Protein 9H1Z (pdb70)

Radius of gyration: 36.17 Å; Cα contacts (8 Å, |Δi|>4): 2111; chains: 2; bounding box: 99×98×70 Å

Secondary structure (DSSP, 8-state):
-GGGS-STTHHHHIIIIISPPHHHHHHHHHHHHHHHHHTT----TTEEEEEEEHHHHTT---SSEEEEEEEEEETT--SGGGGG-TTHHHHHHHHHHHHHTT-TGGGGGTEEEE--TTS-EEEEE-SS-EEEEEEEE---GGGGSSS--HHHHHHHHHHHHHS---TTGGGGGGHHHHHHHHSS--HHHHHHHHHHHHHHHHHHHH------HHHHHHHHHHHHHHH---SS--HHHHHHHHHHHHHTTTT-EE---SS--SSSHHHHHHHHHHHSSSSSEEB-SS-TT-B----HHHHHHHHHHHHHHHTSSSSS-SSSPP-----SS-GGGS-GGGHHHHIIIIISPPHHHHHHHHHHHHHHHHHHHHHS-SSSS---EEEEESTTTTT---SSSEEEEEEEE-TT--SSSS-HHHHHHHHHHHHHHHHHHHHHHTTT-SSEEPPP---TTSPEEEEEE-SSSS-EEEEEEEEE--S-----HHHHHHHHHHHTTS-----TTGGGGHHHHHHHHTTS-HHHHHHHHHHHHHHHHHHHHHGGG--PPPHHHHHHHHHHHHHHH---S---HHHHHHHHHHHHHTTTS-EE---SS--TTSHHHHHHHHHHTTS-SSEE--TT-TT---S-SSSS-HHHHHHHHHHHTTSGGGB-TTSPBPPPP---SB-/-GGGS-STTHHHHIIIIISPPHHHHHHHHHHHHHHHHHHT---TTEEEEEEEHHHHTT---SSEEEEEEEEEETT--SGGGGT-TTHHHHHHHHHHHHHH---GGGGGTEEEE--TTS-EEEEEETTEEEEEEEEE---GGGG----HHHHHHHHHHHHHSS--TTGGGGGGHHHHHHHHTTS-HHHHHHHHHHHHHHHHHHHH------HHHHHHHHHHHHHHS---SS--HHHHHHHHHHHHHTTTT-EE---SS--S-SHHHHHHHHHHHSSSSSEEB-SS-TT-B----HHHHHHHHHHHHHHHTSSSSS-SSS-------SS-GGGS-GGGHHHHIIIIISPPHHHHHHHHHHHHHHHHHHHHHS-SSSS---EEEEESTTTTT---SSSEEEEEEEE-TT--SSSS-HHHHHHHHHHHHHHHHHHHHHHTTT-SSEEPPPB--TTSPEEEEEE-SSSS-EEEEEEEEE--S-----HHHHHHHHHHHTTS-----TTGGGGHHHHHHHHTTS-HHHHHHHHHHHHHHHHHHHHHTTT--PPPHHHHHHHHHHHHHHH---S---HHHHHHHHHHHHHTTT---B--TTSS-SSSTTHHHHHHHHHSS-SS-B--TT-TT---S-STTS-HHHHHHHHHHHTTSGGGB-TTSPBPPPP---S--

Structure (mmCIF, N/CA/C/O backbone):
data_9H1Z
#
_entry.id   9H1Z
#
_cell.length_a   1.00
_cell.length_b   1.00
_cell.length_c   1.00
_cell.angle_alpha   90.00
_cell.angle_beta   90.00
_cell.angle_gamma   90.00
#
_symmetry.space_group_name_H-M   'P 1'
#
loop_
_entity.id
_entity.type
_entity.pdbx_description
1 polymer "2'-5'-oligoadenylate synthase 2"
2 non-polymer 'ZINC ION'
#
loop_
_atom_site.group_PDB
_atom_site.id
_atom_site.type_symbol
_atom_site.label_atom_id
_atom_site.label_alt_id
_atom_site.label_comp_id
_atom_site.label_asym_id
_atom_site.label_entity_id
_atom_site.label_seq_id
_atom_site.pdbx_PDB_ins_code
_atom_site.Cartn_x
_atom_site.Cartn_y
_atom_site.Cartn_z
_atom_site.occupancy
_atom_site.B_iso_or_equiv
_atom_site.auth_seq_id
_atom_site.auth_comp_id
_atom_site.auth_asym_id
_atom_site.auth_atom_id
_atom_site.pdbx_PDB_model_num
ATOM 1 N N . GLN A 1 27 ? 94.347 54.342 66.894 1.00 194.26 7 GLN A N 1
ATOM 2 C CA . GLN A 1 27 ? 94.896 55.620 66.457 1.00 199.59 7 GLN A CA 1
ATOM 3 C C . GLN A 1 27 ? 95.646 56.319 67.584 1.00 200.42 7 GLN A C 1
ATOM 4 O O . GLN A 1 27 ? 96.864 56.452 67.531 1.00 201.31 7 GLN A O 1
ATOM 10 N N . LEU A 1 28 ? 94.887 56.779 68.582 1.00 197.90 8 LEU A N 1
ATOM 11 C CA . LEU A 1 28 ? 95.373 57.744 69.567 1.00 191.91 8 LEU A CA 1
ATOM 12 C C . LEU A 1 28 ? 96.765 57.409 70.099 1.00 192.74 8 LEU A C 1
ATOM 13 O O . LEU A 1 28 ? 97.679 58.238 70.044 1.00 193.67 8 LEU A O 1
ATOM 18 N N . SER A 1 29 ? 96.938 56.193 70.621 1.00 192.48 9 SER A N 1
ATOM 19 C CA . SER A 1 29 ? 98.185 55.819 71.283 1.00 191.71 9 SER A CA 1
ATOM 20 C C . SER A 1 29 ? 99.390 55.788 70.348 1.00 193.92 9 SER A C 1
ATOM 21 O O . SER A 1 29 ? 100.527 55.776 70.830 1.00 193.99 9 SER A O 1
ATOM 24 N N . SER A 1 30 ? 99.181 55.775 69.030 1.00 194.50 10 SER A N 1
ATOM 25 C CA . SER A 1 30 ? 100.303 55.822 68.099 1.00 194.21 10 SER A CA 1
ATOM 26 C C . SER A 1 30 ? 100.835 57.231 67.869 1.00 194.31 10 SER A C 1
ATOM 27 O O . SER A 1 30 ? 101.943 57.378 67.341 1.00 194.16 10 SER A O 1
ATOM 30 N N . VAL A 1 31 ? 100.086 58.257 68.244 1.00 192.24 11 VAL A N 1
ATOM 31 C CA . VAL A 1 31 ? 100.531 59.637 68.036 1.00 192.91 11 VAL A CA 1
ATOM 32 C C . VAL A 1 31 ? 101.532 60.007 69.127 1.00 194.98 11 VAL A C 1
ATOM 33 O O . VAL A 1 31 ? 101.236 59.820 70.317 1.00 193.61 11 VAL A O 1
ATOM 37 N N . PRO A 1 32 ? 102.708 60.519 68.770 1.00 196.05 12 PRO A N 1
ATOM 38 C CA . PRO A 1 32 ? 103.679 60.942 69.785 1.00 194.12 12 PRO A CA 1
ATOM 39 C C . PRO A 1 32 ? 103.156 62.118 70.598 1.00 195.12 12 PRO A C 1
ATOM 40 O O . PRO A 1 32 ? 102.169 62.769 70.252 1.00 196.04 12 PRO A O 1
ATOM 44 N N . ALA A 1 33 ? 103.846 62.379 71.711 1.00 191.07 13 ALA A N 1
ATOM 45 C CA . ALA A 1 33 ? 103.449 63.476 72.590 1.00 188.74 13 ALA A CA 1
ATOM 46 C C . ALA A 1 33 ? 103.547 64.826 71.889 1.00 189.66 13 ALA A C 1
ATOM 47 O O . ALA A 1 33 ? 102.649 65.666 72.017 1.00 189.95 13 ALA A O 1
ATOM 49 N N . GLN A 1 34 ? 104.629 65.059 71.154 1.00 189.19 14 GLN A N 1
ATOM 50 C CA . GLN A 1 34 ? 104.651 66.155 70.196 1.00 188.56 14 GLN A CA 1
ATOM 51 C C . GLN A 1 34 ? 103.641 65.918 69.078 1.00 192.19 14 GLN A C 1
ATOM 52 O O . GLN A 1 34 ? 103.350 64.777 68.709 1.00 192.44 14 GLN A O 1
ATOM 58 N N . LYS A 1 35 ? 103.089 67.017 68.555 1.00 193.25 15 LYS A N 1
ATOM 59 C CA . LYS A 1 35 ? 102.041 67.049 67.532 1.00 195.06 15 LYS A CA 1
ATOM 60 C C . LYS A 1 35 ? 100.665 66.625 68.031 1.00 192.90 15 LYS A C 1
ATOM 61 O O . LYS A 1 35 ? 99.754 66.453 67.212 1.00 193.28 15 LYS A O 1
ATOM 67 N N . LEU A 1 36 ? 100.476 66.439 69.340 1.00 190.70 16 LEU A N 1
ATOM 68 C CA . LEU A 1 36 ? 99.122 66.253 69.857 1.00 183.66 16 LEU A CA 1
ATOM 69 C C . LEU A 1 36 ? 98.214 67.436 69.540 1.00 181.05 16 LEU A C 1
ATOM 70 O O . LEU A 1 36 ? 97.015 67.246 69.316 1.00 184.57 16 LEU A O 1
ATOM 75 N N . GLY A 1 37 ? 98.749 68.656 69.535 1.00 178.54 17 GLY A N 1
ATOM 76 C CA . GLY A 1 37 ? 97.953 69.800 69.110 1.00 180.39 17 GLY A CA 1
ATOM 77 C C . GLY A 1 37 ? 97.483 69.690 67.671 1.00 185.35 17 GLY A C 1
ATOM 78 O O . GLY A 1 37 ? 96.334 70.019 67.349 1.00 187.71 17 GLY A O 1
ATOM 79 N N . TRP A 1 38 ? 98.323 69.112 66.812 1.00 185.29 18 TRP A N 1
ATOM 80 C CA . TRP A 1 38 ? 97.899 68.808 65.452 1.00 187.03 18 TRP A CA 1
ATOM 81 C C . TRP A 1 38 ? 96.828 67.729 65.440 1.00 186.58 18 TRP A C 1
ATOM 82 O O . TRP A 1 38 ? 95.850 67.836 64.698 1.00 188.31 18 TRP A O 1
ATOM 93 N N . PHE A 1 39 ? 97.022 66.651 66.198 1.00 184.92 19 PHE A N 1
ATOM 94 C CA . PHE A 1 39 ? 96.025 65.584 66.211 1.00 182.24 19 PHE A CA 1
ATOM 95 C C . PHE A 1 39 ? 94.665 66.104 66.669 1.00 181.32 19 PHE A C 1
ATOM 96 O O . PHE A 1 39 ? 93.626 65.729 66.114 1.00 183.73 19 PHE A O 1
ATOM 104 N N . ILE A 1 40 ? 94.658 66.965 67.689 1.00 180.59 20 ILE A N 1
ATOM 105 C CA . ILE A 1 40 ? 93.428 67.602 68.162 1.00 177.86 20 ILE A CA 1
ATOM 106 C C . ILE A 1 40 ? 92.785 68.454 67.071 1.00 181.97 20 ILE A C 1
ATOM 107 O O . ILE A 1 40 ? 91.575 68.370 66.831 1.00 185.28 20 ILE A O 1
ATOM 112 N N . GLN A 1 41 ? 93.580 69.288 66.395 1.00 182.36 21 GLN A N 1
ATOM 113 C CA . GLN A 1 41 ? 93.030 70.117 65.320 1.00 185.01 21 GLN A CA 1
ATOM 114 C C . GLN A 1 41 ? 92.530 69.291 64.135 1.00 186.52 21 GLN A C 1
ATOM 115 O O . GLN A 1 41 ? 91.536 69.655 63.496 1.00 187.79 21 GLN A O 1
ATOM 121 N N . GLU A 1 42 ? 93.202 68.187 63.824 1.00 186.86 22 GLU A N 1
ATOM 122 C CA . GLU A 1 42 ? 92.896 67.383 62.644 1.00 186.80 22 GLU A CA 1
ATOM 123 C C . GLU A 1 42 ? 91.659 66.507 62.819 1.00 186.64 22 GLU A C 1
ATOM 124 O O . GLU A 1 42 ? 90.886 66.335 61.871 1.00 187.39 22 GLU A O 1
ATOM 130 N N . TYR A 1 43 ? 91.445 65.951 64.004 1.00 187.90 23 TYR A N 1
ATOM 131 C CA . TYR A 1 43 ? 90.394 64.957 64.196 1.00 188.49 23 TYR A CA 1
ATOM 132 C C . TYR A 1 43 ? 89.321 65.367 65.190 1.00 187.90 23 TYR A C 1
ATOM 133 O O . TYR A 1 43 ? 88.147 65.065 64.972 1.00 190.98 23 TYR A O 1
ATOM 142 N N . LEU A 1 44 ? 89.680 66.027 66.287 1.00 183.49 24 LEU A N 1
ATOM 143 C CA . LEU A 1 44 ? 88.738 66.196 67.387 1.00 179.92 24 LEU A CA 1
ATOM 144 C C . LEU A 1 44 ? 87.912 67.474 67.284 1.00 184.80 24 LEU A C 1
ATOM 145 O O . LEU A 1 44 ? 86.706 67.445 67.550 1.00 188.31 24 LEU A O 1
ATOM 150 N N . LYS A 1 45 ? 88.520 68.596 66.911 1.00 181.75 25 LYS A N 1
ATOM 151 C CA . LYS A 1 45 ? 87.818 69.868 67.001 1.00 182.82 25 LYS A CA 1
ATOM 152 C C . LYS A 1 45 ? 86.735 69.966 65.926 1.00 190.99 25 LYS A C 1
ATOM 153 O O . LYS A 1 45 ? 86.960 69.577 64.778 1.00 194.90 25 LYS A O 1
ATOM 159 N N . PRO A 1 46 ? 85.555 70.481 66.271 1.00 191.16 26 PRO A N 1
ATOM 160 C CA . PRO A 1 46 ? 84.487 70.662 65.278 1.00 192.92 26 PRO A CA 1
ATOM 161 C C . PRO A 1 46 ? 84.875 71.595 64.140 1.00 199.18 26 PRO A C 1
ATOM 162 O O . PRO A 1 46 ? 85.722 72.478 64.289 1.00 199.28 26 PRO A O 1
ATOM 166 N N . TYR A 1 47 ? 84.236 71.385 62.989 1.00 201.24 27 TYR A N 1
ATOM 167 C CA . TYR A 1 47 ? 84.333 72.348 61.900 1.00 204.77 27 TYR A CA 1
ATOM 168 C C . TYR A 1 47 ? 83.658 73.658 62.292 1.00 211.73 27 TYR A C 1
ATOM 169 O O . TYR A 1 47 ? 82.559 73.669 62.853 1.00 214.86 27 TYR A O 1
ATOM 178 N N . GLU A 1 48 ? 84.331 74.770 61.990 1.00 213.37 28 GLU A N 1
ATOM 179 C CA . GLU A 1 48 ? 83.756 76.092 62.222 1.00 214.84 28 GLU A CA 1
ATOM 180 C C . GLU A 1 48 ? 82.488 76.324 61.405 1.00 214.96 28 GLU A C 1
ATOM 181 O O . GLU A 1 48 ? 81.592 77.053 61.845 1.00 214.29 28 GLU A O 1
ATOM 187 N N . GLU A 1 49 ? 82.388 75.698 60.232 1.00 215.33 29 GLU A N 1
ATOM 188 C CA . GLU A 1 49 ? 81.177 75.773 59.414 1.00 214.87 29 GLU A CA 1
ATOM 189 C C . GLU A 1 49 ? 79.968 75.181 60.132 1.00 212.42 29 GLU A C 1
ATOM 190 O O . GLU A 1 49 ? 78.948 75.858 60.331 1.00 212.48 29 GLU A O 1
ATOM 196 N N . CYS A 1 50 ? 80.086 73.931 60.577 1.00 211.99 30 CYS A N 1
ATOM 197 C CA . CYS A 1 50 ? 78.990 73.302 61.304 1.00 211.99 30 CYS A CA 1
ATOM 198 C C . CYS A 1 50 ? 78.660 74.074 62.572 1.00 210.67 30 CYS A C 1
ATOM 199 O O . CYS A 1 50 ? 77.486 74.230 62.917 1.00 211.07 30 CYS A O 1
ATOM 202 N N . GLN A 1 51 ? 79.676 74.556 63.282 1.00 209.24 31 GLN A N 1
ATOM 203 C CA . GLN A 1 51 ? 79.416 75.380 64.456 1.00 210.86 31 GLN A CA 1
ATOM 204 C C . GLN A 1 51 ? 78.563 76.593 64.094 1.00 213.01 31 GLN A C 1
ATOM 205 O O . GLN A 1 51 ? 77.547 76.865 64.746 1.00 211.79 31 GLN A O 1
ATOM 211 N N . THR A 1 52 ? 78.959 77.341 63.059 1.00 214.82 32 THR A N 1
ATOM 212 C CA . THR A 1 52 ? 78.217 78.548 62.708 1.00 212.80 32 THR A CA 1
ATOM 213 C C . THR A 1 52 ? 76.841 78.270 62.112 1.00 210.30 32 THR A C 1
ATOM 214 O O . THR A 1 52 ? 76.048 79.210 61.994 1.00 207.09 32 THR A O 1
ATOM 218 N N . LEU A 1 53 ? 76.532 77.033 61.721 1.00 211.00 33 LEU A N 1
ATOM 219 C CA . LEU A 1 53 ? 75.119 76.724 61.470 1.00 208.94 33 LEU A CA 1
ATOM 220 C C . LEU A 1 53 ? 74.380 76.344 62.756 1.00 207.83 33 LEU A C 1
ATOM 221 O O . LEU A 1 53 ? 73.337 76.927 63.081 1.00 208.16 33 LEU A O 1
ATOM 226 N N . ILE A 1 54 ? 74.881 75.334 63.474 1.00 207.05 34 ILE A N 1
ATOM 227 C CA . ILE A 1 54 ? 74.153 74.795 64.623 1.00 205.68 34 ILE A CA 1
ATOM 228 C C . ILE A 1 54 ? 73.907 75.857 65.689 1.00 204.66 34 ILE A C 1
ATOM 229 O O . ILE A 1 54 ? 72.845 75.866 66.318 1.00 205.03 34 ILE A O 1
ATOM 234 N N . ASP A 1 55 ? 74.899 76.698 65.999 1.00 204.42 35 ASP A N 1
ATOM 235 C CA . ASP A 1 55 ? 74.643 77.656 67.074 1.00 206.56 35 ASP A CA 1
ATOM 236 C C . ASP A 1 55 ? 73.564 78.669 66.693 1.00 206.50 35 ASP A C 1
ATOM 237 O O . ASP A 1 55 ? 72.803 79.115 67.561 1.00 204.80 35 ASP A O 1
ATOM 242 N N . GLU A 1 56 ? 73.414 78.963 65.400 1.00 208.01 36 GLU A N 1
ATOM 243 C CA . GLU A 1 56 ? 72.287 79.767 64.937 1.00 207.80 36 GLU A CA 1
ATOM 244 C C . GLU A 1 56 ? 70.980 78.994 65.053 1.00 206.83 36 GLU A C 1
ATOM 245 O O . GLU A 1 56 ? 69.943 79.558 65.423 1.00 207.92 36 GLU A O 1
ATOM 251 N N . MET A 1 57 ? 71.033 77.688 64.791 1.00 206.01 37 MET A N 1
ATOM 252 C CA . MET A 1 57 ? 69.863 76.833 64.980 1.00 204.50 37 MET A CA 1
ATOM 253 C C . MET A 1 57 ? 69.395 76.860 66.431 1.00 203.46 37 MET A C 1
ATOM 254 O O . MET A 1 57 ? 68.204 77.040 66.717 1.00 204.22 37 MET A O 1
ATOM 259 N N . VAL A 1 58 ? 70.330 76.669 67.355 1.00 202.43 38 VAL A N 1
ATOM 260 C CA . VAL A 1 58 ? 70.022 76.628 68.779 1.00 198.73 38 VAL A CA 1
ATOM 261 C C . VAL A 1 58 ? 69.542 77.984 69.281 1.00 199.66 38 VAL A C 1
ATOM 262 O O . VAL A 1 58 ? 68.607 78.060 70.085 1.00 201.16 38 VAL A O 1
ATOM 266 N N . ASN A 1 59 ? 70.168 79.075 68.829 1.00 199.52 39 ASN A N 1
ATOM 267 C CA . ASN A 1 59 ? 69.661 80.402 69.168 1.00 200.43 39 ASN A CA 1
ATOM 268 C C . ASN A 1 59 ? 68.232 80.614 68.679 1.00 201.07 39 ASN A C 1
ATOM 269 O O . ASN A 1 59 ? 67.399 81.169 69.406 1.00 200.76 39 ASN A O 1
ATOM 274 N N . THR A 1 60 ? 67.926 80.195 67.450 1.00 202.32 40 THR A N 1
ATOM 275 C CA . THR A 1 60 ? 66.559 80.333 66.952 1.00 201.96 40 THR A CA 1
ATOM 276 C C . THR A 1 60 ? 65.570 79.508 67.771 1.00 199.44 40 THR A C 1
ATOM 277 O O . THR A 1 60 ? 64.465 79.974 68.075 1.00 202.10 40 THR A O 1
ATOM 281 N N . ILE A 1 61 ? 65.937 78.270 68.110 1.00 197.86 41 ILE A N 1
ATOM 282 C CA . ILE A 1 61 ? 65.109 77.444 68.992 1.00 196.50 41 ILE A CA 1
ATOM 283 C C . ILE A 1 61 ? 64.866 78.134 70.333 1.00 197.40 41 ILE A C 1
ATOM 284 O O . ILE A 1 61 ? 63.734 78.179 70.829 1.00 198.15 41 ILE A O 1
ATOM 289 N N . CYS A 1 62 ? 65.924 78.677 70.940 1.00 198.75 42 CYS A N 1
ATOM 290 C CA . CYS A 1 62 ? 65.780 79.352 72.229 1.00 199.23 42 CYS A CA 1
ATOM 291 C C . CYS A 1 62 ? 64.896 80.589 72.127 1.00 204.48 42 CYS A C 1
ATOM 292 O O . CYS A 1 62 ? 64.132 80.892 73.050 1.00 206.48 42 CYS A O 1
ATOM 295 N N . ASP A 1 63 ? 64.982 81.313 71.012 1.00 206.35 43 ASP A N 1
ATOM 296 C CA . ASP A 1 63 ? 64.092 82.450 70.793 1.00 204.93 43 ASP A CA 1
ATOM 297 C C . ASP A 1 63 ? 62.640 82.004 70.659 1.00 202.92 43 ASP A C 1
ATOM 298 O O . ASP A 1 63 ? 61.753 82.539 71.335 1.00 204.06 43 ASP A O 1
ATOM 303 N N . VAL A 1 64 ? 62.378 81.032 69.785 1.00 201.93 44 VAL A N 1
ATOM 304 C CA . VAL A 1 64 ? 61.010 80.567 69.558 1.00 203.15 44 VAL A CA 1
ATOM 305 C C . VAL A 1 64 ? 60.389 80.030 70.844 1.00 204.08 44 VAL A C 1
ATOM 306 O O . VAL A 1 64 ? 59.217 80.297 71.141 1.00 206.18 44 VAL A O 1
ATOM 310 N N . LEU A 1 65 ? 61.177 79.406 71.708 1.00 204.01 45 LEU A N 1
ATOM 311 C CA . LEU A 1 65 ? 60.513 78.858 72.917 1.00 205.11 45 LEU A CA 1
ATOM 312 C C . LEU A 1 65 ? 60.191 79.998 73.886 1.00 204.73 45 LEU A C 1
ATOM 313 O O . LEU A 1 65 ? 59.478 79.733 74.858 1.00 205.54 45 LEU A O 1
ATOM 318 N N . GLN A 1 66 ? 60.717 81.198 73.650 1.00 203.77 46 GLN A N 1
ATOM 319 C CA . GLN A 1 66 ? 60.540 82.341 74.592 1.00 205.37 46 GLN A CA 1
ATOM 320 C C . GLN A 1 66 ? 59.634 83.441 74.021 1.00 210.40 46 GLN A C 1
ATOM 321 O O . GLN A 1 66 ? 59.721 84.570 74.532 1.00 209.93 46 GLN A O 1
ATOM 327 N N . GLU A 1 67 ? 58.812 83.168 73.003 1.00 214.00 47 GLU A N 1
ATOM 328 C CA . GLU A 1 67 ? 58.071 84.256 72.297 1.00 214.85 47 GLU A CA 1
ATOM 329 C C . GLU A 1 67 ? 57.103 85.065 73.172 1.00 216.87 47 GLU A C 1
ATOM 330 O O . GLU A 1 67 ? 57.094 86.296 72.987 1.00 216.40 47 GLU A O 1
ATOM 336 N N . PRO A 1 68 ? 56.283 84.517 74.096 1.00 50.00 48 PRO A N 1
ATOM 337 C CA . PRO A 1 68 ? 55.425 85.344 74.940 1.00 50.00 48 PRO A CA 1
ATOM 338 C C . PRO A 1 68 ? 55.755 85.220 76.433 1.00 50.00 48 PRO A C 1
ATOM 339 O O . PRO A 1 68 ? 54.820 85.251 77.216 1.00 50.00 48 PRO A O 1
ATOM 343 N N . GLN A 1 70 ? 52.736 82.150 72.473 1.00 217.82 50 GLN A N 1
ATOM 344 C CA . GLN A 1 70 ? 53.177 80.858 71.963 1.00 217.95 50 GLN A CA 1
ATOM 345 C C . GLN A 1 70 ? 53.392 79.965 73.180 1.00 219.22 50 GLN A C 1
ATOM 346 O O . GLN A 1 70 ? 52.641 79.008 73.387 1.00 219.12 50 GLN A O 1
ATOM 352 N N . PHE A 1 71 ? 54.406 80.264 73.997 1.00 217.89 51 PHE A N 1
ATOM 353 C CA . PHE A 1 71 ? 54.751 79.479 75.181 1.00 214.81 51 PHE A CA 1
ATOM 354 C C . PHE A 1 71 ? 54.659 80.381 76.407 1.00 213.92 51 PHE A C 1
ATOM 355 O O . PHE A 1 71 ? 55.672 80.926 76.870 1.00 212.04 51 PHE A O 1
ATOM 363 N N . PRO A 1 72 ? 53.456 80.565 76.956 1.00 214.09 52 PRO A N 1
ATOM 364 C CA . PRO A 1 72 ? 53.283 81.545 78.039 1.00 212.90 52 PRO A CA 1
ATOM 365 C C . PRO A 1 72 ? 53.945 81.132 79.339 1.00 210.00 52 PRO A C 1
ATOM 366 O O . PRO A 1 72 ? 54.218 81.998 80.180 1.00 207.67 52 PRO A O 1
ATOM 370 N N . LEU A 1 73 ? 54.208 79.841 79.531 1.00 207.66 53 LEU A N 1
ATOM 371 C CA . LEU A 1 73 ? 54.652 79.334 80.821 1.00 204.28 53 LEU A CA 1
ATOM 372 C C . LEU A 1 73 ? 56.148 79.490 81.064 1.00 200.75 53 LEU A C 1
ATOM 373 O O . LEU A 1 73 ? 56.562 79.513 82.226 1.00 198.58 53 LEU A O 1
ATOM 378 N N . VAL A 1 74 ? 56.970 79.602 80.027 1.00 199.85 54 VAL A N 1
ATOM 379 C CA . VAL A 1 74 ? 58.412 79.678 80.242 1.00 195.10 54 VAL A CA 1
ATOM 380 C C . VAL A 1 74 ? 58.799 81.060 80.755 1.00 195.89 54 VAL A C 1
ATOM 381 O O . VAL A 1 74 ? 58.302 82.088 80.280 1.00 199.57 54 VAL A O 1
ATOM 385 N N . GLN A 1 75 ? 59.673 81.077 81.767 1.00 192.11 55 GLN A N 1
ATOM 386 C CA . GLN A 1 75 ? 60.434 82.269 82.126 1.00 191.62 55 GLN A CA 1
ATOM 387 C C . GLN A 1 75 ? 61.660 82.457 81.245 1.00 189.17 55 GLN A C 1
ATOM 388 O O . GLN A 1 75 ? 62.065 83.594 80.984 1.00 188.37 55 GLN A O 1
ATOM 394 N N . GLY A 1 76 ? 62.256 81.363 80.785 1.00 188.18 56 GLY A N 1
ATOM 395 C CA . GLY A 1 76 ? 63.453 81.436 79.976 1.00 187.63 56 GLY A CA 1
ATOM 396 C C . GLY A 1 76 ? 64.024 80.047 79.772 1.00 183.88 56 GLY A C 1
ATOM 397 O O . GLY A 1 76 ? 63.419 79.046 80.163 1.00 179.58 56 GLY A O 1
ATOM 398 N N . VAL A 1 77 ? 65.208 80.005 79.157 1.00 181.60 57 VAL A N 1
ATOM 399 C CA . VAL A 1 77 ? 65.914 78.750 78.932 1.00 176.19 57 VAL A CA 1
ATOM 400 C C . VAL A 1 77 ? 67.390 78.928 79.263 1.00 173.78 57 VAL A C 1
ATOM 401 O O . VAL A 1 77 ? 67.929 80.037 79.253 1.00 176.76 57 VAL A O 1
ATOM 405 N N . ALA A 1 78 ? 68.034 77.805 79.573 1.00 169.43 58 ALA A N 1
ATOM 406 C CA . ALA A 1 78 ? 69.473 77.731 79.766 1.00 170.96 58 ALA A CA 1
ATOM 407 C C . ALA A 1 78 ? 69.967 76.414 79.188 1.00 172.02 58 ALA A C 1
ATOM 408 O O . ALA A 1 78 ? 69.247 75.413 79.198 1.00 172.26 58 ALA A O 1
ATOM 410 N N . ILE A 1 79 ? 71.197 76.414 78.685 1.00 167.24 59 ILE A N 1
ATOM 411 C CA . ILE A 1 79 ? 71.738 75.283 77.940 1.00 164.71 59 ILE A CA 1
ATOM 412 C C . ILE A 1 79 ? 72.788 74.583 78.791 1.00 166.06 59 ILE A C 1
ATOM 413 O O . ILE A 1 79 ? 73.707 75.225 79.311 1.00 166.03 59 ILE A O 1
ATOM 418 N N . GLY A 1 80 ? 72.643 73.270 78.939 1.00 166.08 60 GLY A N 1
ATOM 419 C CA . GLY A 1 80 ? 73.552 72.474 79.738 1.00 163.54 60 GLY A CA 1
ATOM 420 C C . GLY A 1 80 ? 74.294 71.446 78.909 1.00 167.90 60 GLY A C 1
ATOM 421 O O . GLY A 1 80 ? 74.276 71.506 77.676 1.00 172.29 60 GLY A O 1
ATOM 422 N N . GLY A 1 81 ? 74.951 70.501 79.572 1.00 165.51 61 GLY A N 1
ATOM 423 C CA . GLY A 1 81 ? 75.743 69.490 78.901 1.00 162.67 61 GLY A CA 1
ATOM 424 C C . GLY A 1 81 ? 76.953 70.006 78.129 1.00 160.43 61 GLY A C 1
ATOM 425 O O . GLY A 1 81 ? 77.385 71.151 78.251 1.00 161.87 61 GLY A O 1
ATOM 426 N N . SER A 1 82 ? 77.508 69.088 77.332 1.00 159.01 62 SER A N 1
ATOM 427 C CA . SER A 1 82 ? 78.718 69.371 76.566 1.00 157.30 62 SER A CA 1
ATOM 428 C C . SER A 1 82 ? 78.555 70.562 75.631 1.00 157.98 62 SER A C 1
ATOM 429 O O . SER A 1 82 ? 79.518 71.301 75.399 1.00 159.34 62 SER A O 1
ATOM 432 N N . TYR A 1 83 ? 77.359 70.764 75.079 1.00 163.56 63 TYR A N 1
ATOM 433 C CA . TYR A 1 83 ? 77.108 71.970 74.295 1.00 165.69 63 TYR A CA 1
ATOM 434 C C . TYR A 1 83 ? 77.112 73.212 75.177 1.00 161.10 63 TYR A C 1
ATOM 435 O O . TYR A 1 83 ? 77.701 74.238 74.819 1.00 162.44 63 TYR A O 1
ATOM 444 N N . GLY A 1 84 ? 76.446 73.139 76.327 1.00 158.55 64 GLY A N 1
ATOM 445 C CA . GLY A 1 84 ? 76.396 74.278 77.225 1.00 157.94 64 GLY A CA 1
ATOM 446 C C . GLY A 1 84 ? 77.755 74.701 77.746 1.00 161.43 64 GLY A C 1
ATOM 447 O O . GLY A 1 84 ? 77.993 75.888 77.979 1.00 165.73 64 GLY A O 1
ATOM 448 N N . ARG A 1 85 ? 78.658 73.746 77.937 1.00 158.20 65 ARG A N 1
ATOM 449 C CA . ARG A 1 85 ? 80.021 74.038 78.362 1.00 151.52 65 ARG A CA 1
ATOM 450 C C . ARG A 1 85 ? 80.970 74.392 77.219 1.00 153.26 65 ARG A C 1
ATOM 451 O O . ARG A 1 85 ? 82.129 74.720 77.488 1.00 154.15 65 ARG A O 1
ATOM 459 N N . LYS A 1 86 ? 80.518 74.334 75.963 1.00 154.71 66 LYS A N 1
ATOM 460 C CA . LYS A 1 86 ? 81.382 74.542 74.794 1.00 154.40 66 LYS A CA 1
ATOM 461 C C . LYS A 1 86 ? 82.578 73.587 74.773 1.00 156.87 66 LYS A C 1
ATOM 462 O O . LYS A 1 86 ? 83.736 74.002 74.704 1.00 160.70 66 LYS A O 1
ATOM 468 N N . THR A 1 87 ? 82.282 72.289 74.837 1.00 155.69 67 THR A N 1
ATOM 469 C CA . THR A 1 87 ? 83.277 71.221 74.838 1.00 154.89 67 THR A CA 1
ATOM 470 C C . THR A 1 87 ? 82.858 70.101 73.896 1.00 163.12 67 THR A C 1
ATOM 471 O O . THR A 1 87 ? 83.155 68.929 74.147 1.00 166.98 67 THR A O 1
ATOM 475 N N . VAL A 1 88 ? 82.180 70.444 72.808 1.00 163.74 68 VAL A N 1
ATOM 476 C CA . VAL A 1 88 ? 81.702 69.460 71.843 1.00 168.58 68 VAL A CA 1
ATOM 477 C C . VAL A 1 88 ? 82.833 68.920 70.971 1.00 172.50 68 VAL A C 1
ATOM 478 O O . VAL A 1 88 ? 83.719 69.658 70.522 1.00 170.98 68 VAL A O 1
ATOM 482 N N . LEU A 1 89 ? 82.829 67.595 70.790 1.00 171.15 69 LEU A N 1
ATOM 483 C CA . LEU A 1 89 ? 83.670 66.836 69.870 1.00 170.72 69 LEU A CA 1
ATOM 484 C C . LEU A 1 89 ? 83.059 66.725 68.474 1.00 180.53 69 LEU A C 1
ATOM 485 O O . LEU A 1 89 ? 81.865 66.955 68.268 1.00 189.01 69 LEU A O 1
ATOM 490 N N . ARG A 1 90 ? 83.914 66.370 67.505 1.00 179.63 70 ARG A N 1
ATOM 491 C CA . ARG A 1 90 ? 83.506 66.336 66.102 1.00 184.55 70 ARG A CA 1
ATOM 492 C C . ARG A 1 90 ? 82.330 65.393 65.850 1.00 187.41 70 ARG A C 1
ATOM 493 O O . ARG A 1 90 ? 81.575 65.591 64.892 1.00 191.35 70 ARG A O 1
ATOM 501 N N . GLY A 1 91 ? 82.182 64.339 66.654 1.00 184.96 71 GLY A N 1
ATOM 502 C CA . GLY A 1 91 ? 81.130 63.363 66.441 1.00 185.42 71 GLY A CA 1
ATOM 503 C C . GLY A 1 91 ? 79.736 63.757 66.895 1.00 185.60 71 GLY A C 1
ATOM 504 O O . GLY A 1 91 ? 79.410 64.929 67.097 1.00 184.78 71 GLY A O 1
ATOM 505 N N . ASN A 1 92 ? 78.903 62.727 67.060 1.00 186.02 72 ASN A N 1
ATOM 506 C CA . ASN A 1 92 ? 77.657 62.821 67.814 1.00 185.15 72 ASN A CA 1
ATOM 507 C C . ASN A 1 92 ? 77.941 63.259 69.244 1.00 186.86 72 ASN A C 1
ATOM 508 O O . ASN A 1 92 ? 78.901 62.797 69.866 1.00 186.66 72 ASN A O 1
ATOM 513 N N . SER A 1 93 ? 77.114 64.156 69.779 1.00 189.91 73 SER A N 1
ATOM 514 C CA . SER A 1 93 ? 77.536 64.829 70.997 1.00 185.96 73 SER A CA 1
ATOM 515 C C . SER A 1 93 ? 76.374 65.165 71.922 1.00 185.64 73 SER A C 1
ATOM 516 O O . SER A 1 93 ? 75.239 65.385 71.491 1.00 186.74 73 SER A O 1
ATOM 519 N N . ASP A 1 94 ? 76.707 65.203 73.208 1.00 181.14 74 ASP A N 1
ATOM 520 C CA . ASP A 1 94 ? 75.766 65.400 74.303 1.00 180.25 74 ASP A CA 1
ATOM 521 C C . ASP A 1 94 ? 75.329 66.862 74.397 1.00 176.66 74 ASP A C 1
ATOM 522 O O . ASP A 1 94 ? 76.112 67.779 74.136 1.00 176.24 74 ASP A O 1
ATOM 527 N N . GLY A 1 95 ? 74.065 67.077 74.755 1.00 173.39 75 GLY A N 1
ATOM 528 C CA . GLY A 1 95 ? 73.629 68.393 75.183 1.00 170.26 75 GLY A CA 1
ATOM 529 C C . GLY A 1 95 ? 72.323 68.292 75.936 1.00 173.55 75 GLY A C 1
ATOM 530 O O . GLY A 1 95 ? 71.619 67.280 75.860 1.00 178.47 75 GLY A O 1
ATOM 531 N N . THR A 1 96 ? 72.002 69.360 76.671 1.00 168.55 76 THR A N 1
ATOM 532 C CA . THR A 1 96 ? 70.676 69.566 77.248 1.00 168.41 76 THR A CA 1
ATOM 533 C C . THR A 1 96 ? 70.280 71.031 77.146 1.00 167.38 76 THR A C 1
ATOM 534 O O . THR A 1 96 ? 71.126 71.913 76.984 1.00 167.92 76 THR A O 1
ATOM 538 N N . LEU A 1 97 ? 68.973 71.284 77.225 1.00 168.77 77 LEU A N 1
ATOM 539 C CA . LEU A 1 97 ? 68.464 72.618 77.522 1.00 167.23 77 LEU A CA 1
ATOM 540 C C . LEU A 1 97 ? 67.334 72.509 78.537 1.00 165.86 77 LEU A C 1
ATOM 541 O O . LEU A 1 97 ? 66.507 71.596 78.467 1.00 171.01 77 LEU A O 1
ATOM 546 N N . VAL A 1 98 ? 67.317 73.446 79.483 1.00 162.58 78 VAL A N 1
ATOM 547 C CA . VAL A 1 98 ? 66.406 73.447 80.624 1.00 168.25 78 VAL A CA 1
ATOM 548 C C . VAL A 1 98 ? 65.357 74.530 80.415 1.00 176.61 78 VAL A C 1
ATOM 549 O O . VAL A 1 98 ? 65.697 75.678 80.103 1.00 180.76 78 VAL A O 1
ATOM 553 N N . LEU A 1 99 ? 64.086 74.169 80.581 1.00 172.14 79 LEU A N 1
ATOM 554 C CA . LEU A 1 99 ? 62.986 75.123 80.516 1.00 167.59 79 LEU A CA 1
ATOM 555 C C . LEU A 1 99 ? 62.542 75.497 81.926 1.00 172.10 79 LEU A C 1
ATOM 556 O O . LEU A 1 99 ? 62.218 74.623 82.735 1.00 174.42 79 LEU A O 1
ATOM 561 N N . PHE A 1 100 ? 62.536 76.801 82.210 1.00 171.77 80 PHE A N 1
ATOM 562 C CA . PHE A 1 100 ? 62.133 77.343 83.509 1.00 178.91 80 PHE A CA 1
ATOM 563 C C . PHE A 1 100 ? 60.649 77.708 83.483 1.00 189.41 80 PHE A C 1
ATOM 564 O O . PHE A 1 100 ? 60.264 78.862 83.293 1.00 193.49 80 PHE A O 1
ATOM 572 N N . PHE A 1 101 ? 59.800 76.706 83.692 1.00 191.94 81 PHE A N 1
ATOM 573 C CA . PHE A 1 101 ? 58.363 76.956 83.720 1.00 195.35 81 PHE A CA 1
ATOM 574 C C . PHE A 1 101 ? 57.963 77.739 84.967 1.00 198.15 81 PHE A C 1
ATOM 575 O O . PHE A 1 101 ? 58.407 77.439 86.079 1.00 195.88 81 PHE A O 1
ATOM 583 N N . SER A 1 102 ? 57.123 78.758 84.760 1.00 199.87 82 SER A N 1
ATOM 584 C CA . SER A 1 102 ? 56.740 79.714 85.795 1.00 201.07 82 SER A CA 1
ATOM 585 C C . SER A 1 102 ? 55.895 79.108 86.907 1.00 200.92 82 SER A C 1
ATOM 586 O O . SER A 1 102 ? 55.783 79.718 87.976 1.00 199.48 82 SER A O 1
ATOM 589 N N . ASP A 1 103 ? 55.296 77.939 86.696 1.00 200.68 83 ASP A N 1
ATOM 590 C CA . ASP A 1 103 ? 54.655 77.243 87.804 1.00 201.78 83 ASP A CA 1
ATOM 591 C C . ASP A 1 103 ? 55.636 76.450 88.655 1.00 204.16 83 ASP A C 1
ATOM 592 O O . ASP A 1 103 ? 55.224 75.877 89.669 1.00 204.29 83 ASP A O 1
ATOM 597 N N . LEU A 1 104 ? 56.912 76.413 88.282 1.00 202.01 84 LEU A N 1
ATOM 598 C CA . LEU A 1 104 ? 57.967 75.882 89.139 1.00 196.41 84 LEU A CA 1
ATOM 599 C C . LEU A 1 104 ? 58.594 77.026 89.927 1.00 193.31 84 LEU A C 1
ATOM 600 O O . LEU A 1 104 ? 59.237 77.910 89.350 1.00 191.17 84 LEU A O 1
ATOM 605 N N . LYS A 1 105 ? 58.402 77.012 91.247 1.00 192.86 85 LYS A N 1
ATOM 606 C CA . LYS A 1 105 ? 58.734 78.146 92.099 1.00 192.09 85 LYS A CA 1
ATOM 607 C C . LYS A 1 105 ? 59.527 77.768 93.341 1.00 192.62 85 LYS A C 1
ATOM 608 O O . LYS A 1 105 ? 60.101 78.663 93.971 1.00 193.69 85 LYS A O 1
ATOM 614 N N . GLN A 1 106 ? 59.673 76.480 93.644 1.00 194.74 86 GLN A N 1
ATOM 615 C CA . GLN A 1 106 ? 60.372 75.992 94.825 1.00 194.88 86 GLN A CA 1
ATOM 616 C C . GLN A 1 106 ? 61.132 74.731 94.443 1.00 194.12 86 GLN A C 1
ATOM 617 O O . GLN A 1 106 ? 60.806 74.059 93.463 1.00 196.60 86 GLN A O 1
ATOM 623 N N . PHE A 1 107 ? 62.181 74.435 95.216 1.00 191.24 87 PHE A N 1
ATOM 624 C CA . PHE A 1 107 ? 62.997 73.258 94.937 1.00 192.11 87 PHE A CA 1
ATOM 625 C C . PHE A 1 107 ? 62.176 71.972 94.939 1.00 196.42 87 PHE A C 1
ATOM 626 O O . PHE A 1 107 ? 62.417 71.076 94.122 1.00 198.13 87 PHE A O 1
ATOM 634 N N . GLN A 1 108 ? 61.206 71.856 95.850 1.00 196.33 88 GLN A N 1
ATOM 635 C CA . GLN A 1 108 ? 60.330 70.686 95.864 1.00 196.23 88 GLN A CA 1
ATOM 636 C C . GLN A 1 108 ? 59.515 70.514 94.585 1.00 198.47 88 GLN A C 1
ATOM 637 O O . GLN A 1 108 ? 59.008 69.415 94.336 1.00 201.19 88 GLN A O 1
ATOM 643 N N . ASP A 1 109 ? 59.374 71.561 93.770 1.00 196.47 89 ASP A N 1
ATOM 644 C CA . ASP A 1 109 ? 58.751 71.409 92.457 1.00 198.41 89 ASP A CA 1
ATOM 645 C C . ASP A 1 109 ? 59.542 70.510 91.513 1.00 200.34 89 ASP A C 1
ATOM 646 O O . ASP A 1 109 ? 58.985 70.050 90.511 1.00 202.43 89 ASP A O 1
ATOM 651 N N . GLN A 1 110 ? 60.823 70.255 91.793 1.00 201.21 90 GLN A N 1
ATOM 652 C CA . GLN A 1 110 ? 61.544 69.228 91.045 1.00 201.00 90 GLN A CA 1
ATOM 653 C C . GLN A 1 110 ? 60.923 67.848 91.214 1.00 201.41 90 GLN A C 1
ATOM 654 O O . GLN A 1 110 ? 61.003 67.019 90.301 1.00 202.31 90 GLN A O 1
ATOM 660 N N . LYS A 1 111 ? 60.307 67.580 92.362 1.00 202.96 91 LYS A N 1
ATOM 661 C CA . LYS A 1 111 ? 59.679 66.288 92.602 1.00 207.25 91 LYS A CA 1
ATOM 662 C C . LYS A 1 111 ? 58.283 66.173 92.004 1.00 210.16 91 LYS A C 1
ATOM 663 O O . LYS A 1 111 ? 57.733 65.067 91.973 1.00 211.53 91 LYS A O 1
ATOM 669 N N . ARG A 1 112 ? 57.695 67.278 91.543 1.00 208.68 92 ARG A N 1
ATOM 670 C CA . ARG A 1 112 ? 56.402 67.263 90.855 1.00 210.71 92 ARG A CA 1
ATOM 671 C C . ARG A 1 112 ? 56.576 66.741 89.427 1.00 215.15 92 ARG A C 1
ATOM 672 O O . ARG A 1 112 ? 56.572 67.484 88.442 1.00 214.72 92 ARG A O 1
ATOM 680 N N . SER A 1 113 ? 56.748 65.420 89.332 1.00 218.99 93 SER A N 1
ATOM 681 C CA . SER A 1 113 ? 57.153 64.757 88.095 1.00 220.19 93 SER A CA 1
ATOM 682 C C . SER A 1 113 ? 56.107 64.863 86.990 1.00 220.53 93 SER A C 1
ATOM 683 O O . SER A 1 113 ? 56.452 64.718 85.812 1.00 218.73 93 SER A O 1
ATOM 686 N N . GLN A 1 114 ? 54.843 65.106 87.344 1.00 222.08 94 GLN A N 1
ATOM 687 C CA . GLN A 1 114 ? 53.751 65.244 86.382 1.00 224.05 94 GLN A CA 1
ATOM 688 C C . GLN A 1 114 ? 53.957 66.369 85.372 1.00 223.32 94 GLN A C 1
ATOM 689 O O . GLN A 1 114 ? 53.178 66.467 84.417 1.00 223.21 94 GLN A O 1
ATOM 695 N N . ARG A 1 115 ? 54.971 67.216 85.553 1.00 222.05 95 ARG A N 1
ATOM 696 C CA . ARG A 1 115 ? 55.374 68.174 84.527 1.00 220.10 95 ARG A CA 1
ATOM 697 C C . ARG A 1 115 ? 55.872 67.515 83.243 1.00 218.44 95 ARG A C 1
ATOM 698 O O . ARG A 1 115 ? 56.122 68.228 82.265 1.00 217.45 95 ARG A O 1
ATOM 706 N N . ASP A 1 116 ? 56.035 66.190 83.218 1.00 218.32 96 ASP A N 1
ATOM 707 C CA . ASP A 1 116 ? 56.188 65.492 81.943 1.00 217.53 96 ASP A CA 1
ATOM 708 C C . ASP A 1 116 ? 54.983 65.681 81.023 1.00 217.66 96 ASP A C 1
ATOM 709 O O . ASP A 1 116 ? 55.139 65.679 79.798 1.00 216.73 96 ASP A O 1
ATOM 714 N N . ILE A 1 117 ? 53.785 65.866 81.580 1.00 218.41 97 ILE A N 1
ATOM 715 C CA . ILE A 1 117 ? 52.632 66.250 80.766 1.00 217.28 97 ILE A CA 1
ATOM 716 C C . ILE A 1 117 ? 52.879 67.595 80.090 1.00 216.45 97 ILE A C 1
ATOM 717 O O . ILE A 1 117 ? 52.616 67.774 78.893 1.00 216.88 97 ILE A O 1
ATOM 722 N N . LEU A 1 118 ? 53.359 68.570 80.862 1.00 214.60 98 LEU A N 1
ATOM 723 C CA . LEU A 1 118 ? 53.705 69.877 80.312 1.00 213.50 98 LEU A CA 1
ATOM 724 C C . LEU A 1 118 ? 54.774 69.757 79.229 1.00 212.37 98 LEU A C 1
ATOM 725 O O . LEU A 1 118 ? 54.698 70.419 78.191 1.00 211.04 98 LEU A O 1
ATOM 730 N N . ASP A 1 119 ? 55.813 68.963 79.482 1.00 212.97 99 ASP A N 1
ATOM 731 C CA . ASP A 1 119 ? 56.821 68.704 78.456 1.00 213.11 99 ASP A CA 1
ATOM 732 C C . ASP A 1 119 ? 56.233 68.083 77.187 1.00 212.79 99 ASP A C 1
ATOM 733 O O . ASP A 1 119 ? 56.636 68.442 76.076 1.00 210.98 99 ASP A O 1
ATOM 738 N N . LYS A 1 120 ? 55.305 67.134 77.325 1.00 215.29 100 LYS A N 1
ATOM 739 C CA . LYS A 1 120 ? 54.631 66.572 76.153 1.00 215.78 100 LYS A CA 1
ATOM 740 C C . LYS A 1 120 ? 53.783 67.594 75.395 1.00 214.88 100 LYS A C 1
ATOM 741 O O . LYS A 1 120 ? 53.743 67.576 74.158 1.00 215.17 100 LYS A O 1
ATOM 747 N N . THR A 1 121 ? 53.144 68.528 76.101 1.00 214.49 101 THR A N 1
ATOM 748 C CA . THR A 1 121 ? 52.470 69.616 75.388 1.00 215.08 101 THR A CA 1
ATOM 749 C C . THR A 1 121 ? 53.466 70.554 74.712 1.00 215.24 101 THR A C 1
ATOM 750 O O . THR A 1 121 ? 53.213 71.039 73.602 1.00 214.68 101 THR A O 1
ATOM 754 N N . GLY A 1 122 ? 54.595 70.826 75.364 1.00 214.06 102 GLY A N 1
ATOM 755 C CA . GLY A 1 122 ? 55.633 71.631 74.737 1.00 211.06 102 GLY A CA 1
ATOM 756 C C . GLY A 1 122 ? 56.163 70.995 73.467 1.00 211.27 102 GLY A C 1
ATOM 757 O O . GLY A 1 122 ? 56.387 71.674 72.464 1.00 211.61 102 GLY A O 1
ATOM 758 N N . ASP A 1 123 ? 56.382 69.682 73.507 1.00 211.25 103 ASP A N 1
ATOM 759 C CA . ASP A 1 123 ? 56.696 68.899 72.316 1.00 210.27 103 ASP A CA 1
ATOM 760 C C . ASP A 1 123 ? 55.639 69.090 71.232 1.00 213.62 103 ASP A C 1
ATOM 761 O O . ASP A 1 123 ? 55.952 69.503 70.110 1.00 212.11 103 ASP A O 1
ATOM 766 N N . LYS A 1 124 ? 54.380 68.775 71.549 1.00 215.60 104 LYS A N 1
ATOM 767 C CA . LYS A 1 124 ? 53.311 68.854 70.554 1.00 215.74 104 LYS A CA 1
ATOM 768 C C . LYS A 1 124 ? 53.223 70.237 69.912 1.00 216.19 104 LYS A C 1
ATOM 769 O O . LYS A 1 124 ? 53.029 70.351 68.697 1.00 217.13 104 LYS A O 1
ATOM 775 N N . LEU A 1 125 ? 53.363 71.299 70.706 1.00 214.75 105 LEU A N 1
ATOM 776 C CA . LEU A 1 125 ? 53.434 72.646 70.142 1.00 214.93 105 LEU A CA 1
ATOM 777 C C . LEU A 1 125 ? 54.692 72.840 69.296 1.00 215.53 105 LEU A C 1
ATOM 778 O O . LEU A 1 125 ? 54.608 73.137 68.099 1.00 216.37 105 LEU A O 1
ATOM 783 N N . LYS A 1 126 ? 55.867 72.648 69.904 1.00 214.94 106 LYS A N 1
ATOM 784 C CA . LYS A 1 126 ? 57.147 72.971 69.268 1.00 215.47 106 LYS A CA 1
ATOM 785 C C . LYS A 1 126 ? 57.332 72.273 67.924 1.00 215.86 106 LYS A C 1
ATOM 786 O O . LYS A 1 126 ? 57.827 72.881 66.967 1.00 215.59 106 LYS A O 1
ATOM 792 N N . PHE A 1 127 ? 56.947 71.000 67.831 1.00 214.78 107 PHE A N 1
ATOM 793 C CA . PHE A 1 127 ? 57.125 70.250 66.590 1.00 213.20 107 PHE A CA 1
ATOM 794 C C . PHE A 1 127 ? 56.351 70.899 65.442 1.00 215.74 107 PHE A C 1
ATOM 795 O O . PHE A 1 127 ? 56.764 70.804 64.281 1.00 214.48 107 PHE A O 1
ATOM 803 N N . CYS A 1 128 ? 55.266 71.605 65.747 1.00 219.73 108 CYS A N 1
ATOM 804 C CA . CYS A 1 128 ? 54.476 72.278 64.723 1.00 222.44 108 CYS A CA 1
ATOM 805 C C . CYS A 1 128 ? 55.000 73.658 64.323 1.00 222.68 108 CYS A C 1
ATOM 806 O O . CYS A 1 128 ? 54.432 74.262 63.407 1.00 223.38 108 CYS A O 1
ATOM 809 N N . LEU A 1 129 ? 56.040 74.188 64.972 1.00 220.69 109 LEU A N 1
ATOM 810 C CA . LEU A 1 129 ? 56.581 75.475 64.532 1.00 222.24 109 LEU A CA 1
ATOM 811 C C . LEU A 1 129 ? 57.485 75.331 63.309 1.00 224.17 109 LEU A C 1
ATOM 812 O O . LEU A 1 129 ? 57.234 75.953 62.271 1.00 225.41 109 LEU A O 1
ATOM 817 N N . PHE A 1 130 ? 58.527 74.498 63.408 1.00 223.96 110 PHE A N 1
ATOM 818 C CA . PHE A 1 130 ? 59.459 74.216 62.313 1.00 226.02 110 PHE A CA 1
ATOM 819 C C . PHE A 1 130 ? 59.834 75.450 61.488 1.00 227.56 110 PHE A C 1
ATOM 820 O O . PHE A 1 130 ? 59.980 75.375 60.264 1.00 226.91 110 PHE A O 1
ATOM 828 N N . THR A 1 131 ? 60.097 76.561 62.170 1.00 228.68 111 THR A N 1
ATOM 829 C CA . THR A 1 131 ? 60.196 77.862 61.520 1.00 229.76 111 THR A CA 1
ATOM 830 C C . THR A 1 131 ? 61.382 77.948 60.562 1.00 230.62 111 THR A C 1
ATOM 831 O O . THR A 1 131 ? 62.440 77.354 60.782 1.00 231.29 111 THR A O 1
ATOM 835 N N . LYS A 1 132 ? 61.182 78.710 59.494 1.00 231.12 112 LYS A N 1
ATOM 836 C CA . LYS A 1 132 ? 62.163 79.020 58.450 1.00 232.41 112 LYS A CA 1
ATOM 837 C C . LYS A 1 132 ? 62.777 77.740 57.876 1.00 231.95 112 LYS A C 1
ATOM 838 O O . LYS A 1 132 ? 62.130 76.689 57.826 1.00 230.05 112 LYS A O 1
ATOM 844 N N . TRP A 1 133 ? 64.037 77.834 57.439 1.00 230.54 113 TRP A N 1
ATOM 845 C CA . TRP A 1 133 ? 64.726 76.731 56.777 1.00 228.63 113 TRP A CA 1
ATOM 846 C C . TRP A 1 133 ? 64.918 75.540 57.703 1.00 227.92 113 TRP A C 1
ATOM 847 O O . TRP A 1 133 ? 65.196 74.432 57.231 1.00 225.65 113 TRP A O 1
ATOM 858 N N . LEU A 1 134 ? 64.781 75.755 59.011 1.00 228.22 114 LEU A N 1
ATOM 859 C CA . LEU A 1 134 ? 65.199 74.804 60.030 1.00 225.11 114 LEU A CA 1
ATOM 860 C C . LEU A 1 134 ? 64.381 73.518 60.005 1.00 221.91 114 LEU A C 1
ATOM 861 O O . LEU A 1 134 ? 64.797 72.523 60.607 1.00 220.39 114 LEU A O 1
ATOM 866 N N . LYS A 1 135 ? 63.224 73.529 59.340 1.00 222.99 115 LYS A N 1
ATOM 867 C CA . LYS A 1 135 ? 62.410 72.328 59.164 1.00 221.55 115 LYS A CA 1
ATOM 868 C C . LYS A 1 135 ? 63.189 71.169 58.550 1.00 218.68 115 LYS A C 1
ATOM 869 O O . LYS A 1 135 ? 62.832 70.004 58.756 1.00 213.00 115 LYS A O 1
ATOM 875 N N . ASN A 1 136 ? 64.251 71.461 57.803 1.00 219.61 116 ASN A N 1
ATOM 876 C CA . ASN A 1 136 ? 65.080 70.420 57.208 1.00 218.36 116 ASN A CA 1
ATOM 877 C C . ASN A 1 136 ? 66.042 69.770 58.195 1.00 217.31 116 ASN A C 1
ATOM 878 O O . ASN A 1 136 ? 66.622 68.730 57.866 1.00 216.50 116 ASN A O 1
ATOM 883 N N . ASN A 1 137 ? 66.233 70.343 59.383 1.00 216.65 117 ASN A N 1
ATOM 884 C CA . ASN A 1 137 ? 67.313 69.928 60.268 1.00 209.33 117 ASN A CA 1
ATOM 885 C C . ASN A 1 137 ? 66.885 69.638 61.701 1.00 204.86 117 ASN A C 1
ATOM 886 O O . ASN A 1 137 ? 67.644 68.975 62.417 1.00 201.74 117 ASN A O 1
ATOM 891 N N . PHE A 1 138 ? 65.716 70.091 62.147 1.00 208.08 118 PHE A N 1
ATOM 892 C CA . PHE A 1 138 ? 65.133 69.533 63.362 1.00 202.88 118 PHE A CA 1
ATOM 893 C C . PHE A 1 138 ? 64.728 68.079 63.157 1.00 199.86 118 PHE A C 1
ATOM 894 O O . PHE A 1 138 ? 64.449 67.636 62.039 1.00 205.35 118 PHE A O 1
ATOM 902 N N . GLU A 1 139 ? 64.699 67.330 64.262 1.00 194.51 119 GLU A N 1
ATOM 903 C CA . GLU A 1 139 ? 63.973 66.059 64.313 1.00 194.33 119 GLU A CA 1
ATOM 904 C C . GLU A 1 139 ? 63.555 65.894 65.776 1.00 191.56 119 GLU A C 1
ATOM 905 O O . GLU A 1 139 ? 64.365 65.531 66.628 1.00 190.24 119 GLU A O 1
ATOM 911 N N . ILE A 1 140 ? 62.338 66.342 66.084 1.00 194.05 120 ILE A N 1
ATOM 912 C CA . ILE A 1 140 ? 61.800 66.176 67.427 1.00 191.21 120 ILE A CA 1
ATOM 913 C C . ILE A 1 140 ? 61.390 64.721 67.615 1.00 191.21 120 ILE A C 1
ATOM 914 O O . ILE A 1 140 ? 60.820 64.098 66.710 1.00 194.16 120 ILE A O 1
ATOM 919 N N . GLN A 1 141 ? 61.675 64.166 68.792 1.00 190.06 121 GLN A N 1
ATOM 920 C CA . GLN A 1 141 ? 61.496 62.741 69.025 1.00 192.82 121 GLN A CA 1
ATOM 921 C C . GLN A 1 141 ? 60.840 62.524 70.380 1.00 195.40 121 GLN A C 1
ATOM 922 O O . GLN A 1 141 ? 61.210 63.163 71.368 1.00 195.94 121 GLN A O 1
ATOM 928 N N . LYS A 1 142 ? 59.862 61.621 70.416 1.00 198.23 122 LYS A N 1
ATOM 929 C CA . LYS A 1 142 ? 59.204 61.256 71.662 1.00 200.84 122 LYS A CA 1
ATOM 930 C C . LYS A 1 142 ? 60.155 60.519 72.598 1.00 200.92 122 LYS A C 1
ATOM 931 O O . LYS A 1 142 ? 61.019 59.751 72.169 1.00 200.59 122 LYS A O 1
ATOM 937 N N . SER A 1 143 ? 59.974 60.755 73.895 1.00 200.66 123 SER A N 1
ATOM 938 C CA . SER A 1 143 ? 60.774 60.114 74.930 1.00 202.14 123 SER A CA 1
ATOM 939 C C . SER A 1 143 ? 59.998 60.142 76.241 1.00 205.58 123 SER A C 1
ATOM 940 O O . SER A 1 143 ? 59.095 60.959 76.439 1.00 206.89 123 SER A O 1
ATOM 943 N N . LEU A 1 144 ? 60.374 59.230 77.132 1.00 209.32 124 LEU A N 1
ATOM 944 C CA . LEU A 1 144 ? 59.904 59.212 78.512 1.00 212.15 124 LEU A CA 1
ATOM 945 C C . LEU A 1 144 ? 60.448 60.374 79.341 1.00 210.58 124 LEU A C 1
ATOM 946 O O . LEU A 1 144 ? 61.550 60.878 79.109 1.00 209.67 124 LEU A O 1
ATOM 951 N N . ASP A 1 145 ? 59.640 60.789 80.323 1.00 211.69 125 ASP A N 1
ATOM 952 C CA . ASP A 1 145 ? 59.921 61.932 81.199 1.00 212.21 125 ASP A CA 1
ATOM 953 C C . ASP A 1 145 ? 60.187 63.220 80.422 1.00 210.11 125 ASP A C 1
ATOM 954 O O . ASP A 1 145 ? 61.027 64.039 80.798 1.00 208.33 125 ASP A O 1
ATOM 959 N N . GLY A 1 146 ? 59.460 63.396 79.327 1.00 207.83 126 GLY A N 1
ATOM 960 C CA . GLY A 1 146 ? 59.588 64.552 78.468 1.00 204.98 126 GLY A CA 1
ATOM 961 C C . GLY A 1 146 ? 60.345 64.245 77.190 1.00 202.08 126 GLY A C 1
ATOM 962 O O . GLY A 1 146 ? 61.075 63.260 77.082 1.00 205.00 126 GLY A O 1
ATOM 963 N N . PHE A 1 147 ? 60.169 65.126 76.209 1.00 197.41 127 PHE A N 1
ATOM 964 C CA . PHE A 1 147 ? 60.677 64.897 74.867 1.00 193.96 127 PHE A CA 1
ATOM 965 C C . PHE A 1 147 ? 62.171 65.206 74.784 1.00 190.60 127 PHE A C 1
ATOM 966 O O . PHE A 1 147 ? 62.808 65.628 75.753 1.00 190.65 127 PHE A O 1
ATOM 974 N N . THR A 1 148 ? 62.732 64.982 73.597 1.00 188.35 128 THR A N 1
ATOM 975 C CA . THR A 1 148 ? 64.088 65.382 73.254 1.00 184.53 128 THR A CA 1
ATOM 976 C C . THR A 1 148 ? 64.064 65.960 71.848 1.00 183.51 128 THR A C 1
ATOM 977 O O . THR A 1 148 ? 63.305 65.502 70.992 1.00 188.17 128 THR A O 1
ATOM 981 N N . ILE A 1 149 ? 64.900 66.965 71.609 1.00 178.91 129 ILE A N 1
ATOM 982 C CA . ILE A 1 149 ? 65.076 67.528 70.275 1.00 178.85 129 ILE A CA 1
ATOM 983 C C . ILE A 1 149 ? 66.507 67.277 69.825 1.00 179.11 129 ILE A C 1
ATOM 984 O O . ILE A 1 149 ? 67.461 67.665 70.510 1.00 183.00 129 ILE A O 1
ATOM 989 N N . GLN A 1 150 ? 66.655 66.604 68.690 1.00 181.70 130 GLN A N 1
ATOM 990 C CA . GLN A 1 150 ? 67.930 66.510 67.999 1.00 182.67 130 GLN A CA 1
ATOM 991 C C . GLN A 1 150 ? 68.082 67.643 66.991 1.00 183.39 130 GLN A C 1
ATOM 992 O O . GLN A 1 150 ? 67.102 68.138 66.429 1.00 190.72 130 GLN A O 1
ATOM 998 N N . VAL A 1 151 ? 69.328 68.052 66.774 1.00 182.24 131 VAL A N 1
ATOM 999 C CA . VAL A 1 151 ? 69.684 69.032 65.753 1.00 185.65 131 VAL A CA 1
ATOM 1000 C C . VAL A 1 151 ? 70.931 68.512 65.056 1.00 192.11 131 VAL A C 1
ATOM 1001 O O . VAL A 1 151 ? 71.884 68.095 65.720 1.00 194.74 131 VAL A O 1
ATOM 1005 N N . PHE A 1 152 ? 70.934 68.537 63.726 1.00 196.70 132 PHE A N 1
ATOM 1006 C CA . PHE A 1 152 ? 71.964 67.833 62.978 1.00 198.03 132 PHE A CA 1
ATOM 1007 C C . PHE A 1 152 ? 72.360 68.612 61.733 1.00 198.97 132 PHE A C 1
ATOM 1008 O O . PHE A 1 152 ? 71.667 69.532 61.293 1.00 200.25 132 PHE A O 1
ATOM 1016 N N . THR A 1 153 ? 73.499 68.212 61.174 1.00 198.91 133 THR A N 1
ATOM 1017 C CA . THR A 1 153 ? 74.083 68.821 59.989 1.00 200.16 133 THR A CA 1
ATOM 1018 C C . THR A 1 153 ? 74.978 67.745 59.379 1.00 202.39 133 THR A C 1
ATOM 1019 O O . THR A 1 153 ? 75.154 66.673 59.963 1.00 204.47 133 THR A O 1
ATOM 1023 N N . LYS A 1 154 ? 75.506 68.018 58.180 1.00 204.10 134 LYS A N 1
ATOM 1024 C CA . LYS A 1 154 ? 76.335 67.064 57.443 1.00 207.99 134 LYS A CA 1
ATOM 1025 C C . LYS A 1 154 ? 77.283 66.258 58.330 1.00 206.69 134 LYS A C 1
ATOM 1026 O O . LYS A 1 154 ? 77.400 65.037 58.186 1.00 203.42 134 LYS A O 1
ATOM 1032 N N . ASN A 1 155 ? 77.969 66.928 59.257 1.00 205.96 135 ASN A N 1
ATOM 1033 C CA . ASN A 1 155 ? 78.902 66.272 60.169 1.00 202.03 135 ASN A CA 1
ATOM 1034 C C . ASN A 1 155 ? 78.409 66.334 61.610 1.00 200.51 135 ASN A C 1
ATOM 1035 O O . ASN A 1 155 ? 78.111 65.297 62.207 1.00 199.41 135 ASN A O 1
ATOM 1040 N N . GLN A 1 156 ? 78.315 67.529 62.187 1.00 199.14 136 GLN A N 1
ATOM 1041 C CA . GLN A 1 156 ? 77.985 67.686 63.597 1.00 196.36 136 GLN A CA 1
ATOM 1042 C C . GLN A 1 156 ? 76.532 67.320 63.875 1.00 197.18 136 GLN A C 1
ATOM 1043 O O . GLN A 1 156 ? 75.630 67.663 63.107 1.00 200.83 136 GLN A O 1
ATOM 1049 N N . ARG A 1 157 ? 76.311 66.618 64.986 1.00 193.88 137 ARG A N 1
ATOM 1050 C CA . ARG A 1 157 ? 74.969 66.309 65.457 1.00 193.45 137 ARG A CA 1
ATOM 1051 C C . ARG A 1 157 ? 74.899 66.498 66.967 1.00 190.03 137 ARG A C 1
ATOM 1052 O O . ARG A 1 157 ? 75.813 66.094 67.690 1.00 192.21 137 ARG A O 1
ATOM 1060 N N . ILE A 1 158 ? 73.812 67.109 67.436 1.00 185.45 138 ILE A N 1
ATOM 1061 C CA . ILE A 1 158 ? 73.592 67.384 68.852 1.00 180.40 138 ILE A CA 1
ATOM 1062 C C . ILE A 1 158 ? 72.283 66.726 69.268 1.00 180.91 138 ILE A C 1
ATOM 1063 O O . ILE A 1 158 ? 71.295 66.775 68.528 1.00 187.86 138 ILE A O 1
ATOM 1068 N N . SER A 1 159 ? 72.275 66.109 70.449 1.00 178.36 139 SER A N 1
ATOM 1069 C CA . SER A 1 159 ? 71.105 65.400 70.974 1.00 177.29 139 SER A CA 1
ATOM 1070 C C . SER A 1 159 ? 70.653 66.049 72.282 1.00 172.28 139 SER A C 1
ATOM 1071 O O . SER A 1 159 ? 71.010 65.589 73.368 1.00 175.16 139 SER A O 1
ATOM 1074 N N . PHE A 1 160 ? 69.862 67.117 72.179 1.00 168.42 140 PHE A N 1
ATOM 1075 C CA . PHE A 1 160 ? 69.435 67.854 73.367 1.00 169.35 140 PHE A CA 1
ATOM 1076 C C . PHE A 1 160 ? 68.407 67.053 74.157 1.00 171.79 140 PHE A C 1
ATOM 1077 O O . PHE A 1 160 ? 67.271 66.869 73.710 1.00 176.05 140 PHE A O 1
ATOM 1085 N N . GLU A 1 161 ? 68.804 66.582 75.336 1.00 171.35 141 GLU A N 1
ATOM 1086 C CA . GLU A 1 161 ? 67.857 66.231 76.388 1.00 173.48 141 GLU A CA 1
ATOM 1087 C C . GLU A 1 161 ? 67.112 67.480 76.845 1.00 175.66 141 GLU A C 1
ATOM 1088 O O . GLU A 1 161 ? 67.732 68.495 77.169 1.00 175.74 141 GLU A O 1
ATOM 1094 N N . VAL A 1 162 ? 65.782 67.417 76.878 1.00 176.49 142 VAL A N 1
ATOM 1095 C CA . VAL A 1 162 ? 64.973 68.541 77.342 1.00 172.66 142 VAL A CA 1
ATOM 1096 C C . VAL A 1 162 ? 64.451 68.270 78.747 1.00 172.80 142 VAL A C 1
ATOM 1097 O O . VAL A 1 162 ? 63.836 67.227 79.004 1.00 175.98 142 VAL A O 1
ATOM 1101 N N . LEU A 1 163 ? 64.696 69.219 79.651 1.00 170.75 143 LEU A N 1
ATOM 1102 C CA . LEU A 1 163 ? 64.378 69.111 81.069 1.00 169.20 143 LEU A CA 1
ATOM 1103 C C . LEU A 1 163 ? 63.608 70.351 81.502 1.00 174.91 143 LEU A C 1
ATOM 1104 O O . LEU A 1 163 ? 63.638 71.385 80.833 1.00 176.44 143 LEU A O 1
ATOM 1109 N N . ALA A 1 164 ? 62.905 70.239 82.626 1.00 178.15 144 ALA A N 1
ATOM 1110 C CA . ALA A 1 164 ? 62.198 71.372 83.210 1.00 181.46 144 ALA A CA 1
ATOM 1111 C C . ALA A 1 164 ? 62.580 71.511 84.675 1.00 182.48 144 ALA A C 1
ATOM 1112 O O . ALA A 1 164 ? 62.596 70.517 85.407 1.00 184.50 144 ALA A O 1
ATOM 1114 N N . ALA A 1 165 ? 62.884 72.736 85.107 1.00 178.12 145 ALA A N 1
ATOM 1115 C CA . ALA A 1 165 ? 63.381 72.923 86.463 1.00 177.35 145 ALA A CA 1
ATOM 1116 C C . ALA A 1 165 ? 63.004 74.300 86.992 1.00 181.30 145 ALA A C 1
ATOM 1117 O O . ALA A 1 165 ? 62.793 75.250 86.234 1.00 181.27 145 ALA A O 1
ATOM 1119 N N . PHE A 1 166 ? 62.936 74.386 88.319 1.00 181.57 146 PHE A N 1
ATOM 1120 C CA . PHE A 1 166 ? 62.891 75.656 89.031 1.00 179.29 146 PHE A CA 1
ATOM 1121 C C . PHE A 1 166 ? 64.187 76.427 88.818 1.00 178.55 146 PHE A C 1
ATOM 1122 O O . PHE A 1 166 ? 65.277 75.902 89.056 1.00 185.12 146 PHE A O 1
ATOM 1130 N N . ASN A 1 167 ? 64.073 77.674 88.366 1.00 175.78 147 ASN A N 1
ATOM 1131 C CA . ASN A 1 167 ? 65.241 78.549 88.262 1.00 179.86 147 ASN A CA 1
ATOM 1132 C C . ASN A 1 167 ? 65.609 79.053 89.652 1.00 182.14 147 ASN A C 1
ATOM 1133 O O . ASN A 1 167 ? 65.191 80.126 90.084 1.00 185.88 147 ASN A O 1
ATOM 1138 N N . ALA A 1 168 ? 66.401 78.249 90.364 1.00 178.68 148 ALA A N 1
ATOM 1139 C CA . ALA A 1 168 ? 66.820 78.594 91.719 1.00 178.59 148 ALA A CA 1
ATOM 1140 C C . ALA A 1 168 ? 67.606 79.897 91.774 1.00 180.59 148 ALA A C 1
ATOM 1141 O O . ALA A 1 168 ? 67.544 80.618 92.776 1.00 183.87 148 ALA A O 1
ATOM 1143 N N . LEU A 1 169 ? 68.359 80.207 90.717 1.00 178.69 149 LEU A N 1
ATOM 1144 C CA . LEU A 1 169 ? 69.131 81.445 90.676 1.00 180.16 149 LEU A CA 1
ATOM 1145 C C . LEU A 1 169 ? 68.261 82.695 90.769 1.00 187.10 149 LEU A C 1
ATOM 1146 O O . LEU A 1 169 ? 68.710 83.714 91.302 1.00 191.51 149 LEU A O 1
ATOM 1151 N N . SER A 1 170 ? 67.021 82.642 90.276 1.00 188.76 150 SER A N 1
ATOM 1152 C CA . SER A 1 170 ? 66.127 83.797 90.351 1.00 188.28 150 SER A CA 1
ATOM 1153 C C . SER A 1 170 ? 65.755 84.214 91.771 1.00 188.99 150 SER A C 1
ATOM 1154 O O . SER A 1 170 ? 65.133 85.269 91.933 1.00 190.02 150 SER A O 1
ATOM 1157 N N . LEU A 1 171 ? 66.104 83.435 92.798 1.00 189.97 151 LEU A N 1
ATOM 1158 C CA . LEU A 1 171 ? 65.975 83.936 94.164 1.00 188.67 151 LEU A CA 1
ATOM 1159 C C . LEU A 1 171 ? 66.895 85.117 94.450 1.00 190.24 151 LEU A C 1
ATOM 1160 O O . LEU A 1 171 ? 66.671 85.837 95.429 1.00 189.40 151 LEU A O 1
ATOM 1165 N N . ASN A 1 172 ? 67.921 85.330 93.629 1.00 192.99 152 ASN A N 1
ATOM 1166 C CA . ASN A 1 172 ? 68.736 86.536 93.696 1.00 194.49 152 ASN A CA 1
ATOM 1167 C C . ASN A 1 172 ? 69.303 86.802 92.308 1.00 197.07 152 ASN A C 1
ATOM 1168 O O . ASN A 1 172 ? 68.716 86.382 91.308 1.00 195.78 152 ASN A O 1
ATOM 1173 N N . ASP A 1 173 ? 70.427 87.508 92.227 1.00 200.33 153 ASP A N 1
ATOM 1174 C CA . ASP A 1 173 ? 71.172 87.632 90.984 1.00 202.78 153 ASP A CA 1
ATOM 1175 C C . ASP A 1 173 ? 72.581 87.073 91.109 1.00 201.84 153 ASP A C 1
ATOM 1176 O O . ASP A 1 173 ? 73.340 87.110 90.134 1.00 203.07 153 ASP A O 1
ATOM 1181 N N . ASN A 1 174 ? 72.942 86.557 92.275 1.00 199.06 154 ASN A N 1
ATOM 1182 C CA . ASN A 1 174 ? 74.242 85.974 92.558 1.00 197.69 154 ASN A CA 1
ATOM 1183 C C . ASN A 1 174 ? 74.028 84.787 93.482 1.00 197.37 154 ASN A C 1
ATOM 1184 O O . ASN A 1 174 ? 72.988 84.691 94.142 1.00 198.32 154 ASN A O 1
ATOM 1189 N N . PRO A 1 175 ? 74.981 83.845 93.529 1.00 195.80 155 PRO A N 1
ATOM 1190 C CA . PRO A 1 175 ? 74.834 82.689 94.425 1.00 190.07 155 PRO A CA 1
ATOM 1191 C C . PRO A 1 175 ? 75.071 83.028 95.891 1.00 189.07 155 PRO A C 1
ATOM 1192 O O . PRO A 1 175 ? 75.934 82.431 96.542 1.00 184.95 155 PRO A O 1
ATOM 1196 N N . SER A 1 176 ? 74.316 83.991 96.412 1.00 193.05 156 SER A N 1
ATOM 1197 C CA . SER A 1 176 ? 74.432 84.384 97.806 1.00 191.36 156 SER A CA 1
ATOM 1198 C C . SER A 1 176 ? 74.050 83.231 98.738 1.00 184.21 156 SER A C 1
ATOM 1199 O O . SER A 1 176 ? 73.269 82.351 98.365 1.00 182.53 156 SER A O 1
ATOM 1202 N N . PRO A 1 177 ? 74.602 83.212 99.957 1.00 179.76 157 PRO A N 1
ATOM 1203 C CA . PRO A 1 177 ? 74.478 82.022 100.820 1.00 179.56 157 PRO A CA 1
ATOM 1204 C C . PRO A 1 177 ? 73.051 81.625 101.165 1.00 181.01 157 PRO A C 1
ATOM 1205 O O . PRO A 1 177 ? 72.813 80.452 101.489 1.00 183.99 157 PRO A O 1
ATOM 1209 N N . TRP A 1 178 ? 72.093 82.554 101.110 1.00 179.10 158 TRP A N 1
ATOM 1210 C CA . TRP A 1 178 ? 70.705 82.191 101.381 1.00 178.59 158 TRP A CA 1
ATOM 1211 C C . TRP A 1 178 ? 70.160 81.200 100.363 1.00 178.73 158 TRP A C 1
ATOM 1212 O O . TRP A 1 178 ? 69.288 80.393 100.699 1.00 183.21 158 TRP A O 1
ATOM 1223 N N . ILE A 1 179 ? 70.670 8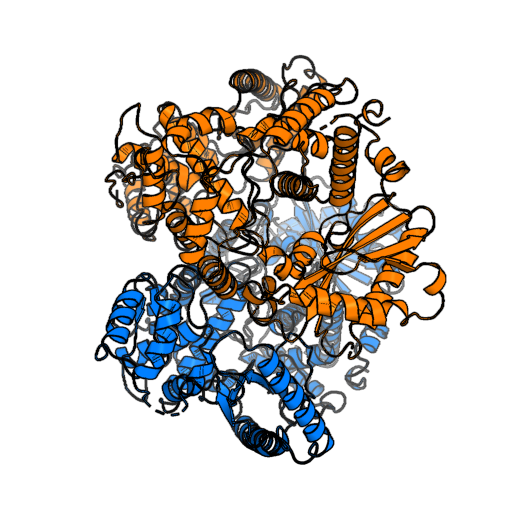1.216 99.132 1.00 175.47 159 ILE A N 1
ATOM 1224 C CA . ILE A 1 179 ? 70.194 80.266 98.132 1.00 173.65 159 ILE A CA 1
ATOM 1225 C C . ILE A 1 179 ? 70.564 78.842 98.529 1.00 172.08 159 ILE A C 1
ATOM 1226 O O . ILE A 1 179 ? 69.730 77.931 98.492 1.00 174.26 159 ILE A O 1
ATOM 1231 N N . TYR A 1 180 ? 71.821 78.628 98.919 1.00 168.25 160 TYR A N 1
ATOM 1232 C CA . TYR A 1 180 ? 72.252 77.304 99.359 1.00 165.52 160 TYR A CA 1
ATOM 1233 C C . TYR A 1 180 ? 71.667 76.918 100.715 1.00 170.36 160 TYR A C 1
ATOM 1234 O O . TYR A 1 180 ? 71.454 75.728 100.976 1.00 173.74 160 TYR A O 1
ATOM 1243 N N . ARG A 1 181 ? 71.367 77.894 101.574 1.00 171.60 161 ARG A N 1
ATOM 1244 C CA . ARG A 1 181 ? 70.618 77.600 102.796 1.00 175.14 161 ARG A CA 1
ATOM 1245 C C . ARG A 1 181 ? 69.214 77.089 102.484 1.00 181.21 161 ARG A C 1
ATOM 1246 O O . ARG A 1 181 ? 68.752 76.101 103.072 1.00 184.73 161 ARG A O 1
ATOM 1254 N N . GLU A 1 182 ? 68.523 77.745 101.550 1.00 182.03 162 GLU A N 1
ATOM 1255 C CA . GLU A 1 182 ? 67.213 77.273 101.112 1.00 182.95 162 GLU A CA 1
ATOM 1256 C C . GLU A 1 182 ? 67.307 75.910 100.443 1.00 183.72 162 GLU A C 1
ATOM 1257 O O . GLU A 1 182 ? 66.440 75.054 100.643 1.00 187.50 162 GLU A O 1
ATOM 1263 N N . LEU A 1 183 ? 68.370 75.679 99.676 1.00 181.26 163 LEU A N 1
ATOM 1264 C CA . LEU A 1 183 ? 68.607 74.357 99.105 1.00 179.36 163 LEU A CA 1
ATOM 1265 C C . LEU A 1 183 ? 68.733 73.282 100.180 1.00 180.04 163 LEU A C 1
ATOM 1266 O O . LEU A 1 183 ? 68.096 72.229 100.088 1.00 181.81 163 LEU A O 1
ATOM 1271 N N . LYS A 1 184 ? 69.604 73.495 101.169 1.00 180.14 164 LYS A N 1
ATOM 1272 C CA . LYS A 1 184 ? 69.772 72.498 102.226 1.00 184.63 164 LYS A CA 1
ATOM 1273 C C . LYS A 1 184 ? 68.482 72.257 103.011 1.00 189.20 164 LYS A C 1
ATOM 1274 O O . LYS A 1 184 ? 68.119 71.103 103.284 1.00 191.82 164 LYS A O 1
ATOM 1280 N N . ARG A 1 185 ? 67.785 73.332 103.399 1.00 189.67 165 ARG A N 1
ATOM 1281 C CA . ARG A 1 185 ? 66.470 73.191 104.027 1.00 191.29 165 ARG A CA 1
ATOM 1282 C C . ARG A 1 185 ? 65.499 72.373 103.178 1.00 191.76 165 ARG A C 1
ATOM 1283 O O . ARG A 1 185 ? 64.781 71.515 103.700 1.00 192.10 165 ARG A O 1
ATOM 1291 N N . SER A 1 186 ? 65.445 72.635 101.871 1.00 191.20 166 SER A N 1
ATOM 1292 C CA . SER A 1 186 ? 64.541 71.888 100.999 1.00 191.04 166 SER A CA 1
ATOM 1293 C C . SER A 1 186 ? 64.949 70.422 100.899 1.00 193.72 166 SER A C 1
ATOM 1294 O O . SER A 1 186 ? 64.091 69.532 100.925 1.00 196.89 166 SER A O 1
ATOM 1297 N N . LEU A 1 187 ? 66.249 70.155 100.770 1.00 194.51 167 LEU A N 1
ATOM 1298 C CA . LEU A 1 187 ? 66.745 68.782 100.770 1.00 194.29 167 LEU A CA 1
ATOM 1299 C C . LEU A 1 187 ? 66.319 68.035 102.027 1.00 197.61 167 LEU A C 1
ATOM 1300 O O . LEU A 1 187 ? 65.909 66.871 101.956 1.00 197.69 167 LEU A O 1
ATOM 1305 N N . ASP A 1 188 ? 66.409 68.683 103.188 1.00 199.34 168 ASP A N 1
ATOM 1306 C CA . ASP A 1 188 ? 65.995 68.015 104.419 1.00 200.93 168 ASP A CA 1
ATOM 1307 C C . ASP A 1 188 ? 64.479 67.919 104.559 1.00 202.74 168 ASP A C 1
ATOM 1308 O O . ASP A 1 188 ? 63.980 66.974 105.181 1.00 203.34 168 ASP A O 1
ATOM 1313 N N . LYS A 1 189 ? 63.733 68.870 103.996 1.00 203.06 169 LYS A N 1
ATOM 1314 C CA . LYS A 1 189 ? 62.277 68.838 104.095 1.00 202.45 169 LYS A CA 1
ATOM 1315 C C . LYS A 1 189 ? 61.678 67.723 103.245 1.00 202.79 169 LYS A C 1
ATOM 1316 O O . LYS A 1 189 ? 60.843 66.946 103.723 1.00 203.24 169 LYS A O 1
ATOM 1322 N N . THR A 1 190 ? 62.090 67.625 101.985 1.00 202.71 170 THR A N 1
ATOM 1323 C CA . THR A 1 190 ? 61.678 66.520 101.129 1.00 204.08 170 THR A CA 1
ATOM 1324 C C . THR A 1 190 ? 62.467 65.260 101.493 1.00 204.90 170 THR A C 1
ATOM 1325 O O . THR A 1 190 ? 63.201 65.219 102.484 1.00 203.01 170 THR A O 1
ATOM 1329 N N . ASN A 1 191 ? 62.319 64.208 100.690 1.00 205.23 171 ASN A N 1
ATOM 1330 C CA . ASN A 1 191 ? 63.228 63.071 100.761 1.00 204.35 171 ASN A CA 1
ATOM 1331 C C . ASN A 1 191 ? 64.577 63.451 100.167 1.00 204.75 171 ASN A C 1
ATOM 1332 O O . ASN A 1 191 ? 64.678 63.745 98.971 1.00 203.58 171 ASN A O 1
ATOM 1337 N N . ALA A 1 192 ? 65.608 63.454 101.009 1.00 206.67 172 ALA A N 1
ATOM 1338 C CA . ALA A 1 192 ? 66.918 63.948 100.607 1.00 205.18 172 ALA A CA 1
ATOM 1339 C C . ALA A 1 192 ? 67.490 63.135 99.451 1.00 205.29 172 ALA A C 1
ATOM 1340 O O . ALA A 1 192 ? 67.467 61.901 99.466 1.00 206.20 172 ALA A O 1
ATOM 1342 N N . SER A 1 193 ? 68.001 63.839 98.446 1.00 203.17 173 SER A N 1
ATOM 1343 C CA . SER A 1 193 ? 68.567 63.210 97.252 1.00 199.11 173 SER A CA 1
ATOM 1344 C C . SER A 1 193 ? 69.682 64.106 96.737 1.00 196.81 173 SER A C 1
ATOM 1345 O O . SER A 1 193 ? 69.487 64.912 95.819 1.00 196.40 173 SER A O 1
ATOM 1348 N N . PRO A 1 194 ? 70.871 64.005 97.327 1.00 192.53 174 PRO A N 1
ATOM 1349 C CA . PRO A 1 194 ? 71.947 64.961 97.034 1.00 183.24 174 PRO A CA 1
ATOM 1350 C C . PRO A 1 194 ? 72.280 65.087 95.552 1.00 178.81 174 PRO A C 1
ATOM 1351 O O . PRO A 1 194 ? 72.435 64.092 94.842 1.00 178.68 174 PRO A O 1
ATOM 1355 N N . GLY A 1 195 ? 72.391 66.334 95.091 1.00 173.96 175 GLY A N 1
ATOM 1356 C CA . GLY A 1 195 ? 72.673 66.649 93.704 1.00 174.09 175 GLY A CA 1
ATOM 1357 C C . GLY A 1 195 ? 71.518 66.563 92.731 1.00 178.47 175 GLY A C 1
ATOM 1358 O O . GLY A 1 195 ? 71.691 66.941 91.566 1.00 177.79 175 GLY A O 1
ATOM 1359 N N . GLU A 1 196 ? 70.352 66.077 93.151 1.00 182.60 176 GLU A N 1
ATOM 1360 C CA . GLU A 1 196 ? 69.235 65.937 92.223 1.00 182.98 176 GLU A CA 1
ATOM 1361 C C . GLU A 1 196 ? 68.746 67.303 91.743 1.00 182.90 176 GLU A C 1
ATOM 1362 O O . GLU A 1 196 ? 68.341 67.447 90.586 1.00 182.86 176 GLU A O 1
ATOM 1368 N N . PHE A 1 197 ? 68.853 68.332 92.581 1.00 180.22 177 PHE A N 1
ATOM 1369 C CA . PHE A 1 197 ? 68.464 69.685 92.196 1.00 174.93 177 PHE A CA 1
ATOM 1370 C C . PHE A 1 197 ? 69.562 70.477 91.498 1.00 166.64 177 PHE A C 1
ATOM 1371 O O . PHE A 1 197 ? 69.354 71.660 91.211 1.00 166.81 177 PHE A O 1
ATOM 1379 N N . ALA A 1 198 ? 70.718 69.868 91.225 1.00 164.20 178 ALA A N 1
ATOM 1380 C CA . ALA A 1 198 ? 71.826 70.599 90.613 1.00 160.10 178 ALA A CA 1
ATOM 1381 C C . ALA A 1 198 ? 71.450 71.191 89.259 1.00 157.58 178 ALA A C 1
ATOM 1382 O O . ALA A 1 198 ? 72.052 72.180 88.827 1.00 157.10 178 ALA A O 1
ATOM 1384 N N . VAL A 1 199 ? 70.471 70.595 88.574 1.00 157.13 179 VAL A N 1
ATOM 1385 C CA . VAL A 1 199 ? 69.982 71.118 87.297 1.00 157.98 179 VAL A CA 1
ATOM 1386 C C . VAL A 1 199 ? 69.475 72.553 87.418 1.00 160.98 179 VAL A C 1
ATOM 1387 O O . VAL A 1 199 ? 69.548 73.326 86.456 1.00 162.60 179 VAL A O 1
ATOM 1391 N N . CYS A 1 200 ? 68.951 72.934 88.585 1.00 159.63 180 CYS A N 1
ATOM 1392 C CA . CYS A 1 200 ? 68.488 74.305 88.789 1.00 155.45 180 CYS A CA 1
ATOM 1393 C C . CYS A 1 200 ? 69.590 75.338 88.565 1.00 155.17 180 CYS A C 1
ATOM 1394 O O . CYS A 1 200 ? 69.300 76.476 88.179 1.00 162.63 180 CYS A O 1
ATOM 1397 N N . PHE A 1 201 ? 70.847 74.969 88.794 1.00 146.97 181 PHE A N 1
ATOM 1398 C CA . PHE A 1 201 ? 71.977 75.890 88.735 1.00 139.15 181 PHE A CA 1
ATOM 1399 C C . PHE A 1 201 ? 72.651 75.963 87.366 1.00 142.24 181 PHE A C 1
ATOM 1400 O O . PHE A 1 201 ? 73.768 76.481 87.277 1.00 149.27 181 PHE A O 1
ATOM 1408 N N . THR A 1 202 ? 72.017 75.443 86.312 1.00 142.30 182 THR A N 1
ATOM 1409 C CA . THR A 1 202 ? 72.667 75.322 85.005 1.00 147.04 182 THR A CA 1
ATOM 1410 C C . THR A 1 202 ? 73.219 76.650 84.483 1.00 152.16 182 THR A C 1
ATOM 1411 O O . THR A 1 202 ? 74.219 76.658 83.757 1.00 156.10 182 THR A O 1
ATOM 1415 N N . GLU A 1 203 ? 72.619 77.781 84.864 1.00 153.21 183 GLU A N 1
ATOM 1416 C CA . GLU A 1 203 ? 73.162 79.078 84.457 1.00 157.00 183 GLU A CA 1
ATOM 1417 C C . GLU A 1 203 ? 74.564 79.317 85.009 1.00 155.12 183 GLU A C 1
ATOM 1418 O O . GLU A 1 203 ? 75.419 79.886 84.321 1.00 154.87 183 GLU A O 1
ATOM 1424 N N . LEU A 1 204 ? 74.819 78.892 86.245 1.00 153.32 184 LEU A N 1
ATOM 1425 C CA . LEU A 1 204 ? 76.159 79.009 86.815 1.00 150.03 184 LEU A CA 1
ATOM 1426 C C . LEU A 1 204 ? 77.152 78.086 86.119 1.00 149.60 184 LEU A C 1
ATOM 1427 O O . LEU A 1 204 ? 78.328 78.432 85.968 1.00 151.86 184 LEU A O 1
ATOM 1432 N N . GLN A 1 205 ? 76.697 76.910 85.688 1.00 147.15 185 GLN A N 1
ATOM 1433 C CA . GLN A 1 205 ? 77.567 75.978 84.978 1.00 143.83 185 GLN A CA 1
ATOM 1434 C C . GLN A 1 205 ? 78.073 76.539 83.652 1.00 149.57 185 GLN A C 1
ATOM 1435 O O . GLN A 1 205 ? 79.203 76.240 83.251 1.00 156.42 185 GLN A O 1
ATOM 1441 N N . GLN A 1 206 ? 77.270 77.344 82.954 1.00 148.78 186 GLN A N 1
ATOM 1442 C CA . GLN A 1 206 ? 77.800 78.086 81.811 1.00 148.84 186 GLN A CA 1
ATOM 1443 C C . GLN A 1 206 ? 78.836 79.121 82.237 1.00 151.63 186 GLN A C 1
ATOM 1444 O O . GLN A 1 206 ? 79.906 79.229 81.628 1.00 154.92 186 GLN A O 1
ATOM 1450 N N . LYS A 1 207 ? 78.526 79.901 83.274 1.00 151.93 187 LYS A N 1
ATOM 1451 C CA . LYS A 1 207 ? 79.412 80.978 83.711 1.00 155.41 187 LYS A CA 1
ATOM 1452 C C . LYS A 1 207 ? 80.787 80.479 84.143 1.00 156.22 187 LYS A C 1
ATOM 1453 O O . LYS A 1 207 ? 81.782 81.194 83.983 1.00 159.00 187 LYS A O 1
ATOM 1459 N N . PHE A 1 208 ? 80.867 79.265 84.683 1.00 151.31 188 PHE A N 1
ATOM 1460 C CA . PHE A 1 208 ? 82.151 78.695 85.080 1.00 146.04 188 PHE A CA 1
ATOM 1461 C C . PHE A 1 208 ? 83.003 78.208 83.910 1.00 145.46 188 PHE A C 1
ATOM 1462 O O . PHE A 1 208 ? 84.230 78.154 84.037 1.00 144.05 188 PHE A O 1
ATOM 1470 N N . PHE A 1 209 ? 82.401 77.859 82.775 1.00 146.75 189 PHE A N 1
ATOM 1471 C CA . PHE A 1 209 ? 83.151 77.278 81.667 1.00 148.40 189 PHE A CA 1
ATOM 1472 C C . PHE A 1 209 ? 83.420 78.227 80.503 1.00 157.68 189 PHE A C 1
ATOM 1473 O O . PHE A 1 209 ? 84.207 77.875 79.619 1.00 161.14 189 PHE A O 1
ATOM 1481 N N . ASP A 1 210 ? 82.801 79.399 80.466 1.00 159.51 190 ASP A N 1
ATOM 1482 C CA . ASP A 1 210 ? 83.192 80.409 79.494 1.00 163.45 190 ASP A CA 1
ATOM 1483 C C . ASP A 1 210 ? 84.324 81.291 80.022 1.00 165.58 190 ASP A C 1
ATOM 1484 O O . ASP A 1 210 ? 84.694 81.225 81.190 1.00 164.81 190 ASP A O 1
ATOM 1489 N N . ASN A 1 211 ? 84.925 82.047 79.095 1.00 166.97 191 ASN A N 1
ATOM 1490 C CA . ASN A 1 211 ? 86.113 82.904 79.268 1.00 169.84 191 ASN A CA 1
ATOM 1491 C C . ASN A 1 211 ? 87.312 82.132 79.843 1.00 169.74 191 ASN A C 1
ATOM 1492 O O . ASN A 1 211 ? 87.938 82.518 80.831 1.00 169.79 191 ASN A O 1
ATOM 1497 N N . ARG A 1 212 ? 87.673 81.061 79.147 1.00 168.01 192 ARG A N 1
ATOM 1498 C CA . ARG A 1 212 ? 88.857 80.283 79.477 1.00 163.21 192 ARG A CA 1
ATOM 1499 C C . ARG A 1 212 ? 89.630 79.979 78.203 1.00 164.15 192 ARG A C 1
ATOM 1500 O O . ARG A 1 212 ? 89.057 79.973 77.108 1.00 168.07 192 ARG A O 1
ATOM 1508 N N . PRO A 1 213 ? 90.939 79.731 78.314 1.00 159.26 193 PRO A N 1
ATOM 1509 C CA . PRO A 1 213 ? 91.785 79.648 77.117 1.00 160.20 193 PRO A CA 1
ATOM 1510 C C . PRO A 1 213 ? 91.414 78.521 76.162 1.00 165.56 193 PRO A C 1
ATOM 1511 O O . PRO A 1 213 ? 90.947 77.453 76.563 1.00 169.42 193 PRO A O 1
ATOM 1515 N N . GLY A 1 214 ? 91.638 78.793 74.874 1.00 164.96 194 GLY A N 1
ATOM 1516 C CA . GLY A 1 214 ? 91.340 77.826 73.826 1.00 168.11 194 GLY A CA 1
ATOM 1517 C C . GLY A 1 214 ? 92.092 76.514 73.959 1.00 168.64 194 GLY A C 1
ATOM 1518 O O . GLY A 1 214 ? 91.539 75.439 73.702 1.00 167.70 194 GLY A O 1
ATOM 1519 N N . LYS A 1 215 ? 93.364 76.578 74.365 1.00 166.51 195 LYS A N 1
ATOM 1520 C CA . LYS A 1 215 ? 94.117 75.349 74.596 1.00 167.17 195 LYS A CA 1
ATOM 1521 C C . LYS A 1 215 ? 93.543 74.525 75.739 1.00 165.66 195 LYS A C 1
ATOM 1522 O O . LYS A 1 215 ? 93.646 73.295 75.715 1.00 166.75 195 LYS A O 1
ATOM 1528 N N . LEU A 1 216 ? 92.953 75.163 76.748 1.00 157.96 196 LEU A N 1
ATOM 1529 C CA . LEU A 1 216 ? 92.325 74.388 77.811 1.00 151.95 196 LEU A CA 1
ATOM 1530 C C . LEU A 1 216 ? 91.140 73.595 77.273 1.00 156.60 196 LEU A C 1
ATOM 1531 O O . LEU A 1 216 ? 90.939 72.427 77.634 1.00 159.76 196 LEU A O 1
ATOM 1536 N N . LYS A 1 217 ? 90.377 74.201 76.363 1.00 157.22 197 LYS A N 1
ATOM 1537 C CA . LYS A 1 217 ? 89.335 73.476 75.644 1.00 158.00 197 LYS A CA 1
ATOM 1538 C C . LYS A 1 217 ? 89.904 72.320 74.830 1.00 160.18 197 LYS A C 1
ATOM 1539 O O . LYS A 1 217 ? 89.350 71.217 74.840 1.00 159.63 197 LYS A O 1
ATOM 1545 N N . ASP A 1 218 ? 90.979 72.565 74.076 1.00 160.07 198 ASP A N 1
ATOM 1546 C CA . ASP A 1 218 ? 91.581 71.492 73.282 1.00 161.11 198 ASP A CA 1
ATOM 1547 C C . ASP A 1 218 ? 92.058 70.329 74.151 1.00 156.53 198 ASP A C 1
ATOM 1548 O O . ASP A 1 218 ? 91.873 69.154 73.799 1.00 160.09 198 ASP A O 1
ATOM 1553 N N . LEU A 1 219 ? 92.632 70.637 75.314 1.00 151.25 199 LEU A N 1
ATOM 1554 C CA . LEU A 1 219 ? 93.010 69.596 76.264 1.00 148.58 199 LEU A CA 1
ATOM 1555 C C . LEU A 1 219 ? 91.796 68.830 76.775 1.00 149.80 199 LEU A C 1
ATOM 1556 O O . LEU A 1 219 ? 91.844 67.600 76.912 1.00 151.98 199 LEU A O 1
ATOM 1561 N N . ILE A 1 220 ? 90.708 69.536 77.089 1.00 146.52 200 ILE A N 1
ATOM 1562 C CA . ILE A 1 220 ? 89.507 68.847 77.557 1.00 139.10 200 ILE A CA 1
ATOM 1563 C C . ILE A 1 220 ? 88.959 67.927 76.471 1.00 145.38 200 ILE A C 1
ATOM 1564 O O . ILE A 1 220 ? 88.522 66.804 76.752 1.00 148.05 200 ILE A O 1
ATOM 1569 N N . LEU A 1 221 ? 88.974 68.386 75.216 1.00 147.48 201 LEU A N 1
ATOM 1570 C CA . LEU A 1 221 ? 88.553 67.534 74.105 1.00 149.21 201 LEU A CA 1
ATOM 1571 C C . LEU A 1 221 ? 89.411 66.281 74.000 1.00 150.50 201 LEU A C 1
ATOM 1572 O O . LEU A 1 221 ? 88.893 65.184 73.769 1.00 154.83 201 LEU A O 1
ATOM 1577 N N . LEU A 1 222 ? 90.726 66.423 74.165 1.00 148.87 202 LEU A N 1
ATOM 1578 C CA . LEU A 1 222 ? 91.608 65.260 74.089 1.00 147.73 202 LEU A CA 1
ATOM 1579 C C . LEU A 1 222 ? 91.336 64.267 75.215 1.00 149.67 202 LEU A C 1
ATOM 1580 O O . LEU A 1 222 ? 91.266 63.051 74.987 1.00 156.57 202 LEU A O 1
ATOM 1585 N N . ILE A 1 223 ? 91.189 64.769 76.441 1.00 146.29 203 ILE A N 1
ATOM 1586 C CA . ILE A 1 223 ? 90.891 63.902 77.581 1.00 145.90 203 ILE A CA 1
ATOM 1587 C C . ILE A 1 223 ? 89.549 63.194 77.417 1.00 151.37 203 ILE A C 1
ATOM 1588 O O . ILE A 1 223 ? 89.426 61.996 77.705 1.00 154.86 203 ILE A O 1
ATOM 1593 N N . LYS A 1 224 ? 88.534 63.898 76.911 1.00 148.96 204 LYS A N 1
ATOM 1594 C CA . LYS A 1 224 ? 87.260 63.235 76.640 1.00 149.76 204 LYS A CA 1
ATOM 1595 C C . LYS A 1 224 ? 87.367 62.206 75.519 1.00 155.45 204 LYS A C 1
ATOM 1596 O O . LYS A 1 224 ? 86.719 61.159 75.584 1.00 160.97 204 LYS A O 1
ATOM 1602 N N . HIS A 1 225 ? 88.123 62.498 74.461 1.00 155.08 205 HIS A N 1
ATOM 1603 C CA . HIS A 1 225 ? 88.296 61.511 73.398 1.00 157.99 205 HIS A CA 1
ATOM 1604 C C . HIS A 1 225 ? 88.955 60.239 73.921 1.00 159.39 205 HIS A C 1
ATOM 1605 O O . HIS A 1 225 ? 88.528 59.124 73.592 1.00 165.74 205 HIS A O 1
ATOM 1612 N N . TRP A 1 226 ? 89.994 60.387 74.744 1.00 155.41 206 TRP A N 1
ATOM 1613 C CA . TRP A 1 226 ? 90.605 59.228 75.393 1.00 158.02 206 TRP A CA 1
ATOM 1614 C C . TRP A 1 226 ? 89.612 58.471 76.270 1.00 161.60 206 TRP A C 1
ATOM 1615 O O . TRP A 1 226 ? 89.568 57.232 76.249 1.00 165.41 206 TRP A O 1
ATOM 1626 N N . HIS A 1 227 ? 88.814 59.193 77.058 1.00 159.67 207 HIS A N 1
ATOM 1627 C CA . HIS A 1 227 ? 87.784 58.541 77.862 1.00 160.61 207 HIS A CA 1
ATOM 1628 C C . HIS A 1 227 ? 86.779 57.777 77.005 1.00 168.33 207 HIS A C 1
ATOM 1629 O O . HIS A 1 227 ? 86.345 56.682 77.379 1.00 173.01 207 HIS A O 1
ATOM 1636 N N . GLN A 1 228 ? 86.373 58.349 75.871 1.00 170.25 208 GLN A N 1
ATOM 1637 C CA . GLN A 1 228 ? 85.490 57.635 74.952 1.00 170.56 208 GLN A CA 1
ATOM 1638 C C . GLN A 1 228 ? 86.137 56.381 74.377 1.00 173.84 208 GLN A C 1
ATOM 1639 O O . GLN A 1 228 ? 85.466 55.360 74.210 1.00 178.02 208 GLN A O 1
ATOM 1645 N N . GLN A 1 229 ? 87.436 56.426 74.071 1.00 170.58 209 GLN A N 1
ATOM 1646 C CA . GLN A 1 229 ? 88.115 55.206 73.629 1.00 170.58 209 GLN A CA 1
ATOM 1647 C C . GLN A 1 229 ? 88.126 54.135 74.716 1.00 176.54 209 GLN A C 1
ATOM 1648 O O . GLN A 1 229 ? 87.912 52.945 74.435 1.00 182.72 209 GLN A O 1
ATOM 1654 N N . CYS A 1 230 ? 88.336 54.543 75.968 1.00 176.28 210 CYS A N 1
ATOM 1655 C CA . CYS A 1 230 ? 88.301 53.583 77.071 1.00 179.61 210 CYS A CA 1
ATOM 1656 C C . CYS A 1 230 ? 86.908 52.990 77.254 1.00 184.14 210 CYS A C 1
ATOM 1657 O O . CYS A 1 230 ? 86.759 51.776 77.436 1.00 187.91 210 CYS A O 1
ATOM 1660 N N . GLN A 1 231 ? 85.876 53.832 77.218 1.00 183.35 211 GLN A N 1
ATOM 1661 C CA . GLN A 1 231 ? 84.502 53.338 77.262 1.00 183.91 211 GLN A CA 1
ATOM 1662 C C . GLN A 1 231 ? 84.189 52.421 76.085 1.00 187.03 211 GLN A C 1
ATOM 1663 O O . GLN A 1 231 ? 83.421 51.463 76.230 1.00 191.00 211 GLN A O 1
ATOM 1669 N N . LYS A 1 232 ? 84.772 52.699 74.919 1.00 184.41 212 LYS A N 1
ATOM 1670 C CA . LYS A 1 232 ? 84.534 51.883 73.734 1.00 186.64 212 LYS A CA 1
ATOM 1671 C C . LYS A 1 232 ? 85.119 50.485 73.881 1.00 190.55 212 LYS A C 1
ATOM 1672 O O . LYS A 1 232 ? 84.437 49.489 73.614 1.00 192.82 212 LYS A O 1
ATOM 1678 N N . LYS A 1 233 ? 86.380 50.380 74.305 1.00 192.08 213 LYS A N 1
ATOM 1679 C CA . LYS A 1 233 ? 86.989 49.052 74.310 1.00 195.98 213 LYS A CA 1
ATOM 1680 C C . LYS A 1 233 ? 86.603 48.241 75.546 1.00 200.57 213 LYS A C 1
ATOM 1681 O O . LYS A 1 233 ? 86.383 47.029 75.442 1.00 204.89 213 LYS A O 1
ATOM 1687 N N . ILE A 1 234 ? 86.517 48.872 76.717 1.00 200.80 214 ILE A N 1
ATOM 1688 C CA . ILE A 1 234 ? 86.129 48.147 77.922 1.00 204.62 214 ILE A CA 1
ATOM 1689 C C . ILE A 1 234 ? 84.643 47.819 77.872 1.00 207.32 214 ILE A C 1
ATOM 1690 O O . ILE A 1 234 ? 83.818 48.643 77.454 1.00 203.19 214 ILE A O 1
ATOM 1695 N N . LYS A 1 235 ? 84.293 46.609 78.298 1.00 212.98 215 LYS A N 1
ATOM 1696 C CA . LYS A 1 235 ? 82.922 46.122 78.191 1.00 214.34 215 LYS A CA 1
ATOM 1697 C C . LYS A 1 235 ? 82.628 45.085 79.270 1.00 215.97 215 LYS A C 1
ATOM 1698 O O . LYS A 1 235 ? 83.533 44.411 79.761 1.00 219.30 215 LYS A O 1
ATOM 1704 N N . PRO A 1 238 ? 80.289 49.477 84.786 1.00 206.37 218 PRO A N 1
ATOM 1705 C CA . PRO A 1 238 ? 80.054 50.839 85.270 1.00 204.55 218 PRO A CA 1
ATOM 1706 C C . PRO A 1 238 ? 80.305 51.895 84.198 1.00 202.09 218 PRO A C 1
ATOM 1707 O O . PRO A 1 238 ? 80.848 51.580 83.139 1.00 199.45 218 PRO A O 1
ATOM 1711 N N . SER A 1 239 ? 79.910 53.136 84.476 1.00 199.81 219 SER A N 1
ATOM 1712 C CA . SER A 1 239 ? 80.150 54.242 83.562 1.00 193.27 219 SER A CA 1
ATOM 1713 C C . SER A 1 239 ? 80.329 55.523 84.363 1.00 188.61 219 SER A C 1
ATOM 1714 O O . SER A 1 239 ? 79.813 55.653 85.476 1.00 189.92 219 SER A O 1
ATOM 1717 N N . LEU A 1 240 ? 81.065 56.469 83.782 1.00 182.98 220 LEU A N 1
ATOM 1718 C CA . LEU A 1 240 ? 81.414 57.716 84.449 1.00 177.01 220 LEU A CA 1
ATOM 1719 C C . LEU A 1 240 ? 81.120 58.878 83.514 1.00 174.66 220 LEU A C 1
ATOM 1720 O O . LEU A 1 240 ? 81.490 58.839 82.336 1.00 176.85 220 LEU A O 1
ATOM 1725 N N . SER A 1 241 ? 80.458 59.905 84.037 1.00 171.37 221 SER A N 1
ATOM 1726 C CA . SER A 1 241 ? 80.078 61.041 83.212 1.00 165.54 221 SER A CA 1
ATOM 1727 C C . SER A 1 241 ? 81.290 61.922 82.911 1.00 157.92 221 SER A C 1
ATOM 1728 O O . SER A 1 241 ? 82.130 62.145 83.787 1.00 156.43 221 SER A O 1
ATOM 1731 N N . PRO A 1 242 ? 81.404 62.436 81.685 1.00 155.50 222 PRO A N 1
ATOM 1732 C CA . PRO A 1 242 ? 82.604 63.202 81.309 1.00 154.81 222 PRO A CA 1
ATOM 1733 C C . PRO A 1 242 ? 82.790 64.480 82.108 1.00 151.93 222 PRO A C 1
ATOM 1734 O O . PRO A 1 242 ? 83.906 65.015 82.144 1.00 151.55 222 PRO A O 1
ATOM 1738 N N . TYR A 1 243 ? 81.724 64.996 82.721 1.00 147.03 223 TYR A N 1
ATOM 1739 C CA . TYR A 1 243 ? 81.810 66.208 83.530 1.00 141.77 223 TYR A CA 1
ATOM 1740 C C . TYR A 1 243 ? 82.830 66.080 84.658 1.00 138.50 223 TYR A C 1
ATOM 1741 O O . TYR A 1 243 ? 83.496 67.063 85.004 1.00 141.11 223 TYR A O 1
ATOM 1750 N N . ALA A 1 244 ? 83.004 64.875 85.204 1.00 132.78 224 ALA A N 1
ATOM 1751 C CA . ALA A 1 244 ? 84.039 64.653 86.210 1.00 129.95 224 ALA A CA 1
ATOM 1752 C C . ALA A 1 244 ? 85.439 64.909 85.660 1.00 130.75 224 ALA A C 1
ATOM 1753 O O . ALA A 1 244 ? 86.250 65.584 86.305 1.00 130.43 224 ALA A O 1
ATOM 1755 N N . LEU A 1 245 ? 85.728 64.428 84.452 1.00 132.57 225 LEU A N 1
ATOM 1756 C CA . LEU A 1 245 ? 87.061 64.621 83.889 1.00 128.70 225 LEU A CA 1
ATOM 1757 C C . LEU A 1 245 ? 87.253 66.017 83.317 1.00 129.17 225 LEU A C 1
ATOM 1758 O O . LEU A 1 245 ? 88.377 66.529 83.307 1.00 131.76 225 LEU A O 1
ATOM 1763 N N . GLU A 1 246 ? 86.168 66.678 82.926 1.00 128.09 226 GLU A N 1
ATOM 1764 C CA . GLU A 1 246 ? 86.236 68.092 82.573 1.00 129.54 226 GLU A CA 1
ATOM 1765 C C . GLU A 1 246 ? 86.588 68.953 83.782 1.00 127.81 226 GLU A C 1
ATOM 1766 O O . GLU A 1 246 ? 87.471 69.819 83.707 1.00 132.04 226 GLU A O 1
ATOM 1772 N N . LEU A 1 247 ? 85.924 68.715 84.913 1.00 121.62 227 LEU A N 1
ATOM 1773 C CA . LEU A 1 247 ? 86.296 69.404 86.144 1.00 118.74 227 LEU A CA 1
ATOM 1774 C C . LEU A 1 247 ? 87.731 69.086 86.548 1.00 122.72 227 LEU A C 1
ATOM 1775 O O . LEU A 1 247 ? 88.474 69.976 86.973 1.00 128.63 227 LEU A O 1
ATOM 1780 N N . LEU A 1 248 ? 88.122 67.812 86.485 1.00 121.97 228 LEU A N 1
ATOM 1781 C CA . LEU A 1 248 ? 89.489 67.444 86.842 1.00 117.69 228 LEU A CA 1
ATOM 1782 C C . LEU A 1 248 ? 90.524 68.157 85.973 1.00 117.02 228 LEU A C 1
ATOM 1783 O O . LEU A 1 248 ? 91.553 68.617 86.479 1.00 118.50 228 LEU A O 1
ATOM 1788 N N . THR A 1 249 ? 90.264 68.278 84.668 1.00 119.77 229 THR A N 1
ATOM 1789 C CA . THR A 1 249 ? 91.186 68.996 83.789 1.00 118.40 229 THR A CA 1
ATOM 1790 C C . THR A 1 249 ? 91.229 70.492 84.088 1.00 120.33 229 THR A C 1
ATOM 1791 O O . THR A 1 249 ? 92.309 71.104 84.078 1.00 126.04 229 THR A O 1
ATOM 1795 N N . VAL A 1 250 ? 90.077 71.095 84.389 1.00 122.11 230 VAL A N 1
ATOM 1796 C CA . VAL A 1 250 ? 90.077 72.504 84.775 1.00 121.22 230 VAL A CA 1
ATOM 1797 C C . VAL A 1 250 ? 90.856 72.715 86.067 1.00 122.40 230 VAL A C 1
ATOM 1798 O O . VAL A 1 250 ? 91.598 73.693 86.204 1.00 125.81 230 VAL A O 1
ATOM 1802 N N . TYR A 1 251 ? 90.700 71.812 87.036 1.00 120.27 231 TYR A N 1
ATOM 1803 C CA . TYR A 1 251 ? 91.466 71.921 88.275 1.00 116.32 231 TYR A CA 1
ATOM 1804 C C . TYR A 1 251 ? 92.959 71.748 88.032 1.00 120.79 231 TYR A C 1
ATOM 1805 O O . TYR A 1 251 ? 93.778 72.467 88.614 1.00 127.06 231 TYR A O 1
ATOM 1814 N N . ALA A 1 252 ? 93.330 70.795 87.175 1.00 121.61 232 ALA A N 1
ATOM 1815 C CA . ALA A 1 252 ? 94.733 70.592 86.826 1.00 120.02 232 ALA A CA 1
ATOM 1816 C C . ALA A 1 252 ? 95.360 71.842 86.224 1.00 123.42 232 ALA A C 1
ATOM 1817 O O . ALA A 1 252 ? 96.469 72.233 86.603 1.00 129.99 232 ALA A O 1
ATOM 1819 N N . TRP A 1 253 ? 94.646 72.510 85.318 1.00 125.16 233 TRP A N 1
ATOM 1820 C CA . TRP A 1 253 ? 95.159 73.757 84.754 1.00 127.21 233 TRP A CA 1
ATOM 1821 C C . TRP A 1 253 ? 95.192 74.885 85.782 1.00 127.62 233 TRP A C 1
ATOM 1822 O O . TRP A 1 253 ? 96.206 75.579 85.915 1.00 132.55 233 TRP A O 1
ATOM 1833 N N . GLU A 1 254 ? 94.093 75.098 86.507 1.00 127.92 234 GLU A N 1
ATOM 1834 C CA . GLU A 1 254 ? 94.031 76.197 87.468 1.00 126.17 234 GLU A CA 1
ATOM 1835 C C . GLU A 1 254 ? 95.080 76.072 88.568 1.00 128.92 234 GLU A C 1
ATOM 1836 O O . GLU A 1 254 ? 95.615 77.084 89.034 1.00 140.43 234 GLU A O 1
ATOM 1842 N N . GLN A 1 255 ? 95.391 74.851 89.003 1.00 124.95 235 GLN A N 1
ATOM 1843 C CA . GLN A 1 255 ? 96.432 74.698 90.015 1.00 124.81 235 GLN A CA 1
ATOM 1844 C C . GLN A 1 255 ? 97.836 74.678 89.422 1.00 134.38 235 GLN A C 1
ATOM 1845 O O . GLN A 1 255 ? 98.767 75.213 90.032 1.00 139.89 235 GLN A O 1
ATOM 1851 N N . GLY A 1 256 ? 98.025 74.077 88.250 1.00 139.98 236 GLY A N 1
ATOM 1852 C CA . GLY A 1 256 ? 99.383 73.797 87.831 1.00 139.03 236 GLY A CA 1
ATOM 1853 C C . GLY A 1 256 ? 100.004 74.878 86.976 1.00 143.41 236 GLY A C 1
ATOM 1854 O O . GLY A 1 256 ? 101.197 75.164 87.106 1.00 149.02 236 GLY A O 1
ATOM 1855 N N . CYS A 1 257 ? 99.212 75.492 86.099 1.00 146.23 237 CYS A N 1
ATOM 1856 C CA . CYS A 1 257 ? 99.788 76.334 85.050 1.00 147.44 237 CYS A CA 1
ATOM 1857 C C . CYS A 1 257 ? 98.705 77.297 84.554 1.00 152.32 237 CYS A C 1
ATOM 1858 O O . CYS A 1 257 ? 97.963 76.979 83.626 1.00 154.81 237 CYS A O 1
ATOM 1861 N N . ARG A 1 258 ? 98.640 78.472 85.179 1.00 154.68 238 ARG A N 1
ATOM 1862 C CA . ARG A 1 258 ? 97.632 79.463 84.818 1.00 154.58 238 ARG A CA 1
ATOM 1863 C C . ARG 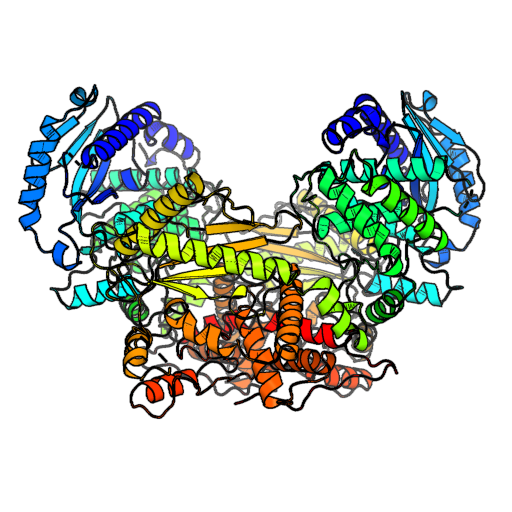A 1 258 ? 97.908 80.109 83.468 1.00 158.17 238 ARG A C 1
ATOM 1864 O O . ARG A 1 258 ? 97.105 80.931 83.014 1.00 153.36 238 ARG A O 1
ATOM 1872 N N . LYS A 1 259 ? 99.026 79.761 82.836 1.00 163.42 239 LYS A N 1
ATOM 1873 C CA . LYS A 1 259 ? 99.386 80.318 81.541 1.00 168.55 239 LYS A CA 1
ATOM 1874 C C . LYS A 1 259 ? 98.363 79.910 80.490 1.00 170.45 239 LYS A C 1
ATOM 1875 O O . LYS A 1 259 ? 97.833 78.796 80.511 1.00 169.31 239 LYS A O 1
ATOM 1881 N N . ASP A 1 260 ? 98.088 80.822 79.565 1.00 171.93 240 ASP A N 1
ATOM 1882 C CA . ASP A 1 260 ? 97.189 80.577 78.446 1.00 170.79 240 ASP A CA 1
ATOM 1883 C C . ASP A 1 260 ? 97.906 80.065 77.202 1.00 173.37 240 ASP A C 1
ATOM 1884 O O . ASP A 1 260 ? 97.323 80.083 76.114 1.00 175.40 240 ASP A O 1
ATOM 1889 N N . ASN A 1 261 ? 99.155 79.617 77.337 1.00 173.07 241 ASN A N 1
ATOM 1890 C CA . ASN A 1 261 ? 99.931 79.145 76.196 1.00 174.34 241 ASN A CA 1
ATOM 1891 C C . ASN A 1 261 ? 100.811 77.973 76.624 1.00 171.50 241 ASN A C 1
ATOM 1892 O O . ASN A 1 261 ? 101.990 77.891 76.264 1.00 171.96 241 ASN A O 1
ATOM 1897 N N . PHE A 1 262 ? 100.240 77.059 77.405 1.00 170.06 242 PHE A N 1
ATOM 1898 C CA . PHE A 1 262 ? 100.943 75.893 77.919 1.00 168.71 242 PHE A CA 1
ATOM 1899 C C . PHE A 1 262 ? 101.202 74.864 76.817 1.00 167.03 242 PHE A C 1
ATOM 1900 O O . PHE A 1 262 ? 100.756 75.000 75.674 1.00 169.46 242 PHE A O 1
ATOM 1908 N N . ASP A 1 263 ? 101.945 73.820 77.184 1.00 165.99 243 ASP A N 1
ATOM 1909 C CA . ASP A 1 263 ? 102.187 72.662 76.330 1.00 166.61 243 ASP A CA 1
ATOM 1910 C C . ASP A 1 263 ? 101.198 71.554 76.684 1.00 167.60 243 ASP A C 1
ATOM 1911 O O . ASP A 1 263 ? 101.162 71.091 77.828 1.00 168.84 243 ASP A O 1
ATOM 1916 N N . ILE A 1 264 ? 100.396 71.143 75.698 1.00 167.12 244 ILE A N 1
ATOM 1917 C CA . ILE A 1 264 ? 99.358 70.129 75.890 1.00 164.47 244 ILE A CA 1
ATOM 1918 C C . ILE A 1 264 ? 99.925 68.808 76.407 1.00 161.92 244 ILE A C 1
ATOM 1919 O O . ILE A 1 264 ? 99.258 68.090 77.167 1.00 162.98 244 ILE A O 1
ATOM 1924 N N . ALA A 1 265 ? 101.168 68.481 76.046 1.00 160.51 245 ALA A N 1
ATOM 1925 C CA . ALA A 1 265 ? 101.785 67.252 76.538 1.00 160.53 245 ALA A CA 1
ATOM 1926 C C . ALA A 1 265 ? 102.185 67.317 78.006 1.00 161.28 245 ALA A C 1
ATOM 1927 O O . ALA A 1 265 ? 102.383 66.265 78.621 1.00 160.67 245 ALA A O 1
ATOM 1929 N N . GLU A 1 266 ? 102.312 68.510 78.585 1.00 160.69 246 GLU A N 1
ATOM 1930 C CA . GLU A 1 266 ? 102.382 68.599 80.039 1.00 156.43 246 GLU A CA 1
ATOM 1931 C C . GLU A 1 266 ? 101.006 68.412 80.665 1.00 154.68 246 GLU A C 1
ATOM 1932 O O . GLU A 1 266 ? 100.872 67.752 81.701 1.00 154.25 246 GLU A O 1
ATOM 1938 N N . GLY A 1 267 ? 99.981 68.975 80.027 1.00 155.11 247 GLY A N 1
ATOM 1939 C CA . GLY A 1 267 ? 98.620 68.843 80.525 1.00 150.88 247 GLY A CA 1
ATOM 1940 C C . GLY A 1 267 ? 98.161 67.403 80.641 1.00 149.32 247 GLY A C 1
ATOM 1941 O O . GLY A 1 267 ? 97.622 66.990 81.672 1.00 150.34 247 GLY A O 1
ATOM 1942 N N . VAL A 1 268 ? 98.311 66.639 79.559 1.00 148.66 248 VAL A N 1
ATOM 1943 C CA . VAL A 1 268 ? 97.914 65.231 79.570 1.00 145.06 248 VAL A CA 1
ATOM 1944 C C . VAL A 1 268 ? 98.635 64.457 80.669 1.00 146.97 248 VAL A C 1
ATOM 1945 O O . VAL A 1 268 ? 98.013 63.684 81.408 1.00 150.90 248 VAL A O 1
ATOM 1949 N N . ARG A 1 269 ? 99.958 64.602 80.761 1.00 145.43 249 ARG A N 1
ATOM 1950 C CA . ARG A 1 269 ? 100.701 63.913 81.816 1.00 148.61 249 ARG A CA 1
ATOM 1951 C C . ARG A 1 269 ? 100.241 64.322 83.213 1.00 146.99 249 ARG A C 1
ATOM 1952 O O . ARG A 1 269 ? 100.140 63.475 84.108 1.00 147.72 249 ARG A O 1
ATOM 1960 N N . THR A 1 270 ? 99.870 65.590 83.398 1.00 144.67 250 THR A N 1
ATOM 1961 C CA . THR A 1 270 ? 99.369 66.032 84.699 1.00 140.60 250 THR A CA 1
ATOM 1962 C C . THR A 1 270 ? 98.020 65.406 85.026 1.00 139.31 250 THR A C 1
ATOM 1963 O O . THR A 1 270 ? 97.797 64.939 86.152 1.00 142.28 250 THR A O 1
ATOM 1967 N N . VAL A 1 271 ? 97.120 65.354 84.047 1.00 137.47 251 VAL A N 1
ATOM 1968 C CA . VAL A 1 271 ? 95.808 64.768 84.292 1.00 133.59 251 VAL A CA 1
ATOM 1969 C C . VAL A 1 271 ? 95.927 63.271 84.554 1.00 139.41 251 VAL A C 1
ATOM 1970 O O . VAL A 1 271 ? 95.255 62.734 85.441 1.00 142.49 251 VAL A O 1
ATOM 1974 N N . LEU A 1 272 ? 96.734 62.564 83.763 1.00 141.41 252 LEU A N 1
ATOM 1975 C CA . LEU A 1 272 ? 96.917 61.135 84.002 1.00 141.14 252 LEU A CA 1
ATOM 1976 C C . LEU A 1 272 ? 97.579 60.848 85.349 1.00 144.18 252 LEU A C 1
ATOM 1977 O O . LEU A 1 272 ? 97.235 59.858 86.007 1.00 149.08 252 LEU A O 1
ATOM 1982 N N . GLU A 1 273 ? 98.505 61.706 85.792 1.00 143.36 253 GLU A N 1
ATOM 1983 C CA . GLU A 1 273 ? 99.049 61.574 87.143 1.00 145.73 253 GLU A CA 1
ATOM 1984 C C . GLU A 1 273 ? 97.991 61.802 88.215 1.00 144.71 253 GLU A C 1
ATOM 1985 O O . GLU A 1 273 ? 98.015 61.151 89.266 1.00 145.20 253 GLU A O 1
ATOM 1991 N N . LEU A 1 274 ? 97.060 62.726 87.978 1.00 141.60 254 LEU A N 1
ATOM 1992 C CA . LEU A 1 274 ? 95.962 62.909 88.926 1.00 135.62 254 LEU A CA 1
ATOM 1993 C C . LEU A 1 274 ? 95.025 61.705 88.956 1.00 140.03 254 LEU A C 1
ATOM 1994 O O . LEU A 1 274 ? 94.599 61.272 90.033 1.00 141.91 254 LEU A O 1
ATOM 1999 N N . ILE A 1 275 ? 94.690 61.159 87.788 1.00 143.21 255 ILE A N 1
ATOM 2000 C CA . ILE A 1 275 ? 93.828 59.978 87.715 1.00 141.54 255 ILE A CA 1
ATOM 2001 C C . ILE A 1 275 ? 94.466 58.777 88.406 1.00 147.68 255 ILE A C 1
ATOM 2002 O O . ILE A 1 275 ? 93.791 58.027 89.122 1.00 147.76 255 ILE A O 1
ATOM 2007 N N . LYS A 1 276 ? 95.771 58.575 88.211 1.00 150.56 256 LYS A N 1
ATOM 2008 C CA . LYS A 1 276 ? 96.482 57.515 88.926 1.00 151.10 256 LYS A CA 1
ATOM 2009 C C . LYS A 1 276 ? 96.373 57.646 90.444 1.00 152.22 256 LYS A C 1
ATOM 2010 O O . LYS A 1 276 ? 96.404 56.634 91.154 1.00 155.28 256 LYS A O 1
ATOM 2016 N N . CYS A 1 277 ? 96.245 58.866 90.962 1.00 150.20 257 CYS A N 1
ATOM 2017 C CA . CYS A 1 277 ? 96.077 59.122 92.388 1.00 149.00 257 CYS A CA 1
ATOM 2018 C C . CYS A 1 277 ? 94.625 59.031 92.858 1.00 148.80 257 CYS A C 1
ATOM 2019 O O . CYS A 1 277 ? 94.284 59.636 93.878 1.00 148.45 257 CYS A O 1
ATOM 2022 N N . GLN A 1 278 ? 93.763 58.329 92.114 1.00 146.10 258 GLN A N 1
ATOM 2023 C CA . GLN A 1 278 ? 92.319 58.354 92.357 1.00 144.40 258 GLN A CA 1
ATOM 2024 C C . GLN A 1 278 ? 91.933 58.106 93.817 1.00 144.22 258 GLN A C 1
ATOM 2025 O O . GLN A 1 278 ? 90.976 58.709 94.314 1.00 146.01 258 GLN A O 1
ATOM 2031 N N . GLU A 1 279 ? 92.647 57.226 94.525 1.00 145.73 259 GLU A N 1
ATOM 2032 C CA . GLU A 1 279 ? 92.296 56.982 95.925 1.00 146.12 259 GLU A CA 1
ATOM 2033 C C . GLU A 1 279 ? 92.631 58.143 96.853 1.00 143.97 259 GLU A C 1
ATOM 2034 O O . GLU A 1 279 ? 92.173 58.143 98.000 1.00 145.25 259 GLU A O 1
ATOM 2040 N N . LYS A 1 280 ? 93.412 59.116 96.397 1.00 140.92 260 LYS A N 1
ATOM 2041 C CA . LYS A 1 280 ? 93.689 60.334 97.149 1.00 140.42 260 LYS A CA 1
ATOM 2042 C C . LYS A 1 280 ? 92.893 61.536 96.663 1.00 138.44 260 LYS A C 1
ATOM 2043 O O . LYS A 1 280 ? 92.640 62.456 97.447 1.00 136.92 260 LYS A O 1
ATOM 2049 N N . LEU A 1 281 ? 92.505 61.538 95.389 1.00 134.40 261 LEU A N 1
ATOM 2050 C CA . LEU A 1 281 ? 91.970 62.720 94.720 1.00 120.97 261 LEU A CA 1
ATOM 2051 C C . LEU A 1 281 ? 90.795 63.328 95.476 1.00 118.37 261 LEU A C 1
ATOM 2052 O O . LEU A 1 281 ? 89.843 62.634 95.836 1.00 123.83 261 LEU A O 1
ATOM 2057 N N . CYS A 1 282 ? 90.879 64.638 95.721 1.00 117.75 262 CYS A N 1
ATOM 2058 C CA . CYS A 1 282 ? 89.815 65.388 96.390 1.00 123.35 262 CYS A CA 1
ATOM 2059 C C . CYS A 1 282 ? 89.937 66.841 95.939 1.00 114.59 262 CYS A C 1
ATOM 2060 O O . CYS A 1 282 ? 90.775 67.583 96.455 1.00 127.10 262 CYS A O 1
ATOM 2063 N N . ILE A 1 283 ? 89.094 67.239 94.990 1.00 105.40 263 ILE A N 1
ATOM 2064 C CA . ILE A 1 283 ? 89.157 68.558 94.375 1.00 109.42 263 ILE A CA 1
ATOM 2065 C C . ILE A 1 283 ? 87.842 69.292 94.605 1.00 118.92 263 ILE A C 1
ATOM 2066 O O . ILE A 1 283 ? 86.766 68.690 94.556 1.00 128.24 263 ILE A O 1
ATOM 2071 N N . TYR A 1 284 ? 87.937 70.592 94.882 1.00 119.61 264 TYR A N 1
ATOM 2072 C CA . TYR A 1 284 ? 86.765 71.421 95.137 1.00 119.93 264 TYR A CA 1
ATOM 2073 C C . TYR A 1 284 ? 87.115 72.872 94.844 1.00 124.13 264 TYR A C 1
ATOM 2074 O O . TYR A 1 284 ? 88.287 73.255 94.837 1.00 130.40 264 TYR A O 1
ATOM 2083 N N . TRP A 1 285 ? 86.078 73.682 94.613 1.00 122.54 265 TRP A N 1
ATOM 2084 C CA . TRP A 1 285 ? 86.251 75.088 94.279 1.00 127.41 265 TRP A CA 1
ATOM 2085 C C . TRP A 1 285 ? 85.462 75.969 95.237 1.00 132.07 265 TRP A C 1
ATOM 2086 O O . TRP A 1 285 ? 84.373 75.606 95.687 1.00 137.22 265 TRP A O 1
ATOM 2097 N N . MET A 1 286 ? 86.029 77.137 95.546 1.00 132.18 266 MET A N 1
ATOM 2098 C CA . MET A 1 286 ? 85.396 78.159 96.374 1.00 134.50 266 MET A CA 1
ATOM 2099 C C . MET A 1 286 ? 84.854 79.338 95.576 1.00 136.68 266 MET A C 1
ATOM 2100 O O . MET A 1 286 ? 84.670 80.424 96.136 1.00 139.43 266 MET A O 1
ATOM 2105 N N . VAL A 1 287 ? 84.593 79.153 94.284 1.00 137.06 267 VAL A N 1
ATOM 2106 C CA . VAL A 1 287 ? 84.247 80.287 93.434 1.00 142.53 267 VAL A CA 1
ATOM 2107 C C . VAL A 1 287 ? 82.829 80.774 93.724 1.00 145.18 267 VAL A C 1
ATOM 2108 O O . VAL A 1 287 ? 82.556 81.979 93.669 1.00 148.42 267 VAL A O 1
ATOM 2112 N N . ASN A 1 288 ? 81.905 79.865 94.044 1.00 143.63 268 ASN A N 1
ATOM 2113 C CA . ASN A 1 288 ? 80.530 80.252 94.330 1.00 144.96 268 ASN A CA 1
ATOM 2114 C C . ASN A 1 288 ? 80.098 80.063 95.779 1.00 144.90 268 ASN A C 1
ATOM 2115 O O . ASN A 1 288 ? 79.007 80.519 96.137 1.00 149.59 268 ASN A O 1
ATOM 2120 N N . TYR A 1 289 ? 80.900 79.418 96.624 1.00 142.61 269 TYR A N 1
ATOM 2121 C CA . TYR A 1 289 ? 80.507 79.228 98.014 1.00 144.37 269 TYR A CA 1
ATOM 2122 C C . TYR A 1 289 ? 81.742 79.157 98.903 1.00 151.09 269 TYR A C 1
ATOM 2123 O O . TYR A 1 289 ? 82.830 78.791 98.453 1.00 152.47 269 TYR A O 1
ATOM 2132 N N . ASN A 1 290 ? 81.556 79.515 100.174 1.00 151.97 270 ASN A N 1
ATOM 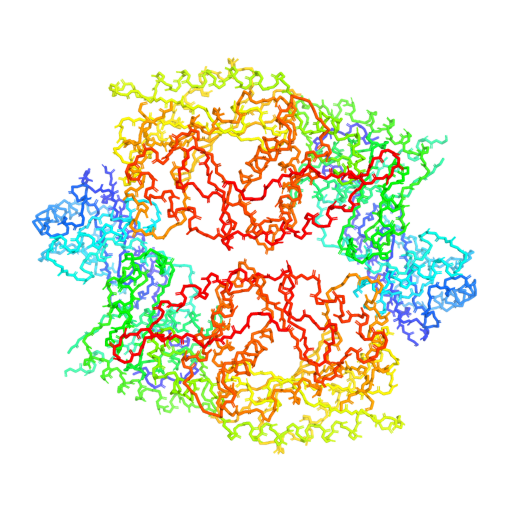2133 C CA . ASN A 1 290 ? 82.643 79.688 101.128 1.00 153.74 270 ASN A CA 1
ATOM 2134 C C . ASN A 1 290 ? 82.339 78.953 102.427 1.00 165.32 270 ASN A C 1
ATOM 2135 O O . ASN A 1 290 ? 81.197 78.582 102.705 1.00 172.46 270 ASN A O 1
ATOM 2140 N N . PHE A 1 291 ? 83.392 78.745 103.222 1.00 165.26 271 PHE A N 1
ATOM 2141 C CA . PHE A 1 291 ? 83.276 78.237 104.588 1.00 167.08 271 PHE A CA 1
ATOM 2142 C C . PHE A 1 291 ? 82.749 79.270 105.571 1.00 172.96 271 PHE A C 1
ATOM 2143 O O . PHE A 1 291 ? 82.709 78.976 106.769 1.00 175.32 271 PHE A O 1
ATOM 2151 N N . GLU A 1 292 ? 82.370 80.464 105.117 1.00 175.70 272 GLU A N 1
ATOM 2152 C CA . GLU A 1 292 ? 81.882 81.488 106.035 1.00 180.10 272 GLU A CA 1
ATOM 2153 C C . GLU A 1 292 ? 80.567 81.075 106.690 1.00 183.62 272 GLU A C 1
ATOM 2154 O O . GLU A 1 292 ? 80.474 80.997 107.920 1.00 187.88 272 GLU A O 1
ATOM 2160 N N . ASP A 1 293 ? 79.535 80.813 105.893 1.00 179.04 273 ASP A N 1
ATOM 2161 C CA . ASP A 1 293 ? 78.233 80.472 106.455 1.00 179.60 273 ASP A CA 1
ATOM 2162 C C . ASP A 1 293 ? 78.271 79.064 107.048 1.00 177.72 273 ASP A C 1
ATOM 2163 O O . ASP A 1 293 ? 78.578 78.096 106.348 1.00 175.88 273 ASP A O 1
ATOM 2168 N N . GLU A 1 294 ? 77.963 78.961 108.347 1.00 177.86 274 GLU A N 1
ATOM 2169 C CA . GLU A 1 294 ? 77.997 77.686 109.066 1.00 180.95 274 GLU A CA 1
ATOM 2170 C C . GLU A 1 294 ? 77.138 76.596 108.428 1.00 180.11 274 GLU A C 1
ATOM 2171 O O . GLU A 1 294 ? 77.511 75.413 108.460 1.00 181.37 274 GLU A O 1
ATOM 2177 N N . THR A 1 295 ? 76.053 76.979 107.749 1.00 178.04 275 THR A N 1
ATOM 2178 C CA . THR A 1 295 ? 75.202 75.992 107.090 1.00 178.18 275 THR A CA 1
ATOM 2179 C C . THR A 1 295 ? 75.893 75.386 105.882 1.00 174.53 275 THR A C 1
ATOM 2180 O O . THR A 1 295 ? 75.664 74.215 105.560 1.00 173.15 275 THR A O 1
ATOM 2184 N N . ILE A 1 296 ? 76.733 76.157 105.207 1.00 173.32 276 ILE A N 1
ATOM 2185 C CA . ILE A 1 296 ? 77.493 75.641 104.080 1.00 168.36 276 ILE A CA 1
ATOM 2186 C C . ILE A 1 296 ? 78.761 74.958 104.573 1.00 168.09 276 ILE A C 1
ATOM 2187 O O . ILE A 1 296 ? 79.196 73.956 104.000 1.00 168.75 276 ILE A O 1
ATOM 2192 N N . ARG A 1 297 ? 79.409 75.554 105.578 1.00 169.35 277 ARG A N 1
ATOM 2193 C CA . ARG A 1 297 ? 80.605 74.966 106.168 1.00 166.35 277 ARG A CA 1
ATOM 2194 C C . ARG A 1 297 ? 80.375 73.531 106.634 1.00 164.99 277 ARG A C 1
ATOM 2195 O O . ARG A 1 297 ? 81.222 72.660 106.410 1.00 163.02 277 ARG A O 1
ATOM 2203 N N . ASN A 1 298 ? 79.236 73.260 107.287 1.00 165.97 278 ASN A N 1
ATOM 2204 C CA . ASN A 1 298 ? 78.960 71.882 107.702 1.00 165.23 278 ASN A CA 1
ATOM 2205 C C . ASN A 1 298 ? 78.688 70.943 106.530 1.00 162.28 278 ASN A C 1
ATOM 2206 O O . ASN A 1 298 ? 79.057 69.761 106.590 1.00 162.93 278 ASN A O 1
ATOM 2211 N N . ILE A 1 299 ? 78.152 71.460 105.425 1.00 158.60 279 ILE A N 1
ATOM 2212 C CA . ILE A 1 299 ? 77.990 70.638 104.229 1.00 157.31 279 ILE A CA 1
ATOM 2213 C C . ILE A 1 299 ? 79.347 70.290 103.641 1.00 157.94 279 ILE A C 1
ATOM 2214 O O . ILE A 1 299 ? 79.623 69.130 103.314 1.00 163.41 279 ILE A O 1
ATOM 2219 N N . LEU A 1 300 ? 80.209 71.290 103.486 1.00 154.06 280 LEU A N 1
ATOM 2220 C CA . LEU A 1 300 ? 81.518 71.055 102.888 1.00 150.58 280 LEU A CA 1
ATOM 2221 C C . LEU A 1 300 ? 82.358 70.127 103.759 1.00 157.81 280 LEU A C 1
ATOM 2222 O O . LEU A 1 300 ? 82.973 69.181 103.257 1.00 160.99 280 LEU A O 1
ATOM 2227 N N . LEU A 1 301 ? 82.398 70.381 105.070 1.00 159.58 281 LEU A N 1
ATOM 2228 C CA . LEU A 1 301 ? 83.129 69.495 105.970 1.00 160.25 281 LEU A CA 1
ATOM 2229 C C . LEU A 1 301 ? 82.560 68.082 105.985 1.00 160.93 281 LEU A C 1
ATOM 2230 O O . LEU A 1 301 ? 83.308 67.122 106.204 1.00 162.12 281 LEU A O 1
ATOM 2235 N N . HIS A 1 302 ? 81.255 67.921 105.758 1.00 157.93 282 HIS A N 1
ATOM 2236 C CA . HIS A 1 302 ? 80.719 66.572 105.595 1.00 158.33 282 HIS A CA 1
ATOM 2237 C C . HIS A 1 302 ? 81.184 65.930 104.289 1.00 155.62 282 HIS A C 1
ATOM 2238 O O . HIS A 1 302 ? 81.611 64.770 104.275 1.00 156.02 282 HIS A O 1
ATOM 2245 N N . GLN A 1 303 ? 81.111 66.698 103.195 1.00 153.34 283 GLN A N 1
ATOM 2246 C CA . GLN A 1 303 ? 81.486 66.172 101.855 1.00 152.18 283 GLN A CA 1
ATOM 2247 C C . GLN A 1 303 ? 83.007 65.979 101.753 1.00 157.81 283 GLN A C 1
ATOM 2248 O O . GLN A 1 303 ? 83.433 64.875 101.353 1.00 160.83 283 GLN A O 1
ATOM 2254 N N . LEU A 1 304 ? 83.792 67.007 102.087 1.00 156.32 284 LEU A N 1
ATOM 2255 C CA . LEU A 1 304 ? 85.268 66.914 101.926 1.00 151.50 284 LEU A CA 1
ATOM 2256 C C . LEU A 1 304 ? 85.784 65.685 102.692 1.00 152.54 284 LEU A C 1
ATOM 2257 O O . LEU A 1 304 ? 86.702 65.011 102.176 1.00 149.26 284 LEU A O 1
ATOM 2262 N N . GLN A 1 305 ? 85.213 65.406 103.867 1.00 160.39 285 GLN A N 1
ATOM 2263 C CA . GLN A 1 305 ? 85.614 64.206 104.647 1.00 164.53 285 GLN A CA 1
ATOM 2264 C C . GLN A 1 305 ? 84.832 62.987 104.130 1.00 160.92 285 GLN A C 1
ATOM 2265 O O . GLN A 1 305 ? 83.933 62.510 104.857 1.00 157.82 285 GLN A O 1
ATOM 2271 N N . SER A 1 306 ? 85.146 62.507 102.923 1.00 159.42 286 SER A N 1
ATOM 2272 C CA . SER A 1 306 ? 84.393 61.362 102.342 1.00 159.23 286 SER A CA 1
ATOM 2273 C C . SER A 1 306 ? 85.349 60.376 101.656 1.00 162.39 286 SER A C 1
ATOM 2274 O O . SER A 1 306 ? 86.563 60.425 101.951 1.00 161.57 286 SER A O 1
ATOM 2277 N N . ALA A 1 307 ? 84.814 59.514 100.784 1.00 162.41 287 ALA A N 1
ATOM 2278 C CA . ALA A 1 307 ? 85.648 58.506 100.086 1.00 160.89 287 ALA A CA 1
ATOM 2279 C C . ALA A 1 307 ? 86.301 59.141 98.858 1.00 156.22 287 ALA A C 1
ATOM 2280 O O . ALA A 1 307 ? 85.578 59.480 97.895 1.00 154.03 287 ALA A O 1
ATOM 2282 N N . ARG A 1 308 ? 87.628 59.289 98.887 1.00 152.24 288 ARG A N 1
ATOM 2283 C CA . ARG A 1 308 ? 88.356 59.920 97.756 1.00 146.42 288 ARG A CA 1
ATOM 2284 C C . ARG A 1 308 ? 88.565 58.874 96.648 1.00 144.17 288 ARG A C 1
ATOM 2285 O O . ARG A 1 308 ? 89.231 57.852 96.921 1.00 148.23 288 ARG A O 1
ATOM 2293 N N . PRO A 1 309 ? 88.025 59.069 95.424 1.00 141.09 289 PRO A N 1
ATOM 2294 C CA . PRO A 1 309 ? 88.063 60.373 94.698 1.00 133.52 289 PRO A CA 1
ATOM 2295 C C . PRO A 1 309 ? 86.836 61.223 95.016 1.00 135.37 289 PRO A C 1
ATOM 2296 O O . PRO A 1 309 ? 85.708 60.831 94.642 1.00 140.03 289 PRO A O 1
ATOM 2300 N N . VAL A 1 310 ? 87.041 62.362 95.685 1.00 129.19 290 VAL A N 1
ATOM 2301 C CA . VAL A 1 310 ? 85.908 63.294 95.974 1.00 122.56 290 VAL A CA 1
ATOM 2302 C C . VAL A 1 310 ? 85.975 64.451 94.963 1.00 120.29 290 VAL A C 1
ATOM 2303 O O . VAL A 1 310 ? 87.003 65.161 94.940 1.00 129.21 290 VAL A O 1
ATOM 2307 N N . ILE A 1 311 ? 84.925 64.618 94.154 1.00 118.25 291 ILE A N 1
ATOM 2308 C CA . ILE A 1 311 ? 84.915 65.695 93.118 1.00 116.32 291 ILE A CA 1
ATOM 2309 C C . ILE A 1 311 ? 83.678 66.579 93.337 1.00 126.44 291 ILE A C 1
ATOM 2310 O O . ILE A 1 311 ? 82.594 66.214 92.830 1.00 136.92 291 ILE A O 1
ATOM 2315 N N . LEU A 1 312 ? 83.830 67.686 94.070 1.00 124.69 292 LEU A N 1
ATOM 2316 C CA . LEU A 1 312 ? 82.708 68.598 94.243 1.00 129.81 292 LEU A CA 1
ATOM 2317 C C . LEU A 1 312 ? 82.608 69.561 93.068 1.00 130.69 292 LEU A C 1
ATOM 2318 O O . LEU A 1 312 ? 83.592 70.208 92.699 1.00 136.53 292 LEU A O 1
ATOM 2323 N N . ASP A 1 313 ? 81.420 69.659 92.480 1.00 126.99 293 ASP A N 1
ATOM 2324 C CA . ASP A 1 313 ? 81.230 70.538 91.340 1.00 129.91 293 ASP A CA 1
ATOM 2325 C C . ASP A 1 313 ? 81.246 71.996 91.805 1.00 131.47 293 ASP A C 1
ATOM 2326 O O . ASP A 1 313 ? 81.064 72.281 92.990 1.00 135.66 293 ASP A O 1
ATOM 2331 N N . PRO A 1 314 ? 81.469 72.940 90.886 1.00 129.53 294 PRO A N 1
ATOM 2332 C CA . PRO A 1 314 ? 81.614 74.348 91.288 1.00 129.18 294 PRO A CA 1
ATOM 2333 C C . PRO A 1 314 ? 80.334 75.015 91.768 1.00 135.11 294 PRO A C 1
ATOM 2334 O O . PRO A 1 314 ? 80.419 76.122 92.313 1.00 137.83 294 PRO A O 1
ATOM 2338 N N . VAL A 1 315 ? 79.161 74.405 91.596 1.00 138.24 295 VAL A N 1
ATOM 2339 C CA . VAL A 1 315 ? 77.910 75.154 91.695 1.00 135.31 295 VAL A CA 1
ATOM 2340 C C . VAL A 1 315 ? 76.944 74.611 92.744 1.00 140.44 295 VAL A C 1
ATOM 2341 O O . VAL A 1 315 ? 76.116 75.366 93.265 1.00 149.86 295 VAL A O 1
ATOM 2345 N N . ASP A 1 316 ? 77.021 73.327 93.075 1.00 138.65 296 ASP A N 1
ATOM 2346 C CA . ASP A 1 316 ? 76.132 72.749 94.084 1.00 143.68 296 ASP A CA 1
ATOM 2347 C C . ASP A 1 316 ? 76.978 72.011 95.115 1.00 148.90 296 ASP A C 1
ATOM 2348 O O . ASP A 1 316 ? 77.547 70.947 94.799 1.00 152.01 296 ASP A O 1
ATOM 2353 N N . PRO A 1 317 ? 77.060 72.508 96.351 1.00 148.43 297 PRO A N 1
ATOM 2354 C CA . PRO A 1 317 ? 77.864 71.828 97.382 1.00 147.33 297 PRO A CA 1
ATOM 2355 C C . PRO A 1 317 ? 77.511 70.368 97.637 1.00 152.76 297 PRO A C 1
ATOM 2356 O O . PRO A 1 317 ? 78.338 69.651 98.212 1.00 151.89 297 PRO A O 1
ATOM 2360 N N . THR A 1 318 ? 76.330 69.899 97.241 1.00 155.55 298 THR A N 1
ATOM 2361 C CA . THR A 1 318 ? 75.965 68.503 97.458 1.00 156.05 298 THR A CA 1
ATOM 2362 C C . THR A 1 318 ? 76.333 67.583 96.301 1.00 153.53 298 THR A C 1
ATOM 2363 O O . THR A 1 318 ? 76.368 66.362 96.489 1.00 155.95 298 THR A O 1
ATOM 2367 N N . ASN A 1 319 ? 76.609 68.131 95.118 1.00 146.31 299 ASN A N 1
ATOM 2368 C CA . ASN A 1 319 ? 76.738 67.339 93.892 1.00 144.12 299 ASN A CA 1
ATOM 2369 C C . ASN A 1 319 ? 78.173 66.835 93.761 1.00 148.08 299 ASN A C 1
ATOM 2370 O O . ASN A 1 319 ? 79.014 67.416 93.074 1.00 150.01 299 ASN A O 1
ATOM 2375 N N . ASN A 1 320 ? 78.452 65.721 94.437 1.00 148.43 300 ASN A N 1
ATOM 2376 C CA . ASN A 1 320 ? 79.695 64.986 94.216 1.00 137.98 300 ASN A CA 1
ATOM 2377 C C . ASN A 1 320 ? 79.624 64.260 92.876 1.00 137.91 300 ASN A C 1
ATOM 2378 O O . ASN A 1 320 ? 78.863 63.302 92.713 1.00 144.53 300 ASN A O 1
ATOM 2383 N N . VAL A 1 321 ? 80.430 64.723 91.918 1.00 131.42 301 VAL A N 1
ATOM 2384 C CA . VAL A 1 321 ? 80.300 64.327 90.519 1.00 132.98 301 VAL A CA 1
ATOM 2385 C C . VAL A 1 321 ? 80.931 62.974 90.202 1.00 143.82 301 VAL A C 1
ATOM 2386 O O . VAL A 1 321 ? 80.567 62.353 89.195 1.00 155.16 301 VAL A O 1
ATOM 2390 N N . SER A 1 322 ? 81.836 62.474 91.038 1.00 139.41 302 SER A N 1
ATOM 2391 C CA . SER A 1 322 ? 82.510 61.222 90.718 1.00 143.74 302 SER A CA 1
ATOM 2392 C C . SER A 1 322 ? 81.545 60.043 90.734 1.00 158.45 302 SER A C 1
ATOM 2393 O O . SER A 1 322 ? 80.718 59.899 91.638 1.00 159.93 302 SER A O 1
ATOM 2396 N N . GLY A 1 323 ? 81.668 59.191 89.716 1.00 165.17 303 GLY A N 1
ATOM 2397 C CA . GLY A 1 323 ? 80.805 58.039 89.545 1.00 172.55 303 GLY A CA 1
ATOM 2398 C C . GLY A 1 323 ? 81.132 56.891 90.475 1.00 177.94 303 GLY A C 1
ATOM 2399 O O . GLY A 1 323 ? 81.669 57.076 91.573 1.00 176.69 303 GLY A O 1
ATOM 2400 N N . ASP A 1 324 ? 80.787 55.683 90.031 1.00 182.36 304 ASP A N 1
ATOM 2401 C CA . ASP A 1 324 ? 81.107 54.480 90.787 1.00 185.16 304 ASP A CA 1
ATOM 2402 C C . ASP A 1 324 ? 82.612 54.331 90.970 1.00 183.95 304 ASP A C 1
ATOM 2403 O O . ASP A 1 324 ? 83.388 54.500 90.024 1.00 180.89 304 ASP A O 1
ATOM 2408 N N . LYS A 1 325 ? 83.014 54.026 92.206 1.00 185.58 305 LYS A N 1
ATOM 2409 C CA . LYS A 1 325 ? 84.422 53.824 92.545 1.00 184.67 305 LYS A CA 1
ATOM 2410 C C . LYS A 1 325 ? 85.116 52.833 91.615 1.00 181.34 305 LYS A C 1
ATOM 2411 O O . LYS A 1 325 ? 86.303 52.984 91.308 1.00 178.85 305 LYS A O 1
ATOM 2417 N N . ILE A 1 326 ? 84.391 51.805 91.163 1.00 180.75 306 ILE A N 1
ATOM 2418 C CA . ILE A 1 326 ? 84.958 50.796 90.269 1.00 182.20 306 ILE A CA 1
ATOM 2419 C C . ILE A 1 326 ? 85.446 51.389 88.950 1.00 184.53 306 ILE A C 1
ATOM 2420 O O . ILE A 1 326 ? 86.437 50.913 88.382 1.00 188.22 306 ILE A O 1
ATOM 2425 N N . CYS A 1 327 ? 84.783 52.429 88.443 1.00 179.71 307 CYS A N 1
ATOM 2426 C CA . CYS A 1 327 ? 85.205 53.006 87.169 1.00 178.31 307 CYS A CA 1
ATOM 2427 C C . CYS A 1 327 ? 86.567 53.687 87.256 1.00 174.96 307 CYS A C 1
ATOM 2428 O O . CYS A 1 327 ? 87.334 53.670 86.281 1.00 172.50 307 CYS A O 1
ATOM 2431 N N . TRP A 1 328 ? 86.903 54.271 88.406 1.00 171.85 308 TRP A N 1
ATOM 2432 C CA . TRP A 1 328 ? 88.230 54.852 88.552 1.00 165.00 308 TRP A CA 1
ATOM 2433 C C . TRP A 1 328 ? 89.341 53.810 88.595 1.00 169.16 308 TRP A C 1
ATOM 2434 O O . TRP A 1 328 ? 90.481 54.143 88.273 1.00 170.98 308 TRP A O 1
ATOM 2445 N N . GLN A 1 329 ? 89.050 52.564 88.971 1.00 169.06 309 GLN A N 1
ATOM 2446 C CA . GLN A 1 329 ? 90.059 51.509 88.881 1.00 167.85 309 GLN A CA 1
ATOM 2447 C C . GLN A 1 329 ? 90.461 51.247 87.431 1.00 170.92 309 GLN A C 1
ATOM 2448 O O . GLN A 1 329 ? 91.653 51.173 87.091 1.00 175.82 309 GLN A O 1
ATOM 2454 N N . TRP A 1 330 ? 89.464 51.164 86.550 1.00 169.57 310 TRP A N 1
ATOM 2455 C CA . TRP A 1 330 ? 89.717 51.036 85.121 1.00 171.35 310 TRP A CA 1
ATOM 2456 C C . TRP A 1 330 ? 90.422 52.266 84.568 1.00 172.76 310 TRP A C 1
ATOM 2457 O O . TRP A 1 330 ? 91.328 52.147 83.731 1.00 171.26 310 TRP A O 1
ATOM 2468 N N . LEU A 1 331 ? 90.006 53.458 85.000 1.00 171.44 311 LEU A N 1
ATOM 2469 C CA . LEU A 1 331 ? 90.689 54.666 84.545 1.00 164.99 311 LEU A CA 1
ATOM 2470 C C . LEU A 1 331 ? 92.140 54.714 85.017 1.00 166.98 311 LEU A C 1
ATOM 2471 O O . LEU A 1 331 ? 93.014 55.180 84.284 1.00 171.72 311 LEU A O 1
ATOM 2476 N N . LYS A 1 332 ? 92.421 54.233 86.231 1.00 164.51 312 LYS A N 1
ATOM 2477 C CA . LYS A 1 332 ? 93.805 54.076 86.674 1.00 161.74 312 LYS A CA 1
ATOM 2478 C C . LYS A 1 332 ? 94.596 53.170 85.742 1.00 167.54 312 LYS A C 1
ATOM 2479 O O . LYS A 1 332 ? 95.722 53.495 85.348 1.00 171.66 312 LYS A O 1
ATOM 2485 N N . LYS A 1 333 ? 94.044 51.997 85.431 1.00 167.97 313 LYS A N 1
ATOM 2486 C CA . LYS A 1 333 ? 94.768 51.043 84.591 1.00 167.31 313 LYS A CA 1
ATOM 2487 C C . LYS A 1 333 ? 95.025 51.595 83.189 1.00 166.21 313 LYS A C 1
ATOM 2488 O O . LYS A 1 333 ? 96.136 51.467 82.654 1.00 168.78 313 LYS A O 1
ATOM 2494 N N . GLU A 1 334 ? 94.047 52.300 82.622 1.00 164.31 314 GLU A N 1
ATOM 2495 C CA . GLU A 1 334 ? 94.254 52.941 81.324 1.00 165.96 314 GLU A CA 1
ATOM 2496 C C . GLU A 1 334 ? 95.222 54.117 81.405 1.00 165.43 314 GLU A C 1
ATOM 2497 O O . GLU A 1 334 ? 95.993 54.353 80.465 1.00 167.45 314 GLU A O 1
ATOM 2503 N N . ALA A 1 335 ? 95.202 54.868 82.505 1.00 165.45 315 ALA A N 1
ATOM 2504 C CA . ALA A 1 335 ? 96.159 55.954 82.671 1.00 163.08 315 ALA A CA 1
ATOM 2505 C C . ALA A 1 335 ? 97.583 55.424 82.741 1.00 168.79 315 ALA A C 1
ATOM 2506 O O . ALA A 1 335 ? 98.483 55.959 82.090 1.00 167.37 315 ALA A O 1
ATOM 2508 N N . GLN A 1 336 ? 97.814 54.397 83.560 1.00 171.94 316 GLN A N 1
ATOM 2509 C CA . GLN A 1 336 ? 99.110 53.720 83.576 1.00 169.72 316 GLN A CA 1
ATOM 2510 C C . GLN A 1 336 ? 99.529 53.262 82.182 1.00 169.74 316 GLN A C 1
ATOM 2511 O O . GLN A 1 336 ? 100.664 53.502 81.747 1.00 171.80 316 GLN A O 1
ATOM 2517 N N . THR A 1 337 ? 98.600 52.644 81.446 1.00 171.19 317 THR A N 1
ATOM 2518 C CA . THR A 1 337 ? 98.924 52.102 80.128 1.00 170.02 317 THR A CA 1
ATOM 2519 C C . THR A 1 337 ? 99.333 53.192 79.141 1.00 170.93 317 THR A C 1
ATOM 2520 O O . THR A 1 337 ? 100.331 53.050 78.426 1.00 171.12 317 THR A O 1
ATOM 2524 N N . TRP A 1 338 ? 98.577 54.290 79.083 1.00 172.09 318 TRP A N 1
ATOM 2525 C CA . TRP A 1 338 ? 98.939 55.369 78.164 1.00 171.69 318 TRP A CA 1
ATOM 2526 C C . TRP A 1 338 ? 100.175 56.130 78.640 1.00 174.23 318 TRP A C 1
ATOM 2527 O O . TRP A 1 338 ? 101.059 56.446 77.836 1.00 178.95 318 TRP A O 1
ATOM 2538 N N . LEU A 1 339 ? 100.249 56.446 79.934 1.00 172.78 319 LEU A N 1
ATOM 2539 C CA . LEU A 1 339 ? 101.360 57.221 80.477 1.00 175.08 319 LEU A CA 1
ATOM 2540 C C . LEU A 1 339 ? 102.696 56.504 80.324 1.00 180.71 319 LEU A C 1
ATOM 2541 O O . LEU A 1 339 ? 103.730 57.156 80.141 1.00 183.36 319 LEU A O 1
ATOM 2546 N N . THR A 1 340 ? 102.700 55.176 80.385 1.00 181.77 320 THR A N 1
ATOM 2547 C CA . THR A 1 340 ? 103.931 54.408 80.246 1.00 182.41 320 THR A CA 1
ATOM 2548 C C . THR A 1 340 ? 104.227 54.031 78.792 1.00 185.42 320 THR A C 1
ATOM 2549 O O . THR A 1 340 ? 105.266 53.422 78.514 1.00 189.99 320 THR A O 1
ATOM 2553 N N . SER A 1 341 ? 103.377 54.436 77.847 1.00 186.79 321 SER A N 1
ATOM 2554 C CA . SER A 1 341 ? 103.617 54.136 76.442 1.00 190.60 321 SER A CA 1
ATOM 2555 C C . SER A 1 341 ? 104.914 54.788 75.953 1.00 191.65 321 SER A C 1
ATOM 2556 O O . SER A 1 341 ? 105.372 55.787 76.513 1.00 188.93 321 SER A O 1
ATOM 2559 N N . PRO A 1 342 ? 105.524 54.230 74.900 1.00 193.00 322 PRO A N 1
ATOM 2560 C CA . PRO A 1 342 ? 106.719 54.853 74.307 1.00 190.73 322 PRO A CA 1
ATOM 2561 C C . PRO A 1 342 ? 106.454 56.131 73.526 1.00 190.95 322 PRO A C 1
ATOM 2562 O O . PRO A 1 342 ? 107.421 56.785 73.115 1.00 192.61 322 PRO A O 1
ATOM 2566 N N . ASN A 1 343 ? 105.199 56.512 73.305 1.00 190.66 323 ASN A N 1
ATOM 2567 C CA . ASN A 1 343 ? 104.902 57.772 72.636 1.00 192.44 323 ASN A CA 1
ATOM 2568 C C . ASN A 1 343 ? 104.798 58.947 73.597 1.00 193.96 323 ASN A C 1
ATOM 2569 O O . ASN A 1 343 ? 105.149 60.072 73.224 1.00 193.10 323 ASN A O 1
ATOM 2574 N N . LEU A 1 344 ? 104.321 58.722 74.816 1.00 194.04 324 LEU A N 1
ATOM 2575 C CA . LEU A 1 344 ? 104.713 59.559 75.941 1.00 193.14 324 LEU A CA 1
ATOM 2576 C C . LEU A 1 344 ? 106.057 59.072 76.483 1.00 196.80 324 LEU A C 1
ATOM 2577 O O . LEU A 1 344 ? 106.739 58.250 75.866 1.00 200.31 324 LEU A O 1
ATOM 2582 N N . ASP A 1 345 ? 106.440 59.567 77.662 1.00 198.42 325 ASP A N 1
ATOM 2583 C CA . ASP A 1 345 ? 107.633 59.115 78.384 1.00 206.15 325 ASP A CA 1
ATOM 2584 C C . ASP A 1 345 ? 108.900 59.167 77.525 1.00 206.28 325 ASP A C 1
ATOM 2585 O O . ASP A 1 345 ? 109.859 58.431 77.775 1.00 206.36 325 ASP A O 1
ATOM 2590 N N . ASN A 1 346 ? 108.927 60.024 76.503 1.00 202.74 326 ASN A N 1
ATOM 2591 C CA . ASN A 1 346 ? 110.060 60.071 75.589 1.00 199.77 326 ASN A CA 1
ATOM 2592 C C . ASN A 1 346 ? 111.145 61.048 76.024 1.00 203.25 326 ASN A C 1
ATOM 2593 O O . ASN A 1 346 ? 112.305 60.874 75.633 1.00 206.16 326 ASN A O 1
ATOM 2598 N N . GLU A 1 347 ? 110.805 62.060 76.816 1.00 200.93 327 GLU A N 1
ATOM 2599 C CA . GLU A 1 347 ? 111.811 62.938 77.391 1.00 199.80 327 GLU A CA 1
ATOM 2600 C C . GLU A 1 347 ? 112.525 62.249 78.551 1.00 199.12 327 GLU A C 1
ATOM 2601 O O . GLU A 1 347 ? 112.007 61.314 79.167 1.00 198.55 327 GLU A O 1
ATOM 2607 N N . LEU A 1 348 ? 113.745 62.726 78.844 1.00 197.19 328 LEU A N 1
ATOM 2608 C CA . LEU A 1 348 ? 114.519 62.115 79.925 1.00 194.52 328 LEU A CA 1
ATOM 2609 C C . LEU A 1 348 ? 113.876 62.369 81.286 1.00 192.61 328 LEU A C 1
ATOM 2610 O O . LEU A 1 348 ? 113.488 61.395 81.955 1.00 193.34 328 LEU A O 1
ATOM 2615 N N . PRO A 1 349 ? 113.728 63.613 81.763 1.00 189.29 329 PRO A N 1
ATOM 2616 C CA . PRO A 1 349 ? 112.641 63.887 82.711 1.00 187.63 329 PRO A CA 1
ATOM 2617 C C . PRO A 1 349 ? 111.338 64.160 81.971 1.00 189.71 329 PRO A C 1
ATOM 2618 O O . PRO A 1 349 ? 111.308 64.920 81.000 1.00 189.51 329 PRO A O 1
ATOM 2622 N N . ALA A 1 350 ? 110.261 63.536 82.427 1.00 185.65 330 ALA A N 1
ATOM 2623 C CA . ALA A 1 350 ? 108.957 63.789 81.830 1.00 178.10 330 ALA A CA 1
ATOM 2624 C C . ALA A 1 350 ? 108.365 65.069 82.406 1.00 176.17 330 ALA A C 1
ATOM 2625 O O . ALA A 1 350 ? 108.114 65.134 83.615 1.00 174.62 330 ALA A O 1
ATOM 2627 N N . PRO A 1 351 ? 108.127 66.097 81.594 1.00 174.20 331 PRO A N 1
ATOM 2628 C CA . PRO A 1 351 ? 107.632 67.366 82.133 1.00 169.53 331 PRO A CA 1
ATOM 2629 C C . PRO A 1 351 ? 106.155 67.292 82.489 1.00 171.37 331 PRO A C 1
ATOM 2630 O O . PRO A 1 351 ? 105.336 66.768 81.730 1.00 172.62 331 PRO A O 1
ATOM 2634 N N . SER A 1 352 ? 105.819 67.822 83.662 1.00 169.97 332 SER A N 1
ATOM 2635 C CA . SER A 1 352 ? 104.428 67.917 84.082 1.00 160.54 332 SER A CA 1
ATOM 2636 C C . SER A 1 352 ? 104.316 68.978 85.164 1.00 157.51 332 SER A C 1
ATOM 2637 O O . SER A 1 352 ? 105.307 69.356 85.793 1.00 163.88 332 SER A O 1
ATOM 2640 N N . TRP A 1 353 ? 103.092 69.453 85.375 1.00 154.03 333 TRP A N 1
ATOM 2641 C CA . TRP A 1 353 ? 102.856 70.468 86.387 1.00 153.09 333 TRP A CA 1
ATOM 2642 C C . TRP A 1 353 ? 102.814 69.836 87.775 1.00 152.38 333 TRP A C 1
ATOM 2643 O O . TRP A 1 353 ? 102.526 68.648 87.941 1.00 151.14 333 TRP A O 1
ATOM 2654 N N . ASN A 1 354 ? 103.121 70.651 88.780 1.00 150.46 334 ASN A N 1
ATOM 2655 C CA . ASN A 1 354 ? 103.060 70.233 90.177 1.00 147.39 334 ASN A CA 1
ATOM 2656 C C . ASN A 1 354 ? 101.686 70.565 90.748 1.00 143.19 334 ASN A C 1
ATOM 2657 O O . ASN A 1 354 ? 101.389 71.731 91.025 1.00 144.66 334 ASN A O 1
ATOM 2662 N N . VAL A 1 355 ? 100.849 69.545 90.931 1.00 136.68 335 VAL A N 1
ATOM 2663 C CA . VAL A 1 355 ? 99.523 69.709 91.513 1.00 126.99 335 VAL A CA 1
ATOM 2664 C C . VAL A 1 355 ? 99.315 68.628 92.563 1.00 125.35 335 VAL A C 1
ATOM 2665 O O . VAL A 1 355 ? 99.690 67.468 92.362 1.00 128.53 335 VAL A O 1
ATOM 2669 N N . LEU A 1 356 ? 98.744 69.018 93.695 1.00 121.03 336 LEU A N 1
ATOM 2670 C CA . LEU A 1 356 ? 98.522 68.031 94.742 1.00 121.55 336 LEU A CA 1
ATOM 2671 C C . LEU A 1 356 ? 97.170 67.351 94.551 1.00 127.61 336 LEU A C 1
ATOM 2672 O O . LEU A 1 356 ? 96.176 68.021 94.254 1.00 130.16 336 LEU A O 1
ATOM 2677 N N . PRO A 1 357 ? 97.104 66.028 94.706 1.00 123.23 337 PRO A N 1
ATOM 2678 C CA . PRO A 1 357 ? 95.806 65.347 94.606 1.00 119.92 337 PRO A CA 1
ATOM 2679 C C . PRO A 1 357 ? 94.824 65.754 95.687 1.00 123.92 337 PRO A C 1
ATOM 2680 O O . PRO A 1 357 ? 93.613 65.626 95.478 1.00 124.74 337 PRO A O 1
ATOM 2684 N N . ALA A 1 358 ? 95.298 66.250 96.824 1.00 125.91 338 ALA A N 1
ATOM 2685 C CA . ALA A 1 358 ? 94.412 66.574 97.934 1.00 122.02 338 ALA A CA 1
ATOM 2686 C C . ALA A 1 358 ? 94.970 67.754 98.717 1.00 126.36 338 ALA A C 1
ATOM 2687 O O . ALA A 1 358 ? 96.036 67.640 99.334 1.00 132.67 338 ALA A O 1
ATOM 2689 N N . PRO A 1 359 ? 94.286 68.896 98.711 1.00 124.61 339 PRO A N 1
ATOM 2690 C CA . PRO A 1 359 ? 94.783 70.062 99.446 1.00 128.44 339 PRO A CA 1
ATOM 2691 C C . PRO A 1 359 ? 94.961 69.777 100.929 1.00 131.97 339 PRO A C 1
ATOM 2692 O O . PRO A 1 359 ? 94.255 68.957 101.517 1.00 138.97 339 PRO A O 1
ATOM 2696 N N . LEU A 1 360 ? 95.950 70.455 101.516 1.00 125.80 340 LEU A N 1
ATOM 2697 C CA . LEU A 1 360 ? 96.347 70.222 102.903 1.00 125.69 340 LEU A CA 1
ATOM 2698 C C . LEU A 1 360 ? 95.148 70.242 103.844 1.00 128.68 340 LEU A C 1
ATOM 2699 O O . LEU A 1 360 ? 95.065 69.444 104.784 1.00 128.03 340 LEU A O 1
ATOM 2704 N N . PHE A 1 361 ? 94.220 71.171 103.607 1.00 127.06 341 PHE A N 1
ATOM 2705 C CA . PHE A 1 361 ? 93.005 71.319 104.404 1.00 122.54 341 PHE A CA 1
ATOM 2706 C C . PHE A 1 361 ? 92.242 70.005 104.580 1.00 126.84 341 PHE A C 1
ATOM 2707 O O . PHE A 1 361 ? 91.638 69.777 105.633 1.00 131.02 341 PHE A O 1
ATOM 2715 N N . THR A 1 362 ? 92.285 69.113 103.592 1.00 128.06 342 THR A N 1
ATOM 2716 C CA . THR A 1 362 ? 91.517 67.873 103.666 1.00 127.80 342 THR A CA 1
ATOM 2717 C C . THR A 1 362 ? 92.211 66.745 104.427 1.00 134.36 342 THR A C 1
ATOM 2718 O O . THR A 1 362 ? 91.556 65.742 104.726 1.00 139.15 342 THR A O 1
ATOM 2722 N N . THR A 1 363 ? 93.511 66.868 104.750 1.00 134.20 343 THR A N 1
ATOM 2723 C CA . THR A 1 363 ? 94.228 65.740 105.351 1.00 130.34 343 THR A CA 1
ATOM 2724 C C . THR A 1 363 ? 94.042 65.703 106.864 1.00 135.61 343 THR A C 1
ATOM 2725 O O . THR A 1 363 ? 94.213 66.731 107.528 1.00 141.30 343 THR A O 1
ATOM 2729 N N . PRO A 1 364 ? 93.688 64.547 107.428 1.00 133.79 344 PRO A N 1
ATOM 2730 C CA . PRO A 1 364 ? 93.525 64.443 108.883 1.00 136.23 344 PRO A CA 1
ATOM 2731 C C . PRO A 1 364 ? 94.817 64.737 109.631 1.00 137.70 344 PRO A C 1
ATOM 2732 O O . PRO A 1 364 ? 95.920 64.570 109.107 1.00 141.38 344 PRO A O 1
ATOM 2736 N N . GLY A 1 365 ? 94.658 65.201 110.873 1.00 132.67 345 GLY A N 1
ATOM 2737 C CA . GLY A 1 365 ? 95.798 65.667 111.651 1.00 135.76 345 GLY A CA 1
ATOM 2738 C C . GLY A 1 365 ? 96.902 64.642 111.838 1.00 138.31 345 GLY A C 1
ATOM 2739 O O . GLY A 1 365 ? 98.086 64.978 111.773 1.00 142.29 345 GLY A O 1
ATOM 2740 N N . HIS A 1 366 ? 96.538 63.380 112.075 1.00 140.50 346 HIS A N 1
ATOM 2741 C CA . HIS A 1 366 ? 97.552 62.343 112.242 1.00 146.48 346 HIS A CA 1
ATOM 2742 C C . HIS A 1 366 ? 98.235 61.940 110.938 1.00 145.47 346 HIS A C 1
ATOM 2743 O O . HIS A 1 366 ? 99.183 61.150 110.980 1.00 148.42 346 HIS A O 1
ATOM 2750 N N . LEU A 1 367 ? 97.787 62.453 109.795 1.00 142.01 347 LEU A N 1
ATOM 2751 C CA . LEU A 1 367 ? 98.437 62.210 108.512 1.00 140.14 347 LEU A CA 1
ATOM 2752 C C . LEU A 1 367 ? 99.350 63.348 108.073 1.00 139.29 347 LEU A C 1
ATOM 2753 O O . LEU A 1 367 ? 99.941 63.259 106.994 1.00 143.43 347 LEU A O 1
ATOM 2758 N N . LEU A 1 368 ? 99.462 64.420 108.862 1.00 132.12 348 LEU A N 1
ATOM 2759 C CA . LEU A 1 368 ? 100.323 65.538 108.483 1.00 130.22 348 LEU A CA 1
ATOM 2760 C C . LEU A 1 368 ? 101.774 65.104 108.299 1.00 138.27 348 LEU A C 1
ATOM 2761 O O . LEU A 1 368 ? 102.441 65.541 107.354 1.00 142.15 348 LEU A O 1
ATOM 2766 N N . ASP A 1 369 ? 102.287 64.264 109.200 1.00 139.96 349 ASP A N 1
ATOM 2767 C CA . ASP A 1 369 ? 103.675 63.824 109.088 1.00 134.51 349 ASP A CA 1
ATOM 2768 C C . ASP A 1 369 ? 103.913 63.025 107.814 1.00 134.55 349 ASP A C 1
ATOM 2769 O O . ASP A 1 369 ? 105.007 63.075 107.242 1.00 132.39 349 ASP A O 1
ATOM 2774 N N . LYS A 1 370 ? 102.903 62.284 107.359 1.00 136.58 350 LYS A N 1
ATOM 2775 C CA . LYS A 1 370 ? 102.984 61.600 106.073 1.00 137.05 350 LYS A CA 1
ATOM 2776 C C . LYS A 1 370 ? 102.879 62.577 104.908 1.00 134.51 350 LYS A C 1
ATOM 2777 O O . LYS A 1 370 ? 103.602 62.445 103.915 1.00 138.10 350 LYS A O 1
ATOM 2783 N N . PHE A 1 371 ? 101.959 63.540 104.998 1.00 130.10 351 PHE A N 1
ATOM 2784 C CA . PHE A 1 371 ? 101.790 64.538 103.945 1.00 123.91 351 PHE A CA 1
ATOM 2785 C C . PHE A 1 371 ? 103.073 65.321 103.687 1.00 130.13 351 PHE A C 1
ATOM 2786 O O . PHE A 1 371 ? 103.475 65.508 102.533 1.00 134.40 351 PHE A O 1
ATOM 2794 N N . ILE A 1 372 ? 103.723 65.801 104.749 1.00 131.74 352 ILE A N 1
ATOM 2795 C CA . ILE A 1 372 ? 104.966 66.558 104.594 1.00 125.91 352 ILE A CA 1
ATOM 2796 C C . ILE A 1 372 ? 106.025 65.719 103.889 1.00 131.46 352 ILE A C 1
ATOM 2797 O O . ILE A 1 372 ? 106.668 66.168 102.933 1.00 132.99 352 ILE A O 1
ATOM 2802 N N . LYS A 1 373 ? 106.217 64.485 104.355 1.00 135.31 353 LYS A N 1
ATOM 2803 C CA . LYS A 1 373 ? 107.224 63.589 103.792 1.00 139.44 353 LYS A CA 1
ATOM 2804 C C . LYS A 1 373 ? 106.931 63.212 102.343 1.00 139.81 353 LYS A C 1
ATOM 2805 O O . LYS A 1 373 ? 107.861 63.031 101.551 1.00 141.62 353 LYS A O 1
ATOM 2811 N N . GLU A 1 374 ? 105.659 63.095 101.976 1.00 138.22 354 GLU A N 1
ATOM 2812 C CA . GLU A 1 374 ? 105.271 62.670 100.636 1.00 135.57 354 GLU A CA 1
ATOM 2813 C C . GLU A 1 374 ? 105.232 63.798 99.610 1.00 133.80 354 GLU A C 1
ATOM 2814 O O . GLU A 1 374 ? 105.626 63.587 98.458 1.00 137.76 354 GLU A O 1
ATOM 2820 N N . PHE A 1 375 ? 104.776 64.991 99.982 1.00 128.20 355 PHE A N 1
ATOM 2821 C CA . PHE A 1 375 ? 104.549 66.049 99.006 1.00 126.53 355 PHE A CA 1
ATOM 2822 C C . PHE A 1 375 ? 105.437 67.274 99.161 1.00 132.62 355 PHE A C 1
ATOM 2823 O O . PHE A 1 375 ? 105.650 67.978 98.173 1.00 140.08 355 PHE A O 1
ATOM 2831 N N . LEU A 1 376 ? 105.950 67.563 100.354 1.00 129.06 356 LEU A N 1
ATOM 2832 C CA . LEU A 1 376 ? 106.701 68.797 100.563 1.00 126.99 356 LEU A CA 1
ATOM 2833 C C . LEU A 1 376 ? 108.218 68.636 100.552 1.00 132.60 356 LEU A C 1
ATOM 2834 O O . LEU A 1 376 ? 108.912 69.538 100.078 1.00 135.30 356 LEU A O 1
ATOM 2839 N N . GLN A 1 377 ? 108.768 67.536 101.053 1.00 136.48 357 GLN A N 1
ATOM 2840 C CA . GLN A 1 377 ? 110.226 67.401 101.070 1.00 140.78 357 GLN A CA 1
ATOM 2841 C C . GLN A 1 377 ? 110.801 67.189 99.672 1.00 145.96 357 GLN A C 1
ATOM 2842 O O . GLN A 1 377 ? 110.283 66.366 98.909 1.00 148.13 357 GLN A O 1
ATOM 2848 N N . PRO A 1 378 ? 111.864 67.904 99.309 1.00 146.90 358 PRO A N 1
ATOM 2849 C CA . PRO A 1 378 ? 112.611 67.587 98.088 1.00 147.34 358 PRO A CA 1
ATOM 2850 C C . PRO A 1 378 ? 113.430 66.312 98.233 1.00 153.66 358 PRO A C 1
ATOM 2851 O O . PRO A 1 378 ? 113.745 65.863 99.337 1.00 157.09 358 PRO A O 1
ATOM 2855 N N . ASN A 1 379 ? 113.775 65.725 97.088 1.00 156.25 359 ASN A N 1
ATOM 2856 C CA . ASN A 1 379 ? 114.479 64.449 97.086 1.00 161.03 359 ASN A CA 1
ATOM 2857 C C . ASN A 1 379 ? 115.916 64.648 97.561 1.00 169.18 359 ASN A C 1
ATOM 2858 O O . ASN A 1 379 ? 116.626 65.535 97.079 1.00 171.42 359 ASN A O 1
ATOM 2863 N N . LYS A 1 380 ? 116.337 63.812 98.514 1.00 170.64 360 LYS A N 1
ATOM 2864 C CA . LYS A 1 380 ? 117.645 63.961 99.152 1.00 170.38 360 LYS A CA 1
ATOM 2865 C C . LYS A 1 380 ? 118.809 63.837 98.170 1.00 168.15 360 LYS A C 1
ATOM 2866 O O . LYS A 1 380 ? 119.762 64.625 98.227 1.00 170.31 360 LYS A O 1
ATOM 2872 N N . CYS A 1 381 ? 118.759 62.851 97.272 1.00 165.06 361 CYS A N 1
ATOM 2873 C CA . CYS A 1 381 ? 119.819 62.689 96.279 1.00 167.08 361 CYS A CA 1
ATOM 2874 C C . CYS A 1 381 ? 119.957 63.898 95.363 1.00 167.49 361 CYS A C 1
ATOM 2875 O O . CYS A 1 381 ? 121.078 64.271 94.994 1.00 172.31 361 CYS A O 1
ATOM 2878 N N . PHE A 1 382 ? 118.851 64.562 95.037 1.00 162.09 362 PHE A N 1
ATOM 2879 C CA . PHE A 1 382 ? 118.946 65.779 94.240 1.00 159.06 362 PHE A CA 1
ATOM 2880 C C . PHE A 1 382 ? 119.619 66.908 95.011 1.00 161.69 362 PHE A C 1
ATOM 2881 O O . PHE A 1 382 ? 120.400 67.677 94.436 1.00 167.02 362 PHE A O 1
ATOM 2889 N N . LEU A 1 383 ? 119.310 67.048 96.300 1.00 159.80 363 LEU A N 1
ATOM 2890 C CA . LEU A 1 383 ? 120.004 68.044 97.110 1.00 159.29 363 LEU A CA 1
ATOM 2891 C C . LEU A 1 383 ? 121.497 67.749 97.232 1.00 161.76 363 LEU A C 1
ATOM 2892 O O . LEU A 1 383 ? 122.320 68.670 97.176 1.00 163.55 363 LEU A O 1
ATOM 2897 N N . GLU A 1 384 ? 121.872 66.475 97.386 1.00 161.90 364 GLU A N 1
ATOM 2898 C CA . GLU A 1 384 ? 123.290 66.113 97.368 1.00 162.99 364 GLU A CA 1
ATOM 2899 C C . GLU A 1 384 ? 123.955 66.450 96.036 1.00 161.02 364 GLU A C 1
ATOM 2900 O O . GLU A 1 384 ? 125.095 66.937 96.002 1.00 165.07 364 GLU A O 1
ATOM 2906 N N . GLN A 1 385 ? 123.222 66.286 94.936 1.00 156.61 365 GLN A N 1
ATOM 2907 C CA . GLN A 1 385 ? 123.766 66.608 93.620 1.00 157.06 365 GLN A CA 1
ATOM 2908 C C . GLN A 1 385 ? 123.963 68.108 93.439 1.00 158.38 365 GLN A C 1
ATOM 2909 O O . GLN A 1 385 ? 125.007 68.549 92.946 1.00 163.78 365 GLN A O 1
ATOM 2915 N N . ILE A 1 386 ? 122.972 68.912 93.823 1.00 156.98 366 ILE A N 1
ATOM 2916 C CA . ILE A 1 386 ? 123.143 70.358 93.698 1.00 156.34 366 ILE A CA 1
ATOM 2917 C C . ILE A 1 386 ? 124.167 70.909 94.688 1.00 159.05 366 ILE A C 1
ATOM 2918 O O . ILE A 1 386 ? 124.833 71.902 94.390 1.00 164.49 366 ILE A O 1
ATOM 2923 N N . ASP A 1 387 ? 124.328 70.298 95.862 1.00 158.02 367 ASP A N 1
ATOM 2924 C CA . ASP A 1 387 ? 125.419 70.690 96.756 1.00 161.95 367 ASP A CA 1
ATOM 2925 C C . ASP A 1 387 ? 126.791 70.418 96.135 1.00 159.55 367 ASP A C 1
ATOM 2926 O O . ASP A 1 387 ? 127.675 71.293 96.127 1.00 160.12 367 ASP A O 1
ATOM 2931 N N . SER A 1 388 ? 126.966 69.225 95.557 1.00 157.80 368 SER A N 1
ATOM 2932 C CA . SER A 1 388 ? 128.200 68.921 94.837 1.00 157.37 368 SER A CA 1
ATOM 2933 C C . SER A 1 388 ? 128.425 69.865 93.662 1.00 156.61 368 SER A C 1
ATOM 2934 O O . SER A 1 388 ? 129.563 70.269 93.395 1.00 159.96 368 SER A O 1
ATOM 2937 N N . ALA A 1 389 ? 127.364 70.226 92.945 1.00 154.12 369 ALA A N 1
ATOM 2938 C CA . ALA A 1 389 ? 127.525 71.130 91.811 1.00 153.56 369 ALA A CA 1
ATOM 2939 C C . ALA A 1 389 ? 127.858 72.549 92.261 1.00 156.36 369 ALA A C 1
ATOM 2940 O O . ALA A 1 389 ? 128.688 73.225 91.641 1.00 158.63 369 ALA A O 1
ATOM 2942 N N . VAL A 1 390 ? 127.190 73.040 93.306 1.00 156.62 370 VAL A N 1
ATOM 2943 C CA . VAL A 1 390 ? 127.417 74.412 93.738 1.00 154.82 370 VAL A CA 1
ATOM 2944 C C . VAL A 1 390 ? 128.809 74.590 94.334 1.00 158.98 370 VAL A C 1
ATOM 2945 O O . VAL A 1 390 ? 129.392 75.674 94.224 1.00 162.03 370 VAL A O 1
ATOM 2949 N N . ASN A 1 391 ? 129.374 73.561 94.980 1.00 158.77 371 ASN A N 1
ATOM 2950 C CA . ASN A 1 391 ? 130.771 73.706 95.398 1.00 155.73 371 ASN A CA 1
ATOM 2951 C C . ASN A 1 391 ? 131.739 73.777 94.217 1.00 152.50 371 ASN A C 1
ATOM 2952 O O . ASN A 1 391 ? 132.741 74.502 94.282 1.00 153.69 371 ASN A O 1
ATOM 2957 N N . ILE A 1 392 ? 131.394 73.149 93.093 1.00 151.21 372 ILE A N 1
ATOM 2958 C CA . ILE A 1 392 ? 132.153 73.322 91.856 1.00 150.14 372 ILE A CA 1
ATOM 2959 C C . ILE A 1 392 ? 132.008 74.740 91.320 1.00 154.29 372 ILE A C 1
ATOM 2960 O O . ILE A 1 392 ? 132.989 75.367 90.900 1.00 158.28 372 ILE A O 1
ATOM 2965 N N . ILE A 1 393 ? 130.783 75.263 91.323 1.00 156.01 373 ILE A N 1
ATOM 2966 C CA . ILE A 1 393 ? 130.560 76.638 90.878 1.00 154.63 373 ILE A CA 1
ATOM 2967 C C . ILE A 1 393 ? 131.373 77.613 91.723 1.00 151.71 373 ILE A C 1
ATOM 2968 O O . ILE A 1 393 ? 132.047 78.504 91.194 1.00 154.64 373 ILE A O 1
ATOM 2973 N N . ARG A 1 394 ? 131.307 77.469 93.046 1.00 150.02 374 ARG A N 1
ATOM 2974 C CA . ARG A 1 394 ? 132.068 78.345 93.933 1.00 149.50 374 ARG A CA 1
ATOM 2975 C C . ARG A 1 394 ? 133.567 78.260 93.667 1.00 155.23 374 ARG A C 1
ATOM 2976 O O . ARG A 1 394 ? 134.251 79.286 93.581 1.00 157.47 374 ARG A O 1
ATOM 2984 N N . THR A 1 395 ? 134.100 77.041 93.538 1.00 157.93 375 THR A N 1
ATOM 2985 C CA . THR A 1 395 ? 135.531 76.876 93.288 1.00 156.70 375 THR A CA 1
ATOM 2986 C C . THR A 1 395 ? 135.968 77.503 91.965 1.00 155.58 375 THR A C 1
ATOM 2987 O O . THR A 1 395 ? 136.990 78.195 91.904 1.00 160.38 375 THR A O 1
ATOM 2991 N N . PHE A 1 396 ? 135.208 77.273 90.893 1.00 152.37 376 PHE A N 1
ATOM 2992 C CA . PHE A 1 396 ? 135.556 77.856 89.597 1.00 154.27 376 PHE A CA 1
ATOM 2993 C C . PHE A 1 396 ? 135.491 79.382 89.595 1.00 159.53 376 PHE A C 1
ATOM 2994 O O . PHE A 1 396 ? 136.378 80.042 89.045 1.00 167.55 376 PHE A O 1
ATOM 3002 N N . LEU A 1 397 ? 134.456 79.963 90.200 1.00 159.64 377 LEU A N 1
ATOM 3003 C CA . LEU A 1 397 ? 134.336 81.421 90.224 1.00 159.20 377 LEU A CA 1
ATOM 3004 C C . LEU A 1 397 ? 135.400 82.079 91.096 1.00 161.13 377 LEU A C 1
ATOM 3005 O O . LEU A 1 397 ? 136.025 83.064 90.689 1.00 168.34 377 LEU A O 1
ATOM 3010 N N . LYS A 1 398 ? 135.628 81.543 92.294 1.00 159.90 378 LYS A N 1
ATOM 3011 C CA . LYS A 1 398 ? 136.557 82.168 93.232 1.00 162.20 378 LYS A CA 1
ATOM 3012 C C . LYS A 1 398 ? 137.959 82.333 92.650 1.00 167.23 378 LYS A C 1
ATOM 3013 O O . LYS A 1 398 ? 138.619 83.350 92.895 1.00 169.75 378 LYS A O 1
ATOM 3019 N N . GLU A 1 399 ? 138.434 81.357 91.878 1.00 167.54 379 GLU A N 1
ATOM 3020 C CA . GLU A 1 399 ? 139.765 81.475 91.286 1.00 168.39 379 GLU A CA 1
ATOM 3021 C C . GLU A 1 399 ? 139.823 82.356 90.036 1.00 172.21 379 GLU A C 1
ATOM 3022 O O . GLU A 1 399 ? 140.835 83.033 89.825 1.00 180.17 379 GLU A O 1
ATOM 3028 N N . ASN A 1 400 ? 138.782 82.381 89.201 1.00 169.29 380 ASN A N 1
ATOM 3029 C CA . ASN A 1 400 ? 138.909 83.003 87.885 1.00 174.32 380 ASN A CA 1
ATOM 3030 C C . ASN A 1 400 ? 138.424 84.446 87.782 1.00 181.12 380 ASN A C 1
ATOM 3031 O O . ASN A 1 400 ? 138.867 85.151 86.869 1.00 187.49 380 ASN A O 1
ATOM 3036 N N . CYS A 1 401 ? 137.529 84.910 88.659 1.00 178.91 381 CYS A N 1
ATOM 3037 C CA . CYS A 1 401 ? 136.836 86.170 88.383 1.00 182.45 381 CYS A CA 1
ATOM 3038 C C . CYS A 1 401 ? 137.786 87.366 88.382 1.00 185.69 381 CYS A C 1
ATOM 3039 O O . CYS A 1 401 ? 137.743 88.196 87.465 1.00 186.46 381 CYS A O 1
ATOM 3042 N N . PHE A 1 402 ? 138.652 87.481 89.385 1.00 188.17 382 PHE A N 1
ATOM 3043 C CA . PHE A 1 402 ? 139.762 88.426 89.322 1.00 195.10 382 PHE A CA 1
ATOM 3044 C C . PHE A 1 402 ? 141.079 87.678 89.173 1.00 199.51 382 PHE A C 1
ATOM 3045 O O . PHE A 1 402 ? 141.433 86.856 90.026 1.00 197.96 382 PHE A O 1
ATOM 3053 N N . ARG A 1 403 ? 141.801 87.968 88.092 1.00 201.61 383 ARG A N 1
ATOM 3054 C CA . ARG A 1 403 ? 143.171 87.509 87.920 1.00 203.43 383 ARG A CA 1
ATOM 3055 C C . ARG A 1 403 ? 144.189 88.636 87.967 1.00 208.40 383 ARG A C 1
ATOM 3056 O O . ARG A 1 403 ? 145.300 88.431 88.459 1.00 209.94 383 ARG A O 1
ATOM 3064 N N . GLN A 1 404 ? 143.829 89.819 87.465 1.00 207.71 384 GLN A N 1
ATOM 3065 C CA . GLN A 1 404 ? 144.717 90.974 87.550 1.00 209.27 384 GLN A CA 1
ATOM 3066 C C . GLN A 1 404 ? 144.755 91.541 88.963 1.00 209.90 384 GLN A C 1
ATOM 3067 O O . GLN A 1 404 ? 145.835 91.752 89.529 1.00 209.68 384 GLN A O 1
ATOM 3073 N N . SER A 1 405 ? 143.589 91.793 89.552 1.00 208.54 385 SER A N 1
ATOM 3074 C CA . SER A 1 405 ? 143.544 92.299 90.915 1.00 206.28 385 SER A CA 1
ATOM 3075 C C . SER A 1 405 ? 143.950 91.218 91.911 1.00 201.69 385 SER A C 1
ATOM 3076 O O . SER A 1 405 ? 143.675 90.030 91.727 1.00 200.14 385 SER A O 1
ATOM 3079 N N . THR A 1 406 ? 144.622 91.653 92.978 1.00 198.43 386 THR A N 1
ATOM 3080 C CA . THR A 1 406 ? 145.031 90.734 94.035 1.00 198.61 386 THR A CA 1
ATOM 3081 C C . THR A 1 406 ? 143.863 90.291 94.911 1.00 199.86 386 THR A C 1
ATOM 3082 O O . THR A 1 406 ? 143.887 89.177 95.446 1.00 199.24 386 THR A O 1
ATOM 3086 N N . ALA A 1 407 ? 142.842 91.131 95.077 1.00 200.68 387 ALA A N 1
ATOM 3087 C CA . ALA A 1 407 ? 141.711 90.796 95.938 1.00 192.14 387 ALA A CA 1
ATOM 3088 C C . ALA A 1 407 ? 140.719 89.902 95.202 1.00 186.10 387 ALA A C 1
ATOM 3089 O O . ALA A 1 407 ? 140.084 90.326 94.232 1.00 184.39 387 ALA A O 1
ATOM 3091 N N . LYS A 1 408 ? 140.593 88.661 95.666 1.00 180.97 388 LYS A N 1
ATOM 3092 C CA . LYS A 1 408 ? 139.644 87.709 95.109 1.00 177.32 388 LYS A CA 1
ATOM 3093 C C . LYS A 1 408 ? 138.270 87.892 95.747 1.00 174.05 388 LYS A C 1
ATOM 3094 O O . LYS A 1 408 ? 138.150 88.329 96.895 1.00 174.12 388 LYS A O 1
ATOM 3100 N N . ILE A 1 409 ? 137.226 87.554 94.989 1.00 168.30 389 ILE A N 1
ATOM 3101 C CA . ILE A 1 409 ? 135.888 87.486 95.564 1.00 157.29 389 ILE A CA 1
ATOM 3102 C C . ILE A 1 409 ? 135.780 86.296 96.511 1.00 155.00 389 ILE A C 1
ATOM 3103 O O . ILE A 1 409 ? 136.454 85.271 96.349 1.00 161.49 389 ILE A O 1
ATOM 3108 N N . GLN A 1 410 ? 134.922 86.441 97.518 1.00 149.91 390 GLN A N 1
ATOM 3109 C CA . GLN A 1 410 ? 134.555 85.369 98.436 1.00 151.05 390 GLN A CA 1
ATOM 3110 C C . GLN A 1 410 ? 133.060 85.121 98.299 1.00 149.90 390 GLN A C 1
ATOM 3111 O O . GLN A 1 410 ? 132.259 86.035 98.515 1.00 154.40 390 GLN A O 1
ATOM 3117 N N . ILE A 1 411 ? 132.683 83.893 97.951 1.00 143.62 391 ILE A N 1
ATOM 3118 C CA . ILE A 1 411 ? 131.289 83.544 97.695 1.00 138.98 391 ILE A CA 1
ATOM 3119 C C . ILE A 1 411 ? 130.762 82.703 98.849 1.00 138.82 391 ILE A C 1
ATOM 3120 O O . ILE A 1 411 ? 131.296 81.627 99.144 1.00 147.54 391 ILE A O 1
ATOM 3125 N N . VAL A 1 412 ? 129.710 83.200 99.494 1.00 133.96 392 VAL A N 1
ATOM 3126 C CA . VAL A 1 412 ? 129.058 82.545 100.621 1.00 135.02 392 VAL A CA 1
ATOM 3127 C C . VAL A 1 412 ? 127.662 82.136 100.177 1.00 140.76 392 VAL A C 1
ATOM 3128 O O . VAL A 1 412 ? 126.953 82.921 99.538 1.00 144.64 392 VAL A O 1
ATOM 3132 N N . ARG A 1 413 ? 127.264 80.912 100.511 1.00 143.28 393 ARG A N 1
ATOM 3133 C CA . ARG A 1 413 ? 125.971 80.381 100.097 1.00 138.14 393 ARG A CA 1
ATOM 3134 C C . ARG A 1 413 ? 124.975 80.472 101.247 1.00 139.90 393 ARG A C 1
ATOM 3135 O O . ARG A 1 413 ? 125.297 80.129 102.389 1.00 139.46 393 ARG A O 1
ATOM 3143 N N . GLY A 1 414 ? 123.778 80.962 100.939 1.00 144.18 394 GLY A N 1
ATOM 3144 C CA . GLY A 1 414 ? 122.729 81.170 101.918 1.00 139.55 394 GLY A CA 1
ATOM 3145 C C . GLY A 1 414 ? 121.352 80.892 101.354 1.00 143.15 394 GLY A C 1
ATOM 3146 O O . GLY A 1 414 ? 121.227 80.355 100.251 1.00 145.87 394 GLY A O 1
ATOM 3147 N N . GLY A 1 415 ? 120.310 81.256 102.095 1.00 146.54 395 GLY A N 1
ATOM 3148 C CA . GLY A 1 415 ? 118.957 80.981 101.662 1.00 145.00 395 GLY A CA 1
ATOM 3149 C C . GLY A 1 415 ? 118.460 79.596 102.031 1.00 144.87 395 GLY A C 1
ATOM 3150 O O . GLY A 1 415 ? 119.088 78.836 102.773 1.00 147.51 395 GLY A O 1
ATOM 3151 N N . SER A 1 416 ? 117.286 79.274 101.487 1.00 139.27 396 SER A N 1
ATOM 3152 C CA . SER A 1 416 ? 116.456 78.188 101.992 1.00 134.47 396 SER A CA 1
ATOM 3153 C C . SER A 1 416 ? 116.991 76.803 101.657 1.00 139.23 396 SER A C 1
ATOM 3154 O O . SER A 1 416 ? 116.471 75.821 102.195 1.00 142.78 396 SER A O 1
ATOM 3157 N N . THR A 1 417 ? 117.976 76.685 100.769 1.00 142.13 397 THR A N 1
ATOM 3158 C CA . THR A 1 417 ? 118.603 75.391 100.530 1.00 138.68 397 THR A CA 1
ATOM 3159 C C . THR A 1 417 ? 119.861 75.176 101.358 1.00 141.08 397 THR A C 1
ATOM 3160 O O . THR A 1 417 ? 120.298 74.029 101.504 1.00 147.76 397 THR A O 1
ATOM 3164 N N . ALA A 1 418 ? 120.450 76.242 101.901 1.00 136.78 398 ALA A N 1
ATOM 3165 C CA . ALA A 1 418 ? 121.661 76.097 102.702 1.00 136.52 398 ALA A CA 1
ATOM 3166 C C . ALA A 1 418 ? 121.328 75.660 104.123 1.00 134.01 398 ALA A C 1
ATOM 3167 O O . ALA A 1 418 ? 121.949 74.738 104.660 1.00 140.66 398 ALA A O 1
ATOM 3169 N N . LYS A 1 419 ? 120.353 76.317 104.743 1.00 128.91 399 LYS A N 1
ATOM 3170 C CA . LYS A 1 419 ? 119.552 75.685 105.779 1.00 126.91 399 LYS A CA 1
ATOM 3171 C C . LYS A 1 419 ? 118.569 74.704 105.152 1.00 135.56 399 LYS A C 1
ATOM 3172 O O . LYS A 1 419 ? 118.177 74.839 103.993 1.00 142.32 399 LYS A O 1
ATOM 3178 N N . GLY A 1 420 ? 118.192 73.691 105.925 1.00 132.79 400 GLY A N 1
ATOM 3179 C CA . GLY A 1 420 ? 117.495 72.541 105.381 1.00 127.03 400 GLY A CA 1
ATOM 3180 C C . GLY A 1 420 ? 115.987 72.634 105.259 1.00 135.45 400 GLY A C 1
ATOM 3181 O O . GLY A 1 420 ? 115.286 71.684 105.615 1.00 144.27 400 GLY A O 1
ATOM 3182 N N . THR A 1 421 ? 115.465 73.764 104.773 1.00 135.45 401 THR A N 1
ATOM 3183 C CA . THR A 1 421 ? 114.035 74.050 104.847 1.00 131.39 401 THR A CA 1
ATOM 3184 C C . THR A 1 421 ? 113.433 74.351 103.477 1.00 137.47 401 THR A C 1
ATOM 3185 O O . THR A 1 421 ? 112.394 75.012 103.396 1.00 141.25 401 THR A O 1
ATOM 3189 N N . ALA A 1 422 ? 114.065 73.891 102.401 1.00 137.14 402 ALA A N 1
ATOM 3190 C CA . ALA A 1 422 ? 113.499 74.055 101.069 1.00 134.15 402 ALA A CA 1
ATOM 3191 C C . ALA A 1 422 ? 112.267 73.175 100.878 1.00 138.73 402 ALA A C 1
ATOM 3192 O O . ALA A 1 422 ? 112.149 72.095 101.461 1.00 138.07 402 ALA A O 1
ATOM 3194 N N . LEU A 1 423 ? 111.346 73.652 100.045 1.00 139.81 403 LEU A N 1
ATOM 3195 C CA . LEU A 1 423 ? 110.226 72.855 99.568 1.00 134.96 403 LEU A CA 1
ATOM 3196 C C . LEU A 1 423 ? 110.553 72.205 98.227 1.00 143.20 403 LEU A C 1
ATOM 3197 O O . LEU A 1 423 ? 111.474 72.610 97.517 1.00 150.40 403 LEU A O 1
ATOM 3202 N N . LYS A 1 424 ? 109.774 71.174 97.892 1.00 143.33 404 LYS A N 1
ATOM 3203 C CA . LYS A 1 424 ? 109.912 70.493 96.609 1.00 147.16 404 LYS A CA 1
ATOM 3204 C C . LYS A 1 424 ? 109.690 71.424 95.423 1.00 151.85 404 LYS A C 1
ATOM 3205 O O . LYS A 1 424 ? 110.198 71.151 94.330 1.00 158.23 404 LYS A O 1
ATOM 3211 N N . THR A 1 425 ? 108.969 72.524 95.613 1.00 150.77 405 THR A N 1
ATOM 3212 C CA . THR A 1 425 ? 108.695 73.474 94.545 1.00 155.79 405 THR A CA 1
ATOM 3213 C C . THR A 1 425 ? 109.102 74.882 94.955 1.00 161.45 405 THR A C 1
ATOM 3214 O O . THR A 1 425 ? 108.939 75.279 96.113 1.00 161.84 405 THR A O 1
ATOM 3218 N N . GLY A 1 426 ? 109.653 75.623 93.997 1.00 164.09 406 GLY A N 1
ATOM 3219 C CA . GLY A 1 426 ? 110.073 76.993 94.227 1.00 168.13 406 GLY A CA 1
ATOM 3220 C C . GLY A 1 426 ? 111.217 77.183 95.198 1.00 168.79 406 GLY A C 1
ATOM 3221 O O . GLY A 1 426 ? 111.264 78.202 95.893 1.00 170.90 406 GLY A O 1
ATOM 3222 N N . SER A 1 427 ? 112.135 76.222 95.276 1.00 161.64 407 SER A N 1
ATOM 3223 C CA . SER A 1 427 ? 113.316 76.382 96.113 1.00 161.24 407 SER A CA 1
ATOM 3224 C C . SER A 1 427 ? 114.136 77.578 95.640 1.00 161.46 407 SER A C 1
ATOM 3225 O O . SER A 1 427 ? 114.096 77.959 94.468 1.00 159.09 407 SER A O 1
ATOM 3228 N N . ASP A 1 428 ? 114.884 78.178 96.563 1.00 160.69 408 ASP A N 1
ATOM 3229 C CA . ASP A 1 428 ? 115.721 79.321 96.229 1.00 160.38 408 ASP A CA 1
ATOM 3230 C C . ASP A 1 428 ? 117.058 79.219 96.952 1.00 156.47 408 ASP A C 1
ATOM 3231 O O . ASP A 1 428 ? 117.231 78.430 97.885 1.00 155.42 408 ASP A O 1
ATOM 3236 N N . ALA A 1 429 ? 118.017 80.021 96.492 1.00 153.00 409 ALA A N 1
ATOM 3237 C CA . ALA A 1 429 ? 119.309 80.150 97.146 1.00 150.27 409 ALA A CA 1
ATOM 3238 C C . ALA A 1 429 ? 119.907 81.509 96.812 1.00 154.23 409 ALA A C 1
ATOM 3239 O O . ALA A 1 429 ? 119.671 82.056 95.732 1.00 154.96 409 ALA A O 1
ATOM 3241 N N . ASP A 1 430 ? 120.683 82.048 97.748 1.00 154.69 410 ASP A N 1
ATOM 3242 C CA . ASP A 1 430 ? 121.516 83.219 97.508 1.00 153.56 410 ASP A CA 1
ATOM 3243 C C . ASP A 1 430 ? 122.976 82.795 97.431 1.00 152.66 410 ASP A C 1
ATOM 3244 O O . ASP A 1 430 ? 123.452 82.043 98.286 1.00 153.80 410 ASP A O 1
ATOM 3249 N N . LEU A 1 431 ? 123.678 83.270 96.403 1.00 152.19 411 LEU A N 1
ATOM 3250 C CA . LEU A 1 431 ? 125.140 83.346 96.410 1.00 146.28 411 LEU A CA 1
ATOM 3251 C C . LEU A 1 431 ? 125.552 84.785 96.707 1.00 143.09 411 LEU A C 1
ATOM 3252 O O . LEU A 1 431 ? 125.634 85.626 95.813 1.00 145.32 411 LEU A O 1
ATOM 3257 N N . VAL A 1 432 ? 125.815 85.062 97.979 1.00 140.22 412 VAL A N 1
ATOM 3258 C CA . VAL A 1 432 ? 126.318 86.363 98.404 1.00 139.22 412 VAL A CA 1
ATOM 3259 C C . VAL A 1 432 ? 127.799 86.467 98.064 1.00 139.95 412 VAL A C 1
ATOM 3260 O O . VAL A 1 432 ? 128.588 85.581 98.407 1.00 144.90 412 VAL A O 1
ATOM 3264 N N . VAL A 1 433 ? 128.182 87.547 97.387 1.00 136.91 413 VAL A N 1
ATOM 3265 C CA . VAL A 1 433 ? 129.551 87.749 96.923 1.00 134.16 413 VAL A CA 1
ATOM 3266 C C . VAL A 1 433 ? 130.146 88.926 97.683 1.00 139.19 413 VAL A C 1
ATOM 3267 O O . VAL A 1 433 ? 129.661 90.058 97.569 1.00 149.31 413 VAL A O 1
ATOM 3271 N N . PHE A 1 434 ? 131.202 88.661 98.446 1.00 138.27 414 PHE A N 1
ATOM 3272 C CA . PHE A 1 434 ? 131.909 89.677 99.212 1.00 145.75 414 PHE A CA 1
ATOM 3273 C C . PHE A 1 434 ? 133.201 90.061 98.505 1.00 155.49 414 PHE A C 1
ATOM 3274 O O . PHE A 1 434 ? 133.920 89.195 97.999 1.00 161.77 414 PHE A O 1
ATOM 3282 N N . HIS A 1 435 ? 133.496 91.359 98.470 1.00 156.67 415 HIS A N 1
ATOM 3283 C CA . HIS A 1 435 ? 134.715 91.818 97.820 1.00 164.42 415 HIS A CA 1
ATOM 3284 C C . HIS A 1 435 ? 135.203 93.096 98.488 1.00 168.09 415 HIS A C 1
ATOM 3285 O O . HIS A 1 435 ? 134.454 93.783 99.187 1.00 168.77 415 HIS A O 1
ATOM 3292 N N . ASN A 1 436 ? 136.485 93.399 98.267 1.00 170.64 416 ASN A N 1
ATOM 3293 C CA . ASN A 1 436 ? 137.147 94.567 98.838 1.00 171.69 416 ASN A CA 1
ATOM 3294 C C . ASN A 1 436 ? 136.851 95.865 98.095 1.00 169.30 416 ASN A C 1
ATOM 3295 O O . ASN A 1 436 ? 137.192 96.937 98.604 1.00 168.38 416 ASN A O 1
ATOM 3300 N N . SER A 1 437 ? 136.239 95.800 96.911 1.00 169.75 417 SER A N 1
ATOM 3301 C CA . SER A 1 437 ? 135.836 97.019 96.214 1.00 171.57 417 SER A CA 1
ATOM 3302 C C . SER A 1 437 ? 134.801 97.814 96.997 1.00 173.19 417 SER A C 1
ATOM 3303 O O . SER A 1 437 ? 134.707 99.036 96.832 1.00 175.90 417 SER A O 1
ATOM 3306 N N . LEU A 1 438 ? 134.020 97.155 97.846 1.00 171.60 418 LEU A N 1
ATOM 3307 C CA . LEU A 1 438 ? 132.851 97.764 98.469 1.00 168.95 418 LEU A CA 1
ATOM 3308 C C . LEU A 1 438 ? 133.239 98.299 99.843 1.00 170.22 418 LEU A C 1
ATOM 3309 O O . LEU A 1 438 ? 133.530 97.526 100.761 1.00 168.10 418 LEU A O 1
ATOM 3314 N N . LYS A 1 439 ? 133.239 99.626 99.976 1.00 170.25 419 LYS A N 1
ATOM 3315 C CA . LYS A 1 439 ? 133.722 100.316 101.164 1.00 170.33 419 LYS A CA 1
ATOM 3316 C C . LYS A 1 439 ? 132.609 100.699 102.129 1.00 169.29 419 LYS A C 1
ATOM 3317 O O . LYS A 1 439 ? 132.904 101.069 103.271 1.00 173.60 419 LYS A O 1
ATOM 3323 N N . SER A 1 440 ? 131.350 100.622 101.708 1.00 166.11 420 SER A N 1
ATOM 3324 C CA . SER A 1 440 ? 130.232 100.965 102.576 1.00 166.36 420 SER A CA 1
ATOM 3325 C C . SER A 1 440 ? 128.984 100.271 102.052 1.00 171.11 420 SER A C 1
ATOM 3326 O O . SER A 1 440 ? 128.949 99.779 100.922 1.00 175.96 420 SER A O 1
ATOM 3329 N N . TYR A 1 441 ? 127.954 100.236 102.901 1.00 168.68 421 TYR A N 1
ATOM 3330 C CA . TYR A 1 441 ? 126.687 99.614 102.535 1.00 167.55 421 TYR A CA 1
ATOM 3331 C C . TYR A 1 441 ? 126.047 100.245 101.305 1.00 172.66 421 TYR A C 1
ATOM 3332 O O . TYR A 1 441 ? 125.257 99.580 100.626 1.00 174.35 421 TYR A O 1
ATOM 3341 N N . THR A 1 442 ? 126.358 101.503 101.003 1.00 174.41 422 THR A N 1
ATOM 3342 C CA . THR A 1 442 ? 125.675 102.260 99.963 1.00 175.12 422 THR A CA 1
ATOM 3343 C C . THR A 1 442 ? 126.678 103.010 99.093 1.00 183.03 422 THR A C 1
ATOM 3344 O O . THR A 1 442 ? 127.868 103.088 99.406 1.00 183.91 422 THR A O 1
ATOM 3348 N N . SER A 1 443 ? 126.172 103.502 97.954 1.00 188.59 423 SER A N 1
ATOM 3349 C CA . SER A 1 443 ? 126.879 104.417 97.042 1.00 195.27 423 SER A CA 1
ATOM 3350 C C . SER A 1 443 ? 128.005 103.735 96.260 1.00 193.07 423 SER A C 1
ATOM 3351 O O . SER A 1 443 ? 129.033 104.350 95.978 1.00 193.33 423 SER A O 1
ATOM 3354 N N . GLN A 1 444 ? 127.807 102.471 95.881 1.00 185.45 424 GLN A N 1
ATOM 3355 C CA . GLN A 1 444 ? 128.869 101.667 95.283 1.00 187.46 424 GLN A CA 1
ATOM 3356 C C . GLN A 1 444 ? 128.387 100.937 94.032 1.00 188.41 424 GLN A C 1
ATOM 3357 O O . GLN A 1 444 ? 128.870 99.845 93.723 1.00 191.38 424 GLN A O 1
ATOM 3363 N N . LYS A 1 445 ? 127.433 101.527 93.305 1.00 184.46 425 LYS A N 1
ATOM 3364 C CA . LYS A 1 445 ? 126.731 100.799 92.249 1.00 186.86 425 LYS A CA 1
ATOM 3365 C C . LYS A 1 445 ? 127.661 100.349 91.125 1.00 189.83 425 LYS A C 1
ATOM 3366 O O . LYS A 1 445 ? 127.483 99.261 90.568 1.00 191.12 425 LYS A O 1
ATOM 3372 N N . ASN A 1 446 ? 128.643 101.176 90.760 1.00 186.95 426 ASN A N 1
ATOM 3373 C CA . ASN A 1 446 ? 129.591 100.795 89.713 1.00 187.07 426 ASN A CA 1
ATOM 3374 C C . ASN A 1 446 ? 130.403 99.552 90.072 1.00 184.60 426 ASN A C 1
ATOM 3375 O O . ASN A 1 446 ? 130.586 98.659 89.235 1.00 183.12 426 ASN A O 1
ATOM 3380 N N . GLU A 1 447 ? 130.886 99.468 91.311 1.00 182.85 427 GLU A N 1
ATOM 3381 C CA . GLU A 1 447 ? 131.643 98.295 91.741 1.00 181.50 427 GLU A CA 1
ATOM 3382 C C . GLU A 1 447 ? 130.785 97.034 91.732 1.00 179.94 427 GLU A C 1
ATOM 3383 O O . GLU A 1 447 ? 131.219 95.973 91.262 1.00 179.67 427 GLU A O 1
ATOM 3389 N N . ARG A 1 448 ? 129.565 97.129 92.259 1.00 175.26 428 ARG A N 1
ATOM 3390 C CA . ARG A 1 448 ? 128.652 95.992 92.243 1.00 169.03 428 ARG A CA 1
ATOM 3391 C C . ARG A 1 448 ? 128.299 95.570 90.821 1.00 171.31 428 ARG A C 1
ATOM 3392 O O . ARG A 1 448 ? 128.221 94.371 90.522 1.00 177.77 428 ARG A O 1
ATOM 3400 N N . HIS A 1 449 ? 128.106 96.537 89.924 1.00 169.87 429 HIS A N 1
ATOM 3401 C CA . HIS A 1 449 ? 127.861 96.206 88.524 1.00 176.13 429 HIS A CA 1
ATOM 3402 C C . HIS A 1 449 ? 129.050 95.488 87.899 1.00 177.70 429 HIS A C 1
ATOM 3403 O O . HIS A 1 449 ? 128.871 94.532 87.140 1.00 178.61 429 HIS A O 1
ATOM 3410 N N . LYS A 1 450 ? 130.269 95.951 88.182 1.00 177.28 430 LYS A N 1
ATOM 3411 C CA . LYS A 1 450 ? 131.460 95.267 87.682 1.00 175.89 430 LYS A CA 1
ATOM 3412 C C . LYS A 1 450 ? 131.534 93.826 88.182 1.00 173.04 430 LYS A C 1
ATOM 3413 O O . LYS A 1 450 ? 131.819 92.898 87.411 1.00 175.06 430 LYS A O 1
ATOM 3419 N N . ILE A 1 451 ? 131.310 93.629 89.483 1.00 168.00 431 ILE A N 1
ATOM 3420 C CA . ILE A 1 451 ? 131.332 92.287 90.067 1.00 162.87 431 ILE A CA 1
ATOM 3421 C C . ILE A 1 451 ? 130.296 91.377 89.414 1.00 164.97 431 ILE A C 1
ATOM 3422 O O . ILE A 1 451 ? 130.600 90.233 89.042 1.00 170.55 431 ILE A O 1
ATOM 3427 N N . VAL A 1 452 ? 129.085 91.890 89.186 1.00 162.72 432 VAL A N 1
ATOM 3428 C CA . VAL A 1 452 ? 128.064 91.091 88.511 1.00 164.16 432 VAL A CA 1
ATOM 3429 C C . VAL A 1 452 ? 128.468 90.791 87.073 1.00 173.37 432 VAL A C 1
ATOM 3430 O O . VAL A 1 452 ? 128.288 89.666 86.592 1.00 180.37 432 VAL A O 1
ATOM 3434 N N . LYS A 1 453 ? 128.993 91.783 86.357 1.00 172.35 433 LYS A N 1
ATOM 3435 C CA . LYS A 1 453 ? 129.340 91.582 84.954 1.00 175.91 433 LYS A CA 1
ATOM 3436 C C . LYS A 1 453 ? 130.402 90.499 84.809 1.00 176.48 433 LYS A C 1
ATOM 3437 O O . LYS A 1 453 ? 130.287 89.598 83.965 1.00 181.12 433 LYS A O 1
ATOM 3443 N N . GLU A 1 454 ? 131.455 90.572 85.625 1.00 174.53 434 GLU A N 1
ATOM 3444 C CA . GLU A 1 454 ? 132.515 89.577 85.516 1.00 176.97 434 GLU A CA 1
ATOM 3445 C C . GLU A 1 454 ? 132.075 88.202 86.009 1.00 176.22 434 GLU A C 1
ATOM 3446 O O . GLU A 1 454 ? 132.533 87.188 85.469 1.00 177.46 434 GLU A O 1
ATOM 3452 N N . ILE A 1 455 ? 131.188 88.127 87.008 1.00 174.01 435 ILE A N 1
ATOM 3453 C CA . ILE A 1 455 ? 130.623 86.826 87.363 1.00 167.55 435 ILE A CA 1
ATOM 3454 C C . ILE A 1 455 ? 129.810 86.249 86.210 1.00 170.59 435 ILE A C 1
ATOM 3455 O O . ILE A 1 455 ? 129.851 85.043 85.951 1.00 177.72 435 ILE A O 1
ATOM 3460 N N . HIS A 1 456 ? 129.056 87.093 85.505 1.00 171.74 436 HIS A N 1
ATOM 3461 C CA . HIS A 1 456 ? 128.322 86.639 84.325 1.00 175.08 436 HIS A CA 1
ATOM 3462 C C . HIS A 1 456 ? 129.248 86.098 83.239 1.00 179.16 436 HIS A C 1
ATOM 3463 O O . HIS A 1 456 ? 128.998 85.026 82.666 1.00 182.65 436 HIS A O 1
ATOM 3470 N N . GLU A 1 457 ? 130.352 86.801 82.984 1.00 178.84 437 GLU A N 1
ATOM 3471 C CA . GLU A 1 457 ? 131.342 86.326 82.018 1.00 182.31 437 GLU A CA 1
ATOM 3472 C C . GLU A 1 457 ? 131.988 85.008 82.438 1.00 181.79 437 GLU A C 1
ATOM 3473 O O . GLU A 1 457 ? 132.152 84.097 81.614 1.00 183.84 437 GLU A O 1
ATOM 3479 N N . GLN A 1 458 ? 132.354 84.878 83.712 1.00 179.40 438 GLN A N 1
ATOM 3480 C CA . GLN A 1 458 ? 132.956 83.627 84.161 1.00 179.48 438 GLN A CA 1
ATOM 3481 C C . GLN A 1 458 ? 131.964 82.469 84.187 1.00 179.04 438 GLN A C 1
ATOM 3482 O O . GLN A 1 458 ? 132.353 81.331 83.918 1.00 181.69 438 GLN A O 1
ATOM 3488 N N . LEU A 1 459 ? 130.694 82.718 84.513 1.00 177.25 439 LEU A N 1
ATOM 3489 C CA . LEU A 1 459 ? 129.679 81.675 84.380 1.00 174.12 439 LEU A CA 1
ATOM 3490 C C . LEU A 1 459 ? 129.478 81.243 82.930 1.00 181.34 439 LEU A C 1
ATOM 3491 O O . LEU A 1 459 ? 129.282 80.052 82.652 1.00 188.40 439 LEU A O 1
ATOM 3496 N N . LYS A 1 460 ? 129.562 82.183 81.985 1.00 180.51 440 LYS A N 1
ATOM 3497 C CA . LYS A 1 460 ? 129.527 81.797 80.574 1.00 183.42 440 LYS A CA 1
ATOM 3498 C C . LYS A 1 460 ? 130.726 80.936 80.184 1.00 189.65 440 LYS A C 1
ATOM 3499 O O . LYS A 1 460 ? 130.573 79.917 79.494 1.00 193.47 440 LYS A O 1
ATOM 3505 N N . ALA A 1 461 ? 131.924 81.319 80.626 1.00 188.64 441 ALA A N 1
ATOM 3506 C CA . ALA A 1 461 ? 133.105 80.497 80.368 1.00 190.11 441 ALA A CA 1
ATOM 3507 C C . ALA A 1 461 ? 132.987 79.111 80.997 1.00 191.62 441 ALA A C 1
ATOM 3508 O O . ALA A 1 461 ? 133.357 78.106 80.378 1.00 194.72 441 ALA A O 1
ATOM 3510 N N . PHE A 1 462 ? 132.481 79.041 82.229 1.00 188.48 442 PHE A N 1
ATOM 3511 C CA . PHE A 1 462 ? 132.211 77.763 82.882 1.00 187.09 442 PHE A CA 1
ATOM 3512 C C . PHE A 1 462 ? 131.270 76.889 82.063 1.00 190.26 442 PHE A C 1
ATOM 3513 O O . PHE A 1 462 ? 131.523 75.694 81.877 1.00 192.99 442 PHE A O 1
ATOM 3521 N N . TRP A 1 463 ? 130.169 77.464 81.576 1.00 190.60 443 TRP A N 1
ATOM 3522 C CA . TRP A 1 463 ? 129.228 76.683 80.776 1.00 192.23 443 TRP A CA 1
ATOM 3523 C C . TRP A 1 463 ? 129.880 76.197 79.485 1.00 195.67 443 TRP A C 1
ATOM 3524 O O . TRP A 1 463 ? 129.600 75.088 79.015 1.00 198.37 443 TRP A O 1
ATOM 3535 N N . ARG A 1 464 ? 130.758 77.018 78.900 1.00 197.44 444 ARG A N 1
ATOM 3536 C CA . ARG A 1 464 ? 131.549 76.589 77.745 1.00 202.24 444 ARG A CA 1
ATOM 3537 C C . ARG A 1 464 ? 132.476 75.417 78.064 1.00 203.59 444 ARG A C 1
ATOM 3538 O O . ARG A 1 464 ? 132.610 74.491 77.256 1.00 204.54 444 ARG A O 1
ATOM 3546 N N . GLU A 1 465 ? 133.131 75.439 79.223 1.00 202.82 445 GLU A N 1
ATOM 3547 C CA . GLU A 1 465 ? 134.231 74.519 79.507 1.00 201.44 445 GLU A CA 1
ATOM 3548 C C . GLU A 1 465 ? 133.821 73.250 80.248 1.00 200.74 445 GLU A C 1
ATOM 3549 O O . GLU A 1 465 ? 134.432 72.197 80.030 1.00 201.37 445 GLU A O 1
ATOM 3555 N N . LYS A 1 466 ? 132.802 73.311 81.102 1.00 201.26 446 LYS A N 1
ATOM 3556 C CA . LYS A 1 466 ? 132.547 72.294 82.120 1.00 201.05 446 LYS A CA 1
ATOM 3557 C C . LYS A 1 466 ? 131.185 71.625 81.965 1.00 201.73 446 LYS A C 1
ATOM 3558 O O . LYS A 1 466 ? 130.758 70.898 82.869 1.00 200.38 446 LYS A O 1
ATOM 3564 N N . GLU A 1 467 ? 130.488 71.875 80.852 1.00 203.94 447 GLU A N 1
ATOM 3565 C CA . GLU A 1 467 ? 129.097 71.461 80.680 1.00 208.52 447 GLU A CA 1
ATOM 3566 C C . GLU A 1 467 ? 128.843 69.984 80.971 1.00 208.99 447 GLU A C 1
ATOM 3567 O O . GLU A 1 467 ? 127.757 69.633 81.447 1.00 206.35 447 GLU A O 1
ATOM 3573 N N . GLU A 1 468 ? 129.807 69.105 80.700 1.00 206.92 448 GLU A N 1
ATOM 3574 C CA . GLU A 1 468 ? 129.606 67.673 80.903 1.00 205.32 448 GLU A CA 1
ATOM 3575 C C . GLU A 1 468 ? 130.188 67.151 82.213 1.00 202.18 448 GLU A C 1
ATOM 3576 O O . GLU A 1 468 ? 130.063 65.955 82.495 1.00 200.18 448 GLU A O 1
ATOM 3582 N N . GLU A 1 469 ? 130.820 68.003 83.015 1.00 200.62 449 GLU A N 1
ATOM 3583 C CA . GLU A 1 469 ? 131.391 67.584 84.289 1.00 198.39 449 GLU A CA 1
ATOM 3584 C C . GLU A 1 469 ? 130.372 67.647 85.422 1.00 196.22 449 GLU A C 1
ATOM 3585 O O . GLU A 1 469 ? 130.438 66.832 86.345 1.00 195.36 449 GLU A O 1
ATOM 3591 N N . LEU A 1 470 ? 129.342 68.480 85.307 1.00 194.42 450 LEU A N 1
ATOM 3592 C CA . LEU A 1 470 ? 128.275 68.478 86.298 1.00 183.91 450 LEU A CA 1
ATOM 3593 C C . LEU A 1 470 ? 127.341 67.286 86.126 1.00 178.76 450 LEU A C 1
ATOM 3594 O O . LEU A 1 470 ? 127.039 66.866 85.005 1.00 180.28 450 LEU A O 1
ATOM 3599 N N . GLU A 1 471 ? 126.886 66.747 87.255 1.00 171.63 451 GLU A N 1
ATOM 3600 C CA . GLU A 1 471 ? 125.862 65.712 87.295 1.00 172.24 451 GLU A CA 1
ATOM 3601 C C . GLU A 1 471 ? 124.448 66.284 87.341 1.00 174.45 451 GLU A C 1
ATOM 3602 O O . GLU A 1 471 ? 123.500 65.544 87.623 1.00 171.41 451 GLU A O 1
ATOM 3608 N N . VAL A 1 472 ? 124.290 67.580 87.076 1.00 175.71 452 VAL A N 1
ATOM 3609 C CA . VAL A 1 472 ? 122.991 68.237 86.996 1.00 165.03 452 VAL A CA 1
ATOM 3610 C C . VAL A 1 472 ? 123.007 69.144 85.775 1.00 163.61 452 VAL A C 1
ATOM 3611 O O . VAL A 1 472 ? 124.061 69.629 85.352 1.00 171.67 452 VAL A O 1
ATOM 3615 N N . SER A 1 473 ? 121.831 69.368 85.200 1.00 160.07 453 SER A N 1
ATOM 3616 C CA . SER A 1 473 ? 121.729 70.298 84.085 1.00 164.90 453 SER A CA 1
ATOM 3617 C C . SER A 1 473 ? 121.828 71.739 84.567 1.00 168.42 453 SER A C 1
ATOM 3618 O O . SER A 1 473 ? 121.358 72.086 85.654 1.00 169.58 453 SER A O 1
ATOM 3621 N N . PHE A 1 474 ? 122.454 72.577 83.745 1.00 171.46 454 PHE A N 1
ATOM 3622 C CA . PHE A 1 474 ? 122.721 73.973 84.065 1.00 171.81 454 PHE A CA 1
ATOM 3623 C C . PHE A 1 474 ? 122.030 74.830 83.014 1.00 176.96 454 PHE A C 1
ATOM 3624 O O . PHE A 1 474 ? 122.309 74.691 81.818 1.00 181.35 454 PHE A O 1
ATOM 3632 N N . GLU A 1 475 ? 121.136 75.709 83.454 1.00 178.39 455 GLU A N 1
ATOM 3633 C CA . GLU A 1 475 ? 120.650 76.778 82.587 1.00 182.43 455 GLU A CA 1
ATOM 3634 C C . GLU A 1 475 ? 121.711 77.860 82.427 1.00 186.97 455 GLU A C 1
ATOM 3635 O O . GLU A 1 475 ? 122.242 78.351 83.429 1.00 184.88 455 GLU A O 1
ATOM 3641 N N . PRO A 1 476 ? 122.020 78.279 81.202 1.00 192.29 456 PRO A N 1
ATOM 3642 C CA . PRO A 1 476 ? 122.863 79.465 81.003 1.00 191.64 456 PRO A CA 1
ATOM 3643 C C . PRO A 1 476 ? 122.279 80.684 81.693 1.00 190.35 456 PRO A C 1
ATOM 3644 O O . PRO A 1 476 ? 121.053 80.870 81.718 1.00 186.92 456 PRO A O 1
ATOM 3648 N N . PRO A 1 477 ? 123.125 81.530 82.277 1.00 188.77 457 PRO A N 1
ATOM 3649 C CA . PRO A 1 477 ? 122.628 82.736 82.950 1.00 185.33 457 PRO A CA 1
ATOM 3650 C C . PRO A 1 477 ? 121.926 83.681 81.984 1.00 188.26 457 PRO A C 1
ATOM 3651 O O . PRO A 1 477 ? 122.420 83.964 80.891 1.00 190.80 457 PRO A O 1
ATOM 3655 N N . LYS A 1 478 ? 120.762 84.166 82.402 1.00 190.22 458 LYS A N 1
ATOM 3656 C CA . LYS A 1 478 ? 119.963 85.124 81.648 1.00 195.42 458 LYS A CA 1
ATOM 3657 C C . LYS A 1 478 ? 119.968 86.431 82.426 1.00 197.94 458 LYS A C 1
ATOM 3658 O O . LYS A 1 478 ? 119.532 86.466 83.582 1.00 195.63 458 LYS A O 1
ATOM 3664 N N . TRP A 1 479 ? 120.461 87.499 81.803 1.00 199.59 459 TRP A N 1
ATOM 3665 C CA . TRP A 1 479 ? 120.768 88.706 82.553 1.00 198.81 459 TRP A CA 1
ATOM 3666 C C . TRP A 1 479 ? 120.616 89.945 81.686 1.00 201.54 459 TRP A C 1
ATOM 3667 O O . TRP A 1 479 ? 120.722 89.899 80.458 1.00 202.84 459 TRP A O 1
ATOM 3678 N N . LYS A 1 480 ? 120.369 91.061 82.368 1.00 204.11 460 LYS A N 1
ATOM 3679 C CA . LYS A 1 480 ? 120.229 92.378 81.773 1.00 205.47 460 LYS A CA 1
ATOM 3680 C C . LYS A 1 480 ? 120.720 93.393 82.795 1.00 204.27 460 LYS A C 1
ATOM 3681 O O . LYS A 1 480 ? 120.587 93.183 84.004 1.00 204.61 460 LYS A O 1
ATOM 3687 N N . ALA A 1 481 ? 121.303 94.482 82.297 1.00 203.56 461 ALA A N 1
ATOM 3688 C CA . ALA A 1 481 ? 122.172 95.325 83.116 1.00 202.48 461 ALA A CA 1
ATOM 3689 C C . ALA A 1 481 ? 121.592 95.738 84.469 1.00 204.72 461 ALA A C 1
ATOM 3690 O O . ALA A 1 481 ? 122.343 95.704 85.458 1.00 203.92 461 ALA A O 1
ATOM 3692 N N . PRO A 1 482 ? 120.317 96.131 84.601 1.00 206.41 462 PRO A N 1
ATOM 3693 C CA . PRO A 1 482 ? 119.831 96.552 85.924 1.00 205.77 462 PRO A CA 1
ATOM 3694 C C . PRO A 1 482 ? 119.419 95.415 86.847 1.00 204.68 462 PRO A C 1
ATOM 3695 O O . PRO A 1 482 ? 119.297 95.649 88.057 1.00 203.20 462 PRO A O 1
ATOM 3699 N N . ARG A 1 483 ? 119.204 94.207 86.336 1.00 203.13 463 ARG A N 1
ATOM 3700 C CA . ARG A 1 483 ? 118.605 93.147 87.133 1.00 200.14 463 ARG A CA 1
ATOM 3701 C C . ARG A 1 483 ? 119.676 92.299 87.819 1.00 197.38 463 ARG A C 1
ATOM 3702 O O . ARG A 1 483 ? 120.859 92.346 87.480 1.00 196.76 463 ARG A O 1
ATOM 3710 N N . VAL A 1 484 ? 119.235 91.523 88.812 1.00 194.18 464 VAL A N 1
ATOM 3711 C CA . VAL A 1 484 ? 120.096 90.534 89.450 1.00 186.11 464 VAL A CA 1
ATOM 3712 C C . VAL A 1 484 ? 120.428 89.398 88.488 1.00 183.81 464 VAL A C 1
ATOM 3713 O O . VAL A 1 484 ? 119.636 89.034 87.610 1.00 185.63 464 VAL A O 1
ATOM 3717 N N . LEU A 1 485 ? 121.625 88.839 88.654 1.00 178.51 465 LEU A N 1
ATOM 3718 C CA . LEU A 1 485 ? 121.980 87.581 88.010 1.00 173.74 465 LEU A CA 1
ATOM 3719 C C . LEU A 1 485 ? 121.152 86.434 88.573 1.00 170.98 465 LEU A C 1
ATOM 3720 O O . LEU A 1 485 ? 120.848 86.398 89.768 1.00 171.39 465 LEU A O 1
ATOM 3725 N N . SER A 1 486 ? 120.786 85.490 87.707 1.00 168.48 466 SER A N 1
ATOM 3726 C CA . SER A 1 486 ? 120.169 84.257 88.170 1.00 163.87 466 SER A CA 1
ATOM 3727 C C . SER A 1 486 ? 120.510 83.118 87.220 1.00 164.14 466 SER A C 1
ATOM 3728 O O . SER A 1 486 ? 120.735 83.329 86.026 1.00 175.41 466 SER A O 1
ATOM 3731 N N . PHE A 1 487 ? 120.541 81.908 87.772 1.00 158.42 467 PHE A N 1
ATOM 3732 C CA . PHE A 1 487 ? 120.699 80.684 87.000 1.00 157.33 467 PHE A CA 1
ATOM 3733 C C . PHE A 1 487 ? 120.011 79.562 87.764 1.00 157.47 467 PHE A C 1
ATOM 3734 O O . PHE A 1 487 ? 119.736 79.687 88.960 1.00 161.31 467 PHE A O 1
ATOM 3742 N N . SER A 1 488 ? 119.728 78.463 87.071 1.00 155.52 468 SER A N 1
ATOM 3743 C CA . SER A 1 488 ? 118.986 77.367 87.678 1.00 152.81 468 SER A CA 1
ATOM 3744 C C . SER A 1 488 ? 119.661 76.034 87.402 1.00 154.70 468 SER A C 1
ATOM 3745 O O . SER A 1 488 ? 120.150 75.789 86.296 1.00 165.32 468 SER A O 1
ATOM 3748 N N . LEU A 1 489 ? 119.681 75.178 88.419 1.00 152.26 469 LEU A N 1
ATOM 3749 C CA . LEU A 1 489 ? 120.159 73.808 88.307 1.00 157.10 469 LEU A CA 1
ATOM 3750 C C . LEU A 1 489 ? 118.961 72.871 88.318 1.00 154.93 469 LEU A C 1
ATOM 3751 O O . LEU A 1 489 ? 118.103 72.968 89.201 1.00 156.18 469 LEU A O 1
ATOM 3756 N N . LYS A 1 490 ? 118.902 71.965 87.347 1.00 152.98 470 LYS A N 1
ATOM 3757 C CA . LYS A 1 490 ? 117.772 71.063 87.193 1.00 154.52 470 LYS A CA 1
ATOM 3758 C C . LYS A 1 490 ? 118.250 69.622 87.273 1.00 156.63 470 LYS A C 1
ATOM 3759 O O . LYS A 1 490 ? 119.335 69.292 86.788 1.00 164.29 470 LYS A O 1
ATOM 3765 N N . SER A 1 491 ? 117.436 68.768 87.888 1.00 153.24 471 SER A N 1
ATOM 3766 C CA . SER A 1 491 ? 117.723 67.342 87.883 1.00 154.52 471 SER A CA 1
ATOM 3767 C C . SER A 1 491 ? 117.691 66.800 86.460 1.00 158.34 471 SER A C 1
ATOM 3768 O O . SER A 1 491 ? 116.950 67.284 85.602 1.00 159.06 471 SER A O 1
ATOM 3771 N N . LYS A 1 492 ? 118.516 65.784 86.213 1.00 157.98 472 LYS A N 1
ATOM 3772 C CA . LYS A 1 492 ? 118.459 65.037 84.965 1.00 160.07 472 LYS A CA 1
ATOM 3773 C C . LYS A 1 492 ? 117.406 63.936 84.966 1.00 165.00 472 LYS A C 1
ATOM 3774 O O . LYS A 1 492 ? 117.147 63.355 83.907 1.00 170.69 472 LYS A O 1
ATOM 3780 N N . VAL A 1 493 ? 116.799 63.629 86.111 1.00 164.92 473 VAL A N 1
ATOM 3781 C CA . VAL A 1 493 ? 115.933 62.459 86.208 1.00 165.74 473 VAL A CA 1
ATOM 3782 C C . VAL A 1 493 ? 114.627 62.825 86.910 1.00 167.04 473 VAL A C 1
ATOM 3783 O O . VAL A 1 493 ? 113.693 62.018 86.964 1.00 168.07 473 VAL A O 1
ATOM 3787 N N . LEU A 1 494 ? 114.533 64.051 87.422 1.00 165.01 474 LEU A N 1
ATOM 3788 C CA . LEU A 1 494 ? 113.311 64.515 88.066 1.00 160.04 474 LEU A CA 1
ATOM 3789 C C . LEU A 1 494 ? 112.997 65.928 87.592 1.00 161.14 474 LEU A C 1
ATOM 3790 O O . LEU A 1 494 ? 113.816 66.587 86.947 1.00 163.96 474 LEU A O 1
ATOM 3795 N N . ASN A 1 495 ? 111.787 66.393 87.915 1.00 161.99 475 ASN A N 1
ATOM 3796 C CA . ASN A 1 495 ? 111.390 67.767 87.627 1.00 166.31 475 ASN A CA 1
ATOM 3797 C C . ASN A 1 495 ? 111.958 68.799 88.595 1.00 164.86 475 ASN A C 1
ATOM 3798 O O . ASN A 1 495 ? 111.890 69.996 88.296 1.00 163.57 475 ASN A O 1
ATOM 3803 N N . GLU A 1 496 ? 112.501 68.380 89.735 1.00 158.50 476 GLU A N 1
ATOM 3804 C CA . GLU A 1 496 ? 112.937 69.328 90.754 1.00 155.18 476 GLU A CA 1
ATOM 3805 C C . GLU A 1 496 ? 114.044 70.238 90.235 1.00 156.16 476 GLU A C 1
ATOM 3806 O O . GLU A 1 496 ? 114.852 69.854 89.386 1.00 160.08 476 GLU A O 1
ATOM 3812 N N . SER A 1 497 ? 114.070 71.464 90.756 1.00 153.06 477 SER A N 1
ATOM 3813 C CA . SER A 1 497 ? 115.047 72.459 90.343 1.00 150.05 477 SER A CA 1
ATOM 3814 C C . SER A 1 497 ? 115.271 73.445 91.480 1.00 148.74 477 SER A C 1
ATOM 3815 O O . SER A 1 497 ? 114.419 73.623 92.353 1.00 154.42 477 SER A O 1
ATOM 3818 N N . VAL A 1 498 ? 116.439 74.085 91.454 1.00 147.21 478 VAL A N 1
ATOM 3819 C CA . VAL A 1 498 ? 116.801 75.151 92.380 1.00 147.32 478 VAL A CA 1
ATOM 3820 C C . VAL A 1 498 ? 117.257 76.353 91.567 1.00 149.14 478 VAL A C 1
ATOM 3821 O O . VAL A 1 498 ? 118.011 76.206 90.600 1.00 154.92 478 VAL A O 1
ATOM 3825 N N . SER A 1 499 ? 116.799 77.540 91.956 1.00 146.71 479 SER A N 1
ATOM 3826 C CA . SER A 1 499 ? 117.221 78.786 91.332 1.00 148.68 479 SER A CA 1
ATOM 3827 C C . SER A 1 499 ? 118.128 79.581 92.263 1.00 152.22 479 SER A C 1
ATOM 3828 O O . SER A 1 499 ? 117.758 79.871 93.405 1.00 158.54 479 SER A O 1
ATOM 3831 N N . PHE A 1 500 ? 119.309 79.931 91.760 1.00 150.55 480 PHE A N 1
ATOM 3832 C CA . PHE A 1 500 ? 120.308 80.711 92.476 1.00 148.10 480 PHE A CA 1
ATOM 3833 C C . PHE A 1 500 ? 120.303 82.133 91.932 1.00 152.90 480 PHE A C 1
ATOM 3834 O O . PHE A 1 500 ? 120.185 82.337 90.721 1.00 160.54 480 PHE A O 1
ATOM 3842 N N . ASP A 1 501 ? 120.428 83.116 92.820 1.00 150.57 481 ASP A N 1
ATOM 3843 C CA . ASP A 1 501 ? 120.726 84.477 92.396 1.00 156.71 481 ASP A CA 1
ATOM 3844 C C . ASP A 1 501 ? 121.946 85.022 93.124 1.00 158.00 481 ASP A C 1
ATOM 3845 O O . ASP A 1 501 ? 122.228 84.656 94.268 1.00 158.23 481 ASP A O 1
ATOM 3850 N N . VAL A 1 502 ? 122.676 85.894 92.432 1.00 157.44 482 VAL A N 1
ATOM 3851 C CA . VAL A 1 502 ? 124.003 86.344 92.842 1.00 150.23 482 VAL A CA 1
ATOM 3852 C C . VAL A 1 502 ? 123.887 87.766 93.376 1.00 149.83 482 VAL A C 1
ATOM 3853 O O . VAL A 1 502 ? 123.384 88.656 92.680 1.00 154.64 482 VAL A O 1
ATOM 3857 N N . LEU A 1 503 ? 124.350 87.984 94.605 1.00 145.18 483 LEU A N 1
ATOM 3858 C CA . LEU A 1 503 ? 124.059 89.213 95.342 1.00 143.49 483 LEU A CA 1
ATOM 3859 C C . LEU A 1 503 ? 125.338 89.791 95.934 1.00 145.57 483 LEU A C 1
ATOM 3860 O O . LEU A 1 503 ? 125.799 89.327 96.992 1.00 147.47 483 LEU A O 1
ATOM 3865 N N . PRO A 1 504 ? 125.941 90.792 95.293 1.00 142.25 484 PRO A N 1
ATOM 3866 C CA . PRO A 1 504 ? 127.068 91.496 95.917 1.00 134.51 484 PRO A CA 1
ATOM 3867 C C . PRO A 1 504 ? 126.652 92.140 97.231 1.00 136.42 484 PRO A C 1
ATOM 3868 O O . PRO A 1 504 ? 125.542 92.658 97.364 1.00 147.16 484 PRO A O 1
ATOM 3872 N N . ALA A 1 505 ? 127.554 92.104 98.210 1.00 131.95 485 ALA A N 1
ATOM 3873 C CA . ALA A 1 505 ? 127.252 92.670 99.516 1.00 136.13 485 ALA A CA 1
ATOM 3874 C C . ALA A 1 505 ? 128.519 93.214 100.158 1.00 144.59 485 ALA A C 1
ATOM 3875 O O . ALA A 1 505 ? 129.622 92.723 99.910 1.00 147.21 485 ALA A O 1
ATOM 3877 N N . PHE A 1 506 ? 128.340 94.240 100.987 1.00 148.65 486 PHE A N 1
ATOM 3878 C CA . PHE A 1 506 ? 129.410 94.731 101.844 1.00 147.98 486 PHE A CA 1
ATOM 3879 C C . PHE A 1 506 ? 129.740 93.699 102.916 1.00 148.74 486 PHE A C 1
ATOM 3880 O O . PHE A 1 506 ? 128.848 93.209 103.613 1.00 152.41 486 PHE A O 1
ATOM 3888 N N . ASN A 1 507 ? 131.024 93.356 103.036 1.00 146.85 487 ASN A N 1
ATOM 3889 C CA . ASN A 1 507 ? 131.481 92.363 104.011 1.00 147.72 487 ASN A CA 1
ATOM 3890 C C . ASN A 1 507 ? 131.521 92.990 105.407 1.00 153.33 487 ASN A C 1
ATOM 3891 O O . ASN A 1 507 ? 132.576 93.282 105.972 1.00 156.59 487 ASN A O 1
ATOM 3896 N N . ALA A 1 508 ? 130.324 93.202 105.960 1.00 153.21 488 ALA A N 1
ATOM 3897 C CA . ALA A 1 508 ? 130.204 93.835 107.270 1.00 155.04 488 ALA A CA 1
ATOM 3898 C C . ALA A 1 508 ? 130.873 93.004 108.358 1.00 159.78 488 ALA A C 1
ATOM 3899 O O . ALA A 1 508 ? 131.563 93.547 109.228 1.00 164.76 488 ALA A O 1
ATOM 3901 N N . LEU A 1 509 ? 130.682 91.684 108.324 1.00 156.44 489 LEU A N 1
ATOM 3902 C CA . LEU A 1 509 ? 131.202 90.832 109.389 1.00 155.54 489 LEU A CA 1
ATOM 3903 C C . LEU A 1 509 ? 132.722 90.744 109.347 1.00 156.07 489 LEU A C 1
ATOM 3904 O O . LEU A 1 509 ? 133.374 90.696 110.396 1.00 157.06 489 LEU A O 1
ATOM 3909 N N . GLY A 1 510 ? 133.301 90.725 108.152 1.00 158.54 490 GLY A N 1
ATOM 3910 C CA . GLY A 1 510 ? 134.744 90.679 107.998 1.00 162.44 490 GLY A CA 1
ATOM 3911 C C . GLY A 1 510 ? 135.378 89.420 108.557 1.00 164.83 490 GLY A C 1
ATOM 3912 O O . GLY A 1 510 ? 134.722 88.386 108.680 1.00 162.52 490 GLY A O 1
ATOM 3913 N N . THR A 1 517 ? 129.955 85.026 117.591 1.00 159.39 497 THR A N 1
ATOM 3914 C CA . THR A 1 517 ? 129.016 86.098 117.285 1.00 161.49 497 THR A CA 1
ATOM 3915 C C . THR A 1 517 ? 129.743 87.436 117.182 1.00 165.41 497 THR A C 1
ATOM 3916 O O . THR A 1 517 ? 130.709 87.673 117.905 1.00 171.16 497 THR A O 1
ATOM 3920 N N . PRO A 1 518 ? 129.283 88.309 116.287 1.00 164.34 498 PRO A N 1
ATOM 3921 C CA . PRO A 1 518 ? 130.017 89.551 116.031 1.00 168.28 498 PRO A CA 1
ATOM 3922 C C . PRO A 1 518 ? 129.933 90.516 117.203 1.00 168.85 498 PRO A C 1
ATOM 3923 O O . PRO A 1 518 ? 128.973 90.512 117.977 1.00 163.87 498 PRO A O 1
ATOM 3927 N N . SER A 1 519 ? 130.964 91.350 117.327 1.00 169.04 499 SER A N 1
ATOM 3928 C CA . SER A 1 519 ? 131.009 92.351 118.379 1.00 169.60 499 SER A CA 1
ATOM 3929 C C . SER A 1 519 ? 130.224 93.602 117.987 1.00 168.59 499 SER A C 1
ATOM 3930 O O . SER A 1 519 ? 130.043 93.888 116.802 1.00 165.49 499 SER A O 1
ATOM 3933 N N . PRO A 1 520 ? 129.744 94.363 118.975 1.00 169.07 500 PRO A N 1
ATOM 3934 C CA . PRO A 1 520 ? 128.810 95.464 118.681 1.00 168.27 500 PRO A CA 1
ATOM 3935 C C . PRO A 1 520 ? 129.356 96.548 117.762 1.00 165.13 500 PRO A C 1
ATOM 3936 O O . PRO A 1 520 ? 128.562 97.337 117.232 1.00 165.43 500 PRO A O 1
ATOM 3940 N N . GLU A 1 521 ? 130.674 96.639 117.581 1.00 164.22 501 GLU A N 1
ATOM 3941 C CA . GLU A 1 521 ? 131.236 97.630 116.667 1.00 166.44 501 GLU A CA 1
ATOM 3942 C C . GLU A 1 521 ? 130.777 97.449 115.227 1.00 166.87 501 GLU A C 1
ATOM 3943 O O . GLU A 1 521 ? 130.843 98.405 114.447 1.00 167.88 501 GLU A O 1
ATOM 3949 N N . VAL A 1 522 ? 130.319 96.256 114.850 1.00 163.09 502 VAL A N 1
ATOM 3950 C CA . VAL A 1 522 ? 129.722 96.077 113.529 1.00 156.01 502 VAL A CA 1
ATOM 3951 C C . VAL A 1 522 ? 128.283 96.589 113.489 1.00 153.31 502 VAL A C 1
ATOM 3952 O O . VAL A 1 522 ? 127.873 97.232 112.518 1.00 153.08 502 VAL A O 1
ATOM 3956 N N . TYR A 1 523 ? 127.490 96.315 114.529 1.00 150.83 503 TYR A N 1
ATOM 3957 C CA . TYR A 1 523 ? 126.106 96.777 114.550 1.00 152.16 503 TYR A CA 1
ATOM 3958 C C . TYR A 1 523 ? 125.989 98.288 114.714 1.00 157.40 503 TYR A C 1
ATOM 3959 O O . TYR A 1 523 ? 125.003 98.876 114.256 1.00 160.26 503 TYR A O 1
ATOM 3968 N N . ALA A 1 524 ? 126.945 98.924 115.395 1.00 155.59 504 ALA A N 1
ATOM 3969 C CA . ALA A 1 524 ? 126.985 100.385 115.436 1.00 149.19 504 ALA A CA 1
ATOM 3970 C C . ALA A 1 524 ? 127.061 101.007 114.046 1.00 152.78 504 ALA A C 1
ATOM 3971 O O . ALA A 1 524 ? 126.515 102.096 113.825 1.00 156.16 504 ALA A O 1
ATOM 3973 N N . GLY A 1 525 ? 127.619 100.284 113.075 1.00 154.10 505 GLY A N 1
ATOM 3974 C CA . GLY A 1 525 ? 127.630 100.779 111.707 1.00 154.23 505 GLY A CA 1
ATOM 3975 C C . GLY A 1 525 ? 126.246 100.849 111.090 1.00 157.82 505 GLY A C 1
ATOM 3976 O O . GLY A 1 525 ? 125.883 101.855 110.474 1.00 157.75 505 GLY A O 1
ATOM 3977 N N . LEU A 1 526 ? 125.456 99.787 111.240 1.00 159.70 506 LEU A N 1
ATOM 3978 C CA . LEU A 1 526 ? 124.073 99.839 110.777 1.00 155.80 506 LEU A CA 1
ATOM 3979 C C . LEU A 1 526 ? 123.284 100.884 111.552 1.00 154.58 506 LEU A C 1
ATOM 3980 O O . LEU A 1 526 ? 122.557 101.693 110.966 1.00 155.32 506 LEU A O 1
ATOM 3985 N N . ILE A 1 527 ? 123.393 100.852 112.880 1.00 153.37 507 ILE A N 1
ATOM 3986 C CA . ILE A 1 527 ? 122.604 101.730 113.738 1.00 151.78 507 ILE A CA 1
ATOM 3987 C C . ILE A 1 527 ? 122.828 103.198 113.384 1.00 158.67 507 ILE A C 1
ATOM 3988 O O . ILE A 1 527 ? 121.895 104.006 113.420 1.00 162.85 507 ILE A O 1
ATOM 3993 N N . ASP A 1 528 ? 124.064 103.577 113.052 1.00 161.96 508 ASP A N 1
ATOM 3994 C CA . ASP A 1 528 ? 124.301 104.963 112.653 1.00 167.09 508 ASP A CA 1
ATOM 3995 C C . ASP A 1 528 ? 123.639 105.365 111.336 1.00 168.23 508 ASP A C 1
ATOM 3996 O O . ASP A 1 528 ? 123.609 106.562 111.033 1.00 170.64 508 ASP A O 1
ATOM 4001 N N . LEU A 1 529 ? 123.113 104.426 110.547 1.00 165.79 509 LEU A N 1
ATOM 4002 C CA . LEU A 1 529 ? 122.258 104.802 109.421 1.00 166.75 509 LEU A CA 1
ATOM 4003 C C . LEU A 1 529 ? 120.799 105.023 109.814 1.00 169.99 509 LEU A C 1
ATOM 4004 O O . LEU A 1 529 ? 120.175 105.987 109.357 1.00 176.56 509 LEU A O 1
ATOM 4009 N N . TYR A 1 530 ? 120.237 104.153 110.650 1.00 169.25 510 TYR A N 1
ATOM 4010 C CA . TYR A 1 530 ? 118.811 104.202 110.961 1.00 170.23 510 TYR A CA 1
ATOM 4011 C C . TYR A 1 530 ? 118.459 105.130 112.114 1.00 174.51 510 TYR A C 1
ATOM 4012 O O . TYR A 1 530 ? 117.339 105.647 112.155 1.00 180.75 510 TYR A O 1
ATOM 4021 N N . LYS A 1 531 ? 119.376 105.338 113.060 1.00 174.86 511 LYS A N 1
ATOM 4022 C CA . LYS A 1 531 ? 119.109 106.167 114.231 1.00 181.06 511 LYS A CA 1
ATOM 4023 C C . LYS A 1 531 ? 118.558 107.544 113.874 1.00 190.31 511 LYS A C 1
ATOM 4024 O O . LYS A 1 531 ? 117.763 108.110 114.633 1.00 195.17 511 LYS A O 1
ATOM 4030 N N . SER A 1 532 ? 118.952 108.094 112.726 1.00 190.21 512 SER A N 1
ATOM 4031 C CA . SER A 1 532 ? 118.515 109.430 112.339 1.00 196.55 512 SER A CA 1
ATOM 4032 C C . SER A 1 532 ? 117.068 109.516 111.858 1.00 197.12 512 SER A C 1
ATOM 4033 O O . SER A 1 532 ? 116.547 110.633 111.768 1.00 197.24 512 SER A O 1
ATOM 4036 N N . SER A 1 533 ? 116.395 108.406 111.557 1.00 193.23 513 SER A N 1
ATOM 4037 C CA . SER A 1 533 ? 115.052 108.530 111.001 1.00 194.53 513 SER A CA 1
ATOM 4038 C C . SER A 1 533 ? 114.285 107.221 111.141 1.00 192.55 513 SER A C 1
ATOM 4039 O O . SER A 1 533 ? 114.864 106.150 111.331 1.00 191.29 513 SER A O 1
ATOM 4042 N N . ASP A 1 534 ? 112.963 107.337 111.034 1.00 192.76 514 ASP A N 1
ATOM 4043 C CA . ASP A 1 534 ? 112.080 106.199 110.797 1.00 193.59 514 ASP A CA 1
ATOM 4044 C C . ASP A 1 534 ? 112.178 105.712 109.353 1.00 194.12 514 ASP A C 1
ATOM 4045 O O . ASP A 1 534 ? 111.985 106.490 108.413 1.00 192.86 514 ASP A O 1
ATOM 4050 N N . LEU A 1 535 ? 112.477 104.428 109.183 1.00 193.85 515 LEU A N 1
ATOM 4051 C CA . LEU A 1 535 ? 112.562 103.791 107.877 1.00 190.51 515 LEU A CA 1
ATOM 4052 C C . LEU A 1 535 ? 112.090 102.355 108.028 1.00 190.43 515 LEU A C 1
ATOM 4053 O O . LEU A 1 535 ? 112.107 101.808 109.137 1.00 190.64 515 LEU A O 1
ATOM 4058 N N . PRO A 1 536 ? 111.655 101.717 106.942 1.00 187.58 516 PRO A N 1
ATOM 4059 C CA . PRO A 1 536 ? 111.639 100.252 106.928 1.00 180.26 516 PRO A CA 1
ATOM 4060 C C . PRO A 1 536 ? 113.037 99.691 107.136 1.00 179.62 516 PRO A C 1
ATOM 4061 O O . PRO A 1 536 ? 114.039 100.296 106.751 1.00 180.24 516 PRO A O 1
ATOM 4065 N N . GLY A 1 537 ? 113.094 98.513 107.752 1.00 171.78 517 GLY A N 1
ATOM 4066 C CA . GLY A 1 537 ? 114.357 97.855 108.004 1.00 164.41 517 GLY A CA 1
ATOM 4067 C C . GLY A 1 537 ? 114.745 96.835 106.947 1.00 162.18 517 GLY A C 1
ATOM 4068 O O . GLY A 1 537 ? 113.966 96.479 106.066 1.00 167.86 517 GLY A O 1
ATOM 4069 N N . GLY A 1 538 ? 115.986 96.365 107.054 1.00 156.37 518 GLY A N 1
ATOM 4070 C CA . GLY A 1 538 ? 116.370 95.081 106.511 1.00 157.87 518 GLY A CA 1
ATOM 4071 C C . GLY A 1 538 ? 116.862 95.054 105.080 1.00 160.86 518 GLY A C 1
ATOM 4072 O O . GLY A 1 538 ? 117.114 93.961 104.559 1.00 165.23 518 GLY A O 1
ATOM 4073 N N . GLU A 1 539 ? 116.987 96.200 104.411 1.00 157.73 519 GLU A N 1
ATOM 4074 C CA . GLU A 1 539 ? 117.537 96.178 103.059 1.00 160.02 519 GLU A CA 1
ATOM 4075 C C . GLU A 1 539 ? 118.989 95.707 103.023 1.00 157.67 519 GLU A C 1
ATOM 4076 O O . GLU A 1 539 ? 119.464 95.288 101.962 1.00 156.59 519 GLU A O 1
ATOM 4082 N N . PHE A 1 540 ? 119.701 95.768 104.148 1.00 154.20 520 PHE A N 1
ATOM 4083 C CA . PHE A 1 540 ? 121.064 95.263 104.271 1.00 149.22 520 PHE A CA 1
ATOM 4084 C C . PHE A 1 540 ? 121.122 93.847 104.844 1.00 144.35 520 PHE A C 1
ATOM 4085 O O . PHE A 1 540 ? 122.185 93.409 105.293 1.00 146.02 520 PHE A O 1
ATOM 4093 N N . SER A 1 541 ? 119.989 93.141 104.856 1.00 141.87 521 SER A N 1
ATOM 4094 C CA . SER A 1 541 ? 119.912 91.786 105.400 1.00 139.55 521 SER A CA 1
ATOM 4095 C C . SER A 1 541 ? 120.956 90.838 104.814 1.00 138.63 521 SER A C 1
ATOM 4096 O O . SER A 1 541 ? 121.527 90.016 105.537 1.00 139.46 521 SER A O 1
ATOM 4099 N N . THR A 1 542 ? 121.210 90.927 103.506 1.00 137.94 522 THR A N 1
ATOM 4100 C CA . THR A 1 542 ? 122.124 89.995 102.847 1.00 136.79 522 THR A CA 1
ATOM 4101 C C . THR A 1 542 ? 123.540 90.037 103.416 1.00 136.97 522 THR A C 1
ATOM 4102 O O . THR A 1 542 ? 124.243 89.021 103.386 1.00 133.95 522 THR A O 1
ATOM 4106 N N . CYS A 1 543 ? 123.983 91.188 103.924 1.00 140.68 523 CYS A N 1
ATOM 4107 C CA . CYS A 1 543 ? 125.305 91.266 104.545 1.00 135.27 523 CYS A CA 1
ATOM 4108 C C . CYS A 1 543 ? 125.461 90.305 105.722 1.00 138.95 523 CYS A C 1
ATOM 4109 O O . CYS A 1 543 ? 126.582 89.884 106.028 1.00 143.52 523 CYS A O 1
ATOM 4112 N N . PHE A 1 544 ? 124.365 89.946 106.390 1.00 136.46 524 PHE A N 1
ATOM 4113 C CA . PHE A 1 544 ? 124.399 89.103 107.582 1.00 132.59 524 PHE A CA 1
ATOM 4114 C C . PHE A 1 544 ? 123.900 87.683 107.324 1.00 134.35 524 PHE A C 1
ATOM 4115 O O . PHE A 1 544 ? 123.531 86.979 108.269 1.00 137.52 524 PHE A O 1
ATOM 4123 N N . THR A 1 545 ? 123.866 87.264 106.058 1.00 135.34 525 THR A N 1
ATOM 4124 C CA . THR A 1 545 ? 123.263 85.991 105.662 1.00 133.54 525 THR A CA 1
ATOM 4125 C C . THR A 1 545 ? 123.791 84.800 106.465 1.00 126.44 525 THR A C 1
ATOM 4126 O O . THR A 1 545 ? 123.044 83.855 106.744 1.00 129.63 525 THR A O 1
ATOM 4130 N N . VAL A 1 546 ? 125.076 84.815 106.825 1.00 121.74 526 VAL A N 1
ATOM 4131 C CA . VAL A 1 546 ? 125.662 83.714 107.590 1.00 127.63 526 VAL A CA 1
ATOM 4132 C C . VAL A 1 546 ? 124.986 83.546 108.947 1.00 126.99 526 VAL A C 1
ATOM 4133 O O . VAL A 1 546 ? 124.747 82.419 109.396 1.00 131.98 526 VAL A O 1
ATOM 4137 N N . LEU A 1 547 ? 124.626 84.648 109.605 1.00 122.70 527 LEU A N 1
ATOM 4138 C CA . LEU A 1 547 ? 123.962 84.534 110.903 1.00 124.35 527 LEU A CA 1
ATOM 4139 C C . LEU A 1 547 ? 122.534 84.018 110.766 1.00 127.70 527 LEU A C 1
ATOM 4140 O O . LEU A 1 547 ? 122.079 83.217 111.597 1.00 127.41 527 LEU A O 1
ATOM 4145 N N . GLN A 1 548 ? 121.872 84.335 109.655 1.00 127.40 528 GLN A N 1
ATOM 4146 C CA . GLN A 1 548 ? 120.542 83.792 109.410 1.00 125.33 528 GLN A CA 1
ATOM 4147 C C . GLN A 1 548 ? 120.622 82.297 109.149 1.00 123.70 528 GLN A C 1
ATOM 4148 O O . GLN A 1 548 ? 119.874 81.514 109.744 1.00 129.04 528 GLN A O 1
ATOM 4154 N N . ARG A 1 549 ? 121.513 81.887 108.247 1.00 119.74 529 ARG A N 1
ATOM 4155 C CA . ARG A 1 549 ? 121.671 80.467 107.959 1.00 115.23 529 ARG A CA 1
ATOM 4156 C C . ARG A 1 549 ? 122.019 79.690 109.223 1.00 117.96 529 ARG A C 1
ATOM 4157 O O . ARG A 1 549 ? 121.407 78.658 109.516 1.00 123.93 529 ARG A O 1
ATOM 4165 N N . ASN A 1 550 ? 122.999 80.170 109.992 1.00 121.06 530 ASN A N 1
ATOM 4166 C CA . ASN A 1 550 ? 123.395 79.488 111.219 1.00 123.74 530 ASN A CA 1
ATOM 4167 C C . ASN A 1 550 ? 122.327 79.524 112.305 1.00 124.69 530 ASN A C 1
ATOM 4168 O O . ASN A 1 550 ? 122.437 78.765 113.274 1.00 127.04 530 ASN A O 1
ATOM 4173 N N . PHE A 1 551 ? 121.306 80.376 112.183 1.00 121.18 531 PHE A N 1
ATOM 4174 C CA . PHE A 1 551 ? 120.246 80.366 113.188 1.00 121.57 531 PHE A CA 1
ATOM 4175 C C . PHE A 1 551 ? 119.220 79.253 112.969 1.00 124.59 531 PHE A C 1
ATOM 4176 O O . PHE A 1 551 ? 118.752 78.648 113.940 1.00 125.76 531 PHE A O 1
ATOM 4184 N N . ILE A 1 552 ? 118.858 78.964 111.722 1.00 123.74 532 ILE A N 1
ATOM 4185 C CA . ILE A 1 552 ? 117.864 77.925 111.441 1.00 119.04 532 ILE A CA 1
ATOM 4186 C C . ILE A 1 552 ? 118.497 76.554 111.225 1.00 128.88 532 ILE A C 1
ATOM 4187 O O . ILE A 1 552 ? 117.927 75.535 111.624 1.00 135.59 532 ILE A O 1
ATOM 4192 N N . ARG A 1 553 ? 119.681 76.496 110.625 1.00 133.43 533 ARG A N 1
ATOM 4193 C CA . ARG A 1 553 ? 120.436 75.253 110.540 1.00 132.27 533 ARG A CA 1
ATOM 4194 C C . ARG A 1 553 ? 120.786 74.717 111.928 1.00 134.16 533 ARG A C 1
ATOM 4195 O O . ARG A 1 553 ? 120.812 75.450 112.918 1.00 136.42 533 ARG A O 1
ATOM 4203 N N . SER A 1 554 ? 121.029 73.405 111.982 1.00 131.15 534 SER A N 1
ATOM 4204 C CA . SER A 1 554 ? 121.317 72.591 113.165 1.00 137.90 534 SER A CA 1
ATOM 4205 C C . SER A 1 554 ? 120.124 72.392 114.094 1.00 136.95 534 SER A C 1
ATOM 4206 O O . SER A 1 554 ? 120.274 71.728 115.125 1.00 139.30 534 SER A O 1
ATOM 4209 N N . ARG A 1 555 ? 118.957 72.939 113.780 1.00 133.93 535 ARG A N 1
ATOM 4210 C CA . ARG A 1 555 ? 117.765 72.632 114.553 1.00 133.14 535 ARG A CA 1
ATOM 4211 C C . ARG A 1 555 ? 117.145 71.305 114.110 1.00 131.72 535 ARG A C 1
ATOM 4212 O O . ARG A 1 555 ? 117.395 70.833 112.999 1.00 133.46 535 ARG A O 1
ATOM 4220 N N . PRO A 1 556 ? 116.343 70.675 114.977 1.00 129.71 536 PRO A N 1
ATOM 4221 C CA . PRO A 1 556 ? 115.850 69.323 114.686 1.00 132.04 536 PRO A CA 1
ATOM 4222 C C . PRO A 1 556 ? 115.074 69.231 113.380 1.00 133.95 536 PRO A C 1
ATOM 4223 O O . PRO A 1 556 ? 114.403 70.174 112.957 1.00 139.13 536 PRO A O 1
ATOM 4227 N N . THR A 1 557 ? 115.189 68.066 112.738 1.00 132.72 537 THR A N 1
ATOM 4228 C CA . THR A 1 557 ? 114.521 67.823 111.461 1.00 135.48 537 THR A CA 1
ATOM 4229 C C . THR A 1 557 ? 113.001 67.885 111.574 1.00 134.13 537 THR A C 1
ATOM 4230 O O . THR A 1 557 ? 112.328 68.296 110.625 1.00 138.62 537 THR A O 1
ATOM 4234 N N . LYS A 1 558 ? 112.442 67.463 112.710 1.00 129.27 538 LYS A N 1
ATOM 4235 C CA . LYS A 1 558 ? 111.022 67.683 112.979 1.00 133.42 538 LYS A CA 1
ATOM 4236 C C . LYS A 1 558 ? 110.638 69.157 112.898 1.00 131.15 538 LYS A C 1
ATOM 4237 O O . LYS A 1 558 ? 109.589 69.506 112.340 1.00 134.17 538 LYS A O 1
ATOM 4243 N N . LEU A 1 559 ? 111.489 70.043 113.414 1.00 123.97 539 LEU A N 1
ATOM 4244 C CA . LEU A 1 559 ? 111.196 71.470 113.337 1.00 118.12 539 LEU A CA 1
ATOM 4245 C C . LEU A 1 559 ? 111.373 72.018 111.927 1.00 118.75 539 LEU A C 1
ATOM 4246 O O . LEU A 1 559 ? 110.612 72.892 111.501 1.00 124.68 539 LEU A O 1
ATOM 4251 N N . LYS A 1 560 ? 112.359 71.522 111.183 1.00 116.23 540 LYS A N 1
ATOM 4252 C CA . LYS A 1 560 ? 112.460 71.873 109.768 1.00 117.35 540 LYS A CA 1
ATOM 4253 C C . LYS A 1 560 ? 111.258 71.392 108.959 1.00 120.36 540 LYS A C 1
ATOM 4254 O O . LYS A 1 560 ? 110.822 72.078 108.027 1.00 128.37 540 LYS A O 1
ATOM 4260 N N . ASP A 1 561 ? 110.669 70.255 109.327 1.00 118.72 541 ASP A N 1
ATOM 4261 C CA . ASP A 1 561 ? 109.462 69.800 108.640 1.00 117.82 541 ASP A CA 1
ATOM 4262 C C . ASP A 1 561 ? 108.234 70.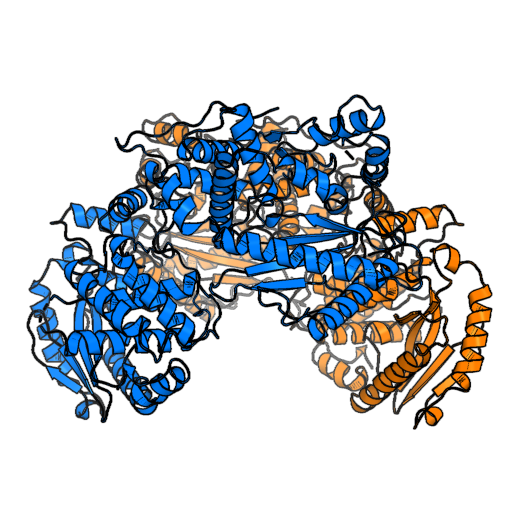620 109.020 1.00 115.58 541 ASP A C 1
ATOM 4263 O O . ASP A 1 561 ? 107.388 70.910 108.165 1.00 123.61 541 ASP A O 1
ATOM 4268 N N . LEU A 1 562 ? 108.124 71.029 110.282 1.00 112.79 542 LEU A N 1
ATOM 4269 C CA . LEU A 1 562 ? 107.086 71.995 110.636 1.00 107.35 542 LEU A CA 1
ATOM 4270 C C . LEU A 1 562 ? 107.265 73.330 109.913 1.00 103.45 542 LEU A C 1
ATOM 4271 O O . LEU A 1 562 ? 106.279 73.963 109.516 1.00 104.47 542 LEU A O 1
ATOM 4276 N N . ILE A 1 563 ? 108.509 73.788 109.752 1.00 102.90 543 ILE A N 1
ATOM 4277 C CA . ILE A 1 563 ? 108.771 74.996 108.968 1.00 101.53 543 ILE A CA 1
ATOM 4278 C C . ILE A 1 563 ? 108.371 74.819 107.506 1.00 105.00 543 ILE A C 1
ATOM 4279 O O . ILE A 1 563 ? 107.816 75.736 106.888 1.00 113.04 543 ILE A O 1
ATOM 4284 N N . ARG A 1 564 ? 108.574 73.622 106.951 1.00 102.81 544 ARG A N 1
ATOM 4285 C CA . ARG A 1 564 ? 108.058 73.342 105.611 1.00 100.00 544 ARG A CA 1
ATOM 4286 C C . ARG A 1 564 ? 106.539 73.412 105.568 1.00 105.64 544 ARG A C 1
ATOM 4287 O O . ARG A 1 564 ? 105.958 73.966 104.625 1.00 114.20 544 ARG A O 1
ATOM 4295 N N 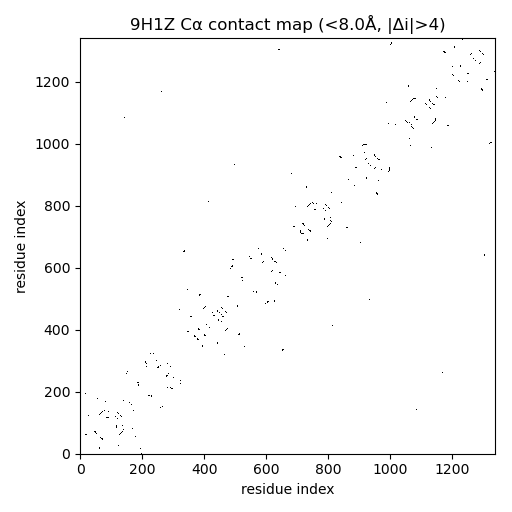. LEU A 1 565 ? 105.879 72.877 106.590 1.00 105.39 545 LEU A N 1
ATOM 4296 C CA . LEU A 1 565 ? 104.421 72.882 106.609 1.00 100.12 545 LEU A CA 1
ATOM 4297 C C . LEU A 1 565 ? 103.873 74.304 106.689 1.00 107.21 545 LEU A C 1
ATOM 4298 O O . LEU A 1 565 ? 102.924 74.656 105.980 1.00 113.03 545 LEU A O 1
ATOM 4303 N N . VAL A 1 566 ? 104.440 75.125 107.573 1.00 103.56 546 VAL A N 1
ATOM 4304 C CA . VAL A 1 566 ? 103.992 76.509 107.710 1.00 94.39 546 VAL A CA 1
ATOM 4305 C C . VAL A 1 566 ? 104.295 77.330 106.456 1.00 99.52 546 VAL A C 1
ATOM 4306 O O . VAL A 1 566 ? 103.487 78.173 106.049 1.00 106.18 546 VAL A O 1
ATOM 4310 N N . LYS A 1 567 ? 105.445 77.099 105.813 1.00 98.10 547 LYS A N 1
ATOM 4311 C CA . LYS A 1 567 ? 105.707 77.761 104.535 1.00 98.01 547 LYS A CA 1
ATOM 4312 C C . LYS A 1 567 ? 104.751 77.318 103.434 1.00 107.04 547 LYS A C 1
ATOM 4313 O O . LYS A 1 567 ? 104.370 78.133 102.585 1.00 116.77 547 LYS A O 1
ATOM 4319 N N . HIS A 1 568 ? 104.257 76.083 103.493 1.00 108.21 548 HIS A N 1
ATOM 4320 C CA . HIS A 1 568 ? 103.231 75.675 102.536 1.00 108.38 548 HIS A CA 1
ATOM 4321 C C . HIS A 1 568 ? 101.887 76.320 102.838 1.00 113.44 548 HIS A C 1
ATOM 4322 O O . HIS A 1 568 ? 101.193 76.772 101.920 1.00 122.59 548 HIS A O 1
ATOM 4329 N N . TRP A 1 569 ? 101.486 76.347 104.107 1.00 113.35 549 TRP A N 1
ATOM 4330 C CA . TRP A 1 569 ? 100.259 77.050 104.470 1.00 111.30 549 TRP A CA 1
ATOM 4331 C C . TRP A 1 569 ? 100.296 78.511 104.035 1.00 112.01 549 TRP A C 1
ATOM 4332 O O . TRP A 1 569 ? 99.314 79.024 103.489 1.00 117.13 549 TRP A O 1
ATOM 4343 N N . TYR A 1 570 ? 101.416 79.200 104.270 1.00 104.60 550 TYR A N 1
ATOM 4344 C CA . TYR A 1 570 ? 101.555 80.573 103.787 1.00 102.49 550 TYR A CA 1
ATOM 4345 C C . TYR A 1 570 ? 101.473 80.665 102.267 1.00 110.39 550 TYR A C 1
ATOM 4346 O O . TYR A 1 570 ? 100.843 81.582 101.731 1.00 122.59 550 TYR A O 1
ATOM 4355 N N . LYS A 1 571 ? 102.112 79.738 101.554 1.00 111.95 551 LYS A N 1
ATOM 4356 C CA . LYS A 1 571 ? 102.014 79.732 100.096 1.00 116.34 551 LYS A CA 1
ATOM 4357 C C . LYS A 1 571 ? 100.578 79.554 99.609 1.00 117.98 551 LYS A C 1
ATOM 4358 O O . LYS A 1 571 ? 100.182 80.150 98.602 1.00 125.44 551 LYS A O 1
ATOM 4364 N N . GLU A 1 572 ? 99.784 78.735 100.303 1.00 116.15 552 GLU A N 1
ATOM 4365 C CA . GLU A 1 572 ? 98.360 78.618 99.982 1.00 117.77 552 GLU A CA 1
ATOM 4366 C C . GLU A 1 572 ? 97.537 79.855 100.339 1.00 124.99 552 GLU A C 1
ATOM 4367 O O . GLU A 1 572 ? 96.560 80.156 99.647 1.00 132.99 552 GLU A O 1
ATOM 4373 N N . CYS A 1 573 ? 97.894 80.580 101.400 1.00 125.59 553 CYS A N 1
ATOM 4374 C CA . CYS A 1 573 ? 97.248 81.865 101.670 1.00 119.52 553 CYS A CA 1
ATOM 4375 C C . CYS A 1 573 ? 97.546 82.894 100.585 1.00 124.19 553 CYS A C 1
ATOM 4376 O O . CYS A 1 573 ? 96.631 83.534 100.057 1.00 133.43 553 CYS A O 1
ATOM 4379 N N . GLU A 1 574 ? 98.824 83.070 100.249 1.00 127.18 554 GLU A N 1
ATOM 4380 C CA . GLU A 1 574 ? 99.225 83.996 99.192 1.00 126.98 554 GLU A CA 1
ATOM 4381 C C . GLU A 1 574 ? 98.548 83.703 97.857 1.00 129.99 554 GLU A C 1
ATOM 4382 O O . GLU A 1 574 ? 98.298 84.628 97.078 1.00 133.26 554 GLU A O 1
ATOM 4388 N N . ARG A 1 575 ? 98.254 82.434 97.570 1.00 131.97 555 ARG A N 1
ATOM 4389 C CA . ARG A 1 575 ? 97.605 82.077 96.310 1.00 135.18 555 ARG A CA 1
ATOM 4390 C C . ARG A 1 575 ? 96.288 82.813 96.081 1.00 137.30 555 ARG A C 1
ATOM 4391 O O . ARG A 1 575 ? 95.933 83.089 94.930 1.00 147.13 555 ARG A O 1
ATOM 4399 N N . LYS A 1 576 ? 95.549 83.144 97.143 1.00 137.03 556 LYS A N 1
ATOM 4400 C CA . LYS A 1 576 ? 94.260 83.810 96.994 1.00 140.76 556 LYS A CA 1
ATOM 4401 C C . LYS A 1 576 ? 94.156 85.188 97.639 1.00 139.33 556 LYS A C 1
ATOM 4402 O O . LYS A 1 576 ? 93.282 85.964 97.241 1.00 139.05 556 LYS A O 1
ATOM 4408 N N . LEU A 1 577 ? 95.008 85.519 98.608 1.00 140.75 557 LEU A N 1
ATOM 4409 C CA . LEU A 1 577 ? 94.970 86.828 99.251 1.00 138.99 557 LEU A CA 1
ATOM 4410 C C . LEU A 1 577 ? 95.856 87.865 98.573 1.00 150.94 557 LEU A C 1
ATOM 4411 O O . LEU A 1 577 ? 95.665 89.062 98.809 1.00 156.10 557 LEU A O 1
ATOM 4416 N N . LYS A 1 578 ? 96.837 87.443 97.777 1.00 155.58 558 LYS A N 1
ATOM 4417 C CA . LYS A 1 578 ? 97.687 88.405 97.083 1.00 159.93 558 LYS A CA 1
ATOM 4418 C C . LYS A 1 578 ? 96.914 89.390 96.204 1.00 163.42 558 LYS A C 1
ATOM 4419 O O . LYS A 1 578 ? 97.347 90.552 96.120 1.00 164.05 558 LYS A O 1
ATOM 4425 N N . PRO A 1 579 ? 95.800 89.030 95.555 1.00 164.41 559 PRO A N 1
ATOM 4426 C CA . PRO A 1 579 ? 94.998 90.054 94.865 1.00 168.09 559 PRO A CA 1
ATOM 4427 C C . PRO A 1 579 ? 94.424 91.112 95.795 1.00 166.94 559 PRO A C 1
ATOM 4428 O O . PRO A 1 579 ? 93.959 92.149 95.306 1.00 169.19 559 PRO A O 1
ATOM 4432 N N . LYS A 1 580 ? 94.439 90.887 97.107 1.00 164.91 560 LYS A N 1
ATOM 4433 C CA . LYS A 1 580 ? 93.703 91.700 98.064 1.00 162.69 560 LYS A CA 1
ATOM 4434 C C . LYS A 1 580 ? 94.607 92.403 99.068 1.00 161.26 560 LYS A C 1
ATOM 4435 O O . LYS A 1 580 ? 94.106 93.184 99.883 1.00 167.50 560 LYS A O 1
ATOM 4441 N N . GLY A 1 581 ? 95.911 92.152 99.038 1.00 157.94 561 GLY A N 1
ATOM 4442 C CA . GLY A 1 581 ? 96.836 92.905 99.866 1.00 152.14 561 GLY A CA 1
ATOM 4443 C C . GLY A 1 581 ? 98.228 92.320 99.803 1.00 155.38 561 GLY A C 1
ATOM 4444 O O . GLY A 1 581 ? 98.461 91.251 99.232 1.00 162.66 561 GLY A O 1
ATOM 4445 N N . SER A 1 582 ? 99.163 93.058 100.403 1.00 141.63 562 SER A N 1
ATOM 4446 C CA . SER A 1 582 ? 100.559 92.635 100.541 1.00 135.77 562 SER A CA 1
ATOM 4447 C C . SER A 1 582 ? 100.757 91.906 101.865 1.00 129.65 562 SER A C 1
ATOM 4448 O O . SER A 1 582 ? 100.795 92.529 102.928 1.00 126.11 562 SER A O 1
ATOM 4451 N N . LEU A 1 583 ? 100.883 90.582 101.804 1.00 121.37 563 LEU A N 1
ATOM 4452 C CA . LEU A 1 583 ? 101.034 89.789 103.013 1.00 111.50 563 LEU A CA 1
ATOM 4453 C C . LEU A 1 583 ? 102.404 90.023 103.657 1.00 110.68 563 LEU A C 1
ATOM 4454 O O . LEU A 1 583 ? 103.374 90.347 102.968 1.00 113.46 563 LEU A O 1
ATOM 4459 N N . PRO A 1 584 ? 102.502 89.873 104.978 1.00 103.93 564 PRO A N 1
ATOM 4460 C CA . PRO A 1 584 ? 103.799 90.004 105.633 1.00 97.93 564 PRO A CA 1
ATOM 4461 C C . PRO A 1 584 ? 104.776 88.964 105.133 1.00 102.75 564 PRO A C 1
ATOM 4462 O O . PRO A 1 584 ? 104.377 87.883 104.659 1.00 113.43 564 PRO A O 1
ATOM 4466 N N . PRO A 1 585 ? 106.078 89.243 105.215 1.00 101.88 565 PRO A N 1
ATOM 4467 C CA . PRO A 1 585 ? 107.071 88.370 104.585 1.00 104.48 565 PRO A CA 1
ATOM 4468 C C . PRO A 1 585 ? 107.200 87.015 105.270 1.00 111.53 565 PRO A C 1
ATOM 4469 O O . PRO A 1 585 ? 107.055 86.884 106.486 1.00 117.61 565 PRO A O 1
ATOM 4473 N N . LYS A 1 586 ? 107.463 85.997 104.444 1.00 110.66 566 LYS A N 1
ATOM 4474 C CA . LYS A 1 586 ? 107.444 84.600 104.878 1.00 112.65 566 LYS A CA 1
ATOM 4475 C C . LYS A 1 586 ? 108.386 84.341 106.052 1.00 117.76 566 LYS A C 1
ATOM 4476 O O . LYS A 1 586 ? 108.103 83.500 106.923 1.00 125.85 566 LYS A O 1
ATOM 4482 N N . TYR A 1 587 ? 109.527 85.031 106.077 1.00 110.22 567 TYR A N 1
ATOM 4483 C CA . TYR A 1 587 ? 110.493 84.832 107.147 1.00 110.95 567 TYR A CA 1
ATOM 4484 C C . TYR A 1 587 ? 109.902 85.167 108.512 1.00 114.06 567 TYR A C 1
ATOM 4485 O O . TYR A 1 587 ? 110.333 84.597 109.522 1.00 118.53 567 TYR A O 1
ATOM 4494 N N . ALA A 1 588 ? 108.878 86.023 108.562 1.00 108.82 568 ALA A N 1
ATOM 4495 C CA . ALA A 1 588 ? 108.212 86.294 109.831 1.00 104.89 568 ALA A CA 1
ATOM 4496 C C . ALA A 1 588 ? 107.524 85.046 110.365 1.00 107.44 568 ALA A C 1
ATOM 4497 O O . ALA A 1 588 ? 107.537 84.789 111.572 1.00 115.28 568 ALA A O 1
ATOM 4499 N N . LEU A 1 589 ? 106.937 84.242 109.480 1.00 107.24 569 LEU A N 1
ATOM 4500 C CA . LEU A 1 589 ? 106.285 83.016 109.923 1.00 108.72 569 LEU A CA 1
ATOM 4501 C C . LEU A 1 589 ? 107.277 81.891 110.178 1.00 110.39 569 LEU A C 1
ATOM 4502 O O . LEU A 1 589 ? 107.030 81.043 111.037 1.00 113.27 569 LEU A O 1
ATOM 4507 N N . GLU A 1 590 ? 108.410 81.882 109.478 1.00 107.03 570 GLU A N 1
ATOM 4508 C CA . GLU A 1 590 ? 109.504 80.990 109.869 1.00 106.54 570 GLU A CA 1
ATOM 4509 C C . GLU A 1 590 ? 110.011 81.287 111.283 1.00 111.87 570 GLU A C 1
ATOM 4510 O O . GLU A 1 590 ? 110.220 80.369 112.096 1.00 115.84 570 GLU A O 1
ATOM 4516 N N . LEU A 1 591 ? 110.092 82.569 111.634 1.00 110.82 571 LEU A N 1
ATOM 4517 C CA . LEU A 1 591 ? 110.454 82.941 112.998 1.00 105.30 571 LEU A CA 1
ATOM 4518 C C . LEU A 1 591 ? 109.344 82.642 113.998 1.00 111.63 571 LEU A C 1
ATOM 4519 O O . LEU A 1 591 ? 109.631 82.251 115.133 1.00 114.64 571 LEU A O 1
ATOM 4524 N N . LEU A 1 592 ? 108.080 82.860 113.636 1.00 112.75 572 LEU A N 1
ATOM 4525 C CA . LEU A 1 592 ? 107.010 82.417 114.526 1.00 108.42 572 LEU A CA 1
ATOM 4526 C C . LEU A 1 592 ? 107.049 80.910 114.755 1.00 114.18 572 LEU A C 1
ATOM 4527 O O . LEU A 1 592 ? 106.758 80.444 115.857 1.00 123.97 572 LEU A O 1
ATOM 4532 N N . THR A 1 593 ? 107.402 80.128 113.732 1.00 110.00 573 THR A N 1
ATOM 4533 C CA . THR A 1 593 ? 107.490 78.678 113.905 1.00 105.79 573 THR A CA 1
ATOM 4534 C C . THR A 1 593 ? 108.595 78.294 114.881 1.00 112.40 573 THR A C 1
ATOM 4535 O O . THR A 1 593 ? 108.404 77.435 115.757 1.00 116.88 573 THR A O 1
ATOM 4539 N N . ILE A 1 594 ? 109.714 79.018 114.830 1.00 116.84 574 ILE A N 1
ATOM 4540 C CA . ILE A 1 594 ? 110.804 78.729 115.761 1.00 114.64 574 ILE A CA 1
ATOM 4541 C C . ILE A 1 594 ? 110.464 79.201 117.171 1.00 121.99 574 ILE A C 1
ATOM 4542 O O . ILE A 1 594 ? 110.759 78.510 118.152 1.00 124.06 574 ILE A O 1
ATOM 4547 N N . TYR A 1 595 ? 109.877 80.389 117.303 1.00 124.26 575 TYR A N 1
ATOM 4548 C CA . TYR A 1 595 ? 109.427 80.860 118.611 1.00 124.89 575 TYR A CA 1
ATOM 4549 C C . TYR A 1 595 ? 108.382 79.932 119.223 1.00 125.40 575 TYR A C 1
ATOM 4550 O O . TYR A 1 595 ? 108.424 79.642 120.425 1.00 128.75 575 TYR A O 1
ATOM 4559 N N . ALA A 1 596 ? 107.442 79.452 118.408 1.00 123.53 576 ALA A N 1
ATOM 4560 C CA . ALA A 1 596 ? 106.444 78.488 118.859 1.00 122.31 576 ALA A CA 1
ATOM 4561 C C . ALA A 1 596 ? 107.079 77.210 119.383 1.00 126.55 576 ALA A C 1
ATOM 4562 O O . ALA A 1 596 ? 106.650 76.678 120.413 1.00 133.55 576 ALA A O 1
ATOM 4564 N N . TRP A 1 597 ? 108.091 76.688 118.689 1.00 126.02 577 TRP A N 1
ATOM 4565 C CA . TRP A 1 597 ? 108.757 75.495 119.207 1.00 129.86 577 TRP A CA 1
ATOM 4566 C C . TRP A 1 597 ? 109.546 75.789 120.481 1.00 135.91 577 TRP A C 1
ATOM 4567 O O . TRP A 1 597 ? 109.412 75.071 121.478 1.00 141.82 577 TRP A O 1
ATOM 4578 N N . GLU A 1 598 ? 110.384 76.827 120.467 1.00 133.48 578 GLU A N 1
ATOM 4579 C CA . GLU A 1 598 ? 111.218 77.137 121.628 1.00 135.41 578 GLU A CA 1
ATOM 4580 C C . GLU A 1 598 ? 110.398 77.418 122.884 1.00 138.18 578 GLU A C 1
ATOM 4581 O O . GLU A 1 598 ? 110.806 77.048 123.991 1.00 139.61 578 GLU A O 1
ATOM 4587 N N . GLN A 1 599 ? 109.245 78.069 122.743 1.00 137.81 579 GLN A N 1
ATOM 4588 C CA . GLN A 1 599 ? 108.394 78.333 123.900 1.00 137.86 579 GLN A CA 1
ATOM 4589 C C . GLN A 1 599 ? 107.462 77.177 124.242 1.00 140.54 579 GLN A C 1
ATOM 4590 O O . GLN A 1 599 ? 107.198 76.927 125.422 1.00 144.87 579 GLN A O 1
ATOM 4596 N N . GLY A 1 600 ? 106.953 76.469 123.242 1.00 142.96 580 GLY A N 1
ATOM 4597 C CA . GLY A 1 600 ? 105.951 75.452 123.481 1.00 146.40 580 GLY A CA 1
ATOM 4598 C C . GLY A 1 600 ? 106.519 74.169 124.048 1.00 147.71 580 GLY A C 1
ATOM 4599 O O . GLY A 1 600 ? 106.069 73.700 125.097 1.00 150.06 580 GLY A O 1
ATOM 4600 N N . SER A 1 601 ? 107.517 73.599 123.374 1.00 148.10 581 SER A N 1
ATOM 4601 C CA . SER A 1 601 ? 108.190 72.407 123.873 1.00 149.78 581 SER A CA 1
ATOM 4602 C C . SER A 1 601 ? 109.504 72.179 123.141 1.00 147.62 581 SER A C 1
ATOM 4603 O O . SER A 1 601 ? 109.514 71.805 121.964 1.00 146.95 581 SER A O 1
ATOM 4606 N N . GLY A 1 602 ? 110.615 72.421 123.830 1.00 147.88 582 GLY A N 1
ATOM 4607 C CA . GLY A 1 602 ? 111.940 72.281 123.259 1.00 147.63 582 GLY A CA 1
ATOM 4608 C C . GLY A 1 602 ? 112.414 70.846 123.160 1.00 154.42 582 GLY A C 1
ATOM 4609 O O . GLY A 1 602 ? 113.500 70.514 123.642 1.00 161.27 582 GLY A O 1
ATOM 4610 N N . VAL A 1 603 ? 111.613 69.985 122.541 1.00 155.60 583 VAL A N 1
ATOM 4611 C CA . VAL A 1 603 ? 111.913 68.557 122.485 1.00 158.41 583 VAL A CA 1
ATOM 4612 C C . VAL A 1 603 ? 112.070 68.124 121.032 1.00 161.21 583 VAL A C 1
ATOM 4613 O O . VAL A 1 603 ? 111.381 68.646 120.143 1.00 162.83 583 VAL A O 1
ATOM 4617 N N . PRO A 1 604 ? 112.983 67.193 120.745 1.00 161.80 584 PRO A N 1
ATOM 4618 C CA . PRO A 1 604 ? 113.250 66.818 119.349 1.00 163.76 584 PRO A CA 1
ATOM 4619 C C . PRO A 1 604 ? 112.084 66.159 118.633 1.00 165.28 584 PRO A C 1
ATOM 4620 O O . PRO A 1 604 ? 112.091 66.127 117.396 1.00 165.64 584 PRO A O 1
ATOM 4624 N N . ASP A 1 605 ? 111.089 65.637 119.346 1.00 166.08 585 ASP A N 1
ATOM 4625 C CA . ASP A 1 605 ? 109.930 65.043 118.693 1.00 162.72 585 ASP A CA 1
ATOM 4626 C C . ASP A 1 605 ? 108.626 65.445 119.370 1.00 159.06 585 ASP A C 1
ATOM 4627 O O . ASP A 1 605 ? 108.537 65.523 120.597 1.00 163.99 585 ASP A O 1
ATOM 4632 N N . PHE A 1 606 ? 107.631 65.747 118.539 1.00 153.06 586 PHE A N 1
ATOM 4633 C CA . PHE A 1 606 ? 106.376 66.349 118.965 1.00 152.51 586 PHE A CA 1
ATOM 4634 C C . PHE A 1 606 ? 105.338 66.074 117.886 1.00 149.87 586 PHE A C 1
ATOM 4635 O O . PHE A 1 606 ? 105.670 65.656 116.775 1.00 151.23 586 PHE A O 1
ATOM 4643 N N . ASP A 1 607 ? 104.072 66.308 118.224 1.00 144.83 587 ASP A N 1
ATOM 4644 C CA . ASP A 1 607 ? 102.999 66.184 117.246 1.00 140.64 587 ASP A CA 1
ATOM 4645 C C . ASP A 1 607 ? 103.005 67.411 116.340 1.00 136.80 587 ASP A C 1
ATOM 4646 O O . ASP A 1 607 ? 102.834 68.539 116.812 1.00 138.83 587 ASP A O 1
ATOM 4651 N N . THR A 1 608 ? 103.212 67.185 115.039 1.00 130.55 588 THR A N 1
ATOM 4652 C CA . THR A 1 608 ? 103.218 68.274 114.065 1.00 124.31 588 THR A CA 1
ATOM 4653 C C . THR A 1 608 ? 101.909 69.060 114.063 1.00 132.72 588 THR A C 1
ATOM 4654 O O . THR A 1 608 ? 101.916 70.280 113.852 1.00 136.12 588 THR A O 1
ATOM 4658 N N . ALA A 1 609 ? 100.785 68.393 114.327 1.00 132.70 589 ALA A N 1
ATOM 4659 C CA . ALA A 1 609 ? 99.499 69.083 114.358 1.00 123.84 589 ALA A CA 1
ATOM 4660 C C . ALA A 1 609 ? 99.386 70.060 115.521 1.00 126.85 589 ALA A C 1
ATOM 4661 O O . ALA A 1 609 ? 98.784 71.126 115.366 1.00 133.00 589 ALA A O 1
ATOM 4663 N N . GLU A 1 610 ? 100.045 69.781 116.644 1.00 127.03 590 GLU A N 1
ATOM 4664 C CA . GLU A 1 610 ? 100.050 70.745 117.740 1.00 129.59 590 GLU A CA 1
ATOM 4665 C C . GLU A 1 610 ? 100.958 71.929 117.437 1.00 127.56 590 GLU A C 1
ATOM 4666 O O . GLU A 1 610 ? 100.615 73.073 117.753 1.00 133.03 590 GLU A O 1
ATOM 4672 N N . GLY A 1 611 ? 102.085 71.683 116.774 1.00 124.49 591 GLY A N 1
ATOM 4673 C CA . GLY A 1 611 ? 102.937 72.780 116.347 1.00 121.71 591 GLY A CA 1
ATOM 4674 C C . GLY A 1 611 ? 102.229 73.714 115.384 1.00 121.15 591 GLY A C 1
ATOM 4675 O O . GLY A 1 611 ? 102.257 74.937 115.544 1.00 124.62 591 GLY A O 1
ATOM 4676 N N . PHE A 1 612 ? 101.612 73.146 114.349 1.00 114.88 592 PHE A N 1
ATOM 4677 C CA . PHE A 1 612 ? 100.880 73.953 113.379 1.00 110.17 592 PHE A CA 1
ATOM 4678 C C . PHE A 1 612 ? 99.701 74.687 114.023 1.00 116.13 592 PHE A C 1
ATOM 4679 O O . PHE A 1 612 ? 99.466 75.868 113.730 1.00 121.54 592 PHE A O 1
ATOM 4687 N N . ARG A 1 613 ? 98.930 74.005 114.879 1.00 115.50 593 ARG A N 1
ATOM 4688 C CA . ARG A 1 613 ? 97.866 74.673 115.626 1.00 113.31 593 ARG A CA 1
ATOM 4689 C C . ARG A 1 613 ? 98.385 75.833 116.472 1.00 115.30 593 ARG A C 1
ATOM 4690 O O . ARG A 1 613 ? 97.736 76.882 116.555 1.00 122.03 593 ARG A O 1
ATOM 4698 N N . THR A 1 614 ? 99.593 75.710 117.023 1.00 114.71 594 THR A N 1
ATOM 4699 C CA . THR A 1 614 ? 100.152 76.796 117.824 1.00 114.82 594 THR A CA 1
ATOM 4700 C C . THR A 1 614 ? 100.632 77.950 116.956 1.00 114.41 594 THR A C 1
ATOM 4701 O O . THR A 1 614 ? 100.523 79.117 117.349 1.00 117.92 594 THR A O 1
ATOM 4705 N N . VAL A 1 615 ? 101.165 77.648 115.775 1.00 111.35 595 VAL A N 1
ATOM 4706 C CA . VAL A 1 615 ? 101.542 78.717 114.856 1.00 107.51 595 VAL A CA 1
ATOM 4707 C C . VAL A 1 615 ? 100.315 79.498 114.399 1.00 112.35 595 VAL A C 1
ATOM 4708 O O . VAL A 1 615 ? 100.338 80.735 114.344 1.00 119.06 595 VAL A O 1
ATOM 4712 N N . LEU A 1 616 ? 99.225 78.802 114.059 1.00 109.28 596 LEU A N 1
ATOM 4713 C CA . LEU A 1 616 ? 97.997 79.524 113.724 1.00 105.55 596 LEU A CA 1
ATOM 4714 C C . LEU A 1 616 ? 97.399 80.262 114.920 1.00 110.95 596 LEU A C 1
ATOM 4715 O O . LEU A 1 616 ? 96.787 81.321 114.743 1.00 115.94 596 LEU A O 1
ATOM 4720 N N . GLU A 1 617 ? 97.667 79.802 116.143 1.00 114.08 597 GLU A N 1
ATOM 4721 C CA . GLU A 1 617 ? 97.300 80.588 117.319 1.00 111.50 597 GLU A CA 1
ATOM 4722 C C . GLU A 1 617 ? 98.082 81.893 117.383 1.00 115.59 597 GLU A C 1
ATOM 4723 O O . GLU A 1 617 ? 97.502 82.968 117.577 1.00 122.60 597 GLU A O 1
ATOM 4729 N N . LEU A 1 618 ? 99.405 81.814 117.258 1.00 113.70 598 LEU A N 1
ATOM 4730 C CA . LEU A 1 618 ? 100.227 83.020 117.293 1.00 113.10 598 LEU A CA 1
ATOM 4731 C C . LEU A 1 618 ? 99.838 84.000 116.189 1.00 112.10 598 LEU A C 1
ATOM 4732 O O . LEU A 1 618 ? 99.767 85.210 116.426 1.00 114.54 598 LEU A O 1
ATOM 4737 N N . VAL A 1 619 ? 99.584 83.501 114.977 1.00 105.68 599 VAL A N 1
ATOM 4738 C CA . VAL A 1 619 ? 99.110 84.376 113.903 1.00 100.94 599 VAL A CA 1
ATOM 4739 C C . VAL A 1 619 ? 97.748 84.985 114.222 1.00 111.31 599 VAL A C 1
ATOM 4740 O O . VAL A 1 619 ? 97.468 86.127 113.836 1.00 112.43 599 VAL A O 1
ATOM 4744 N N . THR A 1 620 ? 96.888 84.262 114.944 1.00 117.20 600 THR A N 1
ATOM 4745 C CA . THR A 1 620 ? 95.628 84.852 115.393 1.00 114.64 600 THR A CA 1
ATOM 4746 C C . THR A 1 620 ? 95.849 85.955 116.426 1.00 115.66 600 THR A C 1
ATOM 4747 O O . THR A 1 620 ? 95.136 86.965 116.425 1.00 116.85 600 THR A O 1
ATOM 4751 N N . GLN A 1 621 ? 96.841 85.794 117.298 1.00 115.91 601 GLN A N 1
ATOM 4752 C CA . GLN A 1 621 ? 97.189 86.784 118.315 1.00 116.69 601 GLN A CA 1
ATOM 4753 C C . GLN A 1 621 ? 98.075 87.920 117.799 1.00 119.44 601 GLN A C 1
ATOM 4754 O O . GLN A 1 621 ? 98.694 88.602 118.622 1.00 125.82 601 GLN A O 1
ATOM 4760 N N . TYR A 1 622 ? 98.136 88.096 116.475 1.00 118.87 602 TYR A N 1
ATOM 4761 C CA . TYR A 1 622 ? 99.035 89.115 115.863 1.00 116.41 602 TYR A CA 1
ATOM 4762 C C . TYR A 1 622 ? 98.905 90.459 116.582 1.00 113.96 602 TYR A C 1
ATOM 4763 O O . TYR A 1 622 ? 99.849 91.275 116.492 1.00 119.08 602 TYR A O 1
ATOM 4772 N N . GLN A 1 623 ? 97.785 90.695 117.272 1.00 115.00 603 GLN A N 1
ATOM 4773 C CA . GLN A 1 623 ? 97.570 92.024 117.908 1.00 115.16 603 GLN A CA 1
ATOM 4774 C C . GLN A 1 623 ? 98.683 92.275 118.944 1.00 122.01 603 GLN A C 1
ATOM 4775 O O . GLN A 1 623 ? 99.012 93.459 119.176 1.00 132.44 603 GLN A O 1
ATOM 4781 N N . GLN A 1 624 ? 99.242 91.211 119.531 1.00 122.00 604 GLN A N 1
ATOM 4782 C CA . GLN A 1 624 ? 100.368 91.368 120.491 1.00 130.89 604 GLN A CA 1
ATOM 4783 C C . GLN A 1 624 ? 101.548 90.490 120.036 1.00 133.96 604 GLN A C 1
ATOM 4784 O O . GLN A 1 624 ? 101.600 89.304 120.429 1.00 143.40 604 GLN A O 1
ATOM 4790 N N . LEU A 1 625 ? 102.456 91.056 119.235 1.00 129.05 605 LEU A N 1
ATOM 4791 C CA . LEU A 1 625 ? 103.632 90.289 118.745 1.00 123.89 605 LEU A CA 1
ATOM 4792 C C . LEU A 1 625 ? 104.926 90.992 119.182 1.00 124.93 605 LEU A C 1
ATOM 4793 O O . LEU A 1 625 ? 105.385 91.883 118.443 1.00 130.12 605 LEU A O 1
ATOM 4798 N N . CYS A 1 626 ? 105.487 90.605 120.331 1.00 124.40 606 CYS A N 1
ATOM 4799 C CA . CYS A 1 626 ? 106.785 91.176 120.779 1.00 127.84 606 CYS A CA 1
ATOM 4800 C C . CYS A 1 626 ? 107.820 90.045 120.815 1.00 136.91 606 CYS A C 1
ATOM 4801 O O . CYS A 1 626 ? 107.834 89.299 121.819 1.00 148.21 606 CYS A O 1
ATOM 4804 N N . ILE A 1 627 ? 108.644 89.916 119.770 1.00 129.95 607 ILE A N 1
ATOM 4805 C CA . ILE A 1 627 ? 109.566 88.788 119.721 1.00 126.60 607 ILE A CA 1
ATOM 4806 C C . ILE A 1 627 ? 110.945 89.296 119.324 1.00 129.40 607 ILE A C 1
ATOM 4807 O O . ILE A 1 627 ? 111.074 90.060 118.362 1.00 134.79 607 ILE A O 1
ATOM 4812 N N . PHE A 1 628 ? 111.972 88.866 120.056 1.00 130.97 608 PHE A N 1
ATOM 4813 C CA . PHE A 1 628 ? 113.354 89.042 119.628 1.00 132.28 608 PHE A CA 1
ATOM 4814 C C . PHE A 1 628 ? 114.218 88.002 120.327 1.00 138.90 608 PHE A C 1
ATOM 4815 O O . PHE A 1 628 ? 113.817 87.416 121.336 1.00 143.78 608 PHE A O 1
ATOM 4823 N N . TRP A 1 629 ? 115.411 87.777 119.777 1.00 135.51 609 TRP A N 1
ATOM 4824 C CA . TRP A 1 629 ? 116.374 86.854 120.365 1.00 132.07 609 TRP A CA 1
ATOM 4825 C C . TRP A 1 629 ? 117.701 87.558 120.604 1.00 139.70 609 TRP A C 1
ATOM 4826 O O . TRP A 1 629 ? 118.266 88.154 119.682 1.00 141.23 609 TRP A O 1
ATOM 4837 N N . LYS A 1 630 ? 118.196 87.479 121.837 1.00 141.97 610 LYS A N 1
ATOM 4838 C CA . LYS A 1 630 ? 119.478 88.068 122.227 1.00 142.47 610 LYS A CA 1
ATOM 4839 C C . LYS A 1 630 ? 120.666 87.174 121.887 1.00 145.69 610 LYS A C 1
ATOM 4840 O O . LYS A 1 630 ? 121.594 87.034 122.687 1.00 150.05 610 LYS A O 1
ATOM 4846 N N . VAL A 1 631 ? 120.655 86.556 120.710 1.00 145.20 611 VAL A N 1
ATOM 4847 C CA . VAL A 1 631 ? 121.714 85.624 120.329 1.00 141.92 611 VAL A CA 1
ATOM 4848 C C . VAL A 1 631 ? 122.960 86.371 119.867 1.00 142.31 611 VAL A C 1
ATOM 4849 O O . VAL A 1 631 ? 124.062 86.154 120.384 1.00 146.24 611 VAL A O 1
ATOM 4853 N N . ASN A 1 632 ? 122.804 87.260 118.890 1.00 140.99 612 ASN A N 1
ATOM 4854 C CA . ASN A 1 632 ? 123.926 87.989 118.316 1.00 141.80 612 ASN A CA 1
ATOM 4855 C C . ASN A 1 632 ? 124.098 89.397 118.866 1.00 144.67 612 ASN A C 1
ATOM 4856 O O . ASN A 1 632 ? 125.184 89.966 118.724 1.00 150.43 612 ASN A O 1
ATOM 4861 N N . TYR A 1 633 ? 123.023 89.968 119.415 1.00 142.30 613 TYR A N 1
ATOM 4862 C CA . TYR A 1 633 ? 123.079 91.366 119.925 1.00 137.66 613 TYR A CA 1
ATOM 4863 C C . TYR A 1 633 ? 122.383 91.424 121.284 1.00 146.44 613 TYR A C 1
ATOM 4864 O O . TYR A 1 633 ? 121.371 90.716 121.483 1.00 148.93 613 TYR A O 1
ATOM 4873 N N . ASN A 1 634 ? 122.912 92.243 122.196 1.00 150.93 614 ASN A N 1
ATOM 4874 C CA . ASN A 1 634 ? 122.336 92.337 123.567 1.00 154.12 614 ASN A CA 1
ATOM 4875 C C . ASN A 1 634 ? 122.349 93.803 124.011 1.00 160.21 614 ASN A C 1
ATOM 4876 O O . ASN A 1 634 ? 122.840 94.654 123.237 1.00 161.37 614 ASN A O 1
ATOM 4881 N N . PHE A 1 635 ? 121.840 94.085 125.213 1.00 158.20 615 PHE A N 1
ATOM 4882 C CA . PHE A 1 635 ? 121.778 95.480 125.728 1.00 161.05 615 PHE A CA 1
ATOM 4883 C C . PHE A 1 635 ? 123.116 95.842 126.373 1.00 166.42 615 PHE A C 1
ATOM 4884 O O . PHE A 1 635 ? 123.205 96.888 127.051 1.00 169.81 615 PHE A O 1
ATOM 4892 N N . GLU A 1 636 ? 124.134 94.999 126.176 1.00 167.66 616 GLU A N 1
ATOM 4893 C CA . GLU A 1 636 ? 125.460 95.236 126.803 1.00 170.37 616 GLU A CA 1
ATOM 4894 C C . GLU A 1 636 ? 126.086 96.528 126.252 1.00 169.50 616 GLU A C 1
ATOM 4895 O O . GLU A 1 636 ? 126.647 97.298 127.061 1.00 171.18 616 GLU A O 1
ATOM 4901 N N . ASP A 1 637 ? 125.994 96.756 124.938 1.00 166.35 617 ASP A N 1
ATOM 4902 C CA . ASP A 1 637 ? 126.661 97.942 124.325 1.00 168.14 617 ASP A CA 1
ATOM 4903 C C . ASP A 1 637 ? 125.845 99.209 124.600 1.00 168.43 617 ASP A C 1
ATOM 4904 O O . ASP A 1 637 ? 124.619 99.093 124.807 1.00 168.87 617 ASP A O 1
ATOM 4909 N N . GLU A 1 638 ? 126.503 100.373 124.589 1.00 170.40 618 GLU A N 1
ATOM 4910 C CA . GLU A 1 638 ? 125.821 101.643 124.838 1.00 172.77 618 GLU A CA 1
ATOM 4911 C C . GLU A 1 638 ? 124.965 102.131 123.669 1.00 167.61 618 GLU A C 1
ATOM 4912 O O . GLU A 1 638 ? 123.952 102.801 123.897 1.00 167.26 618 GLU A O 1
ATOM 4918 N N . THR A 1 639 ? 125.330 101.818 122.425 1.00 162.79 619 THR A N 1
ATOM 4919 C CA . THR A 1 639 ? 124.475 102.203 121.303 1.00 162.93 619 THR A CA 1
ATOM 4920 C C . THR A 1 639 ? 123.500 101.107 120.884 1.00 159.95 619 THR A C 1
ATOM 4921 O O . THR A 1 639 ? 122.366 101.409 120.492 1.00 158.08 619 THR A O 1
ATOM 4925 N N . VAL A 1 640 ? 123.914 99.839 120.945 1.00 159.43 620 VAL A N 1
ATOM 4926 C CA . VAL A 1 640 ? 122.990 98.751 120.641 1.00 156.28 620 VAL A CA 1
ATOM 4927 C C . VAL A 1 640 ? 121.815 98.751 121.609 1.00 154.19 620 VAL A C 1
ATOM 4928 O O . VAL A 1 640 ? 120.668 98.567 121.199 1.00 157.54 620 VAL A O 1
ATOM 4932 N N . ARG A 1 641 ? 122.077 98.916 122.907 1.00 154.86 621 ARG A N 1
ATOM 4933 C CA . ARG A 1 641 ? 120.982 98.992 123.874 1.00 152.41 621 ARG A CA 1
ATOM 4934 C C . ARG A 1 641 ? 120.058 100.168 123.583 1.00 150.42 621 ARG A C 1
ATOM 4935 O O . ARG A 1 641 ? 118.828 100.034 123.623 1.00 154.36 621 ARG A O 1
ATOM 4943 N N . LYS A 1 642 ? 120.643 101.318 123.241 1.00 152.74 622 LYS A N 1
ATOM 4944 C CA . LYS A 1 642 ? 119.876 102.526 122.951 1.00 156.33 622 LYS A CA 1
ATOM 4945 C C . LYS A 1 642 ? 118.972 102.347 121.738 1.00 153.98 622 LYS A C 1
ATOM 4946 O O . LYS A 1 642 ? 117.840 102.843 121.721 1.00 155.31 622 LYS A O 1
ATOM 4952 N N . PHE A 1 643 ? 119.454 101.646 120.716 1.00 148.86 623 PHE A N 1
ATOM 4953 C CA . PHE A 1 643 ? 118.635 101.386 119.536 1.00 143.99 623 PHE A CA 1
ATOM 4954 C C . PHE A 1 643 ? 117.614 100.280 119.780 1.00 146.81 623 PHE A C 1
ATOM 4955 O O . PHE A 1 643 ? 116.455 100.401 119.370 1.00 149.40 623 PHE A O 1
ATOM 4963 N N . LEU A 1 644 ? 118.027 99.196 120.431 1.00 145.67 624 LEU A N 1
ATOM 4964 C CA . LEU A 1 644 ? 117.163 98.043 120.641 1.00 139.06 624 LEU A CA 1
ATOM 4965 C C . LEU A 1 644 ? 115.984 98.372 121.551 1.00 142.35 624 LEU A C 1
ATOM 4966 O O . LEU A 1 644 ? 114.874 97.875 121.333 1.00 146.30 624 LEU A O 1
ATOM 4971 N N . LEU A 1 645 ? 116.193 99.201 122.577 1.00 143.02 625 LEU A N 1
ATOM 4972 C CA . LEU A 1 645 ? 115.063 99.668 123.375 1.00 142.97 625 LEU A CA 1
ATOM 4973 C C . LEU A 1 645 ? 114.136 100.608 122.612 1.00 147.67 625 LEU A C 1
ATOM 4974 O O . LEU A 1 645 ? 113.011 100.842 123.064 1.00 152.39 625 LEU A O 1
ATOM 4979 N N . SER A 1 646 ? 114.566 101.075 121.438 1.00 145.56 626 SER A N 1
ATOM 4980 C CA . SER A 1 646 ? 113.668 101.915 120.603 1.00 146.86 626 SER A CA 1
ATOM 4981 C C . SER A 1 646 ? 112.752 101.015 119.760 1.00 144.56 626 SER A C 1
ATOM 4982 O O . SER A 1 646 ? 111.518 101.187 119.849 1.00 150.28 626 SER A O 1
ATOM 4985 N N . GLN A 1 647 ? 113.325 100.071 119.009 1.00 137.47 627 GLN A N 1
ATOM 4986 C CA . GLN A 1 647 ? 112.521 99.216 118.093 1.00 139.72 627 GLN A CA 1
ATOM 4987 C C . GLN A 1 647 ? 111.475 98.402 118.873 1.00 142.45 627 GLN A C 1
ATOM 4988 O O . GLN A 1 647 ? 110.411 98.103 118.289 1.00 145.14 627 GLN A O 1
ATOM 4994 N N . LEU A 1 648 ? 111.796 98.010 120.109 1.00 140.86 628 LEU A N 1
ATOM 4995 C CA . LEU A 1 648 ? 110.864 97.171 120.907 1.00 142.10 628 LEU A CA 1
ATOM 4996 C C . LEU A 1 648 ? 109.590 97.979 121.199 1.00 148.78 628 LEU A C 1
ATOM 4997 O O . LEU A 1 648 ? 108.635 97.398 121.758 1.00 153.56 628 LEU A O 1
ATOM 5002 N N . GLN A 1 649 ? 109.585 99.264 120.833 1.00 149.95 629 GLN A N 1
ATOM 5003 C CA . GLN A 1 649 ? 108.407 100.135 121.083 1.00 150.33 629 GLN A CA 1
ATOM 5004 C C . GLN A 1 649 ? 107.917 100.724 119.752 1.00 147.07 629 GLN A C 1
ATOM 5005 O O . GLN A 1 649 ? 107.059 101.632 119.791 1.00 150.19 629 GLN A O 1
ATOM 5011 N N . LYS A 1 650 ? 108.442 100.233 118.625 1.00 145.86 630 LYS A N 1
ATOM 5012 C CA . LYS A 1 650 ? 108.076 100.804 117.302 1.00 141.53 630 LYS A CA 1
ATOM 5013 C C . LYS A 1 650 ? 106.572 100.613 117.047 1.00 138.88 630 LYS A C 1
ATOM 5014 O O . LYS A 1 650 ? 105.869 101.634 116.883 1.00 150.52 630 LYS A O 1
ATOM 5020 N N . THR A 1 651 ? 106.101 99.361 117.017 1.00 135.46 631 THR A N 1
ATOM 5021 C CA . THR A 1 651 ? 104.665 99.076 116.780 1.00 138.14 631 THR A CA 1
ATOM 5022 C C . THR A 1 651 ? 104.303 97.787 117.490 1.00 140.75 631 THR A C 1
ATOM 5023 O O . THR A 1 651 ? 105.225 96.988 117.767 1.00 144.99 631 THR A O 1
ATOM 5027 N N . ARG A 1 652 ? 103.012 97.581 117.775 1.00 136.42 632 ARG A N 1
ATOM 5028 C CA . ARG A 1 652 ? 102.568 96.365 118.511 1.00 135.67 632 ARG A CA 1
ATOM 5029 C C . ARG A 1 652 ? 103.194 95.112 117.867 1.00 129.19 632 ARG A C 1
ATOM 5030 O O . ARG A 1 652 ? 103.927 94.402 118.590 1.00 132.97 632 ARG A O 1
ATOM 5038 N N . PRO A 1 653 ? 102.962 94.788 116.572 1.00 123.71 633 PRO A N 1
ATOM 5039 C CA . PRO A 1 653 ? 103.631 93.635 115.948 1.00 122.53 633 PRO A CA 1
ATOM 5040 C C . PRO A 1 653 ? 105.099 93.956 115.716 1.00 133.32 633 PRO A C 1
ATOM 5041 O O . PRO A 1 653 ? 105.432 94.877 114.968 1.00 141.79 633 PRO A O 1
ATOM 5045 N N . VA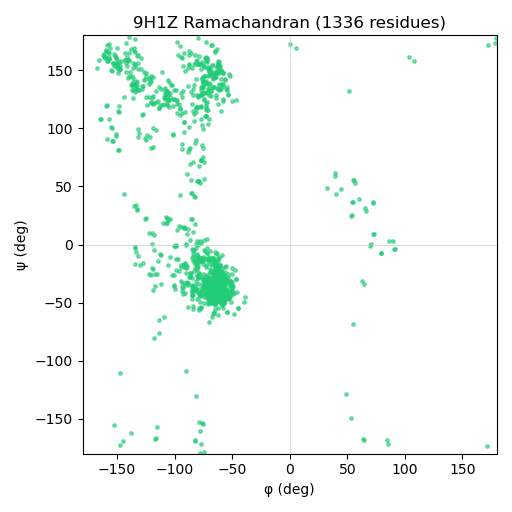L A 1 654 ? 105.982 93.197 116.357 1.00 125.72 634 VAL A N 1
ATOM 5046 C CA . VAL A 1 654 ? 107.414 93.400 116.173 1.00 115.53 634 VAL A CA 1
ATOM 5047 C C . VAL A 1 654 ? 108.149 92.073 116.319 1.00 120.33 634 VAL A C 1
ATOM 5048 O O . VAL A 1 654 ? 108.059 91.401 117.352 1.00 121.49 634 VAL A O 1
ATOM 5052 N N . ILE A 1 655 ? 108.838 91.661 115.258 1.00 119.86 635 ILE A N 1
ATOM 5053 C CA . ILE A 1 655 ? 109.552 90.386 115.214 1.00 114.19 635 ILE A CA 1
ATOM 5054 C C . ILE A 1 655 ? 110.948 90.705 114.685 1.00 122.06 635 ILE A C 1
ATOM 5055 O O . ILE A 1 655 ? 111.182 90.721 113.473 1.00 129.36 635 ILE A O 1
ATOM 5060 N N . LEU A 1 656 ? 111.886 90.958 115.593 1.00 119.52 636 LEU A N 1
ATOM 5061 C CA . LEU A 1 656 ? 113.222 91.382 115.202 1.00 121.31 636 LEU A CA 1
ATOM 5062 C C . LEU A 1 656 ? 114.035 90.197 114.702 1.00 125.68 636 LEU A C 1
ATOM 5063 O O . LEU A 1 656 ? 114.110 89.158 115.364 1.00 125.98 636 LEU A O 1
ATOM 5068 N N . ASP A 1 657 ? 114.633 90.361 113.528 1.00 123.12 637 ASP A N 1
ATOM 5069 C CA . ASP A 1 657 ? 115.479 89.329 112.954 1.00 122.89 637 ASP A CA 1
ATOM 5070 C C . ASP A 1 657 ? 116.617 89.007 113.920 1.00 126.01 637 ASP A C 1
ATOM 5071 O O . ASP A 1 657 ? 117.338 89.919 114.345 1.00 131.74 637 ASP A O 1
ATOM 5076 N N . PRO A 1 658 ? 116.800 87.740 114.304 1.00 124.07 638 PRO A N 1
ATOM 5077 C CA . PRO A 1 658 ? 117.901 87.397 115.219 1.00 124.92 638 PRO A CA 1
ATOM 5078 C C . PRO A 1 658 ? 119.285 87.715 114.684 1.00 129.64 638 PRO A C 1
ATOM 5079 O O . PRO A 1 658 ? 120.229 87.800 115.477 1.00 130.44 638 PRO A O 1
ATOM 5083 N N . ALA A 1 659 ? 119.442 87.897 113.374 1.00 132.81 639 ALA A N 1
ATOM 5084 C CA . ALA A 1 659 ? 120.735 88.277 112.820 1.00 134.64 639 ALA A CA 1
ATOM 5085 C C . ALA A 1 659 ? 121.017 89.770 112.909 1.00 138.51 639 ALA A C 1
ATOM 5086 O O . ALA A 1 659 ? 122.183 90.167 112.831 1.00 141.59 639 ALA A O 1
ATOM 5088 N N . GLU A 1 660 ? 119.994 90.603 113.065 1.00 134.61 640 GLU A N 1
ATOM 5089 C CA . GLU A 1 660 ? 120.148 92.016 112.749 1.00 130.43 640 GLU A CA 1
ATOM 5090 C C . GLU A 1 660 ? 119.073 92.837 113.453 1.00 136.82 640 GLU A C 1
ATOM 5091 O O . GLU A 1 660 ? 117.878 92.637 113.210 1.00 145.13 640 GLU A O 1
ATOM 5097 N N . PRO A 1 661 ? 119.460 93.769 114.330 1.00 136.31 641 PRO A N 1
ATOM 5098 C CA . PRO A 1 661 ? 118.451 94.501 115.111 1.00 137.01 641 PRO A CA 1
ATOM 5099 C C . PRO A 1 661 ? 117.562 95.415 114.288 1.00 140.85 641 PRO A C 1
ATOM 5100 O O . PRO A 1 661 ? 116.399 95.618 114.655 1.00 143.65 641 PRO A O 1
ATOM 5104 N N . THR A 1 662 ? 118.065 95.969 113.189 1.00 137.56 642 THR A N 1
ATOM 5105 C CA . THR A 1 662 ? 117.260 96.784 112.289 1.00 139.22 642 THR A CA 1
ATOM 5106 C C . THR A 1 662 ? 116.344 95.970 111.387 1.00 139.04 642 THR A C 1
ATOM 5107 O O . THR A 1 662 ? 115.641 96.560 110.562 1.00 143.84 642 THR A O 1
ATOM 5111 N N . GLY A 1 663 ? 116.331 94.642 111.511 1.00 137.90 643 GLY A N 1
ATOM 5112 C CA . GLY A 1 663 ? 115.633 93.830 110.527 1.00 141.15 643 GLY A CA 1
ATOM 5113 C C . GLY A 1 663 ? 114.125 93.976 110.608 1.00 139.18 643 GLY A C 1
ATOM 5114 O O . GLY A 1 663 ? 113.462 94.191 109.589 1.00 144.86 643 GLY A O 1
ATOM 5115 N N . ASP A 1 664 ? 113.574 93.902 111.818 1.00 130.65 644 ASP A N 1
ATOM 5116 C CA . ASP A 1 664 ? 112.156 94.151 112.098 1.00 131.25 644 ASP A CA 1
ATOM 5117 C C . ASP A 1 664 ? 111.252 93.569 111.010 1.00 127.01 644 ASP A C 1
ATOM 5118 O O . ASP A 1 664 ? 110.487 94.267 110.346 1.00 122.60 644 ASP A O 1
ATOM 5123 N N . VAL A 1 665 ? 111.374 92.254 110.826 1.00 130.35 645 VAL A N 1
ATOM 5124 C CA . VAL A 1 665 ? 110.806 91.606 109.649 1.00 123.99 645 VAL A CA 1
ATOM 5125 C C . VAL A 1 665 ? 109.307 91.385 109.814 1.00 123.34 645 VAL A C 1
ATOM 5126 O O . VAL A 1 665 ? 108.570 91.353 108.824 1.00 128.91 645 VAL A O 1
ATOM 5130 N N . GLY A 1 666 ? 108.831 91.236 111.045 1.00 121.62 646 GLY A N 1
ATOM 5131 C CA . GLY A 1 666 ? 107.409 91.310 111.314 1.00 122.43 646 GLY A CA 1
ATOM 5132 C C . GLY A 1 666 ? 106.875 92.726 111.366 1.00 120.85 646 GLY A C 1
ATOM 5133 O O . GLY A 1 666 ? 106.478 93.208 112.430 1.00 125.77 646 GLY A O 1
ATOM 5134 N N . GLY A 1 667 ? 106.876 93.402 110.219 1.00 118.05 647 GLY A N 1
ATOM 5135 C CA . GLY A 1 667 ? 106.634 94.830 110.141 1.00 125.62 647 GLY A CA 1
ATOM 5136 C C . GLY A 1 667 ? 105.334 95.269 110.782 1.00 128.57 647 GLY A C 1
ATOM 5137 O O . GLY A 1 667 ? 104.296 94.631 110.589 1.00 136.42 647 GLY A O 1
ATOM 5138 N N . GLY A 1 668 ? 105.378 96.352 111.552 1.00 117.63 648 GLY A N 1
ATOM 5139 C CA . GLY A 1 668 ? 104.392 96.583 112.588 1.00 126.14 648 GLY A CA 1
ATOM 5140 C C . GLY A 1 668 ? 103.039 97.053 112.097 1.00 131.84 648 GLY A C 1
ATOM 5141 O O . GLY A 1 668 ? 102.003 96.631 112.616 1.00 138.12 648 GLY A O 1
ATOM 5142 N N . ASP A 1 669 ? 103.030 97.924 111.094 1.00 127.71 649 ASP A N 1
ATOM 5143 C CA . ASP A 1 669 ? 101.818 98.625 110.705 1.00 123.46 649 ASP A CA 1
ATOM 5144 C C . ASP A 1 669 ? 101.618 98.618 109.197 1.00 122.58 649 ASP A C 1
ATOM 5145 O O . ASP A 1 669 ? 100.604 99.131 108.717 1.00 132.49 649 ASP A O 1
ATOM 5150 N N . ARG A 1 670 ? 102.556 98.054 108.444 1.00 119.80 650 ARG A N 1
ATOM 5151 C CA . ARG A 1 670 ? 102.582 98.139 106.992 1.00 115.90 650 ARG A CA 1
ATOM 5152 C C . ARG A 1 670 ? 101.897 96.950 106.329 1.00 118.79 650 ARG A C 1
ATOM 5153 O O . ARG A 1 670 ? 101.189 97.123 105.332 1.00 123.84 650 ARG A O 1
ATOM 5161 N N . TRP A 1 671 ? 102.096 95.745 106.858 1.00 114.82 651 TRP A N 1
ATOM 5162 C CA . TRP A 1 671 ? 101.695 94.519 106.184 1.00 111.16 651 TRP A CA 1
ATOM 5163 C C . TRP A 1 671 ? 100.299 94.068 106.605 1.00 115.97 651 TRP A C 1
ATOM 5164 O O . TRP A 1 671 ? 99.835 94.356 107.710 1.00 120.11 651 TRP A O 1
ATOM 5175 N N . CYS A 1 672 ? 99.628 93.333 105.704 1.00 112.90 652 CYS A N 1
ATOM 5176 C CA . CYS A 1 672 ? 98.216 92.915 105.942 1.00 109.01 652 CYS A CA 1
ATOM 5177 C C . CYS A 1 672 ? 98.115 91.690 106.861 1.00 102.57 652 CYS A C 1
ATOM 5178 O O . CYS A 1 672 ? 97.470 90.700 106.448 1.00 103.28 652 CYS A O 1
ATOM 5181 N N . TRP A 1 673 ? 98.710 91.749 108.052 1.00 99.59 653 TRP A N 1
ATOM 5182 C CA . TRP A 1 673 ? 98.577 90.682 109.042 1.00 93.93 653 TRP A CA 1
ATOM 5183 C C . TRP A 1 673 ? 97.124 90.275 109.259 1.00 99.56 653 TRP A C 1
ATOM 5184 O O . TRP A 1 673 ? 96.831 89.096 109.487 1.00 112.81 653 TRP A O 1
ATOM 5195 N N . HIS A 1 674 ? 96.216 91.255 109.201 1.00 103.41 654 HIS A N 1
ATOM 5196 C CA . HIS A 1 674 ? 94.776 90.975 109.464 1.00 110.01 654 HIS A CA 1
ATOM 5197 C C . HIS A 1 674 ? 94.283 89.851 108.541 1.00 111.10 654 HIS A C 1
ATOM 5198 O O . HIS A 1 674 ? 93.542 88.968 109.025 1.00 120.77 654 HIS A O 1
ATOM 5205 N N . LEU A 1 675 ? 94.669 89.877 107.260 1.00 107.10 655 LEU A N 1
ATOM 5206 C CA . LEU A 1 675 ? 94.183 88.845 106.345 1.00 109.57 655 LEU A CA 1
ATOM 5207 C C . LEU A 1 675 ? 94.619 87.448 106.775 1.00 110.67 655 LEU A C 1
ATOM 5208 O O . LEU A 1 675 ? 93.817 86.506 106.748 1.00 112.58 655 LEU A O 1
ATOM 5213 N N . LEU A 1 676 ? 95.875 87.295 107.192 1.00 104.78 656 LEU A N 1
ATOM 5214 C CA . LEU A 1 676 ? 96.312 86.019 107.747 1.00 98.64 656 LEU A CA 1
ATOM 5215 C C . LEU A 1 676 ? 95.618 85.678 109.058 1.00 104.74 656 LEU A C 1
ATOM 5216 O O . LEU A 1 676 ? 95.389 84.499 109.330 1.00 117.77 656 LEU A O 1
ATOM 5221 N N . ALA A 1 677 ? 95.263 86.667 109.877 1.00 98.10 657 ALA A N 1
ATOM 5222 C CA . ALA A 1 677 ? 94.517 86.341 111.091 1.00 102.14 657 ALA A CA 1
ATOM 5223 C C . ALA A 1 677 ? 93.097 85.875 110.784 1.00 112.12 657 ALA A C 1
ATOM 5224 O O . ALA A 1 677 ? 92.603 84.925 111.406 1.00 123.67 657 ALA A O 1
ATOM 5226 N N . LYS A 1 678 ? 92.453 86.475 109.782 1.00 111.33 658 LYS A N 1
ATOM 5227 C CA . LYS A 1 678 ? 91.141 85.999 109.342 1.00 113.88 658 LYS A CA 1
ATOM 5228 C C . LYS A 1 678 ? 91.219 84.599 108.740 1.00 117.73 658 LYS A C 1
ATOM 5229 O O . LYS A 1 678 ? 90.384 83.731 109.040 1.00 117.87 658 LYS A O 1
ATOM 5235 N N . GLU A 1 679 ? 92.253 84.337 107.944 1.00 120.73 659 GLU A N 1
ATOM 5236 C CA . GLU A 1 679 ? 92.407 83.010 107.360 1.00 118.82 659 GLU A CA 1
ATOM 5237 C C . GLU A 1 679 ? 92.736 81.960 108.413 1.00 114.07 659 GLU A C 1
ATOM 5238 O O . GLU A 1 679 ? 92.224 80.840 108.345 1.00 118.41 659 GLU A O 1
ATOM 5244 N N . ALA A 1 680 ? 93.620 82.273 109.360 1.00 108.09 660 ALA A N 1
ATOM 5245 C CA . ALA A 1 680 ? 93.860 81.363 110.473 1.00 104.75 660 ALA A CA 1
ATOM 5246 C C . ALA A 1 680 ? 92.573 81.055 111.229 1.00 115.58 660 ALA A C 1
ATOM 5247 O O . ALA A 1 680 ? 92.289 79.892 111.534 1.00 126.36 660 ALA A O 1
ATOM 5249 N N . LYS A 1 681 ? 91.785 82.086 111.555 1.00 116.64 661 LYS A N 1
ATOM 5250 C CA . LYS A 1 681 ? 90.508 81.853 112.228 1.00 119.16 661 LYS A CA 1
ATOM 5251 C C . LYS A 1 681 ? 89.575 80.966 111.410 1.00 121.97 661 LYS A C 1
ATOM 5252 O O . LYS A 1 681 ? 88.731 80.265 111.978 1.00 127.55 661 LYS A O 1
ATOM 5258 N N . GLU A 1 682 ? 89.704 80.987 110.084 1.00 122.52 662 GLU A N 1
ATOM 5259 C CA . GLU A 1 682 ? 88.954 80.043 109.254 1.00 125.47 662 GLU A CA 1
ATOM 5260 C C . GLU A 1 682 ? 89.528 78.626 109.322 1.00 122.26 662 GLU A C 1
ATOM 5261 O O . GLU A 1 682 ? 88.782 77.649 109.448 1.00 125.14 662 GLU A O 1
ATOM 5267 N N . TRP A 1 683 ? 90.853 78.498 109.229 1.00 120.67 663 TRP A N 1
ATOM 5268 C CA . TRP A 1 683 ? 91.533 77.202 109.287 1.00 117.16 663 TRP A CA 1
ATOM 5269 C C . TRP A 1 683 ? 91.357 76.459 110.608 1.00 122.35 663 TRP A C 1
ATOM 5270 O O . TRP A 1 683 ? 91.495 75.233 110.635 1.00 131.34 663 TRP A O 1
ATOM 5281 N N . LEU A 1 684 ? 91.086 77.154 111.711 1.00 121.35 664 LEU A N 1
ATOM 5282 C CA . LEU A 1 684 ? 90.886 76.452 112.981 1.00 122.37 664 LEU A CA 1
ATOM 5283 C C . LEU A 1 684 ? 89.704 75.486 112.985 1.00 130.56 664 LEU A C 1
ATOM 5284 O O . LEU A 1 684 ? 89.576 74.706 113.935 1.00 134.61 664 LEU A O 1
ATOM 5289 N N . SER A 1 685 ? 88.843 75.511 111.971 1.00 130.85 665 SER A N 1
ATOM 5290 C CA . SER A 1 685 ? 87.815 74.490 111.789 1.00 134.63 665 SER A CA 1
ATOM 5291 C C . SER A 1 685 ? 88.330 73.208 111.138 1.00 139.23 665 SER A C 1
ATOM 5292 O O . SER A 1 685 ? 87.588 72.222 111.091 1.00 144.33 665 SER A O 1
ATOM 5295 N N . SER A 1 686 ? 89.564 73.198 110.637 1.00 133.26 666 SER A N 1
ATOM 5296 C CA . SER A 1 686 ? 90.019 72.158 109.725 1.00 132.79 666 SER A CA 1
ATOM 5297 C C . SER A 1 686 ? 90.045 70.764 110.355 1.00 142.54 666 SER A C 1
ATOM 5298 O O . SER A 1 686 ? 90.281 70.609 111.556 1.00 147.64 666 SER A O 1
ATOM 5301 N N . PRO A 1 687 ? 89.785 69.733 109.544 1.00 141.86 667 PRO A N 1
ATOM 5302 C CA . PRO A 1 687 ? 90.138 68.349 109.906 1.00 140.29 667 PRO A CA 1
ATOM 5303 C C . PRO A 1 687 ? 91.543 68.157 110.456 1.00 142.75 667 PRO A C 1
ATOM 5304 O O . PRO A 1 687 ? 91.760 67.238 111.255 1.00 147.17 667 PRO A O 1
ATOM 5308 N N . CYS A 1 688 ? 92.506 68.987 110.047 1.00 138.24 668 CYS A N 1
ATOM 5309 C CA . CYS A 1 688 ? 93.875 68.860 110.543 1.00 136.20 668 CYS A CA 1
ATOM 5310 C C . CYS A 1 688 ? 93.958 68.993 112.057 1.00 137.85 668 CYS A C 1
ATOM 5311 O O . CYS A 1 688 ? 94.898 68.478 112.671 1.00 141.19 668 CYS A O 1
ATOM 5314 N N . PHE A 1 689 ? 93.007 69.682 112.680 1.00 137.58 669 PHE A N 1
ATOM 5315 C CA . PHE A 1 689 ? 93.067 69.949 114.109 1.00 140.67 669 PHE A CA 1
ATOM 5316 C C . PHE A 1 689 ? 92.053 69.121 114.890 1.00 148.41 669 PHE A C 1
ATOM 5317 O O . PHE A 1 689 ? 91.659 69.506 115.995 1.00 155.79 669 PHE A O 1
ATOM 5325 N N . LYS A 1 690 ? 91.620 67.994 114.330 1.00 150.51 670 LYS A N 1
ATOM 5326 C CA . LYS A 1 690 ? 90.766 67.037 115.019 1.00 156.42 670 LYS A CA 1
ATOM 5327 C C . LYS A 1 690 ? 91.484 65.698 115.105 1.00 162.27 670 LYS A C 1
ATOM 5328 O O . LYS A 1 690 ? 91.923 65.156 114.085 1.00 160.63 670 LYS A O 1
ATOM 5334 N N . ASP A 1 691 ? 91.594 65.169 116.320 1.00 170.43 671 ASP A N 1
ATOM 5335 C CA . ASP A 1 691 ? 92.250 63.894 116.565 1.00 176.41 671 ASP A CA 1
ATOM 5336 C C . ASP A 1 691 ? 91.428 62.760 115.945 1.00 183.63 671 ASP A C 1
ATOM 5337 O O . ASP A 1 691 ? 90.317 62.962 115.448 1.00 187.48 671 ASP A O 1
ATOM 5342 N N . GLY A 1 692 ? 92.000 61.555 115.951 1.00 185.88 672 GLY A N 1
ATOM 5343 C CA . GLY A 1 692 ? 91.312 60.396 115.407 1.00 188.04 672 GLY A CA 1
ATOM 5344 C C . GLY A 1 692 ? 90.005 60.075 116.103 1.00 192.20 672 GLY A C 1
ATOM 5345 O O . GLY A 1 692 ? 89.136 59.430 115.506 1.00 192.26 672 GLY A O 1
ATOM 5346 N N . THR A 1 693 ? 89.845 60.511 117.353 1.00 191.81 673 THR A N 1
ATOM 5347 C CA . THR A 1 693 ? 88.576 60.403 118.062 1.00 188.73 673 THR A CA 1
ATOM 5348 C C . THR A 1 693 ? 87.576 61.474 117.645 1.00 184.70 673 THR A C 1
ATOM 5349 O O . THR A 1 693 ? 86.391 61.351 117.971 1.00 187.52 673 THR A O 1
ATOM 5353 N N . GLY A 1 694 ? 88.023 62.510 116.939 1.00 181.08 674 GLY A N 1
ATOM 5354 C CA . GLY A 1 694 ? 87.199 63.649 116.598 1.00 177.52 674 GLY A CA 1
ATOM 5355 C C . GLY A 1 694 ? 87.226 64.800 117.580 1.00 179.42 674 GLY A C 1
ATOM 5356 O O . GLY A 1 694 ? 86.604 65.834 117.308 1.00 176.85 674 GLY A O 1
ATOM 5357 N N . ASN A 1 695 ? 87.919 64.663 118.706 1.00 182.73 675 ASN A N 1
ATOM 5358 C CA . ASN A 1 695 ? 88.060 65.776 119.631 1.00 181.50 675 ASN A CA 1
ATOM 5359 C C . ASN A 1 695 ? 89.137 66.755 119.157 1.00 176.53 675 ASN A C 1
ATOM 5360 O O . ASN A 1 695 ? 90.032 66.388 118.393 1.00 174.95 675 ASN A O 1
ATOM 5365 N N . PRO A 1 696 ? 89.052 68.018 119.571 1.00 169.32 676 PRO A N 1
ATOM 5366 C CA . PRO A 1 696 ? 89.975 69.031 119.053 1.00 164.09 676 PRO A CA 1
ATOM 5367 C C . PRO A 1 696 ? 91.367 68.924 119.656 1.00 163.83 676 PRO A C 1
ATOM 5368 O O . PRO A 1 696 ? 91.561 68.417 120.763 1.00 163.78 676 PRO A O 1
ATOM 5372 N N . ILE A 1 697 ? 92.343 69.416 118.901 1.00 157.01 677 ILE A N 1
ATOM 5373 C CA . ILE A 1 697 ? 93.747 69.416 119.304 1.00 148.48 677 ILE A CA 1
ATOM 5374 C C . ILE A 1 697 ? 94.081 70.803 119.845 1.00 148.53 677 ILE A C 1
ATOM 5375 O O . ILE A 1 697 ? 93.879 71.795 119.130 1.00 146.27 677 ILE A O 1
ATOM 5380 N N . PRO A 1 698 ? 94.586 70.921 121.070 1.00 151.19 678 PRO A N 1
ATOM 5381 C CA . PRO A 1 698 ? 94.822 72.242 121.652 1.00 149.79 678 PRO A CA 1
ATOM 5382 C C . PRO A 1 698 ? 96.194 72.781 121.290 1.00 148.44 678 PRO A C 1
ATOM 5383 O O . PRO A 1 698 ? 97.122 72.012 121.000 1.00 148.93 678 PRO A O 1
ATOM 5387 N N . PRO A 1 699 ? 96.360 74.102 121.299 1.00 141.05 679 PRO A N 1
ATOM 5388 C CA . PRO A 1 699 ? 97.691 74.693 121.139 1.00 139.82 679 PRO A CA 1
ATOM 5389 C C . PRO A 1 699 ? 98.552 74.517 122.381 1.00 147.31 679 PRO A C 1
ATOM 5390 O O . PRO A 1 699 ? 98.063 74.265 123.484 1.00 153.17 679 PRO A O 1
ATOM 5394 N N . TRP A 1 700 ? 99.861 74.656 122.184 1.00 143.95 680 TRP A N 1
ATOM 5395 C CA . TRP A 1 700 ? 100.769 74.820 123.310 1.00 146.36 680 TRP A CA 1
ATOM 5396 C C . TRP A 1 700 ? 100.597 76.192 123.953 1.00 155.26 680 TRP A C 1
ATOM 5397 O O . TRP A 1 700 ? 100.192 77.162 123.308 1.00 155.36 680 TRP A O 1
ATOM 5408 N N . LYS A 1 701 ? 100.907 76.261 125.245 1.00 157.48 681 LYS A N 1
ATOM 5409 C CA . LYS A 1 701 ? 100.797 77.488 126.034 1.00 160.13 681 LYS A CA 1
ATOM 5410 C C . LYS A 1 701 ? 102.041 78.339 125.801 1.00 160.85 681 LYS A C 1
ATOM 5411 O O . LYS A 1 701 ? 103.021 78.261 126.542 1.00 162.67 681 LYS A O 1
ATOM 5417 N N . VAL A 1 702 ? 102.006 79.162 124.763 1.00 160.37 682 VAL A N 1
ATOM 5418 C CA . VAL A 1 702 ? 103.131 80.018 124.389 1.00 158.19 682 VAL A CA 1
ATOM 5419 C C . VAL A 1 702 ? 102.825 81.453 124.807 1.00 161.27 682 VAL A C 1
ATOM 5420 O O . VAL A 1 702 ? 101.719 81.941 124.536 1.00 160.67 682 VAL A O 1
ATOM 5424 N N . PRO A 1 703 ? 103.739 82.134 125.496 1.00 162.76 683 PRO A N 1
ATOM 5425 C CA . PRO A 1 703 ? 103.569 83.572 125.733 1.00 161.80 683 PRO A CA 1
ATOM 5426 C C . PRO A 1 703 ? 103.621 84.358 124.432 1.00 159.55 683 PRO A C 1
ATOM 5427 O O . PRO A 1 703 ? 104.360 84.015 123.507 1.00 158.77 683 PRO A O 1
ATOM 5431 N N . THR A 1 704 ? 102.810 85.412 124.364 1.00 158.52 684 THR A N 1
ATOM 5432 C CA . THR A 1 704 ? 102.768 86.281 123.195 1.00 156.25 684 THR A CA 1
ATOM 5433 C C . THR A 1 704 ? 103.760 87.437 123.255 1.00 158.28 684 THR A C 1
ATOM 5434 O O . THR A 1 704 ? 104.064 88.022 122.210 1.00 153.45 684 THR A O 1
ATOM 5438 N N . MET A 1 705 ? 104.272 87.778 124.435 1.00 161.77 685 MET A N 1
ATOM 5439 C CA . MET A 1 705 ? 105.252 88.847 124.589 1.00 155.81 685 MET A CA 1
ATOM 5440 C C . MET A 1 705 ? 106.518 88.301 125.231 1.00 159.38 685 MET A C 1
ATOM 5441 O O . MET A 1 705 ? 106.461 87.670 126.291 1.00 166.72 685 MET A O 1
ATOM 5446 N N . GLN A 1 706 ? 107.654 88.552 124.587 1.00 157.38 686 GLN A N 1
ATOM 5447 C CA . GLN A 1 706 ? 108.924 87.949 124.976 1.00 159.33 686 GLN A CA 1
ATOM 5448 C C . GLN A 1 706 ? 110.060 88.926 124.709 1.00 153.23 686 GLN A C 1
ATOM 5449 O O . GLN A 1 706 ? 109.860 90.139 124.706 1.00 152.27 686 GLN A O 1
ATOM 5455 N N . GLN B 1 27 ? 96.234 136.305 66.837 1.00 191.11 7 GLN B N 1
ATOM 5456 C CA . GLN B 1 27 ? 95.702 135.011 66.428 1.00 197.92 7 GLN B CA 1
ATOM 5457 C C . GLN B 1 27 ? 94.957 134.330 67.570 1.00 200.22 7 GLN B C 1
ATOM 5458 O O . GLN B 1 27 ? 93.737 134.207 67.530 1.00 201.99 7 GLN B O 1
ATOM 5464 N N . LEU B 1 28 ? 95.723 133.876 68.567 1.00 197.60 8 LEU B N 1
ATOM 5465 C CA . LEU B 1 28 ? 95.238 132.931 69.571 1.00 192.40 8 LEU B CA 1
ATOM 5466 C C . LEU B 1 28 ? 93.854 133.285 70.109 1.00 192.91 8 LEU B C 1
ATOM 5467 O O . LEU B 1 28 ? 92.934 132.461 70.080 1.00 193.33 8 LEU B O 1
ATOM 5472 N N . SER B 1 29 ? 93.694 134.513 70.608 1.00 192.29 9 SER B N 1
ATOM 5473 C CA . SER B 1 29 ? 92.458 134.909 71.277 1.00 192.56 9 SER B CA 1
ATOM 5474 C C . SER B 1 29 ? 91.238 134.898 70.362 1.00 194.65 9 SER B C 1
ATOM 5475 O O . SER B 1 29 ? 90.109 134.871 70.862 1.00 194.76 9 SER B O 1
ATOM 5478 N N . SER B 1 30 ? 91.427 134.915 69.042 1.00 194.67 10 SER B N 1
ATOM 5479 C CA . SER B 1 30 ? 90.293 134.857 68.125 1.00 193.96 10 SER B CA 1
ATOM 5480 C C . SER B 1 30 ? 89.765 133.445 67.912 1.00 194.56 10 SER B C 1
ATOM 5481 O O . SER B 1 30 ? 88.649 133.288 67.404 1.00 195.64 10 SER B O 1
ATOM 5484 N N . VAL B 1 31 ? 90.526 132.425 68.279 1.00 191.70 11 VAL B N 1
ATOM 5485 C CA . VAL B 1 31 ? 90.102 131.041 68.055 1.00 192.48 11 VAL B CA 1
ATOM 5486 C C . VAL B 1 31 ? 89.101 130.646 69.137 1.00 194.72 11 VAL B C 1
ATOM 5487 O O . VAL B 1 31 ? 89.397 130.807 70.332 1.00 193.49 11 VAL B O 1
ATOM 5491 N N . PRO B 1 32 ? 87.924 130.141 68.769 1.00 194.92 12 PRO B N 1
ATOM 5492 C CA . PRO B 1 32 ? 86.948 129.703 69.774 1.00 192.29 12 PRO B CA 1
ATOM 5493 C C . PRO B 1 32 ? 87.468 128.520 70.576 1.00 194.41 12 PRO B C 1
ATOM 5494 O O . PRO B 1 32 ? 88.448 127.863 70.219 1.00 196.07 12 PRO B O 1
ATOM 5498 N N . ALA B 1 33 ? 86.786 128.254 71.693 1.00 189.97 13 ALA B N 1
ATOM 5499 C CA . ALA B 1 33 ? 87.186 127.153 72.564 1.00 188.00 13 ALA B CA 1
ATOM 5500 C C . ALA B 1 33 ? 87.094 125.808 71.852 1.00 188.72 13 ALA B C 1
ATOM 5501 O O . ALA B 1 33 ? 87.992 124.969 71.979 1.00 188.91 13 ALA B O 1
ATOM 5503 N N . GLN B 1 34 ? 86.017 125.579 71.111 1.00 188.89 14 GLN B N 1
ATOM 5504 C CA . GLN B 1 34 ? 85.990 124.477 70.162 1.00 188.79 14 GLN B CA 1
ATOM 5505 C C . GLN B 1 34 ? 86.993 124.707 69.036 1.00 192.31 14 GLN B C 1
ATOM 5506 O O . GLN B 1 34 ? 87.274 125.845 68.650 1.00 192.23 14 GLN B O 1
ATOM 5512 N N . LYS B 1 35 ? 87.553 123.604 68.529 1.00 194.40 15 LYS B N 1
ATOM 5513 C CA . LYS B 1 35 ? 88.605 123.563 67.511 1.00 196.44 15 LYS B CA 1
ATOM 5514 C C . LYS B 1 35 ? 89.981 123.986 68.013 1.00 194.33 15 LYS B C 1
ATOM 5515 O O . LYS B 1 35 ? 90.894 124.156 67.195 1.00 194.36 15 LYS B O 1
ATOM 5521 N N . LEU B 1 36 ? 90.167 124.176 69.322 1.00 191.97 16 LEU B N 1
ATOM 5522 C CA . LEU B 1 36 ? 91.520 124.372 69.839 1.00 184.72 16 LEU B CA 1
ATOM 5523 C C . LEU B 1 36 ? 92.433 123.192 69.526 1.00 181.43 16 LEU B C 1
ATOM 5524 O O . LEU B 1 36 ? 93.632 123.384 69.302 1.00 184.56 16 LEU B O 1
ATOM 5529 N N . GLY B 1 37 ? 91.896 121.972 69.516 1.00 178.77 17 GLY B N 1
ATOM 5530 C CA . GLY B 1 37 ? 92.689 120.827 69.093 1.00 181.39 17 GLY B CA 1
ATOM 5531 C C . GLY B 1 37 ? 93.162 120.937 67.656 1.00 185.44 17 GLY B C 1
ATOM 5532 O O . GLY B 1 37 ? 94.313 120.615 67.336 1.00 188.47 17 GLY B O 1
ATOM 5533 N N . TRP B 1 38 ? 92.306 121.474 66.785 1.00 184.57 18 TRP B N 1
ATOM 5534 C CA . TRP B 1 38 ? 92.722 121.781 65.422 1.00 186.49 18 TRP B CA 1
ATOM 5535 C C . TRP B 1 38 ? 93.808 122.846 65.403 1.00 186.77 18 TRP B C 1
ATOM 5536 O O . TRP B 1 38 ? 94.775 122.731 64.649 1.00 188.90 18 TRP B O 1
ATOM 5547 N N . PHE B 1 39 ? 93.627 123.930 66.156 1.00 185.14 19 PHE B N 1
ATOM 5548 C CA . PHE B 1 39 ? 94.632 124.991 66.172 1.00 182.47 19 PHE B CA 1
ATOM 5549 C C . PHE B 1 39 ? 95.992 124.470 66.634 1.00 181.89 19 PHE B C 1
ATOM 5550 O O . PHE B 1 39 ? 97.031 124.818 66.058 1.00 184.10 19 PHE B O 1
ATOM 5558 N N . ILE B 1 40 ? 95.995 123.615 67.661 1.00 181.75 20 ILE B N 1
ATOM 5559 C CA . ILE B 1 40 ? 97.222 122.977 68.138 1.00 178.64 20 ILE B CA 1
ATOM 5560 C C . ILE B 1 40 ? 97.858 122.114 67.053 1.00 181.76 20 ILE B C 1
ATOM 5561 O O . ILE B 1 40 ? 99.071 122.180 66.820 1.00 184.95 20 ILE B O 1
ATOM 5566 N N . GLN B 1 41 ? 97.055 121.292 66.373 1.00 181.81 21 GLN B N 1
ATOM 5567 C CA . GLN B 1 41 ? 97.605 120.469 65.297 1.00 185.19 21 GLN B CA 1
ATOM 5568 C C . GLN B 1 41 ? 98.101 121.301 64.118 1.00 186.88 21 GLN B C 1
ATOM 5569 O O . GLN B 1 41 ? 99.078 120.923 63.462 1.00 187.89 21 GLN B O 1
ATOM 5575 N N . GLU B 1 42 ? 97.445 122.422 63.834 1.00 187.69 22 GLU B N 1
ATOM 5576 C CA . GLU B 1 42 ? 97.751 123.242 62.668 1.00 187.33 22 GLU B CA 1
ATOM 5577 C C . GLU B 1 42 ? 98.993 124.104 62.862 1.00 186.62 22 GLU B C 1
ATOM 5578 O O . GLU B 1 42 ? 99.797 124.245 61.935 1.00 186.85 22 GLU B O 1
ATOM 5584 N N . TYR B 1 43 ? 99.176 124.686 64.042 1.00 187.39 23 TYR B N 1
ATOM 5585 C CA . TYR B 1 43 ? 100.229 125.681 64.227 1.00 187.47 23 TYR B CA 1
ATOM 5586 C C . TYR B 1 43 ? 101.306 125.285 65.224 1.00 186.78 23 TYR B C 1
ATOM 5587 O O . TYR B 1 43 ? 102.472 125.626 65.019 1.00 190.51 23 TYR B O 1
ATOM 5596 N N . LEU B 1 44 ? 100.963 124.584 66.302 1.00 182.64 24 LEU B N 1
ATOM 5597 C CA . LEU B 1 44 ? 101.905 124.417 67.404 1.00 179.81 24 LEU B CA 1
ATOM 5598 C C . LEU B 1 44 ? 102.749 123.150 67.302 1.00 183.99 24 LEU B C 1
ATOM 5599 O O . LEU B 1 44 ? 103.956 123.199 67.560 1.00 187.01 24 LEU B O 1
ATOM 5604 N N . LYS B 1 45 ? 102.159 122.019 66.936 1.00 182.14 25 LYS B N 1
ATOM 5605 C CA . LYS B 1 45 ? 102.880 120.756 67.018 1.00 183.82 25 LYS B CA 1
ATOM 5606 C C . LYS B 1 45 ? 103.942 120.672 65.921 1.00 191.02 25 LYS B C 1
ATOM 5607 O O . LYS B 1 45 ? 103.685 121.056 64.780 1.00 194.70 25 LYS B O 1
ATOM 5613 N N . PRO B 1 46 ? 105.135 120.163 66.233 1.00 190.83 26 PRO B N 1
ATOM 5614 C CA . PRO B 1 46 ? 106.184 120.022 65.211 1.00 192.49 26 PRO B CA 1
ATOM 5615 C C . PRO B 1 46 ? 105.790 119.058 64.099 1.00 198.97 26 PRO B C 1
ATOM 5616 O O . PRO B 1 46 ? 104.998 118.135 64.300 1.00 198.88 26 PRO B O 1
ATOM 5620 N N . TYR B 1 47 ? 106.361 119.279 62.911 1.00 201.66 27 TYR B N 1
ATOM 5621 C CA . TYR B 1 47 ? 106.205 118.313 61.829 1.00 204.95 27 TYR B CA 1
ATOM 5622 C C . TYR B 1 47 ? 106.949 117.021 62.146 1.00 210.61 27 TYR B C 1
ATOM 5623 O O . TYR B 1 47 ? 108.113 117.044 62.559 1.00 213.36 27 TYR B O 1
ATOM 5632 N N . GLU B 1 48 ? 106.265 115.891 61.954 1.00 212.11 28 GLU B N 1
ATOM 5633 C CA . GLU B 1 48 ? 106.888 114.582 62.121 1.00 213.01 28 GLU B CA 1
ATOM 5634 C C . GLU B 1 48 ? 108.034 114.364 61.136 1.00 214.01 28 GLU B C 1
ATOM 5635 O O . GLU B 1 48 ? 109.039 113.727 61.480 1.00 213.64 28 GLU B O 1
ATOM 5641 N N . GLU B 1 49 ? 107.914 114.923 59.925 1.00 214.16 29 GLU B N 1
ATOM 5642 C CA . GLU B 1 49 ? 108.979 114.856 58.927 1.00 214.32 29 GLU B CA 1
ATOM 5643 C C . GLU B 1 49 ? 110.265 115.525 59.389 1.00 213.02 29 GLU B C 1
ATOM 5644 O O . GLU B 1 49 ? 111.351 115.099 58.993 1.00 212.72 29 GLU B O 1
ATOM 5650 N N . CYS B 1 50 ? 110.173 116.554 60.222 1.00 212.03 30 CYS B N 1
ATOM 5651 C CA . CYS B 1 50 ? 111.332 117.255 60.766 1.00 211.39 30 CYS B CA 1
ATOM 5652 C C . CYS B 1 50 ? 111.857 116.537 62.012 1.00 209.89 30 CYS B C 1
ATOM 5653 O O . CYS B 1 50 ? 113.063 116.261 62.136 1.00 211.48 30 CYS B O 1
ATOM 5656 N N . GLN B 1 51 ? 110.937 116.192 62.914 1.00 207.70 31 GLN B N 1
ATOM 5657 C CA . GLN B 1 51 ? 111.265 115.463 64.134 1.00 208.71 31 GLN B CA 1
ATOM 5658 C C . GLN B 1 51 ? 112.073 114.205 63.839 1.00 211.53 31 GLN B C 1
ATOM 5659 O O . GLN B 1 51 ? 113.059 113.916 64.529 1.00 210.89 31 GLN B O 1
ATOM 5665 N N . THR B 1 52 ? 111.656 113.425 62.834 1.00 212.72 32 THR B N 1
ATOM 5666 C CA . THR B 1 52 ? 112.361 112.180 62.538 1.00 211.11 32 THR B CA 1
ATOM 5667 C C . THR B 1 52 ? 113.791 112.384 62.041 1.00 209.71 32 THR B C 1
ATOM 5668 O O . THR B 1 52 ? 114.542 111.405 61.990 1.00 207.12 32 THR B O 1
ATOM 5672 N N . LEU B 1 53 ? 114.191 113.601 61.681 1.00 210.98 33 LEU B N 1
ATOM 5673 C CA . LEU B 1 53 ? 115.619 113.868 61.520 1.00 209.56 33 LEU B CA 1
ATOM 5674 C C . LEU B 1 53 ? 116.247 114.313 62.836 1.00 208.70 33 LEU B C 1
ATOM 5675 O O . LEU B 1 53 ? 117.278 113.763 63.234 1.00 208.36 33 LEU B O 1
ATOM 5680 N N . ILE B 1 54 ? 115.686 115.346 63.475 1.00 208.38 34 ILE B N 1
ATOM 5681 C CA . ILE B 1 54 ? 116.350 115.909 64.656 1.00 207.04 34 ILE B CA 1
ATOM 5682 C C . ILE B 1 54 ? 116.602 114.853 65.735 1.00 205.86 34 ILE B C 1
ATOM 5683 O O . ILE B 1 54 ? 117.666 114.858 66.368 1.00 206.38 34 ILE B O 1
ATOM 5688 N N . ASP B 1 55 ? 115.633 113.972 66.020 1.00 205.27 35 ASP B N 1
ATOM 5689 C CA . ASP B 1 55 ? 115.897 113.034 67.119 1.00 206.61 35 ASP B CA 1
ATOM 5690 C C . ASP B 1 55 ? 117.015 112.054 66.781 1.00 205.81 35 ASP B C 1
ATOM 5691 O O . ASP B 1 55 ? 117.770 111.649 67.673 1.00 203.98 35 ASP B O 1
ATOM 5696 N N . GLU B 1 56 ? 117.190 111.722 65.502 1.00 206.80 36 GLU B N 1
ATOM 5697 C CA . GLU B 1 56 ? 118.327 110.896 65.105 1.00 207.14 36 GLU B CA 1
ATOM 5698 C C . GLU B 1 56 ? 119.634 111.676 65.116 1.00 206.76 36 GLU B C 1
ATOM 5699 O O . GLU B 1 56 ? 120.689 111.112 65.429 1.00 207.80 36 GLU B O 1
ATOM 5705 N N . MET B 1 57 ? 119.568 112.979 64.851 1.00 206.08 37 MET B N 1
ATOM 5706 C CA . MET B 1 57 ? 120.727 113.844 65.038 1.00 204.37 37 MET B CA 1
ATOM 5707 C C . MET B 1 57 ? 121.183 113.838 66.491 1.00 202.91 37 MET B C 1
ATOM 5708 O O . MET B 1 57 ? 122.374 113.672 66.790 1.00 203.87 37 MET B O 1
ATOM 5713 N N . VAL B 1 58 ? 120.237 114.021 67.408 1.00 202.05 38 VAL B N 1
ATOM 5714 C CA . VAL B 1 58 ? 120.548 114.031 68.833 1.00 198.65 38 VAL B CA 1
ATOM 5715 C C . VAL B 1 58 ? 121.038 112.666 69.307 1.00 199.26 38 VAL B C 1
ATOM 5716 O O . VAL B 1 58 ? 121.972 112.580 70.111 1.00 200.70 38 VAL B O 1
ATOM 5720 N N . ASN B 1 59 ? 120.427 111.581 68.823 1.00 198.49 39 ASN B N 1
ATOM 5721 C CA . ASN B 1 59 ? 120.939 110.246 69.129 1.00 199.55 39 ASN B CA 1
ATOM 5722 C C . ASN B 1 59 ? 122.382 110.064 68.674 1.00 199.94 39 ASN B C 1
ATOM 5723 O O . ASN B 1 59 ? 123.212 109.530 69.421 1.00 198.87 39 ASN B O 1
ATOM 5728 N N . THR B 1 60 ? 122.705 110.498 67.454 1.00 201.63 40 THR B N 1
ATOM 5729 C CA . THR B 1 60 ? 124.074 110.355 66.967 1.00 201.70 40 THR B CA 1
ATOM 5730 C C . THR B 1 60 ? 125.053 111.181 67.793 1.00 198.58 40 THR B C 1
ATOM 5731 O O . THR B 1 60 ? 126.145 110.709 68.129 1.00 199.06 40 THR B O 1
ATOM 5735 N N . ILE B 1 61 ? 124.681 112.420 68.123 1.00 198.10 41 ILE B N 1
ATOM 5736 C CA . ILE B 1 61 ? 125.503 113.247 69.008 1.00 195.20 41 ILE B CA 1
ATOM 5737 C C . ILE B 1 61 ? 125.730 112.562 70.354 1.00 195.45 41 ILE B C 1
ATOM 5738 O O . ILE B 1 61 ? 126.853 112.529 70.869 1.00 195.75 41 ILE B O 1
ATOM 5743 N N . CYS B 1 62 ? 124.669 112.010 70.947 1.00 197.06 42 CYS B N 1
ATOM 5744 C CA . CYS B 1 62 ? 124.804 111.325 72.231 1.00 196.84 42 CYS B CA 1
ATOM 5745 C C . CYS B 1 62 ? 125.702 110.096 72.136 1.00 200.87 42 CYS B C 1
ATOM 5746 O O . CYS B 1 62 ? 126.442 109.789 73.078 1.00 202.51 42 CYS B O 1
ATOM 5749 N N . ASP B 1 63 ? 125.656 109.381 71.012 1.00 203.02 43 ASP B N 1
ATOM 5750 C CA . ASP B 1 63 ? 126.573 108.261 70.817 1.00 201.98 43 ASP B CA 1
ATOM 5751 C C . ASP B 1 63 ? 128.023 108.727 70.725 1.00 199.55 43 ASP B C 1
ATOM 5752 O O . ASP B 1 63 ? 128.904 108.178 71.397 1.00 199.05 43 ASP B O 1
ATOM 5757 N N . VAL B 1 64 ? 128.293 109.732 69.891 1.00 198.56 44 VAL B N 1
ATOM 5758 C CA . VAL B 1 64 ? 129.660 110.224 69.723 1.00 198.27 44 VAL B CA 1
ATOM 5759 C C . VAL B 1 64 ? 130.228 110.744 71.039 1.00 198.83 44 VAL B C 1
ATOM 5760 O O . VAL B 1 64 ? 131.392 110.486 71.372 1.00 199.36 44 VAL B O 1
ATOM 5764 N N . LEU B 1 65 ? 129.423 111.477 71.811 1.00 200.05 45 LEU B N 1
ATOM 5765 C CA . LEU B 1 65 ? 129.889 111.967 73.105 1.00 201.40 45 LEU B CA 1
ATOM 5766 C C . LEU B 1 65 ? 130.177 110.849 74.099 1.00 199.44 45 LEU B C 1
ATOM 5767 O O . LEU B 1 65 ? 130.928 111.071 75.054 1.00 199.31 45 LEU B O 1
ATOM 5772 N N . GLN B 1 66 ? 129.619 109.658 73.898 1.00 198.00 46 GLN B N 1
ATOM 5773 C CA . GLN B 1 66 ? 129.835 108.538 74.805 1.00 198.66 46 GLN B CA 1
ATOM 5774 C C . GLN B 1 66 ? 130.906 107.571 74.318 1.00 204.22 46 GLN B C 1
ATOM 5775 O O . GLN B 1 66 ? 131.045 106.483 74.885 1.00 204.02 46 GLN B O 1
ATOM 5781 N N . GLU B 1 67 ? 131.699 107.940 73.309 1.00 208.07 47 GLU B N 1
ATOM 5782 C CA . GLU B 1 67 ? 132.820 107.044 72.899 1.00 209.44 47 GLU B CA 1
ATOM 5783 C C . GLU B 1 67 ? 134.111 107.480 73.597 1.00 211.22 47 GLU B C 1
ATOM 5784 O O . GLU B 1 67 ? 134.586 108.595 73.318 1.00 209.28 47 GLU B O 1
ATOM 5790 N N . PRO B 1 68 ? 134.715 106.643 74.466 1.00 211.56 48 PRO B N 1
ATOM 5791 C CA . PRO B 1 68 ? 135.907 107.043 75.219 1.00 209.48 48 PRO B CA 1
ATOM 5792 C C . PRO B 1 68 ? 137.152 107.154 74.325 1.00 208.46 48 PRO B C 1
ATOM 5793 O O . PRO B 1 68 ? 137.109 106.632 73.225 1.00 209.25 48 PRO B O 1
ATOM 5797 N N . PHE B 1 71 ? 136.648 110.522 74.543 1.00 205.61 51 PHE B N 1
ATOM 5798 C CA . PHE B 1 71 ? 135.756 111.367 75.329 1.00 206.45 51 PHE B CA 1
ATOM 5799 C C . PHE B 1 71 ? 135.769 110.426 76.530 1.00 208.06 51 PHE B C 1
ATOM 5800 O O . PHE B 1 71 ? 134.714 110.074 77.055 1.00 208.08 51 PHE B O 1
ATOM 5808 N N . PRO B 1 72 ? 136.964 110.009 76.957 1.00 208.46 52 PRO B N 1
ATOM 5809 C CA . PRO B 1 72 ? 137.053 108.925 77.949 1.00 208.04 52 PRO B CA 1
ATOM 5810 C C . PRO B 1 72 ? 136.459 109.282 79.300 1.00 205.22 52 PRO B C 1
ATOM 5811 O O . PRO B 1 72 ? 136.091 108.375 80.057 1.00 203.96 52 PRO B O 1
ATOM 5815 N N . LEU B 1 73 ? 136.355 110.570 79.628 1.00 203.24 53 LEU B N 1
ATOM 5816 C CA . LEU B 1 73 ? 135.777 110.989 80.898 1.00 201.68 53 LEU B CA 1
ATOM 5817 C C . LEU B 1 73 ? 134.254 110.981 80.913 1.00 197.69 53 LEU B C 1
ATOM 5818 O O . LEU B 1 73 ? 133.666 110.977 81.999 1.00 194.37 53 LEU B O 1
ATOM 5823 N N . VAL B 1 74 ? 133.597 110.975 79.756 1.00 197.25 54 VAL B N 1
ATOM 5824 C CA . VAL B 1 74 ? 132.138 111.027 79.721 1.00 192.67 54 VAL B CA 1
ATOM 5825 C C . VAL B 1 74 ? 131.604 109.641 80.075 1.00 193.27 54 VAL B C 1
ATOM 5826 O O . VAL B 1 74 ? 131.748 108.687 79.305 1.00 195.39 54 VAL B O 1
ATOM 5830 N N . GLN B 1 75 ? 131.033 109.518 81.276 1.00 190.20 55 GLN B N 1
ATOM 5831 C CA . GLN B 1 75 ? 130.362 108.284 81.671 1.00 189.15 55 GLN B CA 1
ATOM 5832 C C . GLN B 1 75 ? 129.006 108.127 80.993 1.00 185.81 55 GLN B C 1
ATOM 5833 O O . GLN B 1 75 ? 128.560 106.999 80.757 1.00 185.38 55 GLN B O 1
ATOM 5839 N N . GLY B 1 76 ? 128.342 109.232 80.675 1.00 185.51 56 GLY B N 1
ATOM 5840 C CA . GLY B 1 76 ? 127.062 109.171 79.995 1.00 184.20 56 GLY B CA 1
ATOM 5841 C C . GLY B 1 76 ? 126.526 110.566 79.769 1.00 182.49 56 GLY B C 1
ATOM 5842 O O . GLY B 1 76 ? 127.129 111.564 80.177 1.00 178.01 56 GLY B O 1
ATOM 5843 N N . VAL B 1 77 ? 125.366 110.627 79.112 1.00 181.87 57 VAL B N 1
ATOM 5844 C CA . VAL B 1 77 ? 124.661 111.885 78.903 1.00 176.38 57 VAL B CA 1
ATOM 5845 C C . VAL B 1 77 ? 123.183 111.712 79.221 1.00 173.79 57 VAL B C 1
ATOM 5846 O O . VAL B 1 77 ? 122.629 110.611 79.143 1.00 176.68 57 VAL B O 1
ATOM 5850 N N . ALA B 1 78 ? 122.551 112.822 79.598 1.00 169.75 58 ALA B N 1
ATOM 5851 C CA . ALA B 1 78 ? 121.112 112.908 79.795 1.00 171.15 58 ALA B CA 1
ATOM 5852 C C . ALA B 1 78 ? 120.628 114.227 79.214 1.00 170.97 58 ALA B C 1
ATOM 5853 O O . ALA B 1 78 ? 121.351 115.224 79.227 1.00 172.16 58 ALA B O 1
ATOM 5855 N N . ILE B 1 79 ? 119.398 114.233 78.707 1.00 165.90 59 ILE B N 1
ATOM 5856 C CA . ILE B 1 79 ? 118.864 115.361 77.953 1.00 165.30 59 ILE B CA 1
ATOM 5857 C C . ILE B 1 79 ? 117.797 116.062 78.783 1.00 166.24 59 ILE B C 1
ATOM 5858 O O . ILE B 1 79 ? 116.857 115.425 79.271 1.00 165.89 59 ILE B O 1
ATOM 5863 N N . GLY B 1 80 ? 117.951 117.372 78.947 1.00 166.20 60 GLY B N 1
ATOM 5864 C CA . GLY B 1 80 ? 117.039 118.170 79.742 1.00 163.65 60 GLY B CA 1
ATOM 5865 C C . GLY B 1 80 ? 116.310 119.206 78.913 1.00 168.03 60 GLY B C 1
ATOM 5866 O O . GLY B 1 80 ? 116.324 119.144 77.680 1.00 172.68 60 GLY B O 1
ATOM 5867 N N . GLY B 1 81 ? 115.667 120.162 79.575 1.00 164.66 61 GLY B N 1
ATOM 5868 C CA . GLY B 1 81 ? 114.882 121.179 78.903 1.00 162.76 61 GLY B CA 1
ATOM 5869 C C . GLY B 1 81 ? 113.667 120.666 78.137 1.00 160.08 61 GLY B C 1
ATOM 5870 O O . GLY B 1 81 ? 113.235 119.524 78.261 1.00 160.31 61 GLY B O 1
ATOM 5871 N N . SER B 1 82 ? 113.121 121.576 77.325 1.00 159.93 62 SER B N 1
ATOM 5872 C CA . SER B 1 82 ? 111.900 121.292 76.577 1.00 157.83 62 SER B CA 1
ATOM 5873 C C . SER B 1 82 ? 112.044 120.091 75.652 1.00 158.81 62 SER B C 1
ATOM 5874 O O . SER B 1 82 ? 111.078 119.349 75.450 1.00 160.56 62 SER B O 1
ATOM 5877 N N . TYR B 1 83 ? 113.227 119.884 75.076 1.00 163.48 63 TYR B N 1
ATOM 5878 C CA . TYR B 1 83 ? 113.467 118.668 74.305 1.00 165.61 63 TYR B CA 1
ATOM 5879 C C . TYR B 1 83 ? 113.461 117.435 75.201 1.00 161.46 63 TYR B C 1
ATOM 5880 O O . TYR B 1 83 ? 112.864 116.408 74.858 1.00 162.69 63 TYR B O 1
ATOM 5889 N N . GLY B 1 84 ? 114.135 117.515 76.346 1.00 159.27 64 GLY B N 1
ATOM 5890 C CA . GLY B 1 84 ? 114.188 116.380 77.253 1.00 158.38 64 GLY B CA 1
ATOM 5891 C C . GLY B 1 84 ? 112.826 115.953 77.766 1.00 161.26 64 GLY B C 1
ATOM 5892 O O . GLY B 1 84 ? 112.576 114.763 77.973 1.00 165.38 64 GLY B O 1
ATOM 5893 N N . ARG B 1 85 ? 111.929 116.910 77.978 1.00 157.09 65 ARG B N 1
ATOM 5894 C CA . ARG B 1 85 ? 110.570 116.615 78.412 1.00 150.09 65 ARG B CA 1
ATOM 5895 C C . ARG B 1 85 ? 109.619 116.243 77.277 1.00 152.17 65 ARG B C 1
ATOM 5896 O O . ARG B 1 85 ? 108.466 115.902 77.559 1.00 154.11 65 ARG B O 1
ATOM 5904 N N . LYS B 1 86 ? 110.060 116.302 76.018 1.00 153.16 66 LYS B N 1
ATOM 5905 C CA . LYS B 1 86 ? 109.190 116.082 74.855 1.00 152.44 66 LYS B CA 1
ATOM 5906 C C . LYS B 1 86 ? 107.995 117.037 74.827 1.00 154.67 66 LYS B C 1
ATOM 5907 O O . LYS B 1 86 ? 106.839 116.623 74.729 1.00 159.14 66 LYS B O 1
ATOM 5913 N N . THR B 1 87 ? 108.289 118.333 74.918 1.00 154.51 67 THR B N 1
ATOM 5914 C CA . THR B 1 87 ? 107.297 119.404 74.915 1.00 154.54 67 THR B CA 1
ATOM 5915 C C . THR B 1 87 ? 107.728 120.515 73.966 1.00 162.06 67 THR B C 1
ATOM 5916 O O . THR B 1 87 ? 107.461 121.692 74.214 1.00 166.01 67 THR B O 1
ATOM 5920 N N . VAL B 1 88 ? 108.386 120.150 72.873 1.00 162.73 68 VAL B N 1
ATOM 5921 C CA . VAL B 1 88 ? 108.904 121.119 71.913 1.00 166.87 68 VAL B CA 1
ATOM 5922 C C . VAL B 1 88 ? 107.801 121.671 71.013 1.00 171.46 68 VAL B C 1
ATOM 5923 O O . VAL B 1 88 ? 106.947 120.930 70.510 1.00 171.18 68 VAL B O 1
ATOM 5927 N N . LEU B 1 89 ? 107.788 122.999 70.866 1.00 169.84 69 LEU B N 1
ATOM 5928 C CA . LEU B 1 89 ? 106.967 123.759 69.931 1.00 169.77 69 LEU B CA 1
ATOM 5929 C C . LEU B 1 89 ? 107.590 123.794 68.536 1.00 180.93 69 LEU B C 1
ATOM 5930 O O . LEU B 1 89 ? 108.774 123.504 68.348 1.00 189.84 69 LEU B O 1
ATOM 5935 N N . ARG B 1 90 ? 106.760 124.149 67.547 1.00 180.31 70 ARG B N 1
ATOM 5936 C CA . ARG B 1 90 ? 107.174 124.070 66.148 1.00 185.41 70 ARG B CA 1
ATOM 5937 C C . ARG B 1 90 ? 108.422 124.902 65.863 1.00 188.62 70 ARG B C 1
ATOM 5938 O O . ARG B 1 90 ? 109.274 124.499 65.062 1.00 192.68 70 ARG B O 1
ATOM 5946 N N . GLY B 1 91 ? 108.551 126.066 66.503 1.00 185.11 71 GLY B N 1
ATOM 5947 C CA . GLY B 1 91 ? 109.633 126.989 66.205 1.00 185.37 71 GLY B CA 1
ATOM 5948 C C . GLY B 1 91 ? 110.991 126.677 66.797 1.00 186.39 71 GLY B C 1
ATOM 5949 O O . GLY B 1 91 ? 111.344 125.524 67.066 1.00 185.68 71 GLY B O 1
ATOM 5950 N N . ASN B 1 92 ? 111.766 127.745 66.997 1.00 187.33 72 ASN B N 1
ATOM 5951 C CA . ASN B 1 92 ? 112.987 127.702 67.792 1.00 186.63 72 ASN B CA 1
ATOM 5952 C C . ASN B 1 92 ? 112.669 127.286 69.221 1.00 187.51 72 ASN B C 1
ATOM 5953 O O . ASN B 1 92 ? 111.689 127.747 69.810 1.00 187.02 72 ASN B O 1
ATOM 5958 N N . SER B 1 93 ? 113.492 126.407 69.788 1.00 190.01 73 SER B N 1
ATOM 5959 C CA . SER B 1 93 ? 113.075 125.771 71.026 1.00 186.18 73 SER B CA 1
ATOM 5960 C C . SER B 1 93 ? 114.261 125.436 71.919 1.00 185.35 73 SER B C 1
ATOM 5961 O O . SER B 1 93 ? 115.393 125.257 71.464 1.00 186.66 73 SER B O 1
ATOM 5964 N N . ASP B 1 94 ? 113.955 125.352 73.209 1.00 180.77 74 ASP B N 1
ATOM 5965 C CA . ASP B 1 94 ? 114.930 125.186 74.278 1.00 180.27 74 ASP B CA 1
ATOM 5966 C C . ASP B 1 94 ? 115.338 123.721 74.415 1.00 176.48 74 ASP B C 1
ATOM 5967 O O . ASP B 1 94 ? 114.517 122.816 74.245 1.00 175.46 74 ASP B O 1
ATOM 5972 N N . GLY B 1 95 ? 116.615 123.491 74.710 1.00 174.26 75 GLY B N 1
ATOM 5973 C CA . GLY B 1 95 ? 117.014 122.191 75.219 1.00 170.21 75 GLY B CA 1
ATOM 5974 C C . GLY B 1 95 ? 118.302 122.316 76.000 1.00 174.61 75 GLY B C 1
ATOM 5975 O O . GLY B 1 95 ? 118.974 123.349 75.970 1.00 180.70 75 GLY B O 1
ATOM 5976 N N . THR B 1 96 ? 118.644 121.236 76.705 1.00 169.72 76 THR B N 1
ATOM 5977 C CA . THR B 1 96 ? 119.980 121.023 77.250 1.00 169.98 76 THR B CA 1
ATOM 5978 C C . THR B 1 96 ? 120.371 119.561 77.102 1.00 168.53 76 THR B C 1
ATOM 5979 O O . THR B 1 96 ? 119.519 118.683 76.948 1.00 168.71 76 THR B O 1
ATOM 5983 N N . LEU B 1 97 ? 121.679 119.307 77.136 1.00 169.33 77 LEU B N 1
ATOM 5984 C CA . LEU B 1 97 ? 122.202 117.970 77.392 1.00 166.83 77 LEU B CA 1
ATOM 5985 C C . LEU B 1 97 ? 123.329 118.067 78.411 1.00 165.64 77 LEU B C 1
ATOM 5986 O O . LEU B 1 97 ? 124.160 118.979 78.356 1.00 170.63 77 LEU B O 1
ATOM 5991 N N . VAL B 1 98 ? 123.334 117.121 79.344 1.00 163.32 78 VAL B N 1
ATOM 5992 C CA . VAL B 1 98 ? 124.207 117.119 80.513 1.00 168.58 78 VAL B CA 1
ATOM 5993 C C . VAL B 1 98 ? 125.260 116.031 80.353 1.00 176.63 78 VAL B C 1
ATOM 5994 O O . VAL B 1 98 ? 124.929 114.883 80.035 1.00 180.22 78 VAL B O 1
ATOM 5998 N N . LEU B 1 99 ? 126.524 116.389 80.572 1.00 172.21 79 LEU B N 1
ATOM 5999 C CA . LEU B 1 99 ? 127.628 115.440 80.507 1.00 168.34 79 LEU B CA 1
ATOM 6000 C C . LEU B 1 99 ? 128.045 115.046 81.920 1.00 172.80 79 LEU B C 1
ATOM 6001 O O . LEU B 1 99 ? 128.349 115.910 82.749 1.00 174.36 79 LEU B O 1
ATOM 6006 N N . PHE B 1 100 ? 128.053 113.740 82.183 1.00 172.58 80 PHE B N 1
ATOM 6007 C CA . PHE B 1 100 ? 128.452 113.163 83.469 1.00 178.41 80 PHE B CA 1
ATOM 6008 C C . PHE B 1 100 ? 129.932 112.794 83.440 1.00 187.88 80 PHE B C 1
ATOM 6009 O O . PHE B 1 100 ? 130.303 111.660 83.136 1.00 192.27 80 PHE B O 1
ATOM 6017 N N . PHE B 1 101 ? 130.793 113.756 83.763 1.00 189.65 81 PHE B N 1
ATOM 6018 C CA . PHE B 1 101 ? 132.226 113.490 83.768 1.00 193.39 81 PHE B CA 1
ATOM 6019 C C . PHE B 1 101 ? 132.625 112.637 84.969 1.00 196.92 81 PHE B C 1
ATOM 6020 O O . PHE B 1 101 ? 132.132 112.827 86.084 1.00 194.84 81 PHE B O 1
ATOM 6028 N N . SER B 1 102 ? 133.531 111.685 84.719 1.00 198.37 82 SER B N 1
ATOM 6029 C CA . SER B 1 102 ? 133.852 110.640 85.688 1.00 198.88 82 SER B CA 1
ATOM 6030 C C . SER B 1 102 ? 134.522 111.181 86.945 1.00 199.00 82 SER B C 1
ATOM 6031 O O . SER B 1 102 ? 134.420 110.560 88.009 1.00 197.87 82 SER B O 1
ATOM 6034 N N . ASP B 1 103 ? 135.211 112.318 86.855 1.00 197.61 83 ASP B N 1
ATOM 6035 C CA . ASP B 1 103 ? 135.845 112.887 88.037 1.00 198.44 83 ASP B CA 1
ATOM 6036 C C . ASP B 1 103 ? 134.863 113.600 88.956 1.00 200.55 83 ASP B C 1
ATOM 6037 O O . ASP B 1 103 ? 135.231 113.933 90.088 1.00 200.78 83 ASP B O 1
ATOM 6042 N N . LEU B 1 104 ? 133.638 113.844 88.501 1.00 198.84 84 LEU B N 1
ATOM 6043 C CA . LEU B 1 104 ? 132.597 114.408 89.351 1.00 193.89 84 LEU B CA 1
ATOM 6044 C C . LEU B 1 104 ? 132.001 113.313 90.229 1.00 191.52 84 LEU B C 1
ATOM 6045 O O . LEU B 1 104 ? 131.427 112.344 89.722 1.00 190.39 84 LEU B O 1
ATOM 6050 N N . LYS B 1 105 ? 132.142 113.469 91.544 1.00 190.30 85 LYS B N 1
ATOM 6051 C CA . LYS B 1 105 ? 131.885 112.399 92.500 1.00 189.85 85 LYS B CA 1
ATOM 6052 C C . LYS B 1 105 ? 131.064 112.827 93.707 1.00 191.10 85 LYS B C 1
ATOM 6053 O O . LYS B 1 105 ? 130.524 111.953 94.396 1.00 191.45 85 LYS B O 1
ATOM 6059 N N . GLN B 1 106 ? 130.941 114.124 93.984 1.00 194.06 86 GLN B N 1
ATOM 6060 C CA . GLN B 1 106 ? 130.042 114.626 95.013 1.00 193.94 86 GLN B CA 1
ATOM 6061 C C . GLN B 1 106 ? 129.410 115.920 94.522 1.00 192.54 86 GLN B C 1
ATOM 6062 O O . GLN B 1 106 ? 129.889 116.550 93.578 1.00 195.92 86 GLN B O 1
ATOM 6068 N N . PHE B 1 107 ? 128.300 116.292 95.166 1.00 188.42 87 PHE B N 1
ATOM 6069 C CA . PHE B 1 107 ? 127.551 117.478 94.760 1.00 190.50 87 PHE B CA 1
ATOM 6070 C C . PHE B 1 107 ? 128.414 118.735 94.699 1.00 195.28 87 PHE B C 1
ATOM 6071 O O . PHE B 1 107 ? 128.249 119.564 93.797 1.00 198.16 87 PHE B O 1
ATOM 6079 N N . GLN B 1 108 ? 129.346 118.896 95.642 1.00 194.17 88 GLN B N 1
ATOM 6080 C CA . GLN B 1 108 ? 130.220 120.067 95.634 1.00 194.71 88 GLN B CA 1
ATOM 6081 C C . GLN B 1 108 ? 131.149 120.138 94.425 1.00 197.79 88 GLN B C 1
ATOM 6082 O O . GLN B 1 108 ? 131.722 121.204 94.175 1.00 201.15 88 GLN B O 1
ATOM 6088 N N . ASP B 1 109 ? 131.314 119.049 93.671 1.00 195.91 89 ASP B N 1
ATOM 6089 C CA . ASP B 1 109 ? 132.009 119.108 92.387 1.00 198.46 89 ASP B CA 1
ATOM 6090 C C . ASP B 1 109 ? 131.298 119.967 91.346 1.00 200.07 89 ASP B C 1
ATOM 6091 O O . ASP B 1 109 ? 131.910 120.297 90.325 1.00 203.51 89 ASP B O 1
ATOM 6096 N N . GLN B 1 110 ? 130.033 120.330 91.567 1.00 200.78 90 GLN B N 1
ATOM 6097 C CA . GLN B 1 110 ? 129.390 121.339 90.730 1.00 201.34 90 GLN B CA 1
ATOM 6098 C C . GLN B 1 110 ? 130.049 122.706 90.864 1.00 203.73 90 GLN B C 1
ATOM 6099 O O . GLN B 1 110 ? 130.057 123.486 89.905 1.00 207.54 90 GLN B O 1
ATOM 6105 N N . LYS B 1 111 ? 130.603 123.015 92.034 1.00 203.63 91 LYS B N 1
ATOM 6106 C CA . LYS B 1 111 ? 131.024 124.378 92.335 1.00 207.98 91 LYS B CA 1
ATOM 6107 C C . LYS B 1 111 ? 132.381 124.744 91.738 1.00 211.59 91 LYS B C 1
ATOM 6108 O O . LYS B 1 111 ? 132.627 125.925 91.470 1.00 212.48 91 LYS B O 1
ATOM 6114 N N . ARG B 1 112 ? 133.268 123.775 91.522 1.00 209.49 92 ARG B N 1
ATOM 6115 C CA . ARG B 1 112 ? 134.556 124.072 90.899 1.00 213.36 92 ARG B CA 1
ATOM 6116 C C . ARG B 1 112 ? 134.401 124.411 89.419 1.00 217.47 92 ARG B C 1
ATOM 6117 O O . ARG B 1 112 ? 133.992 123.569 88.613 1.00 215.50 92 ARG B O 1
ATOM 6125 N N . SER B 1 113 ? 134.734 125.660 89.077 1.00 221.44 93 SER B N 1
ATOM 6126 C CA . SER B 1 113 ? 134.467 126.233 87.760 1.00 221.05 93 SER B CA 1
ATOM 6127 C C . SER B 1 113 ? 135.197 125.507 86.634 1.00 220.60 93 SER B C 1
ATOM 6128 O O . SER B 1 113 ? 134.790 125.633 85.476 1.00 218.08 93 SER B O 1
ATOM 6131 N N . GLN B 1 114 ? 136.290 124.800 86.943 1.00 222.59 94 GLN B N 1
ATOM 6132 C CA . GLN B 1 114 ? 137.125 124.116 85.952 1.00 224.51 94 GLN B CA 1
ATOM 6133 C C . GLN B 1 114 ? 136.336 123.234 84.985 1.00 223.54 94 GLN B C 1
ATOM 6134 O O . GLN B 1 114 ? 136.855 122.871 83.913 1.00 222.95 94 GLN B O 1
ATOM 6140 N N . ARG B 1 115 ? 135.111 122.846 85.347 1.00 222.13 95 ARG B N 1
ATOM 6141 C CA . ARG B 1 115 ? 134.236 122.210 84.373 1.00 218.43 95 ARG B CA 1
ATOM 6142 C C . ARG B 1 115 ? 134.072 123.047 83.111 1.00 217.65 95 ARG B C 1
ATOM 6143 O O . ARG B 1 115 ? 133.822 122.492 82.042 1.00 216.57 95 ARG B O 1
ATOM 6151 N N . ASP B 1 116 ? 134.200 124.376 83.199 1.00 217.66 96 ASP B N 1
ATOM 6152 C CA . ASP B 1 116 ? 134.193 125.170 81.971 1.00 217.63 96 ASP B CA 1
ATOM 6153 C C . ASP B 1 116 ? 135.435 124.911 81.114 1.00 217.34 96 ASP B C 1
ATOM 6154 O O . ASP B 1 116 ? 135.351 124.947 79.883 1.00 217.31 96 ASP B O 1
ATOM 6159 N N . ILE B 1 117 ? 136.573 124.597 81.736 1.00 217.86 97 ILE B N 1
ATOM 6160 C CA . ILE B 1 117 ? 137.765 124.211 80.983 1.00 217.14 97 ILE B CA 1
ATOM 6161 C C . ILE B 1 117 ? 137.524 122.884 80.278 1.00 215.90 97 ILE B C 1
ATOM 6162 O O . ILE B 1 117 ? 137.821 122.718 79.085 1.00 216.30 97 ILE B O 1
ATOM 6167 N N . LEU B 1 118 ? 137.009 121.909 81.028 1.00 214.62 98 LEU B N 1
ATOM 6168 C CA . LEU B 1 118 ? 136.683 120.611 80.444 1.00 213.28 98 LEU B CA 1
ATOM 6169 C C . LEU B 1 118 ? 135.661 120.747 79.316 1.00 211.71 98 LEU B C 1
ATOM 6170 O O . LEU B 1 118 ? 135.778 120.087 78.280 1.00 210.00 98 LEU B O 1
ATOM 6175 N N . ASP B 1 119 ? 134.634 121.572 79.516 1.00 212.32 99 ASP B N 1
ATOM 6176 C CA . ASP B 1 119 ? 133.679 121.882 78.456 1.00 212.26 99 ASP B CA 1
ATOM 6177 C C . ASP B 1 119 ? 134.335 122.505 77.226 1.00 211.95 99 ASP B C 1
ATOM 6178 O O . ASP B 1 119 ? 133.968 122.171 76.099 1.00 210.78 99 ASP B O 1
ATOM 6183 N N . LYS B 1 120 ? 135.254 123.455 77.409 1.00 214.51 100 LYS B N 1
ATOM 6184 C CA . LYS B 1 120 ? 135.943 124.032 76.253 1.00 215.16 100 LYS B CA 1
ATOM 6185 C C . LYS B 1 120 ? 136.817 123.026 75.504 1.00 213.62 100 LYS B C 1
ATOM 6186 O O . LYS B 1 120 ? 136.877 123.062 74.266 1.00 213.54 100 LYS B O 1
ATOM 6192 N N . THR B 1 121 ? 137.416 122.062 76.205 1.00 213.77 101 THR B N 1
ATOM 6193 C CA . THR B 1 121 ? 138.090 120.980 75.482 1.00 214.28 101 THR B CA 1
ATOM 6194 C C . THR B 1 121 ? 137.093 120.054 74.788 1.00 213.86 101 THR B C 1
ATOM 6195 O O . THR B 1 121 ? 137.343 119.597 73.662 1.00 212.54 101 THR B O 1
ATOM 6199 N N . GLY B 1 122 ? 135.973 119.753 75.443 1.00 213.43 102 GLY B N 1
ATOM 6200 C CA . GLY B 1 122 ? 134.943 118.950 74.805 1.00 209.67 102 GLY B CA 1
ATOM 6201 C C . GLY B 1 122 ? 134.403 119.610 73.552 1.00 209.72 102 GLY B C 1
ATOM 6202 O O . GLY B 1 122 ? 134.146 118.947 72.550 1.00 208.92 102 GLY B O 1
ATOM 6203 N N . ASP B 1 123 ? 134.208 120.926 73.609 1.00 210.58 103 ASP B N 1
ATOM 6204 C CA . ASP B 1 123 ? 133.893 121.748 72.445 1.00 209.63 103 ASP B CA 1
ATOM 6205 C C . ASP B 1 123 ? 134.924 121.559 71.339 1.00 212.12 103 ASP B C 1
ATOM 6206 O O . ASP B 1 123 ? 134.579 121.218 70.203 1.00 210.41 103 ASP B O 1
ATOM 6211 N N . LYS B 1 124 ? 136.194 121.828 71.647 1.00 214.26 104 LYS B N 1
ATOM 6212 C CA . LYS B 1 124 ? 137.244 121.734 70.634 1.00 213.79 104 LYS B CA 1
ATOM 6213 C C . LYS B 1 124 ? 137.271 120.364 69.957 1.00 213.90 104 LYS B C 1
ATOM 6214 O O . LYS B 1 124 ? 137.426 120.275 68.734 1.00 214.50 104 LYS B O 1
ATOM 6220 N N . LEU B 1 125 ? 137.121 119.288 70.729 1.00 212.65 105 LEU B N 1
ATOM 6221 C CA . LEU B 1 125 ? 137.000 117.953 70.139 1.00 212.47 105 LEU B CA 1
ATOM 6222 C C . LEU B 1 125 ? 135.726 117.787 69.307 1.00 213.76 105 LEU B C 1
ATOM 6223 O O . LEU B 1 125 ? 135.784 117.414 68.130 1.00 214.05 105 LEU B O 1
ATOM 6228 N N . LYS B 1 126 ? 134.563 118.055 69.906 1.00 213.31 106 LYS B N 1
ATOM 6229 C CA . LYS B 1 126 ? 133.267 117.783 69.284 1.00 214.07 106 LYS B CA 1
ATOM 6230 C C . LYS B 1 126 ? 133.019 118.597 68.018 1.00 214.00 106 LYS B C 1
ATOM 6231 O O . LYS B 1 126 ? 132.287 118.147 67.129 1.00 214.64 106 LYS B O 1
ATOM 6237 N N . PHE B 1 127 ? 133.624 119.779 67.901 1.00 212.54 107 PHE B N 1
ATOM 6238 C CA . PHE B 1 127 ? 133.489 120.558 66.672 1.00 211.03 107 PHE B CA 1
ATOM 6239 C C . PHE B 1 127 ? 134.204 119.877 65.507 1.00 213.01 107 PHE B C 1
ATOM 6240 O O . PHE B 1 127 ? 133.732 119.940 64.366 1.00 211.25 107 PHE B O 1
ATOM 6248 N N . CYS B 1 128 ? 135.302 119.175 65.780 1.00 216.58 108 CYS B N 1
ATOM 6249 C CA . CYS B 1 128 ? 135.991 118.412 64.744 1.00 219.47 108 CYS B CA 1
ATOM 6250 C C . CYS B 1 128 ? 135.348 117.049 64.512 1.00 219.07 108 CYS B C 1
ATOM 6251 O O . CYS B 1 128 ? 135.315 116.560 63.377 1.00 219.74 108 CYS B O 1
ATOM 6254 N N . LEU B 1 129 ? 134.834 116.425 65.567 1.00 217.38 109 LEU B N 1
ATOM 6255 C CA . LEU B 1 129 ? 134.155 115.133 65.471 1.00 218.25 109 LEU B CA 1
ATOM 6256 C C . LEU B 1 129 ? 132.766 115.316 64.872 1.00 220.16 109 LEU B C 1
ATOM 6257 O O . LEU B 1 129 ? 131.821 115.694 65.566 1.00 218.87 109 LEU B O 1
ATOM 6262 N N . PHE B 1 130 ? 132.639 115.047 63.573 1.00 222.33 110 PHE B N 1
ATOM 6263 C CA . PHE B 1 130 ? 131.342 114.991 62.911 1.00 223.81 110 PHE B CA 1
ATOM 6264 C C . PHE B 1 130 ? 131.339 113.823 61.934 1.00 226.43 110 PHE B C 1
ATOM 6265 O O . PHE B 1 130 ? 132.393 113.334 61.520 1.00 227.35 110 PHE B O 1
ATOM 6273 N N . THR B 1 131 ? 130.139 113.359 61.581 1.00 227.31 111 THR B N 1
ATOM 6274 C CA . THR B 1 131 ? 129.999 112.154 60.774 1.00 229.26 111 THR B CA 1
ATOM 6275 C C . THR B 1 131 ? 128.865 112.291 59.768 1.00 230.82 111 THR B C 1
ATOM 6276 O O . THR B 1 131 ? 127.906 113.036 59.980 1.00 230.15 111 THR B O 1
ATOM 6280 N N . LYS B 1 132 ? 128.996 111.540 58.673 1.00 233.12 112 LYS B N 1
ATOM 6281 C CA . LYS B 1 132 ? 127.989 111.373 57.611 1.00 235.46 112 LYS B CA 1
ATOM 6282 C C . LYS B 1 132 ? 127.461 112.736 57.158 1.00 234.74 112 LYS B C 1
ATOM 6283 O O . LYS B 1 132 ? 128.263 113.623 56.836 1.00 234.62 112 LYS B O 1
ATOM 6289 N N . TRP B 1 133 ? 126.142 112.944 57.123 1.00 230.39 113 TRP B N 1
ATOM 6290 C CA . TRP B 1 133 ? 125.525 114.178 56.651 1.00 228.65 113 TRP B CA 1
ATOM 6291 C C . TRP B 1 133 ? 125.646 115.322 57.647 1.00 227.75 113 TRP B C 1
ATOM 6292 O O . TRP B 1 133 ? 125.444 116.481 57.269 1.00 225.74 113 TRP B O 1
ATOM 6303 N N . LEU B 1 134 ? 125.966 115.018 58.903 1.00 228.20 114 LEU B N 1
ATOM 6304 C CA . LEU B 1 134 ? 125.624 115.873 60.030 1.00 225.54 114 LEU B CA 1
ATOM 6305 C C . LEU B 1 134 ? 126.374 117.199 60.023 1.00 222.12 114 LEU B C 1
ATOM 6306 O O . LEU B 1 134 ? 125.906 118.162 60.639 1.00 221.41 114 LEU B O 1
ATOM 6311 N N . LYS B 1 135 ? 127.523 117.266 59.349 1.00 222.56 115 LYS B N 1
ATOM 6312 C CA . LYS B 1 135 ? 128.266 118.515 59.201 1.00 220.54 115 LYS B CA 1
ATOM 6313 C C . LYS B 1 135 ? 127.442 119.637 58.576 1.00 217.86 115 LYS B C 1
ATOM 6314 O O . LYS B 1 135 ? 127.761 120.813 58.786 1.00 212.50 115 LYS B O 1
ATOM 6320 N N . ASN B 1 136 ? 126.393 119.310 57.823 1.00 218.57 116 ASN B N 1
ATOM 6321 C CA . ASN B 1 136 ? 125.525 120.325 57.236 1.00 216.99 116 ASN B CA 1
ATOM 6322 C C . ASN B 1 136 ? 124.528 120.917 58.225 1.00 216.99 116 ASN B C 1
ATOM 6323 O O . ASN B 1 136 ? 123.937 121.961 57.930 1.00 217.08 116 ASN B O 1
ATOM 6328 N N . ASN B 1 137 ? 124.322 120.285 59.379 1.00 216.14 117 ASN B N 1
ATOM 6329 C CA . ASN B 1 137 ? 123.238 120.659 60.280 1.00 208.96 117 ASN B CA 1
ATOM 6330 C C . ASN B 1 137 ? 123.664 120.935 61.716 1.00 204.73 117 ASN B C 1
ATOM 6331 O O . ASN B 1 137 ? 122.882 121.543 62.455 1.00 201.84 117 ASN B O 1
ATOM 6336 N N . PHE B 1 138 ? 124.857 120.526 62.138 1.00 208.11 118 PHE B N 1
ATOM 6337 C CA . PHE B 1 138 ? 125.432 121.057 63.369 1.00 203.00 118 PHE B CA 1
ATOM 6338 C C . PHE B 1 138 ? 125.774 122.536 63.228 1.00 199.90 118 PHE B C 1
ATOM 6339 O O . PHE B 1 138 ? 126.013 123.044 62.129 1.00 204.46 118 PHE B O 1
ATOM 6347 N N . GLU B 1 139 ? 125.791 123.228 64.369 1.00 195.14 119 GLU B N 1
ATOM 6348 C CA . GLU B 1 139 ? 126.488 124.509 64.491 1.00 194.35 119 GLU B CA 1
ATOM 6349 C C . GLU B 1 139 ? 126.934 124.665 65.943 1.00 190.98 119 GLU B C 1
ATOM 6350 O O . GLU B 1 139 ? 126.159 125.123 66.787 1.00 191.23 119 GLU B O 1
ATOM 6356 N N . ILE B 1 140 ? 128.179 124.282 66.221 1.00 192.30 120 ILE B N 1
ATOM 6357 C CA . ILE B 1 140 ? 128.752 124.462 67.549 1.00 191.18 120 ILE B CA 1
ATOM 6358 C C . ILE B 1 140 ? 129.101 125.932 67.747 1.00 191.37 120 ILE B C 1
ATOM 6359 O O . ILE B 1 140 ? 129.602 126.598 66.831 1.00 194.64 120 ILE B O 1
ATOM 6364 N N . GLN B 1 141 ? 128.838 126.452 68.946 1.00 191.18 121 GLN B N 1
ATOM 6365 C CA . GLN B 1 141 ? 128.973 127.879 69.209 1.00 194.66 121 GLN B CA 1
ATOM 6366 C C . GLN B 1 141 ? 129.637 128.103 70.558 1.00 197.73 121 GLN B C 1
ATOM 6367 O O . GLN B 1 141 ? 129.261 127.479 71.554 1.00 199.88 121 GLN B O 1
ATOM 6373 N N . LYS B 1 142 ? 130.630 128.992 70.577 1.00 199.66 122 LYS B N 1
ATOM 6374 C CA . LYS B 1 142 ? 131.314 129.358 71.809 1.00 203.00 122 LYS B CA 1
ATOM 6375 C C . LYS B 1 142 ? 130.368 130.064 72.775 1.00 203.78 122 LYS B C 1
ATOM 6376 O O . LYS B 1 142 ? 129.445 130.776 72.372 1.00 202.95 122 LYS B O 1
ATOM 6382 N N . SER B 1 143 ? 130.607 129.856 74.068 1.00 203.62 123 SER B N 1
ATOM 6383 C CA . SER B 1 143 ? 129.819 130.491 75.116 1.00 205.77 123 SER B CA 1
ATOM 6384 C C . SER B 1 143 ? 130.626 130.504 76.407 1.00 208.61 123 SER B C 1
ATOM 6385 O O . SER B 1 143 ? 131.552 129.712 76.596 1.00 209.16 123 SER B O 1
ATOM 6388 N N . LEU B 1 144 ? 130.252 131.424 77.291 1.00 212.40 124 LEU B N 1
ATOM 6389 C CA . LEU B 1 144 ? 130.750 131.466 78.660 1.00 215.96 124 LEU B CA 1
ATOM 6390 C C . LEU B 1 144 ? 130.234 130.304 79.507 1.00 214.80 124 LEU B C 1
ATOM 6391 O O . LEU B 1 144 ? 129.134 129.787 79.298 1.00 212.94 124 LEU B O 1
ATOM 6396 N N . ASP B 1 145 ? 131.061 129.905 80.479 1.00 216.95 125 ASP B N 1
ATOM 6397 C CA . ASP B 1 145 ? 130.792 128.772 81.372 1.00 217.98 125 ASP B CA 1
ATOM 6398 C C . ASP B 1 145 ? 130.489 127.481 80.615 1.00 215.11 125 ASP B C 1
ATOM 6399 O O . ASP B 1 145 ? 129.649 126.676 81.022 1.00 213.08 125 ASP B O 1
ATOM 6404 N N . GLY B 1 146 ? 131.178 127.286 79.504 1.00 211.89 126 GLY B N 1
ATOM 6405 C CA . GLY B 1 146 ? 131.035 126.107 78.679 1.00 207.73 126 GLY B CA 1
ATOM 6406 C C . GLY B 1 146 ? 130.313 126.405 77.378 1.00 205.53 126 GLY B C 1
ATOM 6407 O O . GLY B 1 146 ? 129.571 127.381 77.247 1.00 208.20 126 GLY B O 1
ATOM 6408 N N . PHE B 1 147 ? 130.537 125.528 76.403 1.00 200.81 127 PHE B N 1
ATOM 6409 C CA . PHE B 1 147 ? 130.058 125.745 75.049 1.00 196.15 127 PHE B CA 1
ATOM 6410 C C . PHE B 1 147 ? 128.565 125.441 74.935 1.00 192.56 127 PHE B C 1
ATOM 6411 O O . PHE B 1 147 ? 127.893 125.068 75.901 1.00 192.34 127 PHE B O 1
ATOM 6419 N N . THR B 1 148 ? 128.050 125.609 73.719 1.00 190.32 128 THR B N 1
ATOM 6420 C CA . THR B 1 148 ? 126.684 125.268 73.354 1.00 186.05 128 THR B CA 1
ATOM 6421 C C . THR B 1 148 ? 126.713 124.666 71.958 1.00 185.14 128 THR B C 1
ATOM 6422 O O . THR B 1 148 ? 127.649 124.888 71.188 1.00 189.86 128 THR B O 1
ATOM 6426 N N . ILE B 1 149 ? 125.678 123.899 71.633 1.00 179.75 129 ILE B N 1
ATOM 6427 C CA . ILE B 1 149 ? 125.532 123.321 70.305 1.00 180.55 129 ILE B CA 1
ATOM 6428 C C . ILE B 1 149 ? 124.101 123.535 69.841 1.00 180.47 129 ILE B C 1
ATOM 6429 O O . ILE B 1 149 ? 123.153 123.379 70.618 1.00 183.85 129 ILE B O 1
ATOM 6434 N N . GLN B 1 150 ? 123.947 123.908 68.576 1.00 183.06 130 GLN B N 1
ATOM 6435 C CA . GLN B 1 150 ? 122.649 123.994 67.931 1.00 182.07 130 GLN B CA 1
ATOM 6436 C C . GLN B 1 150 ? 122.508 122.915 66.867 1.00 184.08 130 GLN B C 1
ATOM 6437 O O . GLN B 1 150 ? 123.486 122.502 66.238 1.00 192.31 130 GLN B O 1
ATOM 6443 N N . VAL B 1 151 ? 121.275 122.458 66.681 1.00 181.02 131 VAL B N 1
ATOM 6444 C CA . VAL B 1 151 ? 120.922 121.489 65.652 1.00 184.94 131 VAL B CA 1
ATOM 6445 C C . VAL B 1 151 ? 119.660 122.007 64.984 1.00 191.01 131 VAL B C 1
ATOM 6446 O O . VAL B 1 151 ? 118.712 122.398 65.671 1.00 194.31 131 VAL B O 1
ATOM 6450 N N . PHE B 1 152 ? 119.639 122.044 63.649 1.00 195.78 132 PHE B N 1
ATOM 6451 C CA . PHE B 1 152 ? 118.469 122.668 62.971 1.00 198.04 132 PHE B CA 1
ATOM 6452 C C . PHE B 1 152 ? 118.057 121.872 61.737 1.00 199.08 132 PHE B C 1
ATOM 6453 O O . PHE B 1 152 ? 118.937 121.311 61.047 1.00 199.95 132 PHE B O 1
ATOM 6461 N N . THR B 1 153 ? 116.748 121.823 61.465 1.00 199.54 133 THR B N 1
ATOM 6462 C CA . THR B 1 153 ? 116.232 121.130 60.262 1.00 199.56 133 THR B CA 1
ATOM 6463 C C . THR B 1 153 ? 115.072 121.949 59.728 1.00 201.60 133 THR B C 1
ATOM 6464 O O . THR B 1 153 ? 114.687 122.925 60.405 1.00 204.21 133 THR B O 1
ATOM 6468 N N . LYS B 1 154 ? 114.523 121.591 58.565 1.00 202.57 134 LYS B N 1
ATOM 6469 C CA . LYS B 1 154 ? 113.448 122.406 57.939 1.00 206.05 134 LYS B CA 1
ATOM 6470 C C . LYS B 1 154 ? 112.374 122.782 58.975 1.00 205.92 134 LYS B C 1
ATOM 6471 O O . LYS B 1 154 ? 111.811 121.861 59.602 1.00 204.15 134 LYS B O 1
ATOM 6477 N N . ASN B 1 155 ? 112.101 124.080 59.142 1.00 205.97 135 ASN B N 1
ATOM 6478 C CA . ASN B 1 155 ? 111.017 124.545 60.058 1.00 203.39 135 ASN B CA 1
ATOM 6479 C C . ASN B 1 155 ? 111.267 124.094 61.503 1.00 200.38 135 ASN B C 1
ATOM 6480 O O . ASN B 1 155 ? 110.274 123.743 62.178 1.00 197.45 135 ASN B O 1
ATOM 6485 N N . GLN B 1 156 ? 112.522 124.114 61.968 1.00 199.39 136 GLN B N 1
ATOM 6486 C CA . GLN B 1 156 ? 112.807 123.781 63.391 1.00 195.47 136 GLN B CA 1
ATOM 6487 C C . GLN B 1 156 ? 114.252 124.180 63.735 1.00 197.45 136 GLN B C 1
ATOM 6488 O O . GLN B 1 156 ? 115.100 124.185 62.818 1.00 199.98 136 GLN B O 1
ATOM 6494 N N . ARG B 1 157 ? 114.518 124.494 65.007 1.00 195.31 137 ARG B N 1
ATOM 6495 C CA . ARG B 1 157 ? 115.904 124.826 65.434 1.00 193.24 137 ARG B CA 1
ATOM 6496 C C . ARG B 1 157 ? 116.047 124.572 66.942 1.00 189.98 137 ARG B C 1
ATOM 6497 O O . ARG B 1 157 ? 115.477 125.355 67.733 1.00 192.41 137 ARG B O 1
ATOM 6505 N N . ILE B 1 158 ? 116.774 123.516 67.317 1.00 185.21 138 ILE B N 1
ATOM 6506 C CA . ILE B 1 158 ? 116.998 123.216 68.730 1.00 179.35 138 ILE B CA 1
ATOM 6507 C C . ILE B 1 158 ? 118.297 123.877 69.176 1.00 180.64 138 ILE B C 1
ATOM 6508 O O . ILE B 1 158 ? 119.320 123.759 68.492 1.00 187.81 138 ILE B O 1
ATOM 6513 N N . SER B 1 159 ? 118.258 124.568 70.313 1.00 179.00 139 SER B N 1
ATOM 6514 C CA . SER B 1 159 ? 119.453 125.114 70.951 1.00 176.66 139 SER B CA 1
ATOM 6515 C C . SER B 1 159 ? 119.725 124.356 72.245 1.00 173.84 139 SER B C 1
ATOM 6516 O O . SER B 1 159 ? 118.884 124.355 73.150 1.00 180.42 139 SER B O 1
ATOM 6519 N N . PHE B 1 160 ? 120.896 123.724 72.342 1.00 168.62 140 PHE B N 1
ATOM 6520 C CA . PHE B 1 160 ? 121.278 122.970 73.532 1.00 170.22 140 PHE B CA 1
ATOM 6521 C C . PHE B 1 160 ? 122.307 123.740 74.353 1.00 173.58 140 PHE B C 1
ATOM 6522 O O . PHE B 1 160 ? 123.412 124.013 73.872 1.00 179.63 140 PHE B O 1
ATOM 6530 N N . GLU B 1 161 ? 121.946 124.081 75.588 1.00 172.19 141 GLU B N 1
ATOM 6531 C CA . GLU B 1 161 ? 122.932 124.360 76.627 1.00 175.81 141 GLU B CA 1
ATOM 6532 C C . GLU B 1 161 ? 123.664 123.077 77.005 1.00 178.76 141 GLU B C 1
ATOM 6533 O O . GLU B 1 161 ? 123.031 122.043 77.230 1.00 179.62 141 GLU B O 1
ATOM 6539 N N . VAL B 1 162 ? 124.993 123.129 77.077 1.00 178.62 142 VAL B N 1
ATOM 6540 C CA . VAL B 1 162 ? 125.785 121.982 77.511 1.00 175.12 142 VAL B CA 1
ATOM 6541 C C . VAL B 1 162 ? 126.322 122.237 78.914 1.00 176.64 142 VAL B C 1
ATOM 6542 O O . VAL B 1 162 ? 126.960 123.267 79.164 1.00 180.32 142 VAL B O 1
ATOM 6546 N N . LEU B 1 163 ? 126.066 121.297 79.825 1.00 174.90 143 LEU B N 1
ATOM 6547 C CA . LEU B 1 163 ? 126.375 121.453 81.239 1.00 173.65 143 LEU B CA 1
ATOM 6548 C C . LEU B 1 163 ? 127.107 120.214 81.740 1.00 177.78 143 LEU B C 1
ATOM 6549 O O . LEU B 1 163 ? 126.991 119.131 81.164 1.00 178.44 143 LEU B O 1
ATOM 6554 N N . ALA B 1 164 ? 127.874 120.379 82.816 1.00 179.48 144 ALA B N 1
ATOM 6555 C CA . ALA B 1 164 ? 128.521 119.262 83.490 1.00 180.66 144 ALA B CA 1
ATOM 6556 C C . ALA B 1 164 ? 127.840 119.003 84.829 1.00 181.42 144 ALA B C 1
ATOM 6557 O O . ALA B 1 164 ? 127.570 119.941 85.584 1.00 185.64 144 ALA B O 1
ATOM 6559 N N . ALA B 1 165 ? 127.563 117.733 85.131 1.00 176.67 145 ALA B N 1
ATOM 6560 C CA . ALA B 1 165 ? 126.953 117.392 86.410 1.00 176.80 145 ALA B CA 1
ATOM 6561 C C . ALA B 1 165 ? 127.548 116.113 86.980 1.00 181.33 145 ALA B C 1
ATOM 6562 O O . ALA B 1 165 ? 127.852 115.171 86.242 1.00 181.43 145 ALA B O 1
ATOM 6564 N N . PHE B 1 166 ? 127.700 116.091 88.301 1.00 181.47 146 PHE B N 1
ATOM 6565 C CA . PHE B 1 166 ? 127.758 114.852 89.066 1.00 178.99 146 PHE B CA 1
ATOM 6566 C C . PHE B 1 166 ? 126.450 114.087 88.915 1.00 178.86 146 PHE B C 1
ATOM 6567 O O . PHE B 1 166 ? 125.382 114.606 89.248 1.00 185.34 146 PHE B O 1
ATOM 6575 N N . ASN B 1 167 ? 126.524 112.856 88.408 1.00 176.55 147 ASN B N 1
ATOM 6576 C CA . ASN B 1 167 ? 125.337 112.006 88.294 1.00 180.24 147 ASN B CA 1
ATOM 6577 C C . ASN B 1 167 ? 124.967 111.467 89.673 1.00 181.75 147 ASN B C 1
ATOM 6578 O O . ASN B 1 167 ? 125.327 110.356 90.067 1.00 185.20 147 ASN B O 1
ATOM 6583 N N . ALA B 1 168 ? 124.239 112.295 90.425 1.00 177.90 148 ALA B N 1
ATOM 6584 C CA . ALA B 1 168 ? 123.852 111.948 91.790 1.00 178.29 148 ALA B CA 1
ATOM 6585 C C . ALA B 1 168 ? 123.038 110.663 91.858 1.00 180.29 148 ALA B C 1
ATOM 6586 O O . ALA B 1 168 ? 123.120 109.929 92.848 1.00 184.25 148 ALA B O 1
ATOM 6588 N N . LEU B 1 169 ? 122.238 110.386 90.827 1.00 178.83 149 LEU B N 1
ATOM 6589 C CA . LEU B 1 169 ? 121.441 109.163 90.796 1.00 180.51 149 LEU B CA 1
ATOM 6590 C C . LEU B 1 169 ? 122.289 107.897 90.863 1.00 187.74 149 LEU B C 1
ATOM 6591 O O . LEU B 1 169 ? 121.842 106.890 91.420 1.00 192.01 149 LEU B O 1
ATOM 6596 N N . SER B 1 170 ? 123.504 107.956 90.309 1.00 189.54 150 SER B N 1
ATOM 6597 C CA . SER B 1 170 ? 124.402 106.771 90.304 1.00 188.02 150 SER B CA 1
ATOM 6598 C C . SER B 1 170 ? 124.510 106.187 91.720 1.00 188.18 150 SER B C 1
ATOM 6599 O O . SER B 1 170 ? 124.801 104.977 91.839 1.00 188.61 150 SER B O 1
ATOM 6602 N N . LEU B 1 171 ? 124.282 107.013 92.747 1.00 189.65 151 LEU B N 1
ATOM 6603 C CA . LEU B 1 171 ? 124.407 106.543 94.152 1.00 188.34 151 LEU B CA 1
ATOM 6604 C C . LEU B 1 171 ? 123.424 105.384 94.388 1.00 189.70 151 LEU B C 1
ATOM 6605 O O . LEU B 1 171 ? 123.832 104.383 95.017 1.00 188.48 151 LEU B O 1
ATOM 6610 N N . ASN B 1 172 ? 122.187 105.518 93.900 1.00 192.41 152 ASN B N 1
ATOM 6611 C CA . ASN B 1 172 ? 121.161 104.453 94.080 1.00 194.69 152 ASN B CA 1
ATOM 6612 C C . ASN B 1 172 ? 120.233 104.446 92.859 1.00 197.38 152 ASN B C 1
ATOM 6613 O O . ASN B 1 172 ? 120.720 104.053 91.776 1.00 196.37 152 ASN B O 1
ATOM 6618 N N . ASN B 1 174 ? 117.809 104.823 91.381 1.00 199.70 154 ASN B N 1
ATOM 6619 C CA . ASN B 1 174 ? 116.541 105.012 92.139 1.00 198.69 154 ASN B CA 1
ATOM 6620 C C . ASN B 1 174 ? 116.734 106.124 93.175 1.00 197.33 154 ASN B C 1
ATOM 6621 O O . ASN B 1 174 ? 117.737 106.073 93.915 1.00 197.58 154 ASN B O 1
ATOM 6626 N N . PRO B 1 175 ? 115.817 107.111 93.276 1.00 195.98 155 PRO B N 1
ATOM 6627 C CA . PRO B 1 175 ? 115.960 108.261 94.221 1.00 190.00 155 PRO B CA 1
ATOM 6628 C C . PRO B 1 175 ? 115.687 107.807 95.650 1.00 189.17 155 PRO B C 1
ATOM 6629 O O . PRO B 1 175 ? 114.640 108.183 96.224 1.00 184.73 155 PRO B O 1
ATOM 6633 N N . SER B 1 176 ? 116.608 107.024 96.220 1.00 193.06 156 SER B N 1
ATOM 6634 C CA . SER B 1 176 ? 116.431 106.502 97.601 1.00 190.12 156 SER B CA 1
ATOM 6635 C C . SER B 1 176 ? 116.608 107.634 98.624 1.00 183.28 156 SER B C 1
ATOM 6636 O O . SER B 1 176 ? 117.262 108.645 98.287 1.00 182.60 156 SER B O 1
ATOM 6639 N N . PRO B 1 177 ? 116.057 107.514 99.852 1.00 178.48 157 PRO B N 1
ATOM 6640 C CA . PRO B 1 177 ? 116.145 108.582 100.892 1.00 178.87 157 PRO B CA 1
ATOM 6641 C C . PRO B 1 177 ? 117.591 109.022 101.085 1.00 180.28 157 PRO B C 1
ATOM 6642 O O . PRO B 1 177 ? 117.842 110.245 101.175 1.00 183.09 157 PRO B O 1
ATOM 6646 N N . TRP B 1 178 ? 118.521 108.063 101.144 1.00 178.43 158 TRP B N 1
ATOM 6647 C CA . TRP B 1 178 ? 119.912 108.421 101.407 1.00 177.64 158 TRP B CA 1
ATOM 6648 C C . TRP B 1 178 ? 120.464 109.395 100.375 1.00 177.60 158 TRP B C 1
ATOM 6649 O O . TRP B 1 178 ? 121.338 110.204 100.702 1.00 181.28 158 TRP B O 1
ATOM 6660 N N . ILE B 1 179 ? 119.951 109.367 99.146 1.00 175.03 159 ILE B N 1
ATOM 6661 C CA . ILE B 1 179 ? 120.425 110.310 98.137 1.00 173.82 159 ILE B CA 1
ATOM 6662 C C . ILE B 1 179 ? 120.061 111.739 98.521 1.00 173.37 159 ILE B C 1
ATOM 6663 O O . ILE B 1 179 ? 120.899 112.644 98.474 1.00 175.91 159 ILE B O 1
ATOM 6668 N N . TYR B 1 180 ? 118.808 111.962 98.917 1.00 169.69 160 TYR B N 1
ATOM 6669 C CA . TYR B 1 180 ? 118.386 113.294 99.342 1.00 167.14 160 TYR B CA 1
ATOM 6670 C C . TYR B 1 180 ? 118.964 113.694 100.698 1.00 171.15 160 TYR B C 1
ATOM 6671 O O . TYR B 1 180 ? 119.182 114.886 100.944 1.00 174.25 160 TYR B O 1
ATOM 6680 N N . ARG B 1 181 ? 119.265 112.728 101.568 1.00 171.68 161 ARG B N 1
ATOM 6681 C CA . ARG B 1 181 ? 120.010 113.040 102.787 1.00 175.65 161 ARG B CA 1
ATOM 6682 C C . ARG B 1 181 ? 121.424 113.529 102.482 1.00 181.61 161 ARG B C 1
ATOM 6683 O O . ARG B 1 181 ? 121.884 114.529 103.052 1.00 184.96 161 ARG B O 1
ATOM 6691 N N . GLU B 1 182 ? 122.118 112.854 101.565 1.00 181.50 162 GLU B N 1
ATOM 6692 C CA . GLU B 1 182 ? 123.437 113.308 101.135 1.00 183.12 162 GLU B CA 1
ATOM 6693 C C . GLU B 1 182 ? 123.355 114.651 100.424 1.00 184.00 162 GLU B C 1
ATOM 6694 O O . GLU B 1 182 ? 124.232 115.505 100.598 1.00 187.28 162 GLU B O 1
ATOM 6700 N N . LEU B 1 183 ? 122.294 114.866 99.649 1.00 181.73 163 LEU B N 1
ATOM 6701 C CA . LEU B 1 183 ? 122.051 116.168 99.041 1.00 180.03 163 LEU B CA 1
ATOM 6702 C C . LEU B 1 183 ? 121.948 117.268 100.091 1.00 179.62 163 LEU B C 1
ATOM 6703 O O . LEU B 1 183 ? 122.609 118.303 99.977 1.00 180.93 163 LEU B O 1
ATOM 6708 N N . LYS B 1 184 ? 121.061 117.103 101.073 1.00 179.28 164 LYS B N 1
ATOM 6709 C CA . LYS B 1 184 ? 120.894 118.136 102.095 1.00 183.04 164 LYS B CA 1
ATOM 6710 C C . LYS B 1 184 ? 122.182 118.380 102.881 1.00 186.86 164 LYS B C 1
ATOM 6711 O O . LYS B 1 184 ? 122.547 119.534 103.147 1.00 189.90 164 LYS B O 1
ATOM 6717 N N . ARG B 1 185 ? 122.872 117.305 103.278 1.00 187.58 165 ARG B N 1
ATOM 6718 C CA . ARG B 1 185 ? 124.189 117.433 103.902 1.00 190.78 165 ARG B CA 1
ATOM 6719 C C . ARG B 1 185 ? 125.161 118.254 103.053 1.00 190.83 165 ARG B C 1
ATOM 6720 O O . ARG B 1 185 ? 125.840 119.147 103.566 1.00 190.22 165 ARG B O 1
ATOM 6728 N N . SER B 1 186 ? 125.235 117.977 101.749 1.00 190.11 166 SER B N 1
ATOM 6729 C CA . SER B 1 186 ? 126.140 118.733 100.887 1.00 189.40 166 SER B CA 1
ATOM 6730 C C . SER B 1 186 ? 125.697 120.187 100.756 1.00 190.63 166 SER B C 1
ATOM 6731 O O . SER B 1 186 ? 126.533 121.099 100.748 1.00 193.26 166 SER B O 1
ATOM 6734 N N . LEU B 1 187 ? 124.391 120.416 100.624 1.00 191.05 167 LEU B N 1
ATOM 6735 C CA . LEU B 1 187 ? 123.856 121.769 100.515 1.00 190.87 167 LEU B CA 1
ATOM 6736 C C . LEU B 1 187 ? 124.234 122.605 101.728 1.00 194.74 167 LEU B C 1
ATOM 6737 O O . LEU B 1 187 ? 124.610 123.776 101.595 1.00 195.25 167 LEU B O 1
ATOM 6742 N N . ASP B 1 188 ? 124.146 122.020 102.921 1.00 195.91 168 ASP B N 1
ATOM 6743 C CA . ASP B 1 188 ? 124.556 122.740 104.121 1.00 197.09 168 ASP B CA 1
ATOM 6744 C C . ASP B 1 188 ? 126.072 122.831 104.257 1.00 198.50 168 ASP B C 1
ATOM 6745 O O . ASP B 1 188 ? 126.576 123.808 104.823 1.00 198.65 168 ASP B O 1
ATOM 6750 N N . LYS B 1 189 ? 126.812 121.843 103.753 1.00 199.88 169 LYS B N 1
ATOM 6751 C CA . LYS B 1 189 ? 128.267 121.868 103.870 1.00 199.92 169 LYS B CA 1
ATOM 6752 C C . LYS B 1 189 ? 128.874 122.961 102.999 1.00 199.86 169 LYS B C 1
ATOM 6753 O O . LYS B 1 189 ? 129.745 123.715 103.447 1.00 199.58 169 LYS B O 1
ATOM 6759 N N . THR B 1 190 ? 128.426 123.063 101.751 1.00 200.14 170 THR B N 1
ATOM 6760 C CA . THR B 1 190 ? 128.856 124.142 100.876 1.00 200.75 170 THR B CA 1
ATOM 6761 C C . THR B 1 190 ? 128.153 125.440 101.304 1.00 201.86 170 THR B C 1
ATOM 6762 O O . THR B 1 190 ? 127.386 125.475 102.270 1.00 200.04 170 THR B O 1
ATOM 6766 N N . ASN B 1 191 ? 128.415 126.525 100.580 1.00 203.21 171 ASN B N 1
ATOM 6767 C CA . ASN B 1 191 ? 127.615 127.740 100.679 1.00 204.83 171 ASN B CA 1
ATOM 6768 C C . ASN B 1 191 ? 126.244 127.479 100.068 1.00 205.37 171 ASN B C 1
ATOM 6769 O O . ASN B 1 191 ? 126.116 127.353 98.846 1.00 204.46 171 ASN B O 1
ATOM 6774 N N . ALA B 1 192 ? 125.226 127.380 100.922 1.00 207.03 172 ALA B N 1
ATOM 6775 C CA . ALA B 1 192 ? 123.942 126.816 100.527 1.00 205.79 172 ALA B CA 1
ATOM 6776 C C . ALA B 1 192 ? 123.337 127.571 99.350 1.00 206.02 172 ALA B C 1
ATOM 6777 O O . ALA B 1 192 ? 123.350 128.805 99.299 1.00 206.23 172 ALA B O 1
ATOM 6779 N N . SER B 1 193 ? 122.806 126.809 98.396 1.00 202.69 173 SER B N 1
ATOM 6780 C CA . SER B 1 193 ? 122.241 127.361 97.164 1.00 199.75 173 SER B CA 1
ATOM 6781 C C . SER B 1 193 ? 121.109 126.454 96.709 1.00 196.53 173 SER B C 1
ATOM 6782 O O . SER B 1 193 ? 121.286 125.586 95.845 1.00 196.46 173 SER B O 1
ATOM 6785 N N . PRO B 1 194 ? 119.923 126.616 97.294 1.00 193.33 174 PRO B N 1
ATOM 6786 C CA . PRO B 1 194 ? 118.809 125.697 97.021 1.00 186.08 174 PRO B CA 1
ATOM 6787 C C . PRO B 1 194 ? 118.481 125.573 95.539 1.00 181.97 174 PRO B C 1
ATOM 6788 O O . PRO B 1 194 ? 118.382 126.568 94.818 1.00 182.32 174 PRO B O 1
ATOM 6792 N N . GLY B 1 195 ? 118.310 124.327 95.091 1.00 176.68 175 GLY B N 1
ATOM 6793 C CA . GLY B 1 195 ? 118.049 124.017 93.701 1.00 175.08 175 GLY B CA 1
ATOM 6794 C C . GLY B 1 195 ? 119.239 124.027 92.769 1.00 181.22 175 GLY B C 1
ATOM 6795 O O . GLY B 1 195 ? 119.087 123.646 91.602 1.00 181.44 175 GLY B O 1
ATOM 6796 N N . GLU B 1 196 ? 120.416 124.457 93.223 1.00 184.59 176 GLU B N 1
ATOM 6797 C CA . GLU B 1 196 ? 121.553 124.533 92.312 1.00 183.43 176 GLU B CA 1
ATOM 6798 C C . GLU B 1 196 ? 122.047 123.155 91.885 1.00 182.63 176 GLU B C 1
ATOM 6799 O O . GLU B 1 196 ? 122.536 123.001 90.760 1.00 183.06 176 GLU B O 1
ATOM 6805 N N . PHE B 1 197 ? 121.926 122.146 92.747 1.00 179.46 177 PHE B N 1
ATOM 6806 C CA . PHE B 1 197 ? 122.266 120.779 92.370 1.00 174.16 177 PHE B CA 1
ATOM 6807 C C . PHE B 1 197 ? 121.190 120.067 91.556 1.00 167.35 177 PHE B C 1
ATOM 6808 O O . PHE B 1 197 ? 121.394 118.903 91.197 1.00 167.24 177 PHE B O 1
ATOM 6816 N N . ALA B 1 198 ? 120.060 120.716 91.263 1.00 165.13 178 ALA B N 1
ATOM 6817 C CA . ALA B 1 198 ? 118.939 120.021 90.635 1.00 160.67 178 ALA B CA 1
ATOM 6818 C C . ALA B 1 198 ? 119.284 119.430 89.272 1.00 158.88 178 ALA B C 1
ATOM 6819 O O . ALA B 1 198 ? 118.636 118.468 88.846 1.00 158.32 178 ALA B O 1
ATOM 6821 N N . VAL B 1 199 ? 120.280 119.987 88.580 1.00 158.54 179 VAL B N 1
ATOM 6822 C CA . VAL B 1 199 ? 120.722 119.457 87.290 1.00 158.97 179 VAL B CA 1
ATOM 6823 C C . VAL B 1 199 ? 121.172 118.002 87.387 1.00 160.98 179 VAL B C 1
ATOM 6824 O O . VAL B 1 199 ? 121.064 117.246 86.415 1.00 162.23 179 VAL B O 1
ATOM 6828 N N . CYS B 1 200 ? 121.686 117.587 88.546 1.00 158.63 180 CYS B N 1
ATOM 6829 C CA . CYS B 1 200 ? 122.099 116.199 88.740 1.00 155.66 180 CYS B CA 1
ATOM 6830 C C . CYS B 1 200 ? 120.969 115.199 88.503 1.00 155.67 180 CYS B C 1
ATOM 6831 O O . CYS B 1 200 ? 121.226 114.066 88.081 1.00 164.14 180 CYS B O 1
ATOM 6834 N N . PHE B 1 201 ? 119.724 115.589 88.762 1.00 146.59 181 PHE B N 1
ATOM 6835 C CA . PHE B 1 201 ? 118.572 114.696 88.698 1.00 139.19 181 PHE B CA 1
ATOM 6836 C C . PHE B 1 201 ? 117.885 114.646 87.332 1.00 142.73 181 PHE B C 1
ATOM 6837 O O . PHE B 1 201 ? 116.755 114.157 87.249 1.00 150.22 181 PHE B O 1
ATOM 6845 N N . THR B 1 202 ? 118.524 115.151 86.273 1.00 141.64 182 THR B N 1
ATOM 6846 C CA . THR B 1 202 ? 117.865 115.288 84.972 1.00 146.22 182 THR B CA 1
ATOM 6847 C C . THR B 1 202 ? 117.284 113.974 84.444 1.00 151.61 182 THR B C 1
ATOM 6848 O O . THR B 1 202 ? 116.273 113.992 83.733 1.00 156.18 182 THR B O 1
ATOM 6852 N N . GLU B 1 203 ? 117.869 112.828 84.802 1.00 151.49 183 GLU B N 1
ATOM 6853 C CA . GLU B 1 203 ? 117.300 111.545 84.385 1.00 154.87 183 GLU B CA 1
ATOM 6854 C C . GLU B 1 203 ? 115.906 111.321 84.967 1.00 154.32 183 GLU B C 1
ATOM 6855 O O . GLU B 1 203 ? 115.005 110.817 84.278 1.00 154.91 183 GLU B O 1
ATOM 6861 N N . LEU B 1 204 ? 115.694 111.734 86.214 1.00 153.33 184 LEU B N 1
ATOM 6862 C CA . LEU B 1 204 ? 114.363 111.637 86.801 1.00 149.79 184 LEU B CA 1
ATOM 6863 C C . LEU B 1 204 ? 113.399 112.593 86.114 1.00 148.92 184 LEU B C 1
ATOM 6864 O O . LEU B 1 204 ? 112.214 112.280 85.957 1.00 150.78 184 LEU B O 1
ATOM 6869 N N . GLN B 1 205 ? 113.887 113.763 85.703 1.00 146.39 185 GLN B N 1
ATOM 6870 C CA . GLN B 1 205 ? 113.029 114.710 85.003 1.00 144.02 185 GLN B CA 1
ATOM 6871 C C . GLN B 1 205 ? 112.544 114.149 83.671 1.00 149.89 185 GLN B C 1
ATOM 6872 O O . GLN B 1 205 ? 111.414 114.432 83.258 1.00 157.33 185 GLN B O 1
ATOM 6878 N N . GLN B 1 206 ? 113.372 113.358 82.984 1.00 148.56 186 GLN B N 1
ATOM 6879 C CA . GLN B 1 206 ? 112.881 112.605 81.833 1.00 148.45 186 GLN B CA 1
ATOM 6880 C C . GLN B 1 206 ? 111.863 111.551 82.247 1.00 150.78 186 GLN B C 1
ATOM 6881 O O . GLN B 1 206 ? 110.807 111.412 81.619 1.00 154.77 186 GLN B O 1
ATOM 6887 N N . LYS B 1 207 ? 112.173 110.786 83.297 1.00 150.66 187 LYS B N 1
ATOM 6888 C CA . LYS B 1 207 ? 111.292 109.694 83.712 1.00 154.28 187 LYS B CA 1
ATOM 6889 C C . LYS B 1 207 ? 109.901 110.167 84.128 1.00 154.49 187 LYS B C 1
ATOM 6890 O O . LYS B 1 207 ? 108.919 109.441 83.941 1.00 156.20 187 LYS B O 1
ATOM 6896 N N . PHE B 1 208 ? 109.796 111.372 84.685 1.00 151.10 188 PHE B N 1
ATOM 6897 C CA . PHE B 1 208 ? 108.502 111.931 85.072 1.00 146.08 188 PHE B CA 1
ATOM 6898 C C . PHE B 1 208 ? 107.632 112.366 83.894 1.00 144.13 188 PHE B C 1
ATOM 6899 O O . PHE B 1 208 ? 106.403 112.387 84.023 1.00 142.51 188 PHE B O 1
ATOM 6907 N N . PHE B 1 209 ? 108.219 112.709 82.747 1.00 146.74 189 PHE B N 1
ATOM 6908 C CA . PHE B 1 209 ? 107.445 113.252 81.635 1.00 150.15 189 PHE B CA 1
ATOM 6909 C C . PHE B 1 209 ? 107.198 112.316 80.458 1.00 160.60 189 PHE B C 1
ATOM 6910 O O . PHE B 1 209 ? 106.297 112.597 79.662 1.00 163.02 189 PHE B O 1
ATOM 6918 N N . ASP B 1 210 ? 107.956 111.231 80.311 1.00 163.13 190 ASP B N 1
ATOM 6919 C CA . ASP B 1 210 ? 107.955 110.508 79.039 1.00 168.91 190 ASP B CA 1
ATOM 6920 C C . ASP B 1 210 ? 106.647 109.755 78.774 1.00 170.60 190 ASP B C 1
ATOM 6921 O O . ASP B 1 210 ? 106.172 109.728 77.633 1.00 172.65 190 ASP B O 1
ATOM 6926 N N . ASN B 1 211 ? 106.048 109.140 79.792 1.00 168.51 191 ASN B N 1
ATOM 6927 C CA . ASN B 1 211 ? 104.971 108.180 79.568 1.00 170.22 191 ASN B CA 1
ATOM 6928 C C . ASN B 1 211 ? 103.596 108.813 79.356 1.00 171.21 191 ASN B C 1
ATOM 6929 O O . ASN B 1 211 ? 102.682 108.116 78.901 1.00 169.60 191 ASN B O 1
ATOM 6934 N N . ARG B 1 212 ? 103.420 110.097 79.660 1.00 168.66 192 ARG B N 1
ATOM 6935 C CA . ARG B 1 212 ? 102.086 110.655 79.831 1.00 161.47 192 ARG B CA 1
ATOM 6936 C C . ARG B 1 212 ? 101.337 110.815 78.501 1.00 163.24 192 ARG B C 1
ATOM 6937 O O . ARG B 1 212 ? 101.946 110.878 77.431 1.00 166.05 192 ARG B O 1
ATOM 6945 N N . PRO B 1 213 ? 100.000 110.875 78.558 1.00 158.21 193 PRO B N 1
ATOM 6946 C CA . PRO B 1 213 ? 99.186 110.850 77.334 1.00 156.92 193 PRO B CA 1
ATOM 6947 C C . PRO B 1 213 ? 99.428 112.011 76.377 1.00 163.90 193 PRO B C 1
ATOM 6948 O O . PRO B 1 213 ? 99.802 113.117 76.772 1.00 169.47 193 PRO B O 1
ATOM 6952 N N . GLY B 1 214 ? 99.199 111.722 75.092 1.00 162.71 194 GLY B N 1
ATOM 6953 C CA . GLY B 1 214 ? 99.476 112.676 74.025 1.00 166.11 194 GLY B CA 1
ATOM 6954 C C . GLY B 1 214 ? 98.725 113.992 74.146 1.00 167.30 194 GLY B C 1
ATOM 6955 O O . GLY B 1 214 ? 99.294 115.068 73.927 1.00 166.35 194 GLY B O 1
ATOM 6956 N N . LYS B 1 215 ? 97.431 113.929 74.478 1.00 165.25 195 LYS B N 1
ATOM 6957 C CA . LYS B 1 215 ? 96.671 115.166 74.632 1.00 166.26 195 LYS B CA 1
ATOM 6958 C C . LYS B 1 215 ? 97.183 116.016 75.785 1.00 164.26 195 LYS B C 1
ATOM 6959 O O . LYS B 1 215 ? 97.044 117.243 75.749 1.00 165.48 195 LYS B O 1
ATOM 6965 N N . LEU B 1 216 ? 97.771 115.404 76.812 1.00 156.16 196 LEU B N 1
ATOM 6966 C CA . LEU B 1 216 ? 98.371 116.210 77.867 1.00 150.77 196 LEU B CA 1
ATOM 6967 C C . LEU B 1 216 ? 99.549 117.007 77.323 1.00 155.77 196 LEU B C 1
ATOM 6968 O O . LEU B 1 216 ? 99.745 118.177 77.679 1.00 159.03 196 LEU B O 1
ATOM 6973 N N . LYS B 1 217 ? 100.308 116.403 76.407 1.00 156.66 197 LYS B N 1
ATOM 6974 C CA . LYS B 1 217 ? 101.347 117.129 75.688 1.00 158.01 197 LYS B CA 1
ATOM 6975 C C . LYS B 1 217 ? 100.767 118.274 74.867 1.00 160.28 197 LYS B C 1
ATOM 6976 O O . LYS B 1 217 ? 101.314 119.380 74.861 1.00 160.63 197 LYS B O 1
ATOM 6982 N N . ASP B 1 218 ? 99.689 118.013 74.123 1.00 158.98 198 ASP B N 1
ATOM 6983 C CA . ASP B 1 218 ? 99.081 119.073 73.315 1.00 160.42 198 ASP B CA 1
ATOM 6984 C C . ASP B 1 218 ? 98.586 120.238 74.172 1.00 155.80 198 ASP B C 1
ATOM 6985 O O . ASP B 1 218 ? 98.764 121.412 73.813 1.00 158.91 198 ASP B O 1
ATOM 6990 N N . LEU B 1 219 ? 98.006 119.933 75.332 1.00 150.64 199 LEU B N 1
ATOM 6991 C CA . LEU B 1 219 ? 97.621 120.976 76.278 1.00 148.17 199 LEU B CA 1
ATOM 6992 C C . LEU B 1 219 ? 98.829 121.756 76.784 1.00 149.48 199 LEU B C 1
ATOM 6993 O O . LEU B 1 219 ? 98.770 122.987 76.914 1.00 151.97 199 LEU B O 1
ATOM 6998 N N . ILE B 1 220 ? 99.923 121.061 77.103 1.00 146.27 200 ILE B N 1
ATOM 6999 C CA . ILE B 1 220 ? 101.119 121.761 77.566 1.00 138.65 200 ILE B CA 1
ATOM 7000 C C . ILE B 1 220 ? 101.665 122.675 76.473 1.00 145.76 200 ILE B C 1
ATOM 7001 O O . ILE B 1 220 ? 102.101 123.800 76.746 1.00 148.80 200 ILE B O 1
ATOM 7006 N N . LEU B 1 221 ? 101.649 122.208 75.222 1.00 148.36 201 LEU B N 1
ATOM 7007 C CA . LEU B 1 221 ? 102.064 123.054 74.104 1.00 149.18 201 LEU B CA 1
ATOM 7008 C C . LEU B 1 221 ? 101.205 124.306 74.000 1.00 150.66 201 LEU B C 1
ATOM 7009 O O . LEU B 1 221 ? 101.722 125.404 73.768 1.00 155.25 201 LEU B O 1
ATOM 7014 N N . LEU B 1 222 ? 99.892 124.163 74.173 1.00 148.08 202 LEU B N 1
ATOM 7015 C CA . LEU B 1 222 ? 99.010 125.326 74.094 1.00 148.00 202 LEU B CA 1
ATOM 7016 C C . LEU B 1 222 ? 99.281 126.319 75.221 1.00 149.90 202 LEU B C 1
ATOM 7017 O O . LEU B 1 222 ? 99.354 127.534 74.991 1.00 156.88 202 LEU B O 1
ATOM 7022 N N . ILE B 1 223 ? 99.419 125.819 76.449 1.00 146.29 203 ILE B N 1
ATOM 7023 C CA . ILE B 1 223 ? 99.715 126.685 77.590 1.00 145.59 203 ILE B CA 1
ATOM 7024 C C . ILE B 1 223 ? 101.054 127.399 77.426 1.00 151.59 203 ILE B C 1
ATOM 7025 O O . ILE B 1 223 ? 101.172 128.597 77.717 1.00 154.96 203 ILE B O 1
ATOM 7030 N N . LYS B 1 224 ? 102.071 126.702 76.915 1.00 149.49 204 LYS B N 1
ATOM 7031 C CA . LYS B 1 224 ? 103.344 127.370 76.650 1.00 149.14 204 LYS B CA 1
ATOM 7032 C C . LYS B 1 224 ? 103.238 128.397 75.529 1.00 154.88 204 LYS B C 1
ATOM 7033 O O . LYS B 1 224 ? 103.875 129.452 75.599 1.00 161.05 204 LYS B O 1
ATOM 7039 N N . HIS B 1 225 ? 102.501 128.095 74.461 1.00 154.54 205 HIS B N 1
ATOM 7040 C CA . HIS B 1 225 ? 102.328 129.081 73.396 1.00 158.02 205 HIS B CA 1
ATOM 7041 C C . HIS B 1 225 ? 101.658 130.348 73.917 1.00 159.98 205 HIS B C 1
ATOM 7042 O O . HIS B 1 225 ? 102.078 131.465 73.589 1.00 165.93 205 HIS B O 1
ATOM 7049 N N . TRP B 1 226 ? 100.621 130.191 74.741 1.00 156.23 206 TRP B N 1
ATOM 7050 C CA . TRP B 1 226 ? 100.003 131.343 75.396 1.00 158.45 206 TRP B CA 1
ATOM 7051 C C . TRP B 1 226 ? 100.990 132.107 76.273 1.00 163.05 206 TRP B C 1
ATOM 7052 O O . TRP B 1 226 ? 101.017 133.346 76.258 1.00 167.35 206 TRP B O 1
ATOM 7063 N N . HIS B 1 227 ? 101.796 131.392 77.060 1.00 161.36 207 HIS B N 1
ATOM 7064 C CA . HIS B 1 227 ? 102.818 132.059 77.862 1.00 162.83 207 HIS B CA 1
ATOM 7065 C C . HIS B 1 227 ? 103.811 132.839 77.004 1.00 169.86 207 HIS B C 1
ATOM 7066 O O . HIS B 1 227 ? 104.219 133.945 77.373 1.00 173.51 207 HIS B O 1
ATOM 7073 N N . GLN B 1 228 ? 104.228 132.273 75.870 1.00 171.89 208 GLN B N 1
ATOM 7074 C CA . GLN B 1 228 ? 105.106 132.999 74.953 1.00 171.84 208 GLN B CA 1
ATOM 7075 C C . GLN B 1 228 ? 104.439 134.240 74.370 1.00 174.75 208 GLN B C 1
ATOM 7076 O O . GLN B 1 228 ? 105.097 135.267 74.173 1.00 178.92 208 GLN B O 1
ATOM 7082 N N . GLN B 1 229 ? 103.138 134.168 74.077 1.00 171.58 209 GLN B N 1
ATOM 7083 C CA . GLN B 1 229 ? 102.429 135.370 73.638 1.00 171.85 209 GLN B CA 1
ATOM 7084 C C . GLN B 1 229 ? 102.403 136.439 74.724 1.00 178.08 209 GLN B C 1
ATOM 7085 O O . GLN B 1 229 ? 102.551 137.632 74.434 1.00 183.29 209 GLN B O 1
ATOM 7091 N N . CYS B 1 230 ? 102.213 136.034 75.979 1.00 178.41 210 CYS B N 1
ATOM 7092 C CA . CYS B 1 230 ? 102.235 136.999 77.079 1.00 181.68 210 CYS B CA 1
ATOM 7093 C C . CYS B 1 230 ? 103.619 137.620 77.261 1.00 186.04 210 CYS B C 1
ATOM 7094 O O . CYS B 1 230 ? 103.747 138.839 77.428 1.00 190.27 210 CYS B O 1
ATOM 7097 N N . GLN B 1 231 ? 104.664 136.793 77.237 1.00 185.31 211 GLN B N 1
ATOM 7098 C CA . GLN B 1 231 ? 106.039 137.286 77.286 1.00 185.32 211 GLN B CA 1
ATOM 7099 C C . GLN B 1 231 ? 106.370 138.208 76.117 1.00 187.38 211 GLN B C 1
ATOM 7100 O O . GLN B 1 231 ? 107.142 139.162 76.271 1.00 190.46 211 GLN B O 1
ATOM 7106 N N . LYS B 1 232 ? 105.801 137.942 74.943 1.00 185.05 212 LYS B N 1
ATOM 7107 C CA . LYS B 1 232 ? 106.071 138.772 73.771 1.00 187.32 212 LYS B CA 1
ATOM 7108 C C . LYS B 1 232 ? 105.528 140.190 73.923 1.00 191.48 212 LYS B C 1
ATOM 7109 O O . LYS B 1 232 ? 106.249 141.164 73.682 1.00 194.48 212 LYS B O 1
ATOM 7115 N N . LYS B 1 233 ? 104.265 140.334 74.322 1.00 192.25 213 LYS B N 1
ATOM 7116 C CA . LYS B 1 233 ? 103.671 141.669 74.343 1.00 195.53 213 LYS B CA 1
ATOM 7117 C C . LYS B 1 233 ? 104.048 142.458 75.595 1.00 200.28 213 LYS B C 1
ATOM 7118 O O . LYS B 1 233 ? 104.278 143.669 75.513 1.00 203.99 213 LYS B O 1
ATOM 7124 N N . ILE B 1 234 ? 104.115 141.809 76.758 1.00 201.16 214 ILE B N 1
ATOM 7125 C CA . ILE B 1 234 ? 104.491 142.514 77.977 1.00 205.25 214 ILE B CA 1
ATOM 7126 C C . ILE B 1 234 ? 105.982 142.825 77.954 1.00 207.22 214 ILE B C 1
ATOM 7127 O O . ILE B 1 234 ? 106.802 142.008 77.512 1.00 203.20 214 ILE B O 1
ATOM 7132 N N . LYS B 1 235 ? 106.341 144.013 78.432 1.00 212.37 215 LYS B N 1
ATOM 7133 C CA . LYS B 1 235 ? 107.716 144.494 78.352 1.00 213.77 215 LYS B CA 1
ATOM 7134 C C . LYS B 1 235 ? 108.003 145.504 79.457 1.00 215.52 215 LYS B C 1
ATOM 7135 O O . LYS B 1 235 ? 107.100 146.190 79.936 1.00 219.00 215 LYS B O 1
ATOM 7141 N N . PRO B 1 238 ? 110.216 141.163 84.739 1.00 208.04 218 PRO B N 1
ATOM 7142 C CA . PRO B 1 238 ? 110.517 139.813 85.220 1.00 205.24 218 PRO B CA 1
ATOM 7143 C C . PRO B 1 238 ? 110.284 138.744 84.157 1.00 202.84 218 PRO B C 1
ATOM 7144 O O . PRO B 1 238 ? 109.755 139.046 83.088 1.00 200.25 218 PRO B O 1
ATOM 7148 N N . SER B 1 239 ? 110.679 137.508 84.454 1.00 200.53 219 SER B N 1
ATOM 7149 C CA . SER B 1 239 ? 110.447 136.389 83.553 1.00 194.68 219 SER B CA 1
ATOM 7150 C C . SER B 1 239 ? 110.241 135.123 84.370 1.00 190.59 219 SER B C 1
ATOM 7151 O O . SER B 1 239 ? 110.741 135.003 85.492 1.00 191.93 219 SER B O 1
ATOM 7154 N N . LEU B 1 240 ? 109.502 134.178 83.794 1.00 184.65 220 LEU B N 1
ATOM 7155 C CA . LEU B 1 240 ? 109.174 132.921 84.453 1.00 178.20 220 LEU B CA 1
ATOM 7156 C C . LEU B 1 240 ? 109.473 131.772 83.503 1.00 175.22 220 LEU B C 1
ATOM 7157 O O . LEU B 1 240 ? 109.092 131.818 82.329 1.00 177.15 220 LEU B O 1
ATOM 7162 N N . SER B 1 241 ? 110.154 130.749 84.009 1.00 170.97 221 SER B N 1
ATOM 7163 C CA . SER B 1 241 ? 110.531 129.621 83.172 1.00 164.51 221 SER B CA 1
ATOM 7164 C C . SER B 1 241 ? 109.325 128.726 82.889 1.00 157.74 221 SER B C 1
ATOM 7165 O O . SER B 1 241 ? 108.486 128.515 83.769 1.00 156.84 221 SER B O 1
ATOM 7168 N N . PRO B 1 242 ? 109.216 128.185 81.674 1.00 154.68 222 PRO B N 1
ATOM 7169 C CA . PRO B 1 242 ? 108.012 127.421 81.305 1.00 153.76 222 PRO B CA 1
ATOM 7170 C C . PRO B 1 242 ? 107.819 126.155 82.120 1.00 151.18 222 PRO B C 1
ATOM 7171 O O . PRO B 1 242 ? 106.700 125.628 82.168 1.00 151.17 222 PRO B O 1
ATOM 7175 N N . TYR B 1 243 ? 108.885 125.639 82.735 1.00 146.65 223 TYR B N 1
ATOM 7176 C CA . TYR B 1 243 ? 108.800 124.425 83.541 1.00 141.66 223 TYR B CA 1
ATOM 7177 C C . TYR B 1 243 ? 107.780 124.550 84.668 1.00 138.45 223 TYR B C 1
ATOM 7178 O O . TYR B 1 243 ? 107.112 123.566 85.010 1.00 140.91 223 TYR B O 1
ATOM 7187 N N . ALA B 1 244 ? 107.610 125.752 85.221 1.00 132.30 224 ALA B N 1
ATOM 7188 C CA . ALA B 1 244 ? 106.576 125.971 86.230 1.00 128.71 224 ALA B CA 1
ATOM 7189 C C . ALA B 1 244 ? 105.175 125.722 85.680 1.00 129.39 224 ALA B C 1
ATOM 7190 O O . ALA B 1 244 ? 104.359 125.054 86.325 1.00 129.92 224 ALA B O 1
ATOM 7192 N N . LEU B 1 245 ? 104.890 126.201 84.469 1.00 131.24 225 LEU B N 1
ATOM 7193 C CA . LEU B 1 245 ? 103.559 126.011 83.902 1.00 127.64 225 LEU B CA 1
ATOM 7194 C C . LEU B 1 245 ? 103.363 124.612 83.337 1.00 127.73 225 LEU B C 1
ATOM 7195 O O . LEU B 1 245 ? 102.238 124.102 83.332 1.00 131.32 225 LEU B O 1
ATOM 7200 N N . GLU B 1 246 ? 104.445 123.948 82.944 1.00 126.21 226 GLU B N 1
ATOM 7201 C CA . GLU B 1 246 ? 104.373 122.535 82.588 1.00 129.04 226 GLU B CA 1
ATOM 7202 C C . GLU B 1 246 ? 104.024 121.672 83.797 1.00 126.87 226 GLU B C 1
ATOM 7203 O O . GLU B 1 246 ? 103.143 120.803 83.724 1.00 130.91 226 GLU B O 1
ATOM 7209 N N . LEU B 1 247 ? 104.690 121.912 84.926 1.00 120.00 227 LEU B N 1
ATOM 7210 C CA . LEU B 1 247 ? 104.319 121.229 86.161 1.00 116.89 227 LEU B CA 1
ATOM 7211 C C . LEU B 1 247 ? 102.883 121.547 86.561 1.00 121.32 227 LEU B C 1
ATOM 7212 O O . LEU B 1 247 ? 102.139 120.656 86.984 1.00 127.00 227 LEU B O 1
ATOM 7217 N N . LEU B 1 248 ? 102.494 122.822 86.501 1.00 120.88 228 LEU B N 1
ATOM 7218 C CA . LEU B 1 248 ? 101.126 123.191 86.856 1.00 115.30 228 LEU B CA 1
ATOM 7219 C C . LEU B 1 248 ? 100.094 122.476 85.986 1.00 115.87 228 LEU B C 1
ATOM 7220 O O . LEU B 1 248 ? 99.059 122.028 86.489 1.00 118.62 228 LEU B O 1
ATOM 7225 N N . THR B 1 249 ? 100.365 122.335 84.686 1.00 118.33 229 THR B N 1
ATOM 7226 C CA . THR B 1 249 ? 99.442 121.620 83.806 1.00 117.02 229 THR B CA 1
ATOM 7227 C C . THR B 1 249 ? 99.393 120.125 84.108 1.00 119.03 229 THR B C 1
ATOM 7228 O O . THR B 1 249 ? 98.311 119.517 84.095 1.00 125.06 229 THR B O 1
ATOM 7232 N N . VAL B 1 250 ? 100.541 119.519 84.415 1.00 120.76 230 VAL B N 1
ATOM 7233 C CA . VAL B 1 250 ? 100.533 118.111 84.808 1.00 119.95 230 VAL B CA 1
ATOM 7234 C C . VAL B 1 250 ? 99.752 117.912 86.102 1.00 121.20 230 VAL B C 1
ATOM 7235 O O . VAL B 1 250 ? 99.002 116.941 86.243 1.00 126.00 230 VAL B O 1
ATOM 7239 N N . TYR B 1 251 ? 99.919 118.814 87.070 1.00 118.86 231 TYR B N 1
ATOM 7240 C CA . TYR B 1 251 ? 99.152 118.715 88.310 1.00 115.31 231 TYR B CA 1
ATOM 7241 C C . TYR B 1 251 ? 97.660 118.909 88.067 1.00 119.41 231 TYR B C 1
ATOM 7242 O O . TYR B 1 251 ? 96.830 118.232 88.683 1.00 125.43 231 TYR B O 1
ATOM 7251 N N . ALA B 1 252 ? 97.303 119.843 87.185 1.00 120.25 232 ALA B N 1
ATOM 7252 C CA . ALA B 1 252 ? 95.904 120.056 86.827 1.00 118.45 232 ALA B CA 1
ATOM 7253 C C . ALA B 1 252 ? 95.267 118.808 86.231 1.00 121.24 232 ALA B C 1
ATOM 7254 O O . ALA B 1 252 ? 94.124 118.471 86.556 1.00 128.64 232 ALA B O 1
ATOM 7256 N N . TRP B 1 253 ? 95.987 118.112 85.352 1.00 123.42 233 TRP B N 1
ATOM 7257 C CA . TRP B 1 253 ? 95.461 116.863 84.802 1.00 127.50 233 TRP B CA 1
ATOM 7258 C C . TRP B 1 253 ? 95.435 115.730 85.828 1.00 128.16 233 TRP B C 1
ATOM 7259 O O . TRP B 1 253 ? 94.446 114.995 85.913 1.00 132.65 233 TRP B O 1
ATOM 7270 N N . GLU B 1 254 ? 96.506 115.560 86.605 1.00 127.29 234 GLU B N 1
ATOM 7271 C CA . GLU B 1 254 ? 96.547 114.488 87.600 1.00 125.64 234 GLU B CA 1
ATOM 7272 C C . GLU B 1 254 ? 95.502 114.648 88.699 1.00 127.85 234 GLU B C 1
ATOM 7273 O O . GLU B 1 254 ? 95.011 113.647 89.229 1.00 137.41 234 GLU B O 1
ATOM 7279 N N . GLN B 1 255 ? 95.165 115.876 89.080 1.00 123.89 235 GLN B N 1
ATOM 7280 C CA . GLN B 1 255 ? 94.096 116.074 90.053 1.00 122.14 235 GLN B CA 1
ATOM 7281 C C . GLN B 1 255 ? 92.711 116.097 89.427 1.00 132.69 235 GLN B C 1
ATOM 7282 O O . GLN B 1 255 ? 91.737 115.722 90.088 1.00 137.46 235 GLN B O 1
ATOM 7288 N N . GLY B 1 256 ? 92.597 116.521 88.174 1.00 139.11 236 GLY B N 1
ATOM 7289 C CA . GLY B 1 256 ? 91.318 116.513 87.498 1.00 136.81 236 GLY B CA 1
ATOM 7290 C C . GLY B 1 256 ? 90.972 115.146 86.952 1.00 142.35 236 GLY B C 1
ATOM 7291 O O . GLY B 1 256 ? 91.056 114.146 87.671 1.00 144.95 236 GLY B O 1
ATOM 7292 N N . CYS B 1 257 ? 90.576 115.085 85.687 1.00 145.67 237 CYS B N 1
ATOM 7293 C CA . CYS B 1 257 ? 90.277 113.810 85.048 1.00 151.89 237 CYS B CA 1
ATOM 7294 C C . CYS B 1 257 ? 91.560 113.035 84.773 1.00 152.31 237 CYS B C 1
ATOM 7295 O O . CYS B 1 257 ? 92.439 113.510 84.047 1.00 151.58 237 CYS B O 1
ATOM 7298 N N . ARG B 1 258 ? 91.677 111.845 85.368 1.00 154.92 238 ARG B N 1
ATOM 7299 C CA . ARG B 1 258 ? 92.755 110.934 84.994 1.00 152.68 238 ARG B CA 1
ATOM 7300 C C . ARG B 1 258 ? 92.576 110.373 83.591 1.00 155.88 238 ARG B C 1
ATOM 7301 O O . ARG B 1 258 ? 93.461 109.663 83.108 1.00 151.31 238 ARG B O 1
ATOM 7309 N N . LYS B 1 259 ? 91.451 110.668 82.942 1.00 161.69 239 LYS B N 1
ATOM 7310 C CA . LYS B 1 259 ? 91.156 110.122 81.625 1.00 165.86 239 LYS B CA 1
ATOM 7311 C C . LYS B 1 259 ? 92.204 110.557 80.607 1.00 167.78 239 LYS B C 1
ATOM 7312 O O . LYS B 1 259 ? 92.639 111.711 80.587 1.00 167.44 239 LYS B O 1
ATOM 7318 N N . ASP B 1 260 ? 92.603 109.619 79.753 1.00 169.46 240 ASP B N 1
ATOM 7319 C CA . ASP B 1 260 ? 93.497 109.883 78.630 1.00 168.81 240 ASP B CA 1
ATOM 7320 C C . ASP B 1 260 ? 92.783 110.479 77.425 1.00 170.85 240 ASP B C 1
ATOM 7321 O O . ASP B 1 260 ? 93.427 110.702 76.394 1.00 172.76 240 ASP B O 1
ATOM 7326 N N . ASN B 1 261 ? 91.487 110.751 77.529 1.00 171.10 241 ASN B N 1
ATOM 7327 C CA . ASN B 1 261 ? 90.772 111.547 76.540 1.00 172.48 241 ASN B CA 1
ATOM 7328 C C . ASN B 1 261 ? 89.930 112.568 77.291 1.00 171.35 241 ASN B C 1
ATOM 7329 O O . ASN B 1 261 ? 89.253 112.222 78.264 1.00 173.20 241 ASN B O 1
ATOM 7334 N N . PHE B 1 262 ? 89.973 113.819 76.833 1.00 167.25 242 PHE B N 1
ATOM 7335 C CA . PHE B 1 262 ? 89.299 114.921 77.506 1.00 167.14 242 PHE B CA 1
ATOM 7336 C C . PHE B 1 262 ? 89.130 116.081 76.535 1.00 168.82 242 PHE B C 1
ATOM 7337 O O . PHE B 1 262 ? 89.771 116.132 75.483 1.00 172.02 242 PHE B O 1
ATOM 7345 N N . ASP B 1 263 ? 88.254 117.014 76.909 1.00 167.95 243 ASP B N 1
ATOM 7346 C CA . ASP B 1 263 ? 88.095 118.265 76.177 1.00 167.80 243 ASP B CA 1
ATOM 7347 C C . ASP B 1 263 ? 89.193 119.240 76.594 1.00 167.10 243 ASP B C 1
ATOM 7348 O O . ASP B 1 263 ? 89.288 119.622 77.765 1.00 167.67 243 ASP B O 1
ATOM 7353 N N . ILE B 1 264 ? 90.025 119.633 75.624 1.00 166.52 244 ILE B N 1
ATOM 7354 C CA . ILE B 1 264 ? 91.139 120.552 75.855 1.00 166.56 244 ILE B CA 1
ATOM 7355 C C . ILE B 1 264 ? 90.699 121.894 76.439 1.00 164.10 244 ILE B C 1
ATOM 7356 O O . ILE B 1 264 ? 91.438 122.507 77.222 1.00 165.20 244 ILE B O 1
ATOM 7361 N N . ALA B 1 265 ? 89.490 122.361 76.113 1.00 161.85 245 ALA B N 1
ATOM 7362 C CA . ALA B 1 265 ? 89.025 123.616 76.700 1.00 161.68 245 ALA B CA 1
ATOM 7363 C C . ALA B 1 265 ? 88.659 123.505 78.174 1.00 161.73 245 ALA B C 1
ATOM 7364 O O . ALA B 1 265 ? 88.771 124.506 78.895 1.00 161.64 245 ALA B O 1
ATOM 7366 N N . GLU B 1 266 ? 88.443 122.295 78.686 1.00 160.27 246 GLU B N 1
ATOM 7367 C CA . GLU B 1 266 ? 88.375 122.138 80.134 1.00 156.28 246 GLU B CA 1
ATOM 7368 C C . GLU B 1 266 ? 89.759 122.254 80.743 1.00 154.73 246 GLU B C 1
ATOM 7369 O O . GLU B 1 266 ? 89.928 122.862 81.806 1.00 152.97 246 GLU B O 1
ATOM 7375 N N . GLY B 1 267 ? 90.755 121.655 80.097 1.00 154.74 247 GLY B N 1
ATOM 7376 C CA . GLY B 1 267 ? 92.115 121.773 80.585 1.00 152.10 247 GLY B CA 1
ATOM 7377 C C . GLY B 1 267 ? 92.556 123.221 80.672 1.00 150.07 247 GLY B C 1
ATOM 7378 O O . GLY B 1 267 ? 93.088 123.666 81.690 1.00 151.52 247 GLY B O 1
ATOM 7379 N N . VAL B 1 268 ? 92.360 123.968 79.584 1.00 147.68 248 VAL B N 1
ATOM 7380 C CA . VAL B 1 268 ? 92.691 125.392 79.575 1.00 145.01 248 VAL B CA 1
ATOM 7381 C C . VAL B 1 268 ? 91.936 126.151 80.663 1.00 147.57 248 VAL B C 1
ATOM 7382 O O . VAL B 1 268 ? 92.527 126.952 81.397 1.00 151.19 248 VAL B O 1
ATOM 7386 N N . ARG B 1 269 ? 90.618 125.942 80.771 1.00 147.28 249 ARG B N 1
ATOM 7387 C CA . ARG B 1 269 ? 89.859 126.672 81.785 1.00 149.92 249 ARG B CA 1
ATOM 7388 C C . ARG B 1 269 ? 90.324 126.363 83.207 1.00 148.71 249 ARG B C 1
ATOM 7389 O O . ARG B 1 269 ? 90.452 127.275 84.032 1.00 149.51 249 ARG B O 1
ATOM 7397 N N . THR B 1 270 ? 90.644 125.101 83.502 1.00 145.70 250 THR B N 1
ATOM 7398 C CA . THR B 1 270 ? 91.101 124.767 84.851 1.00 142.81 250 THR B CA 1
ATOM 7399 C C . THR B 1 270 ? 92.524 125.247 85.126 1.00 140.54 250 THR B C 1
ATOM 7400 O O . THR B 1 270 ? 92.825 125.659 86.253 1.00 142.87 250 THR B O 1
ATOM 7404 N N . VAL B 1 271 ? 93.397 125.258 84.119 1.00 137.45 251 VAL B N 1
ATOM 7405 C CA . VAL B 1 271 ? 94.730 125.824 84.312 1.00 135.03 251 VAL B CA 1
ATOM 7406 C C . VAL B 1 271 ? 94.650 127.325 84.562 1.00 141.38 251 VAL B C 1
ATOM 7407 O O . VAL B 1 271 ? 95.340 127.858 85.439 1.00 144.07 251 VAL B O 1
ATOM 7411 N N . LEU B 1 272 ? 93.842 128.039 83.777 1.00 142.37 252 LEU B N 1
ATOM 7412 C CA . LEU B 1 272 ? 93.686 129.473 84.007 1.00 140.76 252 LEU B CA 1
ATOM 7413 C C . LEU B 1 272 ? 93.041 129.773 85.359 1.00 143.61 252 LEU B C 1
ATOM 7414 O O . LEU B 1 272 ? 93.401 130.756 86.020 1.00 147.91 252 LEU B O 1
ATOM 7419 N N . GLU B 1 273 ? 92.100 128.932 85.801 1.00 143.43 253 GLU B N 1
ATOM 7420 C CA . GLU B 1 273 ? 91.565 129.066 87.155 1.00 145.94 253 GLU B CA 1
ATOM 7421 C C . GLU B 1 273 ? 92.628 128.841 88.225 1.00 144.37 253 GLU B C 1
ATOM 7422 O O . GLU B 1 273 ? 92.623 129.514 89.262 1.00 144.75 253 GLU B O 1
ATOM 7428 N N . LEU B 1 274 ? 93.541 127.896 88.002 1.00 140.54 254 LEU B N 1
ATOM 7429 C CA . LEU B 1 274 ? 94.649 127.710 88.937 1.00 134.00 254 LEU B CA 1
ATOM 7430 C C . LEU B 1 274 ? 95.591 128.909 88.957 1.00 138.97 254 LEU B C 1
ATOM 7431 O O . LEU B 1 274 ? 96.034 129.339 90.028 1.00 140.42 254 LEU B O 1
ATOM 7436 N N . ILE B 1 275 ? 95.914 129.456 87.785 1.00 142.47 255 ILE B N 1
ATOM 7437 C CA . ILE B 1 275 ? 96.781 130.632 87.708 1.00 141.03 255 ILE B CA 1
ATOM 7438 C C . ILE B 1 275 ? 96.156 131.831 88.414 1.00 147.02 255 ILE B C 1
ATOM 7439 O O . ILE B 1 275 ? 96.838 132.565 89.140 1.00 147.42 255 ILE B O 1
ATOM 7444 N N . LYS B 1 276 ? 94.854 132.050 88.216 1.00 149.85 256 LYS B N 1
ATOM 7445 C CA . LYS B 1 276 ? 94.152 133.116 88.931 1.00 151.17 256 LYS B CA 1
ATOM 7446 C C . LYS B 1 276 ? 94.247 132.977 90.450 1.00 152.56 256 LYS B C 1
ATOM 7447 O O . LYS B 1 276 ? 94.198 133.984 91.165 1.00 155.52 256 LYS B O 1
ATOM 7453 N N . CYS B 1 277 ? 94.384 131.755 90.960 1.00 150.36 257 CYS B N 1
ATOM 7454 C CA . CYS B 1 277 ? 94.548 131.490 92.385 1.00 148.65 257 CYS B CA 1
ATOM 7455 C C . CYS B 1 277 ? 95.999 131.585 92.860 1.00 148.27 257 CYS B C 1
ATOM 7456 O O . CYS B 1 277 ? 96.339 130.976 93.878 1.00 148.00 257 CYS B O 1
ATOM 7459 N N . GLN B 1 278 ? 96.859 132.295 92.122 1.00 145.49 258 GLN B N 1
ATOM 7460 C CA . GLN B 1 278 ? 98.303 132.268 92.365 1.00 143.42 258 GLN B CA 1
ATOM 7461 C C . GLN B 1 278 ? 98.689 132.514 93.825 1.00 144.18 258 GLN B C 1
ATOM 7462 O O . GLN B 1 278 ? 99.646 131.910 94.321 1.00 145.70 258 GLN B O 1
ATOM 7468 N N . GLU B 1 279 ? 97.975 133.393 94.534 1.00 145.75 259 GLU B N 1
ATOM 7469 C CA . GLU B 1 279 ? 98.326 133.630 95.935 1.00 145.77 259 GLU B CA 1
ATOM 7470 C C . GLU B 1 279 ? 97.987 132.467 96.857 1.00 144.05 259 GLU B C 1
ATOM 7471 O O . GLU B 1 279 ? 98.464 132.447 97.996 1.00 145.65 259 GLU B O 1
ATOM 7477 N N . LYS B 1 280 ? 97.181 131.512 96.406 1.00 141.14 260 LYS B N 1
ATOM 7478 C CA . LYS B 1 280 ? 96.897 130.291 97.150 1.00 140.53 260 LYS B CA 1
ATOM 7479 C C . LYS B 1 280 ? 97.696 129.092 96.663 1.00 138.71 260 LYS B C 1
ATOM 7480 O O . LYS B 1 280 ? 97.941 128.167 97.445 1.00 138.15 260 LYS B O 1
ATOM 7486 N N . LEU B 1 281 ? 98.094 129.095 95.393 1.00 134.35 261 LEU B N 1
ATOM 7487 C CA . LEU B 1 281 ? 98.628 127.915 94.721 1.00 121.82 261 LEU B CA 1
ATOM 7488 C C . LEU B 1 281 ? 99.795 127.297 95.484 1.00 117.79 261 LEU B C 1
ATOM 7489 O O . LEU B 1 281 ? 100.741 127.989 95.867 1.00 122.40 261 LEU B O 1
ATOM 7494 N N . CYS B 1 282 ? 99.710 125.983 95.710 1.00 116.72 262 CYS B N 1
ATOM 7495 C CA . CYS B 1 282 ? 100.779 125.237 96.376 1.00 122.75 262 CYS B CA 1
ATOM 7496 C C . CYS B 1 282 ? 100.664 123.781 95.927 1.00 114.07 262 CYS B C 1
ATOM 7497 O O . CYS B 1 282 ? 99.819 123.042 96.438 1.00 126.50 262 CYS B O 1
ATOM 7500 N N . ILE B 1 283 ? 101.517 123.382 94.988 1.00 105.49 263 ILE B N 1
ATOM 7501 C CA . ILE B 1 283 ? 101.456 122.064 94.370 1.00 109.38 263 ILE B CA 1
ATOM 7502 C C . ILE B 1 283 ? 102.775 121.336 94.593 1.00 117.96 263 ILE B C 1
ATOM 7503 O O . ILE B 1 283 ? 103.849 121.942 94.541 1.00 127.87 263 ILE B O 1
ATOM 7508 N N . TYR B 1 284 ? 102.686 120.036 94.872 1.00 118.11 264 TYR B N 1
ATOM 7509 C CA . TYR B 1 284 ? 103.860 119.213 95.133 1.00 119.33 264 TYR B CA 1
ATOM 7510 C C . TYR B 1 284 ? 103.510 117.759 94.855 1.00 123.83 264 TYR B C 1
ATOM 7511 O O . TYR B 1 284 ? 102.337 117.379 94.842 1.00 129.51 264 TYR B O 1
ATOM 7520 N N . TRP B 1 285 ? 104.544 116.945 94.642 1.00 123.93 265 TRP B N 1
ATOM 7521 C CA . TRP B 1 285 ? 104.373 115.537 94.318 1.00 127.71 265 TRP B CA 1
ATOM 7522 C C . TRP B 1 285 ? 105.142 114.655 95.294 1.00 131.76 265 TRP B C 1
ATOM 7523 O O . TRP B 1 285 ? 106.205 115.030 95.794 1.00 137.22 265 TRP B O 1
ATOM 7534 N N . MET B 1 286 ? 104.585 113.473 95.560 1.00 131.28 266 MET B N 1
ATOM 7535 C CA . MET B 1 286 ? 105.204 112.452 96.397 1.00 134.15 266 MET B CA 1
ATOM 7536 C C . MET B 1 286 ? 105.768 111.279 95.602 1.00 135.22 266 MET B C 1
ATOM 7537 O O . MET B 1 286 ? 105.962 110.196 96.165 1.00 137.72 266 MET B O 1
ATOM 7542 N N . VAL B 1 287 ? 106.035 111.465 94.313 1.00 135.15 267 VAL B N 1
ATOM 7543 C CA . VAL B 1 287 ? 106.390 110.338 93.459 1.00 139.61 267 VAL B CA 1
ATOM 7544 C C . VAL B 1 287 ? 107.813 109.857 93.735 1.00 142.24 267 VAL B C 1
ATOM 7545 O O . VAL B 1 287 ? 108.092 108.655 93.664 1.00 144.72 267 VAL B O 1
ATOM 7549 N N . ASN B 1 288 ? 108.737 110.764 94.061 1.00 142.53 268 ASN B N 1
ATOM 7550 C CA . ASN B 1 288 ? 110.116 110.380 94.330 1.00 145.48 268 ASN B CA 1
ATOM 7551 C C . ASN B 1 288 ? 110.561 110.572 95.774 1.00 145.64 268 ASN B C 1
ATOM 7552 O O . ASN B 1 288 ? 111.663 110.132 96.121 1.00 151.57 268 ASN B O 1
ATOM 7557 N N . TYR B 1 289 ? 109.757 111.204 96.626 1.00 142.37 269 TYR B N 1
ATOM 7558 C CA . TYR B 1 289 ? 110.148 111.390 98.017 1.00 144.56 269 TYR B CA 1
ATOM 7559 C C . TYR B 1 289 ? 108.907 111.462 98.897 1.00 150.31 269 TYR B C 1
ATOM 7560 O O . TYR B 1 289 ? 107.816 111.814 98.441 1.00 152.12 269 TYR B O 1
ATOM 7569 N N . ASN B 1 290 ? 109.092 111.124 100.173 1.00 150.31 270 ASN B N 1
ATOM 7570 C CA . ASN B 1 290 ? 107.999 110.970 101.122 1.00 152.69 270 ASN B CA 1
ATOM 7571 C C . ASN B 1 290 ? 108.313 111.693 102.425 1.00 163.84 270 ASN B C 1
ATOM 7572 O O . ASN B 1 290 ? 109.463 112.027 102.716 1.00 170.09 270 ASN B O 1
ATOM 7577 N N . PHE B 1 291 ? 107.259 111.932 103.210 1.00 164.76 271 PHE B N 1
ATOM 7578 C CA . PHE B 1 291 ? 107.373 112.445 104.573 1.00 166.40 271 PHE B CA 1
ATOM 7579 C C . PHE B 1 291 ? 107.907 111.418 105.560 1.00 171.78 271 PHE B C 1
ATOM 7580 O O . PHE B 1 291 ? 107.933 111.708 106.759 1.00 174.95 271 PHE B O 1
ATOM 7588 N N . GLU B 1 292 ? 108.308 110.232 105.104 1.00 173.13 272 GLU B N 1
ATOM 7589 C CA . GLU B 1 292 ? 108.782 109.200 106.021 1.00 176.86 272 GLU B CA 1
ATOM 7590 C C . GLU B 1 292 ? 110.090 109.602 106.696 1.00 181.58 272 GLU B C 1
ATOM 7591 O O . GLU B 1 292 ? 110.164 109.687 107.926 1.00 186.11 272 GLU B O 1
ATOM 7597 N N . ASP B 1 293 ? 111.137 109.846 105.912 1.00 176.81 273 ASP B N 1
ATOM 7598 C CA . ASP B 1 293 ? 112.433 110.186 106.489 1.00 178.99 273 ASP B CA 1
ATOM 7599 C C . ASP B 1 293 ? 112.396 111.599 107.069 1.00 177.07 273 ASP B C 1
ATOM 7600 O O . ASP B 1 293 ? 112.094 112.562 106.359 1.00 175.63 273 ASP B O 1
ATOM 7605 N N . GLU B 1 294 ? 112.698 111.711 108.368 1.00 177.02 274 GLU B N 1
ATOM 7606 C CA . GLU B 1 294 ? 112.677 112.993 109.076 1.00 180.32 274 GLU B CA 1
ATOM 7607 C C . GLU B 1 294 ? 113.534 114.073 108.419 1.00 180.19 274 GLU B C 1
ATOM 7608 O O . GLU B 1 294 ? 113.158 115.255 108.429 1.00 181.06 274 GLU B O 1
ATOM 7614 N N . THR B 1 295 ? 114.627 113.682 107.759 1.00 178.00 275 THR B N 1
ATOM 7615 C CA . THR B 1 295 ? 115.483 114.658 107.089 1.00 178.01 275 THR B CA 1
ATOM 7616 C C . THR B 1 295 ? 114.796 115.255 105.873 1.00 174.49 275 THR B C 1
ATOM 7617 O O . THR B 1 295 ? 115.043 116.416 105.531 1.00 173.79 275 THR B O 1
ATOM 7621 N N . ILE B 1 296 ? 113.941 114.486 105.214 1.00 172.56 276 ILE B N 1
ATOM 7622 C CA . ILE B 1 296 ? 113.178 114.996 104.084 1.00 167.98 276 ILE B CA 1
ATOM 7623 C C . ILE B 1 296 ? 111.912 115.685 104.573 1.00 167.82 276 ILE B C 1
ATOM 7624 O O . ILE B 1 296 ? 111.485 116.690 103.997 1.00 168.50 276 ILE B O 1
ATOM 7629 N N . ARG B 1 297 ? 111.257 115.094 105.576 1.00 169.07 277 ARG B N 1
ATOM 7630 C CA . ARG B 1 297 ? 110.057 115.685 106.155 1.00 165.43 277 ARG B CA 1
ATOM 7631 C C . ARG B 1 297 ? 110.283 117.122 106.614 1.00 164.52 277 ARG B C 1
ATOM 7632 O O . ARG B 1 297 ? 109.437 117.991 106.381 1.00 163.22 277 ARG B O 1
ATOM 7640 N N . ASN B 1 298 ? 111.413 117.396 107.280 1.00 165.20 278 ASN B N 1
ATOM 7641 C CA . ASN B 1 298 ? 111.680 118.774 107.698 1.00 164.98 278 ASN B CA 1
ATOM 7642 C C . ASN B 1 298 ? 111.952 119.715 106.527 1.00 163.30 278 ASN B C 1
ATOM 7643 O O . ASN B 1 298 ? 111.582 120.897 106.588 1.00 163.29 278 ASN B O 1
ATOM 7648 N N . ILE B 1 299 ? 112.491 119.201 105.422 1.00 159.78 279 ILE B N 1
ATOM 7649 C CA . ILE B 1 299 ? 112.646 120.021 104.224 1.00 158.96 279 ILE B CA 1
ATOM 7650 C C . ILE B 1 299 ? 111.286 120.355 103.631 1.00 160.10 279 ILE B C 1
ATOM 7651 O O . ILE B 1 299 ? 111.000 121.512 103.303 1.00 164.33 279 ILE B O 1
ATOM 7656 N N . LEU B 1 300 ? 110.435 119.346 103.475 1.00 156.66 280 LEU B N 1
ATOM 7657 C CA . LEU B 1 300 ? 109.127 119.567 102.870 1.00 152.01 280 LEU B CA 1
ATOM 7658 C C . LEU B 1 300 ? 108.273 120.491 103.731 1.00 158.31 280 LEU B C 1
ATOM 7659 O O . LEU B 1 300 ? 107.642 121.422 103.220 1.00 161.01 280 LEU B O 1
ATOM 7664 N N . LEU B 1 301 ? 108.240 120.251 105.044 1.00 159.40 281 LEU B N 1
ATOM 7665 C CA . LEU B 1 301 ? 107.513 121.142 105.943 1.00 159.68 281 LEU B CA 1
ATOM 7666 C C . LEU B 1 301 ? 108.076 122.557 105.940 1.00 160.73 281 LEU B C 1
ATOM 7667 O O . LEU B 1 301 ? 107.321 123.518 106.128 1.00 163.11 281 LEU B O 1
ATOM 7672 N N . HIS B 1 302 ? 109.385 122.720 105.734 1.00 158.19 282 HIS B N 1
ATOM 7673 C CA . HIS B 1 302 ? 109.921 124.068 105.565 1.00 160.08 282 HIS B CA 1
ATOM 7674 C C . HIS B 1 302 ? 109.452 124.705 104.260 1.00 157.43 282 HIS B C 1
ATOM 7675 O O . HIS B 1 302 ? 109.040 125.871 104.241 1.00 157.82 282 HIS B O 1
ATOM 7682 N N . GLN B 1 303 ? 109.515 123.931 103.169 1.00 155.07 283 GLN B N 1
ATOM 7683 C CA . GLN B 1 303 ? 109.159 124.462 101.825 1.00 155.24 283 GLN B CA 1
ATOM 7684 C C . GLN B 1 303 ? 107.645 124.690 101.697 1.00 159.46 283 GLN B C 1
ATOM 7685 O O . GLN B 1 303 ? 107.256 125.760 101.186 1.00 161.25 283 GLN B O 1
ATOM 7691 N N . LEU B 1 304 ? 106.826 123.726 102.127 1.00 157.23 284 LEU B N 1
ATOM 7692 C CA . LEU B 1 304 ? 105.356 123.858 101.941 1.00 152.42 284 LEU B CA 1
ATOM 7693 C C . LEU B 1 304 ? 104.907 125.223 102.485 1.00 153.51 284 LEU B C 1
ATOM 7694 O O . LEU B 1 304 ? 104.069 125.876 101.826 1.00 151.91 284 LEU B O 1
ATOM 7699 N N . GLN B 1 305 ? 105.447 125.625 103.638 1.00 159.94 285 GLN B N 1
ATOM 7700 C CA . GLN B 1 305 ? 105.060 126.917 104.261 1.00 163.62 285 GLN B CA 1
ATOM 7701 C C . GLN B 1 305 ? 105.938 128.037 103.681 1.00 161.01 285 GLN B C 1
ATOM 7702 O O . GLN B 1 305 ? 106.785 128.572 104.429 1.00 159.63 285 GLN B O 1
ATOM 7708 N N . SER B 1 306 ? 105.742 128.368 102.401 1.00 160.20 286 SER B N 1
ATOM 7709 C CA . SER B 1 306 ? 106.537 129.442 101.747 1.00 160.96 286 SER B CA 1
ATOM 7710 C C . SER B 1 306 ? 105.609 130.358 100.937 1.00 163.16 286 SER B C 1
ATOM 7711 O O . SER B 1 306 ? 104.393 130.068 100.879 1.00 162.05 286 SER B O 1
ATOM 7714 N N . ALA B 1 307 ? 106.163 131.419 100.341 1.00 163.38 287 ALA B N 1
ATOM 7715 C CA . ALA B 1 307 ? 105.347 132.365 99.543 1.00 160.83 287 ALA B CA 1
ATOM 7716 C C . ALA B 1 307 ? 104.640 131.607 98.418 1.00 156.22 287 ALA B C 1
ATOM 7717 O O . ALA B 1 307 ? 105.329 130.955 97.604 1.00 155.25 287 ALA B O 1
ATOM 7719 N N . ARG B 1 308 ? 103.308 131.702 98.367 1.00 152.60 288 ARG B N 1
ATOM 7720 C CA . ARG B 1 308 ? 102.524 130.985 97.328 1.00 147.47 288 ARG B CA 1
ATOM 7721 C C . ARG B 1 308 ? 102.287 131.923 96.134 1.00 144.98 288 ARG B C 1
ATOM 7722 O O . ARG B 1 308 ? 101.777 133.043 96.354 1.00 148.80 288 ARG B O 1
ATOM 7730 N N . PRO B 1 309 ? 102.628 131.523 94.888 1.00 140.86 289 PRO B N 1
ATOM 7731 C CA . PRO B 1 309 ? 102.483 130.118 94.399 1.00 133.24 289 PRO B CA 1
ATOM 7732 C C . PRO B 1 309 ? 103.693 129.268 94.774 1.00 135.03 289 PRO B C 1
ATOM 7733 O O . PRO B 1 309 ? 104.825 129.608 94.363 1.00 139.86 289 PRO B O 1
ATOM 7737 N N . VAL B 1 310 ? 103.469 128.189 95.531 1.00 129.66 290 VAL B N 1
ATOM 7738 C CA . VAL B 1 310 ? 104.582 127.257 95.887 1.00 122.83 290 VAL B CA 1
ATOM 7739 C C . VAL B 1 310 ? 104.570 126.100 94.875 1.00 120.19 290 VAL B C 1
ATOM 7740 O O . VAL B 1 310 ? 103.557 125.371 94.822 1.00 130.28 290 VAL B O 1
ATOM 7744 N N . ILE B 1 311 ? 105.646 125.950 94.098 1.00 116.84 291 ILE B N 1
ATOM 7745 C CA . ILE B 1 311 ? 105.689 124.886 93.050 1.00 115.82 291 ILE B CA 1
ATOM 7746 C C . ILE B 1 311 ? 106.931 124.011 93.274 1.00 126.53 291 ILE B C 1
ATOM 7747 O O . ILE B 1 311 ? 108.000 124.350 92.718 1.00 137.40 291 ILE B O 1
ATOM 7752 N N . LEU B 1 312 ? 106.802 122.940 94.063 1.00 124.00 292 LEU B N 1
ATOM 7753 C CA . LEU B 1 312 ? 107.926 122.029 94.229 1.00 129.63 292 LEU B CA 1
ATOM 7754 C C . LEU B 1 312 ? 108.019 121.063 93.057 1.00 131.94 292 LEU B C 1
ATOM 7755 O O . LEU B 1 312 ? 107.034 120.413 92.698 1.00 138.08 292 LEU B O 1
ATOM 7760 N N . ASP B 1 313 ? 109.203 120.966 92.462 1.00 128.36 293 ASP B N 1
ATOM 7761 C CA . ASP B 1 313 ? 109.393 120.082 91.327 1.00 131.32 293 ASP B CA 1
ATOM 7762 C C . ASP B 1 313 ? 109.382 118.627 91.799 1.00 133.32 293 ASP B C 1
ATOM 7763 O O . ASP B 1 313 ? 109.577 118.348 92.984 1.00 137.34 293 ASP B O 1
ATOM 7768 N N . PRO B 1 314 ? 109.148 117.678 90.888 1.00 130.84 294 PRO B N 1
ATOM 7769 C CA . PRO B 1 314 ? 108.999 116.274 91.300 1.00 130.41 294 PRO B CA 1
ATOM 7770 C C . PRO B 1 314 ? 110.282 115.604 91.768 1.00 136.34 294 PRO B C 1
ATOM 7771 O O . PRO B 1 314 ? 110.199 114.506 92.331 1.00 140.16 294 PRO B O 1
ATOM 7775 N N . VAL B 1 315 ? 111.455 116.205 91.567 1.00 138.66 295 VAL B N 1
ATOM 7776 C CA . VAL B 1 315 ? 112.704 115.454 91.668 1.00 136.20 295 VAL B CA 1
ATOM 7777 C C . VAL B 1 315 ? 113.664 115.992 92.725 1.00 139.86 295 VAL B C 1
ATOM 7778 O O . VAL B 1 315 ? 114.481 115.232 93.255 1.00 148.91 295 VAL B O 1
ATOM 7782 N N . ASP B 1 316 ? 113.592 117.277 93.054 1.00 138.27 296 ASP B N 1
ATOM 7783 C CA . ASP B 1 316 ? 114.477 117.851 94.069 1.00 143.26 296 ASP B CA 1
ATOM 7784 C C . ASP B 1 316 ? 113.629 118.581 95.104 1.00 148.77 296 ASP B C 1
ATOM 7785 O O . ASP B 1 316 ? 113.032 119.629 94.785 1.00 153.08 296 ASP B O 1
ATOM 7790 N N . PRO B 1 317 ? 113.571 118.093 96.345 1.00 148.04 297 PRO B N 1
ATOM 7791 C CA . PRO B 1 317 ? 112.764 118.766 97.378 1.00 147.67 297 PRO B CA 1
ATOM 7792 C C . PRO B 1 317 ? 113.097 120.232 97.621 1.00 153.13 297 PRO B C 1
ATOM 7793 O O . PRO B 1 317 ? 112.257 120.945 98.183 1.00 153.31 297 PRO B O 1
ATOM 7797 N N . THR B 1 318 ? 114.276 120.710 97.229 1.00 155.77 298 THR B N 1
ATOM 7798 C CA . THR B 1 318 ? 114.633 122.108 97.450 1.00 156.79 298 THR B CA 1
ATOM 7799 C C . THR B 1 318 ? 114.268 123.029 96.292 1.00 154.55 298 THR B C 1
ATOM 7800 O O . THR B 1 318 ? 114.231 124.249 96.483 1.00 156.82 298 THR B O 1
ATOM 7804 N N . ASN B 1 319 ? 113.997 122.484 95.107 1.00 148.00 299 ASN B N 1
ATOM 7805 C CA . ASN B 1 319 ? 113.884 123.280 93.883 1.00 146.21 299 ASN B CA 1
ATOM 7806 C C . ASN B 1 319 ? 112.451 123.790 93.738 1.00 148.90 299 ASN B C 1
ATOM 7807 O O . ASN B 1 319 ? 111.622 123.225 93.023 1.00 150.31 299 ASN B O 1
ATOM 7812 N N . ASN B 1 320 ? 112.162 124.888 94.435 1.00 149.04 300 ASN B N 1
ATOM 7813 C CA . ASN B 1 320 ? 110.916 125.621 94.223 1.00 138.68 300 ASN B CA 1
ATOM 7814 C C . ASN B 1 320 ? 110.979 126.358 92.889 1.00 138.94 300 ASN B C 1
ATOM 7815 O O . ASN B 1 320 ? 111.728 127.327 92.735 1.00 146.04 300 ASN B O 1
ATOM 7820 N N . VAL B 1 321 ? 110.180 125.893 91.927 1.00 131.94 301 VAL B N 1
ATOM 7821 C CA . VAL B 1 321 ? 110.325 126.284 90.527 1.00 132.69 301 VAL B CA 1
ATOM 7822 C C . VAL B 1 321 ? 109.708 127.641 90.202 1.00 142.73 301 VAL B C 1
ATOM 7823 O O . VAL B 1 321 ? 110.098 128.264 89.206 1.00 153.65 301 VAL B O 1
ATOM 7827 N N . SER B 1 322 ? 108.787 128.143 91.020 1.00 138.28 302 SER B N 1
ATOM 7828 C CA . SER B 1 322 ? 108.122 129.397 90.689 1.00 143.44 302 SER B CA 1
ATOM 7829 C C . SER B 1 322 ? 109.095 130.570 90.700 1.00 157.92 302 SER B C 1
ATOM 7830 O O . SER B 1 322 ? 109.921 130.712 91.605 1.00 159.75 302 SER B O 1
ATOM 7833 N N . GLY B 1 323 ? 108.979 131.417 89.679 1.00 164.57 303 GLY B N 1
ATOM 7834 C CA . GLY B 1 323 ? 109.835 132.574 89.512 1.00 170.94 303 GLY B CA 1
ATOM 7835 C C . GLY B 1 323 ? 109.524 133.730 90.439 1.00 177.34 303 GLY B C 1
ATOM 7836 O O . GLY B 1 323 ? 108.986 133.538 91.533 1.00 176.29 303 GLY B O 1
ATOM 7837 N N . ASP B 1 324 ? 109.878 134.940 90.008 1.00 182.14 304 ASP B N 1
ATOM 7838 C CA . ASP B 1 324 ? 109.569 136.138 90.777 1.00 184.37 304 ASP B CA 1
ATOM 7839 C C . ASP B 1 324 ? 108.065 136.292 90.967 1.00 182.37 304 ASP B C 1
ATOM 7840 O O . ASP B 1 324 ? 107.285 136.132 90.024 1.00 179.97 304 ASP B O 1
ATOM 7845 N N . LYS B 1 325 ? 107.668 136.591 92.206 1.00 183.67 305 LYS B N 1
ATOM 7846 C CA . LYS B 1 325 ? 106.265 136.802 92.553 1.00 184.17 305 LYS B CA 1
ATOM 7847 C C . LYS B 1 325 ? 105.565 137.803 91.639 1.00 181.08 305 LYS B C 1
ATOM 7848 O O . LYS B 1 325 ? 104.370 137.658 91.359 1.00 178.15 305 LYS B O 1
ATOM 7854 N N . ILE B 1 326 ? 106.286 138.826 91.173 1.00 180.73 306 ILE B N 1
ATOM 7855 C CA . ILE B 1 326 ? 105.709 139.834 90.284 1.00 181.96 306 ILE B CA 1
ATOM 7856 C C . ILE B 1 326 ? 105.208 139.239 88.972 1.00 184.90 306 ILE B C 1
ATOM 7857 O O . ILE B 1 326 ? 104.211 139.713 88.413 1.00 189.11 306 ILE B O 1
ATOM 7862 N N . CYS B 1 327 ? 105.865 138.197 88.461 1.00 180.54 307 CYS B N 1
ATOM 7863 C CA . CYS B 1 327 ? 105.441 137.627 87.184 1.00 179.21 307 CYS B CA 1
ATOM 7864 C C . CYS B 1 327 ? 104.073 136.957 87.270 1.00 175.43 307 CYS B C 1
ATOM 7865 O O . CYS B 1 327 ? 103.303 136.987 86.297 1.00 172.70 307 CYS B O 1
ATOM 7868 N N . TRP B 1 328 ? 103.739 136.360 88.415 1.00 172.05 308 TRP B N 1
ATOM 7869 C CA . TRP B 1 328 ? 102.413 135.777 88.552 1.00 166.22 308 TRP B CA 1
ATOM 7870 C C . TRP B 1 328 ? 101.303 136.820 88.591 1.00 170.60 308 TRP B C 1
ATOM 7871 O O . TRP B 1 328 ? 100.162 136.485 88.275 1.00 173.07 308 TRP B O 1
ATOM 7882 N N . GLN B 1 329 ? 101.597 138.069 88.953 1.00 170.43 309 GLN B N 1
ATOM 7883 C CA . GLN B 1 329 ? 100.586 139.122 88.859 1.00 169.52 309 GLN B CA 1
ATOM 7884 C C . GLN B 1 329 ? 100.175 139.366 87.409 1.00 172.83 309 GLN B C 1
ATOM 7885 O O . GLN B 1 329 ? 98.982 139.435 87.076 1.00 176.09 309 GLN B O 1
ATOM 7891 N N . TRP B 1 330 ? 101.169 139.455 86.524 1.00 171.22 310 TRP B N 1
ATOM 7892 C CA . TRP B 1 330 ? 100.913 139.572 85.095 1.00 172.64 310 TRP B CA 1
ATOM 7893 C C . TRP B 1 330 ? 100.209 138.337 84.551 1.00 174.43 310 TRP B C 1
ATOM 7894 O O . TRP B 1 330 ? 99.303 138.446 83.714 1.00 173.34 310 TRP B O 1
ATOM 7905 N N . LEU B 1 331 ? 100.627 137.148 84.994 1.00 172.96 311 LEU B N 1
ATOM 7906 C CA . LEU B 1 331 ? 99.943 135.935 84.554 1.00 166.26 311 LEU B CA 1
ATOM 7907 C C . LEU B 1 331 ? 98.491 135.895 85.025 1.00 168.40 311 LEU B C 1
ATOM 7908 O O . LEU B 1 331 ? 97.613 135.438 84.288 1.00 172.88 311 LEU B O 1
ATOM 7913 N N . LYS B 1 332 ? 98.215 136.377 86.238 1.00 165.52 312 LYS B N 1
ATOM 7914 C CA . LYS B 1 332 ? 96.834 136.542 86.686 1.00 162.04 312 LYS B CA 1
ATOM 7915 C C . LYS B 1 332 ? 96.045 137.443 85.748 1.00 167.58 312 LYS B C 1
ATOM 7916 O O . LYS B 1 332 ? 94.919 137.118 85.357 1.00 171.89 312 LYS B O 1
ATOM 7922 N N . LYS B 1 333 ? 96.595 138.616 85.436 1.00 167.92 313 LYS B N 1
ATOM 7923 C CA . LYS B 1 333 ? 95.875 139.571 84.596 1.00 168.60 313 LYS B CA 1
ATOM 7924 C C . LYS B 1 333 ? 95.608 139.015 83.198 1.00 167.78 313 LYS B C 1
ATOM 7925 O O . LYS B 1 333 ? 94.500 139.159 82.663 1.00 170.32 313 LYS B O 1
ATOM 7931 N N . GLU B 1 334 ? 96.579 138.303 82.626 1.00 165.87 314 GLU B N 1
ATOM 7932 C CA . GLU B 1 334 ? 96.362 137.670 81.325 1.00 166.98 314 GLU B CA 1
ATOM 7933 C C . GLU B 1 334 ? 95.389 136.497 81.405 1.00 166.15 314 GLU B C 1
ATOM 7934 O O . GLU B 1 334 ? 94.614 136.268 80.467 1.00 168.68 314 GLU B O 1
ATOM 7940 N N . ALA B 1 335 ? 95.404 135.744 82.505 1.00 166.05 315 ALA B N 1
ATOM 7941 C CA . ALA B 1 335 ? 94.429 134.673 82.678 1.00 164.53 315 ALA B CA 1
ATOM 7942 C C . ALA B 1 335 ? 93.014 135.229 82.761 1.00 169.59 315 ALA B C 1
ATOM 7943 O O . ALA B 1 335 ? 92.097 134.712 82.118 1.00 167.21 315 ALA B O 1
ATOM 7945 N N . GLN B 1 336 ? 92.811 136.256 83.586 1.00 172.36 316 GLN B N 1
ATOM 7946 C CA . GLN B 1 336 ? 91.533 136.963 83.618 1.00 169.80 316 GLN B CA 1
ATOM 7947 C C . GLN B 1 336 ? 91.107 137.429 82.229 1.00 169.41 316 GLN B C 1
ATOM 7948 O O . GLN B 1 336 ? 89.948 137.264 81.834 1.00 171.48 316 GLN B O 1
ATOM 7954 N N . THR B 1 337 ? 92.037 138.019 81.474 1.00 170.76 317 THR B N 1
ATOM 7955 C CA . THR B 1 337 ? 91.704 138.551 80.153 1.00 169.61 317 THR B CA 1
ATOM 7956 C C . THR B 1 337 ? 91.268 137.461 79.175 1.00 171.19 317 THR B C 1
ATOM 7957 O O . THR B 1 337 ? 90.258 137.609 78.478 1.00 172.07 317 THR B O 1
ATOM 7961 N N . TRP B 1 338 ? 92.015 136.356 79.105 1.00 172.08 318 TRP B N 1
ATOM 7962 C CA . TRP B 1 338 ? 91.652 135.277 78.183 1.00 171.60 318 TRP B CA 1
ATOM 7963 C C . TRP B 1 338 ? 90.423 134.497 78.648 1.00 173.54 318 TRP B C 1
ATOM 7964 O O . TRP B 1 338 ? 89.547 134.173 77.839 1.00 178.45 318 TRP B O 1
ATOM 7975 N N . LEU B 1 339 ? 90.345 134.177 79.939 1.00 171.86 319 LEU B N 1
ATOM 7976 C CA . LEU B 1 339 ? 89.243 133.375 80.468 1.00 174.57 319 LEU B CA 1
ATOM 7977 C C . LEU B 1 339 ? 87.887 134.057 80.307 1.00 180.67 319 LEU B C 1
ATOM 7978 O O . LEU B 1 339 ? 86.870 133.377 80.131 1.00 182.74 319 LEU B O 1
ATOM 7983 N N . THR B 1 340 ? 87.850 135.383 80.355 1.00 180.54 320 THR B N 1
ATOM 7984 C CA . THR B 1 340 ? 86.617 136.146 80.214 1.00 180.65 320 THR B CA 1
ATOM 7985 C C . THR B 1 340 ? 86.320 136.522 78.760 1.00 183.38 320 THR B C 1
ATOM 7986 O O . THR B 1 340 ? 85.278 137.126 78.482 1.00 189.75 320 THR B O 1
ATOM 7990 N N . SER B 1 341 ? 87.178 136.133 77.817 1.00 184.86 321 SER B N 1
ATOM 7991 C CA . SER B 1 341 ? 86.941 136.438 76.414 1.00 189.32 321 SER B CA 1
ATOM 7992 C C . SER B 1 341 ? 85.650 135.778 75.921 1.00 190.52 321 SER B C 1
ATOM 7993 O O . SER B 1 341 ? 85.195 134.779 76.482 1.00 188.07 321 SER B O 1
ATOM 7996 N N . PRO B 1 342 ? 85.042 136.328 74.862 1.00 191.09 322 PRO B N 1
ATOM 7997 C CA . PRO B 1 342 ? 83.858 135.690 74.265 1.00 188.80 322 PRO B CA 1
ATOM 7998 C C . PRO B 1 342 ? 84.143 134.409 73.499 1.00 189.48 322 PRO B C 1
ATOM 7999 O O . PRO B 1 342 ? 83.188 133.739 73.088 1.00 191.34 322 PRO B O 1
ATOM 8003 N N . ASN B 1 343 ? 85.405 134.044 73.289 1.00 189.55 323 ASN B N 1
ATOM 8004 C CA . ASN B 1 343 ? 85.720 132.798 72.602 1.00 191.81 323 ASN B CA 1
ATOM 8005 C C . ASN B 1 343 ? 85.838 131.616 73.553 1.00 193.00 323 ASN B C 1
ATOM 8006 O O . ASN B 1 343 ? 85.492 130.491 73.173 1.00 192.15 323 ASN B O 1
ATOM 8011 N N . LEU B 1 344 ? 86.319 131.835 74.772 1.00 192.82 324 LEU B N 1
ATOM 8012 C CA . LEU B 1 344 ? 85.929 130.995 75.895 1.00 192.39 324 LEU B CA 1
ATOM 8013 C C . LEU B 1 344 ? 84.581 131.474 76.433 1.00 195.39 324 LEU B C 1
ATOM 8014 O O . LEU B 1 344 ? 83.906 132.309 75.826 1.00 198.58 324 LEU B O 1
ATOM 8019 N N . ASP B 1 345 ? 84.185 130.956 77.598 1.00 196.92 325 ASP B N 1
ATOM 8020 C CA . ASP B 1 345 ? 83.013 131.428 78.342 1.00 203.16 325 ASP B CA 1
ATOM 8021 C C . ASP B 1 345 ? 81.740 131.432 77.491 1.00 204.80 325 ASP B C 1
ATOM 8022 O O . ASP B 1 345 ? 80.806 132.193 77.760 1.00 204.89 325 ASP B O 1
ATOM 8027 N N . ASN B 1 346 ? 81.683 130.594 76.454 1.00 202.39 326 ASN B N 1
ATOM 8028 C CA . ASN B 1 346 ? 80.524 130.599 75.567 1.00 200.31 326 ASN B CA 1
ATOM 8029 C C . ASN B 1 346 ? 79.384 129.731 76.099 1.00 204.18 326 ASN B C 1
ATOM 8030 O O . ASN B 1 346 ? 78.221 130.147 76.060 1.00 204.96 326 ASN B O 1
ATOM 8035 N N . GLU B 1 347 ? 79.687 128.534 76.595 1.00 203.30 327 GLU B N 1
ATOM 8036 C CA . GLU B 1 347 ? 78.711 127.748 77.336 1.00 202.04 327 GLU B CA 1
ATOM 8037 C C . GLU B 1 347 ? 78.517 128.316 78.737 1.00 198.60 327 GLU B C 1
ATOM 8038 O O . GLU B 1 347 ? 79.491 128.584 79.447 1.00 196.66 327 GLU B O 1
ATOM 8044 N N . LEU B 1 348 ? 77.251 128.504 79.128 1.00 196.04 328 LEU B N 1
ATOM 8045 C CA . LEU B 1 348 ? 76.970 129.112 80.428 1.00 193.34 328 LEU B CA 1
ATOM 8046 C C . LEU B 1 348 ? 77.438 128.238 81.586 1.00 192.82 328 LEU B C 1
ATOM 8047 O O . LEU B 1 348 ? 78.148 128.750 82.469 1.00 195.71 328 LEU B O 1
ATOM 8052 N N . PRO B 1 349 ? 77.087 126.939 81.667 1.00 186.64 329 PRO B N 1
ATOM 8053 C CA . PRO B 1 349 ? 77.818 126.065 82.608 1.00 182.14 329 PRO B CA 1
ATOM 8054 C C . PRO B 1 349 ? 79.188 125.667 82.072 1.00 186.32 329 PRO B C 1
ATOM 8055 O O . PRO B 1 349 ? 79.433 124.531 81.650 1.00 184.81 329 PRO B O 1
ATOM 8059 N N . ALA B 1 350 ? 80.109 126.631 82.068 1.00 185.72 330 ALA B N 1
ATOM 8060 C CA . ALA B 1 350 ? 81.441 126.441 81.510 1.00 177.37 330 ALA B CA 1
ATOM 8061 C C . ALA B 1 350 ? 82.179 125.311 82.218 1.00 172.18 330 ALA B C 1
ATOM 8062 O O . ALA B 1 350 ? 82.485 125.415 83.413 1.00 170.06 330 ALA B O 1
ATOM 8064 N N . PRO B 1 351 ? 82.478 124.218 81.515 1.00 169.18 331 PRO B N 1
ATOM 8065 C CA . PRO B 1 351 ? 83.008 123.020 82.178 1.00 166.54 331 PRO B CA 1
ATOM 8066 C C . PRO B 1 351 ? 84.482 123.190 82.524 1.00 168.85 331 PRO B C 1
ATOM 8067 O O . PRO B 1 351 ? 85.272 123.671 81.709 1.00 170.26 331 PRO B O 1
ATOM 8071 N N . SER B 1 352 ? 84.848 122.796 83.741 1.00 167.40 332 SER B N 1
ATOM 8072 C CA . SER B 1 352 ? 86.254 122.703 84.106 1.00 158.67 332 SER B CA 1
ATOM 8073 C C . SER B 1 352 ? 86.416 121.694 85.232 1.00 154.79 332 SER B C 1
ATOM 8074 O O . SER B 1 352 ? 85.514 121.508 86.052 1.00 159.60 332 SER B O 1
ATOM 8077 N N . TRP B 1 353 ? 87.580 121.050 85.260 1.00 153.05 333 TRP B N 1
ATOM 8078 C CA . TRP B 1 353 ? 87.862 120.042 86.273 1.00 151.67 333 TRP B CA 1
ATOM 8079 C C . TRP B 1 353 ? 88.009 120.690 87.643 1.00 149.38 333 TRP B C 1
ATOM 8080 O O . TRP B 1 353 ? 88.619 121.752 87.783 1.00 151.58 333 TRP B O 1
ATOM 8091 N N . ASN B 1 354 ? 87.434 120.049 88.656 1.00 146.55 334 ASN B N 1
ATOM 8092 C CA . ASN B 1 354 ? 87.492 120.554 90.024 1.00 143.46 334 ASN B CA 1
ATOM 8093 C C . ASN B 1 354 ? 88.809 120.137 90.668 1.00 141.79 334 ASN B C 1
ATOM 8094 O O . ASN B 1 354 ? 88.993 118.967 91.018 1.00 142.58 334 ASN B O 1
ATOM 8099 N N . VAL B 1 355 ? 89.726 121.090 90.830 1.00 136.68 335 VAL B N 1
ATOM 8100 C CA . VAL B 1 355 ? 91.026 120.846 91.445 1.00 125.28 335 VAL B CA 1
ATOM 8101 C C . VAL B 1 355 ? 91.283 121.943 92.470 1.00 122.66 335 VAL B C 1
ATOM 8102 O O . VAL B 1 355 ? 91.007 123.122 92.219 1.00 125.53 335 VAL B O 1
ATOM 8106 N N . LEU B 1 356 ? 91.775 121.551 93.638 1.00 118.62 336 LEU B N 1
ATOM 8107 C CA . LEU B 1 356 ? 92.026 122.533 94.683 1.00 119.61 336 LEU B CA 1
ATOM 8108 C C . LEU B 1 356 ? 93.383 123.203 94.478 1.00 126.92 336 LEU B C 1
ATOM 8109 O O . LEU B 1 356 ? 94.365 122.530 94.157 1.00 130.20 336 LEU B O 1
ATOM 8114 N N . PRO B 1 357 ? 93.463 124.523 94.656 1.00 123.36 337 PRO B N 1
ATOM 8115 C CA . PRO B 1 357 ? 94.762 125.200 94.542 1.00 118.78 337 PRO B CA 1
ATOM 8116 C C . PRO B 1 357 ? 95.763 124.781 95.601 1.00 122.80 337 PRO B C 1
ATOM 8117 O O . PRO B 1 357 ? 96.970 124.906 95.370 1.00 124.23 337 PRO B O 1
ATOM 8121 N N . ALA B 1 358 ? 95.309 124.285 96.748 1.00 125.57 338 ALA B N 1
ATOM 8122 C CA . ALA B 1 358 ? 96.211 123.964 97.845 1.00 121.54 338 ALA B CA 1
ATOM 8123 C C . ALA B 1 358 ? 95.661 122.802 98.660 1.00 125.76 338 ALA B C 1
ATOM 8124 O O . ALA B 1 358 ? 94.601 122.930 99.284 1.00 132.20 338 ALA B O 1
ATOM 8126 N N . PRO B 1 359 ? 96.346 121.660 98.671 1.00 124.10 339 PRO B N 1
ATOM 8127 C CA . PRO B 1 359 ? 95.853 120.507 99.429 1.00 128.88 339 PRO B CA 1
ATOM 8128 C C . PRO B 1 359 ? 95.681 120.814 100.909 1.00 131.77 339 PRO B C 1
ATOM 8129 O O . PRO B 1 359 ? 96.392 121.639 101.483 1.00 139.27 339 PRO B O 1
ATOM 8133 N N . LEU B 1 360 ? 94.693 120.146 101.508 1.00 125.46 340 LEU B N 1
ATOM 8134 C CA . LEU B 1 360 ? 94.302 120.395 102.894 1.00 125.55 340 LEU B CA 1
ATOM 8135 C C . LEU B 1 360 ? 95.503 120.373 103.835 1.00 128.46 340 LEU B C 1
ATOM 8136 O O . LEU B 1 360 ? 95.582 121.164 104.780 1.00 127.53 340 LEU B O 1
ATOM 8141 N N . PHE B 1 361 ? 96.436 119.451 103.591 1.00 127.62 341 PHE B N 1
ATOM 8142 C CA . PHE B 1 361 ? 97.656 119.311 104.382 1.00 123.62 341 PHE B CA 1
ATOM 8143 C C . PHE B 1 361 ? 98.413 120.629 104.549 1.00 127.26 341 PHE B C 1
ATOM 8144 O O . PHE B 1 361 ? 99.029 120.860 105.595 1.00 131.66 341 PHE B O 1
ATOM 8152 N N . THR B 1 362 ? 98.354 121.521 103.562 1.00 128.62 342 THR B N 1
ATOM 8153 C CA . THR B 1 362 ? 99.112 122.768 103.620 1.00 129.10 342 THR B CA 1
ATOM 8154 C C . THR B 1 362 ? 98.424 123.891 104.393 1.00 135.23 342 THR B C 1
ATOM 8155 O O . THR B 1 362 ? 99.050 124.934 104.604 1.00 139.86 342 THR B O 1
ATOM 8159 N N . THR B 1 363 ? 97.159 123.723 104.821 1.00 133.96 343 THR B N 1
ATOM 8160 C CA . THR B 1 363 ? 96.438 124.869 105.385 1.00 128.91 343 THR B CA 1
ATOM 8161 C C . THR B 1 363 ? 96.560 124.907 106.905 1.00 133.69 343 THR B C 1
ATOM 8162 O O . THR B 1 363 ? 96.334 123.887 107.564 1.00 139.21 343 THR B O 1
ATOM 8166 N N . PRO B 1 364 ? 96.923 126.055 107.480 1.00 132.27 344 PRO B N 1
ATOM 8167 C CA . PRO B 1 364 ? 97.075 126.148 108.937 1.00 135.33 344 PRO B CA 1
ATOM 8168 C C . PRO B 1 364 ? 95.775 125.863 109.676 1.00 135.98 344 PRO B C 1
ATOM 8169 O O . PRO B 1 364 ? 94.677 126.036 109.144 1.00 139.59 344 PRO B O 1
ATOM 8173 N N . GLY B 1 365 ? 95.924 125.404 110.921 1.00 129.33 345 GLY B N 1
ATOM 8174 C CA . GLY B 1 365 ? 94.778 124.950 111.697 1.00 132.66 345 GLY B CA 1
ATOM 8175 C C . GLY B 1 365 ? 93.679 125.982 111.873 1.00 137.48 345 GLY B C 1
ATOM 8176 O O . GLY B 1 365 ? 92.493 125.651 111.810 1.00 141.73 345 GLY B O 1
ATOM 8177 N N . HIS B 1 366 ? 94.049 127.244 112.097 1.00 140.24 346 HIS B N 1
ATOM 8178 C CA . HIS B 1 366 ? 93.039 128.288 112.252 1.00 145.79 346 HIS B CA 1
ATOM 8179 C C . HIS B 1 366 ? 92.370 128.692 110.943 1.00 144.20 346 HIS B C 1
ATOM 8180 O O . HIS B 1 366 ? 91.439 129.504 110.974 1.00 145.97 346 HIS B O 1
ATOM 8187 N N . LEU B 1 367 ? 92.809 128.160 109.806 1.00 140.52 347 LEU B N 1
ATOM 8188 C CA . LEU B 1 367 ? 92.166 128.406 108.521 1.00 138.26 347 LEU B CA 1
ATOM 8189 C C . LEU B 1 367 ? 91.247 127.274 108.078 1.00 138.28 347 LEU B C 1
ATOM 8190 O O . LEU B 1 367 ? 90.653 127.370 107.001 1.00 142.43 347 LEU B O 1
ATOM 8195 N N . LEU B 1 368 ? 91.133 126.198 108.862 1.00 131.29 348 LEU B N 1
ATOM 8196 C CA . LEU B 1 368 ? 90.271 125.082 108.476 1.00 128.89 348 LEU B CA 1
ATOM 8197 C C . LEU B 1 368 ? 88.818 125.513 108.305 1.00 137.41 348 LEU B C 1
ATOM 8198 O O . LEU B 1 368 ? 88.142 125.074 107.366 1.00 141.34 348 LEU B O 1
ATOM 8203 N N . ASP B 1 369 ? 88.313 126.359 109.206 1.00 140.03 349 ASP B N 1
ATOM 8204 C CA . ASP B 1 369 ? 86.927 126.807 109.097 1.00 135.41 349 ASP B CA 1
ATOM 8205 C C . ASP B 1 369 ? 86.692 127.610 107.825 1.00 135.12 349 ASP B C 1
ATOM 8206 O O . ASP B 1 369 ? 85.587 127.591 107.273 1.00 131.45 349 ASP B O 1
ATOM 8211 N N . LYS B 1 370 ? 87.715 128.317 107.349 1.00 137.74 350 LYS B N 1
ATOM 8212 C CA . LYS B 1 370 ? 87.643 129.002 106.064 1.00 138.09 350 LYS B CA 1
ATOM 8213 C C . LYS B 1 370 ? 87.757 128.029 104.895 1.00 134.36 350 LYS B C 1
ATOM 8214 O O . LYS B 1 370 ? 87.046 128.174 103.895 1.00 137.36 350 LYS B O 1
ATOM 8220 N N . PHE B 1 371 ? 88.664 127.056 104.995 1.00 129.78 351 PHE B N 1
ATOM 8221 C CA . PHE B 1 371 ? 88.831 126.053 103.947 1.00 123.11 351 PHE B CA 1
ATOM 8222 C C . PHE B 1 371 ? 87.542 125.281 103.681 1.00 128.91 351 PHE B C 1
ATOM 8223 O O . PHE B 1 371 ? 87.139 125.108 102.525 1.00 133.00 351 PHE B O 1
ATOM 8231 N N . ILE B 1 372 ? 86.891 124.795 104.740 1.00 131.29 352 ILE B N 1
ATOM 8232 C CA . ILE B 1 372 ? 85.644 124.044 104.578 1.00 125.68 352 ILE B CA 1
ATOM 8233 C C . ILE B 1 372 ? 84.595 124.885 103.859 1.00 131.26 352 ILE B C 1
ATOM 8234 O O . ILE B 1 372 ? 83.957 124.434 102.902 1.00 133.52 352 ILE B O 1
ATOM 8239 N N . LYS B 1 373 ? 84.406 126.122 104.316 1.00 134.65 353 LYS B N 1
ATOM 8240 C CA . LYS B 1 373 ? 83.406 127.022 103.747 1.00 138.69 353 LYS B CA 1
ATOM 8241 C C . LYS B 1 373 ? 83.717 127.407 102.303 1.00 137.44 353 LYS B C 1
ATOM 8242 O O . LYS B 1 373 ? 82.796 127.586 101.500 1.00 138.67 353 LYS B O 1
ATOM 8248 N N . GLU B 1 374 ? 84.996 127.535 101.954 1.00 136.42 354 GLU B N 1
ATOM 8249 C CA . GLU B 1 374 ? 85.383 127.973 100.618 1.00 133.69 354 GLU B CA 1
ATOM 8250 C C . GLU B 1 374 ? 85.409 126.842 99.593 1.00 130.71 354 GLU B C 1
ATOM 8251 O O . GLU B 1 374 ? 85.038 127.056 98.435 1.00 133.71 354 GLU B O 1
ATOM 8257 N N . PHE B 1 375 ? 85.831 125.641 99.979 1.00 125.12 355 PHE B N 1
ATOM 8258 C CA . PHE B 1 375 ? 86.063 124.580 99.007 1.00 123.21 355 PHE B CA 1
ATOM 8259 C C . PHE B 1 375 ? 85.181 123.351 99.165 1.00 129.24 355 PHE B C 1
ATOM 8260 O O . PHE B 1 375 ? 84.978 122.641 98.179 1.00 136.29 355 PHE B O 1
ATOM 8268 N N . LEU B 1 376 ? 84.663 123.063 100.356 1.00 125.88 356 LEU B N 1
ATOM 8269 C CA . LEU B 1 376 ? 83.915 121.828 100.562 1.00 124.43 356 LEU B CA 1
ATOM 8270 C C . LEU B 1 376 ? 82.398 121.987 100.558 1.00 131.00 356 LEU B C 1
ATOM 8271 O O . LEU B 1 376 ? 81.702 121.082 100.091 1.00 134.48 356 LEU B O 1
ATOM 8276 N N . GLN B 1 377 ? 81.849 123.087 101.058 1.00 134.49 357 GLN B N 1
ATOM 8277 C CA . GLN B 1 377 ? 80.392 123.225 101.078 1.00 138.41 357 GLN B CA 1
ATOM 8278 C C . GLN B 1 377 ? 79.813 123.437 99.682 1.00 144.14 357 GLN B C 1
ATOM 8279 O O . GLN B 1 377 ? 80.324 124.265 98.919 1.00 146.34 357 GLN B O 1
ATOM 8285 N N . PRO B 1 378 ? 78.754 122.715 99.318 1.00 145.71 358 PRO B N 1
ATOM 8286 C CA . PRO B 1 378 ? 78.009 123.022 98.093 1.00 146.31 358 PRO B CA 1
ATOM 8287 C C . PRO B 1 378 ? 77.191 124.298 98.228 1.00 150.13 358 PRO B C 1
ATOM 8288 O O . PRO B 1 378 ? 76.885 124.761 99.329 1.00 150.71 358 PRO B O 1
ATOM 8292 N N . ASN B 1 379 ? 76.834 124.871 97.079 1.00 151.84 359 ASN B N 1
ATOM 8293 C CA . ASN B 1 379 ? 76.124 126.144 97.074 1.00 156.04 359 ASN B CA 1
ATOM 8294 C C . ASN B 1 379 ? 74.687 125.946 97.554 1.00 166.02 359 ASN B C 1
ATOM 8295 O O . ASN B 1 379 ? 73.981 125.047 97.087 1.00 168.67 359 ASN B O 1
ATOM 8300 N N . LYS B 1 380 ? 74.263 126.797 98.492 1.00 166.65 360 LYS B N 1
ATOM 8301 C CA . LYS B 1 380 ? 72.952 126.661 99.129 1.00 166.39 360 LYS B CA 1
ATOM 8302 C C . LYS B 1 380 ? 71.790 126.780 98.143 1.00 165.12 360 LYS B C 1
ATOM 8303 O O . LYS B 1 380 ? 70.826 126.006 98.214 1.00 166.91 360 LYS B O 1
ATOM 8309 N N . CYS B 1 381 ? 71.858 127.745 97.223 1.00 161.99 361 CYS B N 1
ATOM 8310 C CA . CYS B 1 381 ? 70.806 127.902 96.219 1.00 164.77 361 CYS B CA 1
ATOM 8311 C C . CYS B 1 381 ? 70.656 126.669 95.336 1.00 165.31 361 CYS B C 1
ATOM 8312 O O . CYS B 1 381 ? 69.535 126.287 94.977 1.00 170.14 361 CYS B O 1
ATOM 8315 N N . PHE B 1 382 ? 71.762 126.006 95.009 1.00 159.34 362 PHE B N 1
ATOM 8316 C CA . PHE B 1 382 ? 71.669 124.783 94.220 1.00 155.67 362 PHE B CA 1
ATOM 8317 C C . PHE B 1 382 ? 70.996 123.658 94.997 1.00 159.10 362 PHE B C 1
ATOM 8318 O O . PHE B 1 382 ? 70.212 122.888 94.429 1.00 165.51 362 PHE B O 1
ATOM 8326 N N . LEU B 1 383 ? 71.303 123.529 96.288 1.00 155.88 363 LEU B N 1
ATOM 8327 C CA . LEU B 1 383 ? 70.605 122.547 97.113 1.00 155.99 363 LEU B CA 1
ATOM 8328 C C . LEU B 1 383 ? 69.111 122.842 97.227 1.00 159.54 363 LEU B C 1
ATOM 8329 O O . LEU B 1 383 ? 68.288 121.921 97.165 1.00 161.62 363 LEU B O 1
ATOM 8334 N N . GLU B 1 384 ? 68.736 124.116 97.375 1.00 160.12 364 GLU B N 1
ATOM 8335 C CA . GLU B 1 384 ? 67.316 124.475 97.359 1.00 161.32 364 GLU B CA 1
ATOM 8336 C C . GLU B 1 384 ? 66.648 124.130 96.031 1.00 158.94 364 GLU B C 1
ATOM 8337 O O . GLU B 1 384 ? 65.512 123.633 96.004 1.00 162.81 364 GLU B O 1
ATOM 8343 N N . GLN B 1 385 ? 67.369 124.310 94.926 1.00 154.04 365 GLN B N 1
ATOM 8344 C CA . GLN B 1 385 ? 66.821 123.991 93.611 1.00 155.54 365 GLN B CA 1
ATOM 8345 C C . GLN B 1 385 ? 66.630 122.492 93.420 1.00 157.00 365 GLN B C 1
ATOM 8346 O O . GLN B 1 385 ? 65.586 122.050 92.925 1.00 162.96 365 GLN B O 1
ATOM 8352 N N . ILE B 1 386 ? 67.618 121.687 93.809 1.00 154.94 366 ILE B N 1
ATOM 8353 C CA . ILE B 1 386 ? 67.445 120.241 93.679 1.00 154.76 366 ILE B CA 1
ATOM 8354 C C . ILE B 1 386 ? 66.423 119.687 94.669 1.00 157.86 366 ILE B C 1
ATOM 8355 O O . ILE B 1 386 ? 65.751 118.699 94.366 1.00 163.53 366 ILE B O 1
ATOM 8360 N N . ASP B 1 387 ? 66.269 120.291 95.848 1.00 156.29 367 ASP B N 1
ATOM 8361 C CA . ASP B 1 387 ? 65.182 119.892 96.744 1.00 159.60 367 ASP B CA 1
ATOM 8362 C C . ASP B 1 387 ? 63.809 120.158 96.122 1.00 157.89 367 ASP B C 1
ATOM 8363 O O . ASP B 1 387 ? 62.932 119.276 96.102 1.00 160.00 367 ASP B O 1
ATOM 8368 N N . SER B 1 388 ? 63.622 121.361 95.570 1.00 154.87 368 SER B N 1
ATOM 8369 C CA . SER B 1 388 ? 62.384 121.674 94.858 1.00 155.63 368 SER B CA 1
ATOM 8370 C C . SER B 1 388 ? 62.149 120.745 93.673 1.00 155.26 368 SER B C 1
ATOM 8371 O O . SER B 1 388 ? 61.009 120.352 93.405 1.00 159.11 368 SER B O 1
ATOM 8374 N N . ALA B 1 389 ? 63.206 120.384 92.948 1.00 151.93 369 ALA B N 1
ATOM 8375 C CA . ALA B 1 389 ? 63.034 119.493 91.805 1.00 151.61 369 ALA B CA 1
ATOM 8376 C C . ALA B 1 389 ? 62.712 118.065 92.239 1.00 155.00 369 ALA B C 1
ATOM 8377 O O . ALA B 1 389 ? 61.882 117.391 91.614 1.00 158.57 369 ALA B O 1
ATOM 8379 N N . VAL B 1 390 ? 63.381 117.570 93.280 1.00 155.00 370 VAL B N 1
ATOM 8380 C CA . VAL B 1 390 ? 63.160 116.192 93.697 1.00 152.97 370 VAL B CA 1
ATOM 8381 C C . VAL B 1 390 ? 61.775 116.001 94.304 1.00 157.58 370 VAL B C 1
ATOM 8382 O O . VAL B 1 390 ? 61.202 114.912 94.196 1.00 160.98 370 VAL B O 1
ATOM 8386 N N . ASN B 1 391 ? 61.203 117.022 94.956 1.00 156.74 371 ASN B N 1
ATOM 8387 C CA . ASN B 1 391 ? 59.807 116.863 95.376 1.00 154.27 371 ASN B CA 1
ATOM 8388 C C . ASN B 1 391 ? 58.830 116.790 94.201 1.00 151.58 371 ASN B C 1
ATOM 8389 O O . ASN B 1 391 ? 57.834 116.055 94.271 1.00 153.69 371 ASN B O 1
ATOM 8394 N N . ILE B 1 392 ? 59.166 117.416 93.073 1.00 149.34 372 ILE B N 1
ATOM 8395 C CA . ILE B 1 392 ? 58.397 117.238 91.842 1.00 149.42 372 ILE B CA 1
ATOM 8396 C C . ILE B 1 392 ? 58.557 115.825 91.296 1.00 153.41 372 ILE B C 1
ATOM 8397 O O . ILE B 1 392 ? 57.581 115.185 90.881 1.00 158.08 372 ILE B O 1
ATOM 8402 N N . ILE B 1 393 ? 59.791 115.324 91.280 1.00 154.63 373 ILE B N 1
ATOM 8403 C CA . ILE B 1 393 ? 60.033 113.951 90.838 1.00 154.09 373 ILE B CA 1
ATOM 8404 C C . ILE B 1 393 ? 59.236 112.966 91.684 1.00 151.74 373 ILE B C 1
ATOM 8405 O O . ILE B 1 393 ? 58.574 112.061 91.159 1.00 154.81 373 ILE B O 1
ATOM 8410 N N . ARG B 1 394 ? 59.311 113.110 93.007 1.00 149.99 374 ARG B N 1
ATOM 8411 C CA . ARG B 1 394 ? 58.577 112.222 93.902 1.00 149.56 374 ARG B CA 1
ATOM 8412 C C . ARG B 1 394 ? 57.073 112.277 93.661 1.00 154.78 374 ARG B C 1
ATOM 8413 O O . ARG B 1 394 ? 56.414 111.237 93.596 1.00 156.74 374 ARG B O 1
ATOM 8421 N N . THR B 1 395 ? 56.507 113.480 93.524 1.00 157.81 375 THR B N 1
ATOM 8422 C CA . THR B 1 395 ? 55.067 113.590 93.285 1.00 156.62 375 THR B CA 1
ATOM 8423 C C . THR B 1 395 ? 54.645 112.940 91.968 1.00 156.46 375 THR B C 1
ATOM 8424 O O . THR B 1 395 ? 53.688 112.147 91.927 1.00 161.69 375 THR B O 1
ATOM 8428 N N . PHE B 1 396 ? 55.391 113.208 90.891 1.00 152.35 376 PHE B N 1
ATOM 8429 C CA . PHE B 1 396 ? 55.055 112.622 89.596 1.00 154.65 376 PHE B CA 1
ATOM 8430 C C . PHE B 1 396 ? 55.176 111.104 89.606 1.00 159.69 376 PHE B C 1
ATOM 8431 O O . PHE B 1 396 ? 54.295 110.405 89.085 1.00 166.50 376 PHE B O 1
ATOM 8439 N N . LEU B 1 397 ? 56.232 110.564 90.216 1.00 158.98 377 LEU B N 1
ATOM 8440 C CA . LEU B 1 397 ? 56.357 109.112 90.240 1.00 157.08 377 LEU B CA 1
ATOM 8441 C C . LEU B 1 397 ? 55.281 108.499 91.125 1.00 159.32 377 LEU B C 1
ATOM 8442 O O . LEU B 1 397 ? 54.634 107.518 90.743 1.00 166.82 377 LEU B O 1
ATOM 8447 N N . LYS B 1 398 ? 55.073 109.069 92.313 1.00 157.55 378 LYS B N 1
ATOM 8448 C CA . LYS B 1 398 ? 54.121 108.506 93.259 1.00 160.69 378 LYS B CA 1
ATOM 8449 C C . LYS B 1 398 ? 52.729 108.420 92.651 1.00 164.96 378 LYS B C 1
ATOM 8450 O O . LYS B 1 398 ? 51.998 107.453 92.894 1.00 167.39 378 LYS B O 1
ATOM 8456 N N . GLU B 1 399 ? 52.339 109.421 91.854 1.00 165.21 379 GLU B N 1
ATOM 8457 C CA . GLU B 1 399 ? 51.020 109.335 91.232 1.00 164.91 379 GLU B CA 1
ATOM 8458 C C . GLU B 1 399 ? 50.998 108.467 89.965 1.00 168.33 379 GLU B C 1
ATOM 8459 O O . GLU B 1 399 ? 50.031 107.727 89.758 1.00 175.86 379 GLU B O 1
ATOM 8465 N N . ASN B 1 400 ? 52.023 108.516 89.098 1.00 167.15 380 ASN B N 1
ATOM 8466 C CA . ASN B 1 400 ? 51.877 107.894 87.776 1.00 170.85 380 ASN B CA 1
ATOM 8467 C C . ASN B 1 400 ? 52.310 106.432 87.677 1.00 177.52 380 ASN B C 1
ATOM 8468 O O . ASN B 1 400 ? 51.942 105.775 86.697 1.00 183.93 380 ASN B O 1
ATOM 8473 N N . CYS B 1 401 ? 53.072 105.892 88.629 1.00 176.59 381 CYS B N 1
ATOM 8474 C CA . CYS B 1 401 ? 53.665 104.575 88.389 1.00 180.82 381 CYS B CA 1
ATOM 8475 C C . CYS B 1 401 ? 52.683 103.403 88.365 1.00 184.99 381 CYS B C 1
ATOM 8476 O O . CYS B 1 401 ? 52.489 102.796 87.307 1.00 185.73 381 CYS B O 1
ATOM 8479 N N . PHE B 1 402 ? 52.055 103.064 89.490 1.00 187.42 382 PHE B N 1
ATOM 8480 C CA . PHE B 1 402 ? 50.971 102.079 89.471 1.00 194.09 382 PHE B CA 1
ATOM 8481 C C . PHE B 1 402 ? 49.630 102.782 89.306 1.00 199.10 382 PHE B C 1
ATOM 8482 O O . PHE B 1 402 ? 49.046 103.269 90.276 1.00 199.92 382 PHE B O 1
ATOM 8490 N N . ARG B 1 403 ? 49.139 102.836 88.068 1.00 199.91 383 ARG B N 1
ATOM 8491 C CA . ARG B 1 403 ? 47.779 103.290 87.808 1.00 199.04 383 ARG B CA 1
ATOM 8492 C C . ARG B 1 403 ? 46.767 102.151 87.865 1.00 203.16 383 ARG B C 1
ATOM 8493 O O . ARG B 1 403 ? 45.631 102.353 88.305 1.00 202.98 383 ARG B O 1
ATOM 8501 N N . GLN B 1 404 ? 47.159 100.953 87.425 1.00 203.90 384 GLN B N 1
ATOM 8502 C CA . GLN B 1 404 ? 46.243 99.817 87.442 1.00 204.74 384 GLN B CA 1
ATOM 8503 C C . GLN B 1 404 ? 46.105 99.225 88.839 1.00 205.71 384 GLN B C 1
ATOM 8504 O O . GLN B 1 404 ? 44.988 99.003 89.318 1.00 205.40 384 GLN B O 1
ATOM 8510 N N . SER B 1 405 ? 47.225 98.960 89.505 1.00 205.15 385 SER B N 1
ATOM 8511 C CA . SER B 1 405 ? 47.175 98.410 90.851 1.00 204.61 385 SER B CA 1
ATOM 8512 C C . SER B 1 405 ? 46.685 99.448 91.854 1.00 199.12 385 SER B C 1
ATOM 8513 O O . SER B 1 405 ? 46.863 100.655 91.676 1.00 196.55 385 SER B O 1
ATOM 8516 N N . THR B 1 406 ? 46.051 98.957 92.920 1.00 196.44 386 THR B N 1
ATOM 8517 C CA . THR B 1 406 ? 45.609 99.826 94.004 1.00 195.95 386 THR B CA 1
ATOM 8518 C C . THR B 1 406 ? 46.758 100.262 94.908 1.00 197.65 386 THR B C 1
ATOM 8519 O O . THR B 1 406 ? 46.687 101.338 95.512 1.00 197.02 386 THR B O 1
ATOM 8523 N N . ALA B 1 407 ? 47.809 99.452 95.019 1.00 199.03 387 ALA B N 1
ATOM 8524 C CA . ALA B 1 407 ? 48.943 99.772 95.879 1.00 191.19 387 ALA B CA 1
ATOM 8525 C C . ALA B 1 407 ? 49.926 100.692 95.164 1.00 185.72 387 ALA B C 1
ATOM 8526 O O . ALA B 1 407 ? 50.537 100.303 94.162 1.00 183.93 387 ALA B O 1
ATOM 8528 N N . LYS B 1 408 ? 50.072 101.910 95.677 1.00 180.85 388 LYS B N 1
ATOM 8529 C CA . LYS B 1 408 ? 50.992 102.894 95.126 1.00 178.16 388 LYS B CA 1
ATOM 8530 C C . LYS B 1 408 ? 52.371 102.736 95.759 1.00 175.35 388 LYS B C 1
ATOM 8531 O O . LYS B 1 408 ? 52.503 102.284 96.899 1.00 175.82 388 LYS B O 1
ATOM 8537 N N . ILE B 1 409 ? 53.405 103.111 95.003 1.00 169.31 389 ILE B N 1
ATOM 8538 C CA . ILE B 1 409 ? 54.747 103.181 95.568 1.00 157.54 389 ILE B CA 1
ATOM 8539 C C . ILE B 1 409 ? 54.850 104.350 96.541 1.00 155.42 389 ILE B C 1
ATOM 8540 O O . ILE B 1 409 ? 54.162 105.370 96.407 1.00 162.11 389 ILE B O 1
ATOM 8545 N N . GLN B 1 410 ? 55.715 104.192 97.539 1.00 150.30 390 GLN B N 1
ATOM 8546 C CA . GLN B 1 410 ? 56.086 105.254 98.467 1.00 152.73 390 GLN B CA 1
ATOM 8547 C C . GLN B 1 410 ? 57.581 105.502 98.331 1.00 151.78 390 GLN B C 1
ATOM 8548 O O . GLN B 1 410 ? 58.383 104.590 98.554 1.00 156.44 390 GLN B O 1
ATOM 8554 N N . ILE B 1 411 ? 57.958 106.727 97.973 1.00 145.00 391 ILE B N 1
ATOM 8555 C CA . ILE B 1 411 ? 59.351 107.079 97.717 1.00 141.28 391 ILE B CA 1
ATOM 8556 C C . ILE B 1 411 ? 59.880 107.916 98.873 1.00 141.13 391 ILE B C 1
ATOM 8557 O O . ILE B 1 411 ? 59.350 108.994 99.167 1.00 149.52 391 ILE B O 1
ATOM 8562 N N . VAL B 1 412 ? 60.927 107.414 99.522 1.00 136.14 392 VAL B N 1
ATOM 8563 C CA . VAL B 1 412 ? 61.579 108.069 100.650 1.00 136.93 392 VAL B CA 1
ATOM 8564 C C . VAL B 1 412 ? 62.964 108.505 100.196 1.00 142.65 392 VAL B C 1
ATOM 8565 O O . VAL B 1 412 ? 63.690 107.724 99.571 1.00 147.18 392 VAL B O 1
ATOM 8569 N N . ARG B 1 413 ? 63.331 109.746 100.505 1.00 144.52 393 ARG B N 1
ATOM 8570 C CA . ARG B 1 413 ? 64.617 110.299 100.101 1.00 138.16 393 ARG B CA 1
ATOM 8571 C C . ARG B 1 413 ? 65.606 110.210 101.256 1.00 138.83 393 ARG B C 1
ATOM 8572 O O . ARG B 1 413 ? 65.273 110.542 102.399 1.00 140.03 393 ARG B O 1
ATOM 8580 N N . GLY B 1 414 ? 66.811 109.735 100.955 1.00 142.16 394 GLY B N 1
ATOM 8581 C CA . GLY B 1 414 ? 67.845 109.520 101.948 1.00 138.18 394 GLY B CA 1
ATOM 8582 C C . GLY B 1 414 ? 69.238 109.746 101.397 1.00 142.55 394 GLY B C 1
ATOM 8583 O O . GLY B 1 414 ? 69.393 110.205 100.262 1.00 146.05 394 GLY B O 1
ATOM 8584 N N . GLY B 1 415 ? 70.260 109.427 102.186 1.00 145.01 395 GLY B N 1
ATOM 8585 C CA . GLY B 1 415 ? 71.625 109.658 101.769 1.00 145.70 395 GLY B CA 1
ATOM 8586 C C . GLY B 1 415 ? 72.145 111.058 102.036 1.00 145.19 395 GLY B C 1
ATOM 8587 O O . GLY B 1 415 ? 71.559 111.865 102.760 1.00 146.35 395 GLY B O 1
ATOM 8588 N N . SER B 1 416 ? 73.299 111.332 101.423 1.00 141.76 396 SER B N 1
ATOM 8589 C CA . SER B 1 416 ? 74.176 112.417 101.847 1.00 136.18 396 SER B CA 1
ATOM 8590 C C . SER B 1 416 ? 73.604 113.804 101.589 1.00 139.86 396 SER B C 1
ATOM 8591 O O . SER B 1 416 ? 74.116 114.774 102.155 1.00 142.74 396 SER B O 1
ATOM 8594 N N . THR B 1 417 ? 72.590 113.940 100.738 1.00 141.68 397 THR B N 1
ATOM 8595 C CA . THR B 1 417 ? 71.956 115.241 100.562 1.00 137.91 397 THR B CA 1
ATOM 8596 C C . THR B 1 417 ? 70.732 115.440 101.443 1.00 141.15 397 THR B C 1
ATOM 8597 O O . THR B 1 417 ? 70.328 116.588 101.663 1.00 146.27 397 THR B O 1
ATOM 8601 N N . ALA B 1 418 ? 70.133 114.363 101.952 1.00 136.57 398 ALA B N 1
ATOM 8602 C CA . ALA B 1 418 ? 68.929 114.500 102.764 1.00 135.65 398 ALA B CA 1
ATOM 8603 C C . ALA B 1 418 ? 69.274 114.934 104.183 1.00 133.05 398 ALA B C 1
ATOM 8604 O O . ALA B 1 418 ? 68.629 115.826 104.744 1.00 140.14 398 ALA B O 1
ATOM 8606 N N . LYS B 1 419 ? 70.285 114.309 104.773 1.00 127.96 399 LYS B N 1
ATOM 8607 C CA . LYS B 1 419 ? 71.089 114.938 105.809 1.00 125.59 399 LYS B CA 1
ATOM 8608 C C . LYS B 1 419 ? 72.072 115.921 105.184 1.00 134.95 399 LYS B C 1
ATOM 8609 O O . LYS B 1 419 ? 72.486 115.771 104.033 1.00 141.52 399 LYS B O 1
ATOM 8615 N N . GLY B 1 420 ? 72.425 116.948 105.950 1.00 132.42 400 GLY B N 1
ATOM 8616 C CA . GLY B 1 420 ? 73.116 118.102 105.407 1.00 127.40 400 GLY B CA 1
ATOM 8617 C C . GLY B 1 420 ? 74.624 118.014 105.280 1.00 134.79 400 GLY B C 1
ATOM 8618 O O . GLY B 1 420 ? 75.324 118.965 105.637 1.00 144.06 400 GLY B O 1
ATOM 8619 N N . THR B 1 421 ? 75.147 116.885 104.789 1.00 134.59 401 THR B N 1
ATOM 8620 C CA . THR B 1 421 ? 76.577 116.598 104.873 1.00 131.99 401 THR B CA 1
ATOM 8621 C C . THR B 1 421 ? 77.179 116.280 103.508 1.00 137.66 401 THR B C 1
ATOM 8622 O O . THR B 1 421 ? 78.223 115.625 103.438 1.00 141.02 401 THR B O 1
ATOM 8626 N N . ALA B 1 422 ? 76.543 116.717 102.424 1.00 137.47 402 ALA B N 1
ATOM 8627 C CA . ALA B 1 422 ? 77.113 116.554 101.094 1.00 134.42 402 ALA B CA 1
ATOM 8628 C C . ALA B 1 422 ? 78.345 117.432 100.898 1.00 138.26 402 ALA B C 1
ATOM 8629 O O . ALA B 1 422 ? 78.462 118.518 101.470 1.00 137.33 402 ALA B O 1
ATOM 8631 N N . LEU B 1 423 ? 79.269 116.946 100.071 1.00 139.11 403 LEU B N 1
ATOM 8632 C CA . LEU B 1 423 ? 80.384 117.740 99.576 1.00 132.63 403 LEU B CA 1
ATOM 8633 C C . LEU B 1 423 ? 80.051 118.382 98.233 1.00 142.32 403 LEU B C 1
ATOM 8634 O O . LEU B 1 423 ? 79.139 117.960 97.519 1.00 150.50 403 LEU B O 1
ATOM 8639 N N . LYS B 1 424 ? 80.815 119.424 97.899 1.00 143.19 404 LYS B N 1
ATOM 8640 C CA . LYS B 1 424 ? 80.681 120.108 96.617 1.00 146.82 404 LYS B CA 1
ATOM 8641 C C . LYS B 1 424 ? 80.911 119.184 95.426 1.00 152.47 404 LYS B C 1
ATOM 8642 O O . LYS B 1 424 ? 80.400 119.457 94.335 1.00 158.74 404 LYS B O 1
ATOM 8648 N N . THR B 1 425 ? 81.641 118.088 95.612 1.00 151.18 405 THR B N 1
ATOM 8649 C CA . THR B 1 425 ? 81.935 117.149 94.540 1.00 156.49 405 THR B CA 1
ATOM 8650 C C . THR B 1 425 ? 81.517 115.735 94.918 1.00 163.03 405 THR B C 1
ATOM 8651 O O . THR B 1 425 ? 81.635 115.325 96.077 1.00 162.94 405 THR B O 1
ATOM 8655 N N . GLY B 1 426 ? 81.006 115.004 93.930 1.00 167.39 406 GLY B N 1
ATOM 8656 C CA . GLY B 1 426 ? 80.611 113.620 94.121 1.00 171.14 406 GLY B CA 1
ATOM 8657 C C . GLY B 1 426 ? 79.445 113.393 95.056 1.00 171.06 406 GLY B C 1
ATOM 8658 O O . GLY B 1 426 ? 79.377 112.345 95.705 1.00 173.52 406 GLY B O 1
ATOM 8659 N N . SER B 1 427 ? 78.532 114.356 95.153 1.00 162.55 407 SER B N 1
ATOM 8660 C CA . SER B 1 427 ? 77.348 114.195 95.984 1.00 163.80 407 SER B CA 1
ATOM 8661 C C . SER B 1 427 ? 76.507 113.020 95.492 1.00 164.21 407 SER B C 1
ATOM 8662 O O . SER B 1 427 ? 76.474 112.710 94.299 1.00 161.45 407 SER B O 1
ATOM 8665 N N . ASP B 1 428 ? 75.824 112.358 96.425 1.00 162.40 408 ASP B N 1
ATOM 8666 C CA . ASP B 1 428 ? 74.957 111.240 96.081 1.00 161.68 408 ASP B CA 1
ATOM 8667 C C . ASP B 1 428 ? 73.715 111.257 96.962 1.00 157.60 408 ASP B C 1
ATOM 8668 O O . ASP B 1 428 ? 73.698 111.857 98.039 1.00 156.68 408 ASP B O 1
ATOM 8673 N N . ALA B 1 429 ? 72.668 110.585 96.484 1.00 155.10 409 ALA B N 1
ATOM 8674 C CA . ALA B 1 429 ? 71.425 110.453 97.229 1.00 150.79 409 ALA B CA 1
ATOM 8675 C C . ALA B 1 429 ? 70.724 109.165 96.822 1.00 153.78 409 ALA B C 1
ATOM 8676 O O . ALA B 1 429 ? 70.908 108.669 95.708 1.00 154.87 409 ALA B O 1
ATOM 8678 N N . ASP B 1 430 ? 69.919 108.630 97.736 1.00 154.29 410 ASP B N 1
ATOM 8679 C CA . ASP B 1 430 ? 69.099 107.450 97.488 1.00 153.79 410 ASP B CA 1
ATOM 8680 C C . ASP B 1 430 ? 67.635 107.860 97.399 1.00 152.70 410 ASP B C 1
ATOM 8681 O O . ASP B 1 430 ? 67.147 108.614 98.247 1.00 152.88 410 ASP B O 1
ATOM 8686 N N . LEU B 1 431 ? 66.941 107.369 96.373 1.00 153.48 411 LEU B N 1
ATOM 8687 C CA . LEU B 1 431 ? 65.479 107.294 96.372 1.00 147.75 411 LEU B CA 1
ATOM 8688 C C . LEU B 1 431 ? 65.060 105.858 96.674 1.00 144.63 411 LEU B C 1
ATOM 8689 O O . LEU B 1 431 ? 64.969 105.015 95.781 1.00 146.50 411 LEU B O 1
ATOM 8694 N N . VAL B 1 432 ? 64.802 105.583 97.948 1.00 142.08 412 VAL B N 1
ATOM 8695 C CA . VAL B 1 432 ? 64.306 104.279 98.377 1.00 141.24 412 VAL B CA 1
ATOM 8696 C C . VAL B 1 432 ? 62.825 104.166 98.041 1.00 141.98 412 VAL B C 1
ATOM 8697 O O . VAL B 1 432 ? 62.032 105.049 98.385 1.00 145.84 412 VAL B O 1
ATOM 8701 N N . VAL B 1 433 ? 62.445 103.083 97.367 1.00 139.04 413 VAL B N 1
ATOM 8702 C CA . VAL B 1 433 ? 61.076 102.875 96.904 1.00 134.67 413 VAL B CA 1
ATOM 8703 C C . VAL B 1 433 ? 60.482 101.699 97.665 1.00 140.33 413 VAL B C 1
ATOM 8704 O O . VAL B 1 433 ? 60.970 100.568 97.556 1.00 151.46 413 VAL B O 1
ATOM 8708 N N . PHE B 1 434 ? 59.423 101.963 98.424 1.00 139.90 414 PHE B N 1
ATOM 8709 C CA . PHE B 1 434 ? 58.720 100.948 99.195 1.00 147.96 414 PHE B CA 1
ATOM 8710 C C . PHE B 1 434 ? 57.425 100.563 98.493 1.00 157.56 414 PHE B C 1
ATOM 8711 O O . PHE B 1 434 ? 56.704 101.428 97.989 1.00 163.52 414 PHE B O 1
ATOM 8719 N N . HIS B 1 435 ? 57.128 99.265 98.460 1.00 158.42 415 HIS B N 1
ATOM 8720 C CA . HIS B 1 435 ? 55.906 98.808 97.816 1.00 165.82 415 HIS B CA 1
ATOM 8721 C C . HIS B 1 435 ? 55.425 97.522 98.476 1.00 170.47 415 HIS B C 1
ATOM 8722 O O . HIS B 1 435 ? 56.184 96.825 99.154 1.00 171.81 415 HIS B O 1
ATOM 8729 N N . ASN B 1 436 ? 54.139 97.226 98.274 1.00 173.35 416 ASN B N 1
ATOM 8730 C CA . ASN B 1 436 ? 53.482 96.053 98.842 1.00 173.27 416 ASN B CA 1
ATOM 8731 C C . ASN B 1 436 ? 53.777 94.759 98.092 1.00 171.15 416 ASN B C 1
ATOM 8732 O O . ASN B 1 436 ? 53.432 93.685 98.594 1.00 170.08 416 ASN B O 1
ATOM 8737 N N . SER B 1 437 ? 54.392 94.829 96.910 1.00 172.30 417 SER B N 1
ATOM 8738 C CA . SER B 1 437 ? 54.791 93.613 96.205 1.00 172.69 417 SER B CA 1
ATOM 8739 C C . SER B 1 437 ? 55.826 92.811 96.982 1.00 173.55 417 SER B C 1
ATOM 8740 O O . SER B 1 437 ? 55.938 91.596 96.786 1.00 176.21 417 SER B O 1
ATOM 8743 N N . LEU B 1 438 ? 56.587 93.457 97.858 1.00 171.17 418 LEU B N 1
ATOM 8744 C CA . LEU B 1 438 ? 57.757 92.847 98.477 1.00 168.67 418 LEU B CA 1
ATOM 8745 C C . LEU B 1 438 ? 57.374 92.314 99.854 1.00 170.10 418 LEU B C 1
ATOM 8746 O O . LEU B 1 438 ? 57.062 93.087 100.765 1.00 167.83 418 LEU B O 1
ATOM 8751 N N . LYS B 1 439 ? 57.404 90.988 99.995 1.00 170.51 419 LYS B N 1
ATOM 8752 C CA . LYS B 1 439 ? 56.923 90.291 101.180 1.00 170.42 419 LYS B CA 1
ATOM 8753 C C . LYS B 1 439 ? 58.039 89.901 102.139 1.00 168.88 419 LYS B C 1
ATOM 8754 O O . LYS B 1 439 ? 57.748 89.522 103.278 1.00 171.23 419 LYS B O 1
ATOM 8760 N N . SER B 1 440 ? 59.296 89.981 101.713 1.00 166.22 420 SER B N 1
ATOM 8761 C CA . SER B 1 440 ? 60.416 89.633 102.575 1.00 166.35 420 SER B CA 1
ATOM 8762 C C . SER B 1 440 ? 61.663 90.335 102.062 1.00 171.48 420 SER B C 1
ATOM 8763 O O . SER B 1 440 ? 61.700 90.832 100.934 1.00 175.48 420 SER B O 1
ATOM 8766 N N . TYR B 1 441 ? 62.686 90.372 102.920 1.00 169.52 421 TYR B N 1
ATOM 8767 C CA . TYR B 1 441 ? 63.954 90.996 102.556 1.00 168.45 421 TYR B CA 1
ATOM 8768 C C . TYR B 1 441 ? 64.582 90.364 101.318 1.00 174.01 421 TYR B C 1
ATOM 8769 O O . TYR B 1 441 ? 65.360 91.020 100.618 1.00 175.15 421 TYR B O 1
ATOM 8778 N N . THR B 1 442 ? 64.267 89.102 101.033 1.00 175.94 422 THR B N 1
ATOM 8779 C CA . THR B 1 442 ? 64.951 88.335 100.000 1.00 176.73 422 THR B CA 1
ATOM 8780 C C . THR B 1 442 ? 63.951 87.585 99.127 1.00 184.34 422 THR B C 1
ATOM 8781 O O . THR B 1 442 ? 62.762 87.497 99.441 1.00 184.62 422 THR B O 1
ATOM 8785 N N . SER B 1 443 ? 64.459 87.105 97.983 1.00 189.36 423 SER B N 1
ATOM 8786 C CA . SER B 1 443 ? 63.760 86.192 97.063 1.00 194.92 423 SER B CA 1
ATOM 8787 C C . SER B 1 443 ? 62.635 86.874 96.280 1.00 192.64 423 SER B C 1
ATOM 8788 O O . SER B 1 443 ? 61.607 86.259 95.997 1.00 193.12 423 SER B O 1
ATOM 8791 N N . GLN B 1 444 ? 62.833 88.138 95.900 1.00 184.96 424 GLN B N 1
ATOM 8792 C CA . GLN B 1 444 ? 61.768 88.943 95.308 1.00 187.46 424 GLN B CA 1
ATOM 8793 C C . GLN B 1 444 ? 62.239 89.666 94.049 1.00 188.28 424 GLN B C 1
ATOM 8794 O O . GLN B 1 444 ? 61.742 90.749 93.730 1.00 191.42 424 GLN B O 1
ATOM 8800 N N . LYS B 1 445 ? 63.199 89.082 93.325 1.00 184.08 425 LYS B N 1
ATOM 8801 C CA . LYS B 1 445 ? 63.895 89.812 92.265 1.00 187.06 425 LYS B CA 1
ATOM 8802 C C . LYS B 1 445 ? 62.957 90.271 91.152 1.00 189.62 425 LYS B C 1
ATOM 8803 O O . LYS B 1 445 ? 63.115 91.374 90.619 1.00 191.66 425 LYS B O 1
ATOM 8809 N N . ASN B 1 446 ? 61.993 89.432 90.766 1.00 186.50 426 ASN B N 1
ATOM 8810 C CA . ASN B 1 446 ? 61.049 89.808 89.712 1.00 186.78 426 ASN B CA 1
ATOM 8811 C C . ASN B 1 446 ? 60.218 91.037 90.073 1.00 185.80 426 ASN B C 1
ATOM 8812 O O . ASN B 1 446 ? 60.012 91.924 89.235 1.00 184.59 426 ASN B O 1
ATOM 8817 N N . GLU B 1 447 ? 59.749 91.121 91.317 1.00 184.94 427 GLU B N 1
ATOM 8818 C CA . GLU B 1 447 ? 58.977 92.284 91.747 1.00 182.73 427 GLU B CA 1
ATOM 8819 C C . GLU B 1 447 ? 59.819 93.556 91.751 1.00 181.26 427 GLU B C 1
ATOM 8820 O O . GLU B 1 447 ? 59.366 94.614 91.296 1.00 181.35 427 GLU B O 1
ATOM 8826 N N . ARG B 1 448 ? 61.041 93.475 92.274 1.00 176.05 428 ARG B N 1
ATOM 8827 C CA . ARG B 1 448 ? 61.941 94.623 92.258 1.00 170.25 428 ARG B CA 1
ATOM 8828 C C . ARG B 1 448 ? 62.295 95.049 90.837 1.00 172.75 428 ARG B C 1
ATOM 8829 O O . ARG B 1 448 ? 62.371 96.250 90.540 1.00 179.29 428 ARG B O 1
ATOM 8837 N N . HIS B 1 449 ? 62.477 94.084 89.935 1.00 170.55 429 HIS B N 1
ATOM 8838 C CA . HIS B 1 449 ? 62.698 94.413 88.531 1.00 176.80 429 HIS B CA 1
ATOM 8839 C C . HIS B 1 449 ? 61.496 95.120 87.919 1.00 178.62 429 HIS B C 1
ATOM 8840 O O . HIS B 1 449 ? 61.658 96.090 87.174 1.00 179.85 429 HIS B O 1
ATOM 8847 N N . LYS B 1 450 ? 60.284 94.647 88.214 1.00 178.84 430 LYS B N 1
ATOM 8848 C CA . LYS B 1 450 ? 59.083 95.329 87.734 1.00 177.92 430 LYS B CA 1
ATOM 8849 C C . LYS B 1 450 ? 59.024 96.769 88.235 1.00 175.90 430 LYS B C 1
ATOM 8850 O O . LYS B 1 450 ? 58.776 97.704 87.459 1.00 177.63 430 LYS B O 1
ATOM 8856 N N . ILE B 1 451 ? 59.215 96.955 89.542 1.00 171.42 431 ILE B N 1
ATOM 8857 C CA . ILE B 1 451 ? 59.155 98.286 90.145 1.00 165.96 431 ILE B CA 1
ATOM 8858 C C . ILE B 1 451 ? 60.160 99.229 89.492 1.00 166.60 431 ILE B C 1
ATOM 8859 O O . ILE B 1 451 ? 59.816 100.347 89.084 1.00 172.01 431 ILE B O 1
ATOM 8864 N N . VAL B 1 452 ? 61.402 98.771 89.318 1.00 164.35 432 VAL B N 1
ATOM 8865 C CA . VAL B 1 452 ? 62.408 99.662 88.747 1.00 165.99 432 VAL B CA 1
ATOM 8866 C C . VAL B 1 452 ? 62.186 99.876 87.253 1.00 175.23 432 VAL B C 1
ATOM 8867 O O . VAL B 1 452 ? 62.453 100.968 86.735 1.00 182.49 432 VAL B O 1
ATOM 8871 N N . LYS B 1 453 ? 61.666 98.877 86.538 1.00 174.07 433 LYS B N 1
ATOM 8872 C CA . LYS B 1 453 ? 61.376 99.063 85.121 1.00 176.77 433 LYS B CA 1
ATOM 8873 C C . LYS B 1 453 ? 60.305 100.127 84.920 1.00 177.28 433 LYS B C 1
ATOM 8874 O O . LYS B 1 453 ? 60.449 101.026 84.079 1.00 181.90 433 LYS B O 1
ATOM 8880 N N . GLU B 1 454 ? 59.208 100.034 85.674 1.00 175.48 434 GLU B N 1
ATOM 8881 C CA . GLU B 1 454 ? 58.151 101.023 85.494 1.00 178.08 434 GLU B CA 1
ATOM 8882 C C . GLU B 1 454 ? 58.559 102.398 86.011 1.00 177.51 434 GLU B C 1
ATOM 8883 O O . GLU B 1 454 ? 58.091 103.412 85.481 1.00 178.40 434 GLU B O 1
ATOM 8889 N N . ILE B 1 455 ? 59.433 102.471 87.021 1.00 175.51 435 ILE B N 1
ATOM 8890 C CA . ILE B 1 455 ? 59.989 103.771 87.394 1.00 168.62 435 ILE B CA 1
ATOM 8891 C C . ILE B 1 455 ? 60.837 104.354 86.268 1.00 171.28 435 ILE B C 1
ATOM 8892 O O . ILE B 1 455 ? 60.798 105.561 86.011 1.00 177.34 435 ILE B O 1
ATOM 8897 N N . HIS B 1 456 ? 61.612 103.516 85.578 1.00 173.56 436 HIS B N 1
ATOM 8898 C CA . HIS B 1 456 ? 62.343 103.975 84.397 1.00 176.18 436 HIS B CA 1
ATOM 8899 C C . HIS B 1 456 ? 61.416 104.505 83.305 1.00 180.02 436 HIS B C 1
ATOM 8900 O O . HIS B 1 456 ? 61.663 105.572 82.723 1.00 183.70 436 HIS B O 1
ATOM 8907 N N . GLU B 1 457 ? 60.314 103.797 83.055 1.00 179.96 437 GLU B N 1
ATOM 8908 C CA . GLU B 1 457 ? 59.324 104.256 82.079 1.00 183.97 437 GLU B CA 1
ATOM 8909 C C . GLU B 1 457 ? 58.681 105.581 82.478 1.00 182.83 437 GLU B C 1
ATOM 8910 O O . GLU B 1 457 ? 58.528 106.488 81.647 1.00 184.28 437 GLU B O 1
ATOM 8916 N N . GLN B 1 458 ? 58.300 105.721 83.746 1.00 180.40 438 GLN B N 1
ATOM 8917 C CA . GLN B 1 458 ? 57.695 106.975 84.179 1.00 180.02 438 GLN B CA 1
ATOM 8918 C C . GLN B 1 458 ? 58.689 108.131 84.225 1.00 179.79 438 GLN B C 1
ATOM 8919 O O . GLN B 1 458 ? 58.302 109.273 83.975 1.00 181.72 438 GLN B O 1
ATOM 8925 N N . LEU B 1 459 ? 59.961 107.875 84.539 1.00 178.16 439 LEU B N 1
ATOM 8926 C CA . LEU B 1 459 ? 60.971 108.923 84.410 1.00 174.41 439 LEU B CA 1
ATOM 8927 C C . LEU B 1 459 ? 61.180 109.354 82.960 1.00 181.88 439 LEU B C 1
ATOM 8928 O O . LEU B 1 459 ? 61.375 110.545 82.682 1.00 188.86 439 LEU B O 1
ATOM 8933 N N . LYS B 1 460 ? 61.090 108.414 82.015 1.00 181.45 440 LYS B N 1
ATOM 8934 C CA . LYS B 1 460 ? 61.117 108.801 80.604 1.00 184.26 440 LYS B CA 1
ATOM 8935 C C . LYS B 1 460 ? 59.914 109.659 80.220 1.00 189.74 440 LYS B C 1
ATOM 8936 O O . LYS B 1 460 ? 60.062 110.687 79.541 1.00 193.37 440 LYS B O 1
ATOM 8942 N N . ALA B 1 461 ? 58.720 109.271 80.667 1.00 188.55 441 ALA B N 1
ATOM 8943 C CA . ALA B 1 461 ? 57.533 110.083 80.405 1.00 191.17 441 ALA B CA 1
ATOM 8944 C C . ALA B 1 461 ? 57.639 111.470 81.033 1.00 191.94 441 ALA B C 1
ATOM 8945 O O . ALA B 1 461 ? 57.262 112.470 80.412 1.00 195.10 441 ALA B O 1
ATOM 8947 N N . PHE B 1 462 ? 58.139 111.546 82.267 1.00 189.05 442 PHE B N 1
ATOM 8948 C CA . PHE B 1 462 ? 58.402 112.828 82.915 1.00 188.18 442 PHE B CA 1
ATOM 8949 C C . PHE B 1 462 ? 59.345 113.702 82.098 1.00 191.18 442 PHE B C 1
ATOM 8950 O O . PHE B 1 462 ? 59.094 114.898 81.913 1.00 192.94 442 PHE B O 1
ATOM 8958 N N . TRP B 1 463 ? 60.444 113.124 81.609 1.00 192.61 443 TRP B N 1
ATOM 8959 C CA . TRP B 1 463 ? 61.387 113.898 80.806 1.00 194.50 443 TRP B CA 1
ATOM 8960 C C . TRP B 1 463 ? 60.737 114.397 79.517 1.00 197.32 443 TRP B C 1
ATOM 8961 O O . TRP B 1 463 ? 61.042 115.498 79.044 1.00 199.18 443 TRP B O 1
ATOM 8972 N N . ARG B 1 464 ? 59.835 113.598 78.938 1.00 199.10 444 ARG B N 1
ATOM 8973 C CA . ARG B 1 464 ? 59.057 114.051 77.782 1.00 203.48 444 ARG B CA 1
ATOM 8974 C C . ARG B 1 464 ? 58.150 115.240 78.099 1.00 204.94 444 ARG B C 1
ATOM 8975 O O . ARG B 1 464 ? 58.045 116.175 77.297 1.00 205.98 444 ARG B O 1
ATOM 8983 N N . GLU B 1 465 ? 57.481 115.223 79.249 1.00 204.54 445 GLU B N 1
ATOM 8984 C CA . GLU B 1 465 ? 56.385 116.149 79.533 1.00 203.91 445 GLU B CA 1
ATOM 8985 C C . GLU B 1 465 ? 56.804 117.413 80.277 1.00 203.59 445 GLU B C 1
ATOM 8986 O O . GLU B 1 465 ? 56.217 118.476 80.047 1.00 204.14 445 GLU B O 1
ATOM 8992 N N . LYS B 1 466 ? 57.807 117.334 81.148 1.00 203.47 446 LYS B N 1
ATOM 8993 C CA . LYS B 1 466 ? 58.069 118.343 82.170 1.00 202.97 446 LYS B CA 1
ATOM 8994 C C . LYS B 1 466 ? 59.432 119.009 82.012 1.00 203.84 446 LYS B C 1
ATOM 8995 O O . LYS B 1 466 ? 59.856 119.748 82.909 1.00 202.45 446 LYS B O 1
ATOM 9001 N N . GLU B 1 467 ? 60.136 118.738 80.909 1.00 205.90 447 GLU B N 1
ATOM 9002 C CA . GLU B 1 467 ? 61.528 119.145 80.736 1.00 209.84 447 GLU B CA 1
ATOM 9003 C C . GLU B 1 467 ? 61.782 120.627 80.999 1.00 210.55 447 GLU B C 1
ATOM 9004 O O . GLU B 1 467 ? 62.874 120.989 81.451 1.00 209.40 447 GLU B O 1
ATOM 9010 N N . GLU B 1 468 ? 60.812 121.499 80.733 1.00 208.45 448 GLU B N 1
ATOM 9011 C CA . GLU B 1 468 ? 61.013 122.933 80.926 1.00 206.58 448 GLU B CA 1
ATOM 9012 C C . GLU B 1 468 ? 60.407 123.466 82.220 1.00 202.56 448 GLU B C 1
ATOM 9013 O O . GLU B 1 468 ? 60.526 124.664 82.494 1.00 199.67 448 GLU B O 1
ATOM 9019 N N . GLU B 1 469 ? 59.761 122.618 83.015 1.00 201.76 449 GLU B N 1
ATOM 9020 C CA . GLU B 1 469 ? 59.185 123.036 84.286 1.00 199.62 449 GLU B CA 1
ATOM 9021 C C . GLU B 1 469 ? 60.206 122.974 85.419 1.00 196.76 449 GLU B C 1
ATOM 9022 O O . GLU B 1 469 ? 60.138 123.783 86.347 1.00 194.29 449 GLU B O 1
ATOM 9028 N N . LEU B 1 470 ? 61.237 122.145 85.299 1.00 195.67 450 LEU B N 1
ATOM 9029 C CA . LEU B 1 470 ? 62.304 122.147 86.289 1.00 185.38 450 LEU B CA 1
ATOM 9030 C C . LEU B 1 470 ? 63.234 123.340 86.115 1.00 180.76 450 LEU B C 1
ATOM 9031 O O . LEU B 1 470 ? 63.525 123.767 84.994 1.00 182.73 450 LEU B O 1
ATOM 9036 N N . GLU B 1 471 ? 63.704 123.871 87.243 1.00 173.89 451 GLU B N 1
ATOM 9037 C CA . GLU B 1 471 ? 64.719 124.914 87.275 1.00 174.26 451 GLU B CA 1
ATOM 9038 C C . GLU B 1 471 ? 66.138 124.356 87.303 1.00 175.74 451 GLU B C 1
ATOM 9039 O O . GLU B 1 471 ? 67.089 125.118 87.502 1.00 173.29 451 GLU B O 1
ATOM 9045 N N . VAL B 1 472 ? 66.297 123.047 87.116 1.00 176.81 452 VAL B N 1
ATOM 9046 C CA . VAL B 1 472 ? 67.595 122.394 87.024 1.00 167.08 452 VAL B CA 1
ATOM 9047 C C . VAL B 1 472 ? 67.578 121.491 85.801 1.00 166.35 452 VAL B C 1
ATOM 9048 O O . VAL B 1 472 ? 66.526 120.995 85.386 1.00 174.43 452 VAL B O 1
ATOM 9052 N N . SER B 1 473 ? 68.751 121.286 85.213 1.00 161.82 453 SER B N 1
ATOM 9053 C CA . SER B 1 473 ? 68.855 120.359 84.098 1.00 167.31 453 SER B CA 1
ATOM 9054 C C . SER B 1 473 ? 68.759 118.916 84.579 1.00 171.34 453 SER B C 1
ATOM 9055 O O . SER B 1 473 ? 69.219 118.562 85.667 1.00 171.42 453 SER B O 1
ATOM 9058 N N . PHE B 1 474 ? 68.142 118.081 83.746 1.00 175.36 454 PHE B N 1
ATOM 9059 C CA . PHE B 1 474 ? 67.877 116.682 84.057 1.00 175.41 454 PHE B CA 1
ATOM 9060 C C . PHE B 1 474 ? 68.576 115.830 83.008 1.00 180.68 454 PHE B C 1
ATOM 9061 O O . PHE B 1 474 ? 68.313 115.979 81.810 1.00 185.48 454 PHE B O 1
ATOM 9069 N N . GLU B 1 475 ? 69.460 114.943 83.454 1.00 181.64 455 GLU B N 1
ATOM 9070 C CA . GLU B 1 475 ? 69.944 113.871 82.590 1.00 186.11 455 GLU B CA 1
ATOM 9071 C C . GLU B 1 475 ? 68.877 112.795 82.430 1.00 190.29 455 GLU B C 1
ATOM 9072 O O . GLU B 1 475 ? 68.339 112.313 83.432 1.00 187.58 455 GLU B O 1
ATOM 9078 N N . PRO B 1 476 ? 68.574 112.368 81.207 1.00 194.95 456 PRO B N 1
ATOM 9079 C CA . PRO B 1 476 ? 67.744 111.172 81.014 1.00 194.65 456 PRO B CA 1
ATOM 9080 C C . PRO B 1 476 ? 68.340 109.964 81.714 1.00 192.27 456 PRO B C 1
ATOM 9081 O O . PRO B 1 476 ? 69.568 109.794 81.747 1.00 189.48 456 PRO B O 1
ATOM 9085 N N . PRO B 1 477 ? 67.500 109.109 82.295 1.00 190.92 457 PRO B N 1
ATOM 9086 C CA . PRO B 1 477 ? 68.011 107.921 82.990 1.00 187.99 457 PRO B CA 1
ATOM 9087 C C . PRO B 1 477 ? 68.731 106.972 82.043 1.00 191.41 457 PRO B C 1
ATOM 9088 O O . PRO B 1 477 ? 68.253 106.676 80.946 1.00 194.18 457 PRO B O 1
ATOM 9092 N N . LYS B 1 478 ? 69.891 106.498 82.481 1.00 193.27 458 LYS B N 1
ATOM 9093 C CA . LYS B 1 478 ? 70.711 105.549 81.739 1.00 198.63 458 LYS B CA 1
ATOM 9094 C C . LYS B 1 478 ? 70.733 104.252 82.533 1.00 202.32 458 LYS B C 1
ATOM 9095 O O . LYS B 1 478 ? 71.116 104.251 83.708 1.00 199.48 458 LYS B O 1
ATOM 9101 N N . TRP B 1 479 ? 70.322 103.154 81.903 1.00 204.58 459 TRP B N 1
ATOM 9102 C CA . TRP B 1 479 ? 70.030 101.946 82.658 1.00 203.41 459 TRP B CA 1
ATOM 9103 C C . TRP B 1 479 ? 70.326 100.698 81.843 1.00 206.84 459 TRP B C 1
ATOM 9104 O O . TRP B 1 479 ? 70.246 100.697 80.612 1.00 208.61 459 TRP B O 1
ATOM 9115 N N . LYS B 1 480 ? 70.664 99.634 82.567 1.00 209.45 460 LYS B N 1
ATOM 9116 C CA . LYS B 1 480 ? 70.905 98.301 82.037 1.00 210.07 460 LYS B CA 1
ATOM 9117 C C . LYS B 1 480 ? 70.215 97.309 82.959 1.00 207.38 460 LYS B C 1
ATOM 9118 O O . LYS B 1 480 ? 70.249 97.475 84.180 1.00 208.03 460 LYS B O 1
ATOM 9124 N N . ALA B 1 481 ? 69.568 96.304 82.371 1.00 205.24 461 ALA B N 1
ATOM 9125 C CA . ALA B 1 481 ? 68.600 95.489 83.105 1.00 204.27 461 ALA B CA 1
ATOM 9126 C C . ALA B 1 481 ? 69.081 94.982 84.465 1.00 206.68 461 ALA B C 1
ATOM 9127 O O . ALA B 1 481 ? 68.279 95.012 85.413 1.00 206.65 461 ALA B O 1
ATOM 9129 N N . PRO B 1 482 ? 70.323 94.512 84.647 1.00 208.73 462 PRO B N 1
ATOM 9130 C CA . PRO B 1 482 ? 70.737 94.068 85.986 1.00 208.32 462 PRO B CA 1
ATOM 9131 C C . PRO B 1 482 ? 71.234 95.180 86.898 1.00 206.83 462 PRO B C 1
ATOM 9132 O O . PRO B 1 482 ? 71.343 94.953 88.111 1.00 204.96 462 PRO B O 1
ATOM 9136 N N . ARG B 1 483 ? 71.536 96.360 86.369 1.00 205.88 463 ARG B N 1
ATOM 9137 C CA . ARG B 1 483 ? 72.162 97.420 87.145 1.00 203.97 463 ARG B CA 1
ATOM 9138 C C . ARG B 1 483 ? 71.104 98.246 87.873 1.00 201.47 463 ARG B C 1
ATOM 9139 O O . ARG B 1 483 ? 69.910 98.177 87.574 1.00 200.41 463 ARG B O 1
ATOM 9147 N N . VAL B 1 484 ? 71.560 99.029 88.852 1.00 199.06 464 VAL B N 1
ATOM 9148 C CA . VAL B 1 484 ? 70.702 100.030 89.475 1.00 191.83 464 VAL B CA 1
ATOM 9149 C C . VAL B 1 484 ? 70.344 101.121 88.474 1.00 189.50 4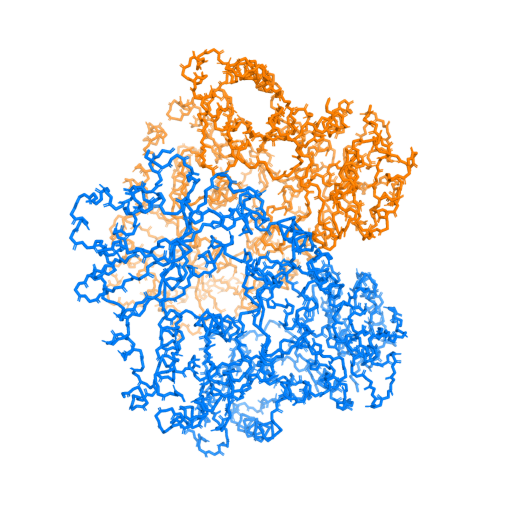64 VAL B C 1
ATOM 9150 O O . VAL B 1 484 ? 71.161 101.516 87.631 1.00 191.42 464 VAL B O 1
ATOM 9154 N N . LEU B 1 485 ? 69.107 101.602 88.557 1.00 184.10 465 LEU B N 1
ATOM 9155 C CA . LEU B 1 485 ? 68.683 102.786 87.823 1.00 181.15 465 LEU B CA 1
ATOM 9156 C C . LEU B 1 485 ? 69.242 104.043 88.477 1.00 176.59 465 LEU B C 1
ATOM 9157 O O . LEU B 1 485 ? 69.261 104.162 89.704 1.00 175.62 465 LEU B O 1
ATOM 9162 N N . SER B 1 486 ? 69.702 104.984 87.654 1.00 173.62 466 SER B N 1
ATOM 9163 C CA . SER B 1 486 ? 70.294 106.204 88.181 1.00 167.28 466 SER B CA 1
ATOM 9164 C C . SER B 1 486 ? 70.068 107.358 87.213 1.00 167.80 466 SER B C 1
ATOM 9165 O O . SER B 1 486 ? 69.920 107.157 86.005 1.00 177.43 466 SER B O 1
ATOM 9168 N N . PHE B 1 487 ? 70.048 108.570 87.765 1.00 161.36 467 PHE B N 1
ATOM 9169 C CA . PHE B 1 487 ? 69.930 109.797 86.991 1.00 160.15 467 PHE B CA 1
ATOM 9170 C C . PHE B 1 487 ? 70.600 110.916 87.775 1.00 160.31 467 PHE B C 1
ATOM 9171 O O . PHE B 1 487 ? 70.861 110.783 88.972 1.00 164.53 467 PHE B O 1
ATOM 9179 N N . SER B 1 488 ? 70.884 112.025 87.093 1.00 158.40 468 SER B N 1
ATOM 9180 C CA . SER B 1 488 ? 71.604 113.131 87.710 1.00 154.93 468 SER B CA 1
ATOM 9181 C C . SER B 1 488 ? 70.931 114.462 87.414 1.00 156.87 468 SER B C 1
ATOM 9182 O O . SER B 1 488 ? 70.454 114.696 86.300 1.00 167.44 468 SER B O 1
ATOM 9185 N N . LEU B 1 489 ? 70.900 115.328 88.422 1.00 155.52 469 LEU B N 1
ATOM 9186 C CA . LEU B 1 489 ? 70.418 116.697 88.299 1.00 159.29 469 LEU B CA 1
ATOM 9187 C C . LEU B 1 489 ? 71.606 117.650 88.315 1.00 156.85 469 LEU B C 1
ATOM 9188 O O . LEU B 1 489 ? 72.463 117.559 89.199 1.00 157.27 469 LEU B O 1
ATOM 9193 N N . LYS B 1 490 ? 71.654 118.560 87.347 1.00 155.44 470 LYS B N 1
ATOM 9194 C CA . LYS B 1 490 ? 72.780 119.468 87.181 1.00 156.11 470 LYS B CA 1
ATOM 9195 C C . LYS B 1 490 ? 72.297 120.909 87.245 1.00 158.31 470 LYS B C 1
ATOM 9196 O O . LYS B 1 490 ? 71.213 121.232 86.751 1.00 165.42 470 LYS B O 1
ATOM 9202 N N . SER B 1 491 ? 73.106 121.771 87.856 1.00 153.48 471 SER B N 1
ATOM 9203 C CA . SER B 1 491 ? 72.823 123.198 87.848 1.00 154.13 471 SER B CA 1
ATOM 9204 C C . SER B 1 491 ? 72.856 123.743 86.425 1.00 158.86 471 SER B C 1
ATOM 9205 O O . SER B 1 491 ? 73.610 123.271 85.571 1.00 159.21 471 SER B O 1
ATOM 9208 N N . LYS B 1 492 ? 72.018 124.749 86.172 1.00 158.91 472 LYS B N 1
ATOM 9209 C CA . LYS B 1 492 ? 72.073 125.487 84.917 1.00 161.05 472 LYS B CA 1
ATOM 9210 C C . LYS B 1 492 ? 73.168 126.545 84.888 1.00 166.53 472 LYS B C 1
ATOM 9211 O O . LYS B 1 492 ? 73.465 127.070 83.810 1.00 172.86 472 LYS B O 1
ATOM 9217 N N . VAL B 1 493 ? 73.770 126.874 86.033 1.00 166.34 473 VAL B N 1
ATOM 9218 C CA . VAL B 1 493 ? 74.660 128.023 86.146 1.00 166.91 473 VAL B CA 1
ATOM 9219 C C . VAL B 1 493 ? 75.943 127.696 86.892 1.00 166.78 473 VAL B C 1
ATOM 9220 O O . VAL B 1 493 ? 76.803 128.568 87.031 1.00 167.33 473 VAL B O 1
ATOM 9224 N N . LEU B 1 494 ? 76.105 126.467 87.377 1.00 165.23 474 LEU B N 1
ATOM 9225 C CA . LEU B 1 494 ? 77.324 126.040 88.046 1.00 159.90 474 LEU B CA 1
ATOM 9226 C C . LEU B 1 494 ? 77.684 124.640 87.571 1.00 161.69 474 LEU B C 1
ATOM 9227 O O . LEU B 1 494 ? 76.894 123.961 86.912 1.00 164.56 474 LEU B O 1
ATOM 9232 N N . ASN B 1 495 ? 78.900 124.213 87.908 1.00 161.49 475 ASN B N 1
ATOM 9233 C CA . ASN B 1 495 ? 79.340 122.851 87.635 1.00 165.23 475 ASN B CA 1
ATOM 9234 C C . ASN B 1 495 ? 78.757 121.824 88.597 1.00 163.95 475 ASN B C 1
ATOM 9235 O O . ASN B 1 495 ? 78.840 120.623 88.316 1.00 162.81 475 ASN B O 1
ATOM 9240 N N . GLU B 1 496 ? 78.182 122.260 89.715 1.00 157.76 476 GLU B N 1
ATOM 9241 C CA . GLU B 1 496 ? 77.726 121.344 90.752 1.00 154.28 476 GLU B CA 1
ATOM 9242 C C . GLU B 1 496 ? 76.641 120.410 90.223 1.00 155.37 476 GLU B C 1
ATOM 9243 O O . GLU B 1 496 ? 75.854 120.770 89.345 1.00 159.30 476 GLU B O 1
ATOM 9249 N N . SER B 1 497 ? 76.609 119.194 90.767 1.00 152.91 477 SER B N 1
ATOM 9250 C CA . SER B 1 497 ? 75.643 118.190 90.344 1.00 150.45 477 SER B CA 1
ATOM 9251 C C . SER B 1 497 ? 75.394 117.212 91.484 1.00 149.51 477 SER B C 1
ATOM 9252 O O . SER B 1 497 ? 76.225 117.045 92.379 1.00 155.00 477 SER B O 1
ATOM 9255 N N . VAL B 1 498 ? 74.229 116.566 91.435 1.00 147.89 478 VAL B N 1
ATOM 9256 C CA . VAL B 1 498 ? 73.853 115.507 92.365 1.00 147.81 478 VAL B CA 1
ATOM 9257 C C . VAL B 1 498 ? 73.406 114.298 91.555 1.00 150.38 478 VAL B C 1
ATOM 9258 O O . VAL B 1 498 ? 72.665 114.438 90.577 1.00 156.30 478 VAL B O 1
ATOM 9262 N N . SER B 1 499 ? 73.856 113.113 91.959 1.00 149.46 479 SER B N 1
ATOM 9263 C CA . SER B 1 499 ? 73.441 111.862 91.336 1.00 151.24 479 SER B CA 1
ATOM 9264 C C . SER B 1 499 ? 72.522 111.073 92.261 1.00 154.90 479 SER B C 1
ATOM 9265 O O . SER B 1 499 ? 72.879 110.793 93.409 1.00 160.56 479 SER B O 1
ATOM 9268 N N . PHE B 1 500 ? 71.347 110.715 91.749 1.00 153.95 480 PHE B N 1
ATOM 9269 C CA . PHE B 1 500 ? 70.352 109.924 92.459 1.00 151.55 480 PHE B CA 1
ATOM 9270 C C . PHE B 1 500 ? 70.350 108.509 91.897 1.00 156.40 480 PHE B C 1
ATOM 9271 O O . PHE B 1 500 ? 70.501 108.318 90.687 1.00 163.85 480 PHE B O 1
ATOM 9279 N N . ASP B 1 501 ? 70.182 107.514 92.768 1.00 154.49 481 ASP B N 1
ATOM 9280 C CA . ASP B 1 501 ? 69.861 106.166 92.319 1.00 160.15 481 ASP B CA 1
ATOM 9281 C C . ASP B 1 501 ? 68.652 105.609 93.061 1.00 160.58 481 ASP B C 1
ATOM 9282 O O . ASP B 1 501 ? 68.370 105.982 94.202 1.00 161.26 481 ASP B O 1
ATOM 9287 N N . VAL B 1 502 ? 67.926 104.727 92.378 1.00 159.18 482 VAL B N 1
ATOM 9288 C CA . VAL B 1 502 ? 66.599 104.274 92.787 1.00 152.06 482 VAL B CA 1
ATOM 9289 C C . VAL B 1 502 ? 66.717 102.855 93.330 1.00 151.79 482 VAL B C 1
ATOM 9290 O O . VAL B 1 502 ? 67.221 101.962 92.639 1.00 155.67 482 VAL B O 1
ATOM 9294 N N . LEU B 1 503 ? 66.255 102.642 94.560 1.00 147.23 483 LEU B N 1
ATOM 9295 C CA . LEU B 1 503 ? 66.559 101.422 95.308 1.00 146.16 483 LEU B CA 1
ATOM 9296 C C . LEU B 1 503 ? 65.285 100.817 95.887 1.00 147.32 483 LEU B C 1
ATOM 9297 O O . LEU B 1 503 ? 64.829 101.239 96.964 1.00 148.26 483 LEU B O 1
ATOM 9302 N N . PRO B 1 504 ? 64.681 99.842 95.207 1.00 143.68 484 PRO B N 1
ATOM 9303 C CA . PRO B 1 504 ? 63.562 99.103 95.804 1.00 134.81 484 PRO B CA 1
ATOM 9304 C C . PRO B 1 504 ? 63.970 98.434 97.108 1.00 137.25 484 PRO B C 1
ATOM 9305 O O . PRO B 1 504 ? 65.056 97.862 97.218 1.00 148.44 484 PRO B O 1
ATOM 9309 N N . ALA B 1 505 ? 63.090 98.508 98.105 1.00 132.93 485 ALA B N 1
ATOM 9310 C CA . ALA B 1 505 ? 63.404 97.961 99.416 1.00 138.07 485 ALA B CA 1
ATOM 9311 C C . ALA B 1 505 ? 62.141 97.439 100.086 1.00 146.00 485 ALA B C 1
ATOM 9312 O O . ALA B 1 505 ? 61.038 97.931 99.840 1.00 148.53 485 ALA B O 1
ATOM 9314 N N . PHE B 1 506 ? 62.324 96.430 100.934 1.00 149.81 486 PHE B N 1
ATOM 9315 C CA . PHE B 1 506 ? 61.252 95.932 101.786 1.00 149.18 486 PHE B CA 1
ATOM 9316 C C . PHE B 1 506 ? 60.910 96.952 102.865 1.00 150.18 486 PHE B C 1
ATOM 9317 O O . PHE B 1 506 ? 61.797 97.449 103.565 1.00 153.48 486 PHE B O 1
ATOM 9325 N N . ASN B 1 507 ? 59.622 97.274 102.991 1.00 148.89 487 ASN B N 1
ATOM 9326 C CA . ASN B 1 507 ? 59.148 98.254 103.971 1.00 149.64 487 ASN B CA 1
ATOM 9327 C C . ASN B 1 507 ? 59.115 97.616 105.363 1.00 154.29 487 ASN B C 1
ATOM 9328 O O . ASN B 1 507 ? 58.063 97.303 105.923 1.00 156.94 487 ASN B O 1
ATOM 9333 N N . ALA B 1 508 ? 60.314 97.423 105.918 1.00 154.30 488 ALA B N 1
ATOM 9334 C CA . ALA B 1 508 ? 60.441 96.786 107.225 1.00 156.52 488 ALA B CA 1
ATOM 9335 C C . ALA B 1 508 ? 59.768 97.607 108.318 1.00 161.54 488 ALA B C 1
ATOM 9336 O O . ALA B 1 508 ? 59.081 97.056 109.185 1.00 167.01 488 ALA B O 1
ATOM 9338 N N . LEU B 1 509 ? 59.955 98.928 108.293 1.00 157.23 489 LEU B N 1
ATOM 9339 C CA . LEU B 1 509 ? 59.435 99.773 109.364 1.00 155.72 489 LEU B CA 1
ATOM 9340 C C . LEU B 1 509 ? 57.914 99.851 109.329 1.00 156.76 489 LEU B C 1
ATOM 9341 O O . LEU B 1 509 ? 57.267 99.909 110.381 1.00 158.12 489 LEU B O 1
ATOM 9346 N N . GLY B 1 510 ? 57.328 99.852 108.137 1.00 158.37 490 GLY B N 1
ATOM 9347 C CA . GLY B 1 510 ? 55.884 99.891 107.993 1.00 161.95 490 GLY B CA 1
ATOM 9348 C C . GLY B 1 510 ? 55.257 101.171 108.509 1.00 163.56 490 GLY B C 1
ATOM 9349 O O . GLY B 1 510 ? 55.921 102.202 108.610 1.00 161.75 490 GLY B O 1
ATOM 9350 N N . THR B 1 517 ? 60.589 105.563 117.616 1.00 160.36 497 THR B N 1
ATOM 9351 C CA . THR B 1 517 ? 61.547 104.515 117.287 1.00 162.46 497 THR B CA 1
ATOM 9352 C C . THR B 1 517 ? 60.845 103.164 117.177 1.00 166.03 497 THR B C 1
ATOM 9353 O O . THR B 1 517 ? 59.878 102.907 117.892 1.00 171.71 497 THR B O 1
ATOM 9357 N N . PRO B 1 518 ? 61.328 102.300 116.285 1.00 164.04 498 PRO B N 1
ATOM 9358 C CA . PRO B 1 518 ? 60.622 101.042 116.026 1.00 169.00 498 PRO B CA 1
ATOM 9359 C C . PRO B 1 518 ? 60.713 100.084 117.203 1.00 170.43 498 PRO B C 1
ATOM 9360 O O . PRO B 1 518 ? 61.689 100.076 117.957 1.00 166.25 498 PRO B O 1
ATOM 9364 N N . SER B 1 519 ? 59.670 99.271 117.355 1.00 171.17 499 SER B N 1
ATOM 9365 C CA . SER B 1 519 ? 59.628 98.270 118.408 1.00 171.63 499 SER B CA 1
ATOM 9366 C C . SER B 1 519 ? 60.401 97.014 118.010 1.00 170.04 499 SER B C 1
ATOM 9367 O O . SER B 1 519 ? 60.575 96.729 116.823 1.00 166.83 499 SER B O 1
ATOM 9370 N N . PRO B 1 520 ? 60.881 96.247 118.995 1.00 170.69 500 PRO B N 1
ATOM 9371 C CA . PRO B 1 520 ? 61.817 95.148 118.696 1.00 168.98 500 PRO B CA 1
ATOM 9372 C C . PRO B 1 520 ? 61.269 94.068 117.774 1.00 165.86 500 PRO B C 1
ATOM 9373 O O . PRO B 1 520 ? 62.061 93.278 117.242 1.00 166.91 500 PRO B O 1
ATOM 9377 N N . GLU B 1 521 ? 59.949 93.982 117.594 1.00 165.35 501 GLU B N 1
ATOM 9378 C CA . GLU B 1 521 ? 59.379 92.996 116.679 1.00 168.11 501 GLU B CA 1
ATOM 9379 C C . GLU B 1 521 ? 59.861 93.161 115.244 1.00 167.97 501 GLU B C 1
ATOM 9380 O O . GLU B 1 521 ? 59.813 92.194 114.476 1.00 167.86 501 GLU B O 1
ATOM 9386 N N . VAL B 1 522 ? 60.318 94.352 114.859 1.00 164.59 502 VAL B N 1
ATOM 9387 C CA . VAL B 1 522 ? 60.909 94.522 113.535 1.00 156.73 502 VAL B CA 1
ATOM 9388 C C . VAL B 1 522 ? 62.351 94.018 113.495 1.00 154.56 502 VAL B C 1
ATOM 9389 O O . VAL B 1 522 ? 62.763 93.374 112.525 1.00 154.24 502 VAL B O 1
ATOM 9393 N N . TYR B 1 523 ? 63.142 94.301 114.533 1.00 152.63 503 TYR B N 1
ATOM 9394 C CA . TYR B 1 523 ? 64.527 93.840 114.562 1.00 152.78 503 TYR B CA 1
ATOM 9395 C C . TYR B 1 523 ? 64.647 92.330 114.730 1.00 157.43 503 TYR B C 1
ATOM 9396 O O . TYR B 1 523 ? 65.633 91.743 114.271 1.00 160.36 503 TYR B O 1
ATOM 9405 N N . ALA B 1 524 ? 63.692 91.693 115.413 1.00 156.22 504 ALA B N 1
ATOM 9406 C CA . ALA B 1 524 ? 63.660 90.231 115.460 1.00 150.21 504 ALA B CA 1
ATOM 9407 C C . ALA B 1 524 ? 63.585 89.603 114.072 1.00 153.75 504 ALA B C 1
ATOM 9408 O O . ALA B 1 524 ? 64.137 88.515 113.856 1.00 156.85 504 ALA B O 1
ATOM 9410 N N . GLY B 1 525 ? 63.032 90.323 113.096 1.00 155.03 505 GLY B N 1
ATOM 9411 C CA . GLY B 1 525 ? 63.032 89.823 111.730 1.00 154.45 505 GLY B CA 1
ATOM 9412 C C . GLY B 1 525 ? 64.422 89.746 111.130 1.00 157.88 505 GLY B C 1
ATOM 9413 O O . GLY B 1 525 ? 64.807 88.719 110.565 1.00 158.32 505 GLY B O 1
ATOM 9414 N N . LEU B 1 526 ? 65.193 90.829 111.233 1.00 159.52 506 LEU B N 1
ATOM 9415 C CA . LEU B 1 526 ? 66.576 90.785 110.771 1.00 155.84 506 LEU B CA 1
ATOM 9416 C C . LEU B 1 526 ? 67.373 89.752 111.554 1.00 155.54 506 LEU B C 1
ATOM 9417 O O . LEU B 1 526 ? 68.115 88.952 110.974 1.00 155.99 506 LEU B O 1
ATOM 9422 N N . ILE B 1 527 ? 67.254 89.782 112.881 1.00 155.48 507 ILE B N 1
ATOM 9423 C CA . ILE B 1 527 ? 68.048 88.908 113.739 1.00 153.41 507 ILE B CA 1
ATOM 9424 C C . ILE B 1 527 ? 67.835 87.441 113.382 1.00 160.00 507 ILE B C 1
ATOM 9425 O O . ILE B 1 527 ? 68.785 86.650 113.379 1.00 164.15 507 ILE B O 1
ATOM 9430 N N . ASP B 1 528 ? 66.600 87.052 113.054 1.00 163.47 508 ASP B N 1
ATOM 9431 C CA . ASP B 1 528 ? 66.361 85.668 112.651 1.00 168.45 508 ASP B CA 1
ATOM 9432 C C . ASP B 1 528 ? 67.022 85.266 111.333 1.00 169.03 508 ASP B C 1
ATOM 9433 O O . ASP B 1 528 ? 67.057 84.069 111.032 1.00 171.10 508 ASP B O 1
ATOM 9438 N N . LEU B 1 529 ? 67.540 86.207 110.540 1.00 165.95 509 LEU B N 1
ATOM 9439 C CA . LEU B 1 529 ? 68.385 85.830 109.407 1.00 166.57 509 LEU B CA 1
ATOM 9440 C C . LEU B 1 529 ? 69.848 85.615 109.788 1.00 169.82 509 LEU B C 1
ATOM 9441 O O . LEU B 1 529 ? 70.471 84.650 109.333 1.00 176.29 509 LEU B O 1
ATOM 9446 N N . TYR B 1 530 ? 70.413 86.494 110.613 1.00 169.40 510 TYR B N 1
ATOM 9447 C CA . TYR B 1 530 ? 71.838 86.449 110.928 1.00 169.79 510 TYR B CA 1
ATOM 9448 C C . TYR B 1 530 ? 72.179 85.531 112.092 1.00 174.30 510 TYR B C 1
ATOM 9449 O O . TYR B 1 530 ? 73.305 85.027 112.158 1.00 179.87 510 TYR B O 1
ATOM 9458 N N . LYS B 1 531 ? 71.245 85.324 113.019 1.00 175.17 511 LYS B N 1
ATOM 9459 C CA . LYS B 1 531 ? 71.498 84.500 114.198 1.00 181.49 511 LYS B CA 1
ATOM 9460 C C . LYS B 1 531 ? 72.054 83.126 113.840 1.00 190.34 511 LYS B C 1
ATOM 9461 O O . LYS B 1 531 ? 72.844 82.557 114.603 1.00 195.24 511 LYS B O 1
ATOM 9467 N N . SER B 1 532 ? 71.670 82.584 112.686 1.00 189.72 512 SER B N 1
ATOM 9468 C CA . SER B 1 532 ? 72.093 81.249 112.283 1.00 195.31 512 SER B CA 1
ATOM 9469 C C . SER B 1 532 ? 73.529 81.159 111.772 1.00 196.55 512 SER B C 1
ATOM 9470 O O . SER B 1 532 ? 74.036 80.040 111.641 1.00 197.67 512 SER B O 1
ATOM 9473 N N . SER B 1 533 ? 74.210 82.270 111.487 1.00 192.47 513 SER B N 1
ATOM 9474 C CA . SER B 1 533 ? 75.547 82.136 110.919 1.00 194.67 513 SER B CA 1
ATOM 9475 C C . SER B 1 533 ? 76.344 83.421 111.095 1.00 193.15 513 SER B C 1
ATOM 9476 O O . SER B 1 533 ? 75.791 84.501 111.307 1.00 191.31 513 SER B O 1
ATOM 9479 N N . ASP B 1 534 ? 77.665 83.275 110.995 1.00 194.28 514 ASP B N 1
ATOM 9480 C CA . ASP B 1 534 ? 78.568 84.404 110.800 1.00 195.78 514 ASP B CA 1
ATOM 9481 C C . ASP B 1 534 ? 78.482 84.907 109.363 1.00 195.96 514 ASP B C 1
ATOM 9482 O O . ASP B 1 534 ? 78.687 84.141 108.416 1.00 195.37 514 ASP B O 1
ATOM 9487 N N . LEU B 1 535 ? 78.188 86.192 109.202 1.00 194.26 515 LEU B N 1
ATOM 9488 C CA . LEU B 1 535 ? 78.099 86.828 107.896 1.00 189.77 515 LEU B CA 1
ATOM 9489 C C . LEU B 1 535 ? 78.540 88.274 108.048 1.00 188.40 515 LEU B C 1
ATOM 9490 O O . LEU B 1 535 ? 78.489 88.827 109.152 1.00 188.58 515 LEU B O 1
ATOM 9495 N N . PRO B 1 536 ? 78.984 88.914 106.966 1.00 186.21 516 PRO B N 1
ATOM 9496 C CA . PRO B 1 536 ? 78.972 90.378 106.941 1.00 178.58 516 PRO B CA 1
ATOM 9497 C C . PRO B 1 536 ? 77.559 90.913 107.111 1.00 177.15 516 PRO B C 1
ATOM 9498 O O . PRO B 1 536 ? 76.578 90.280 106.715 1.00 177.55 516 PRO B O 1
ATOM 9502 N N . GLY B 1 537 ? 77.463 92.099 107.707 1.00 168.71 517 GLY B N 1
ATOM 9503 C CA . GLY B 1 537 ? 76.188 92.729 107.960 1.00 163.44 517 GLY B CA 1
ATOM 9504 C C . GLY B 1 537 ? 75.808 93.774 106.920 1.00 162.03 517 GLY B C 1
ATOM 9505 O O . GLY B 1 537 ? 76.571 94.113 106.021 1.00 168.10 517 GLY B O 1
ATOM 9506 N N . GLY B 1 538 ? 74.587 94.282 107.068 1.00 156.56 518 GLY B N 1
ATOM 9507 C CA . GLY B 1 538 ? 74.212 95.565 106.515 1.00 157.93 518 GLY B CA 1
ATOM 9508 C C . GLY B 1 538 ? 73.735 95.584 105.079 1.00 160.36 518 GLY B C 1
ATOM 9509 O O . GLY B 1 538 ? 73.485 96.673 104.551 1.00 166.57 518 GLY B O 1
ATOM 9510 N N . GLU B 1 539 ? 73.622 94.434 104.413 1.00 156.24 519 GLU B N 1
ATOM 9511 C CA . GLU B 1 539 ? 73.080 94.448 103.059 1.00 159.49 519 GLU B CA 1
ATOM 9512 C C . GLU B 1 539 ? 71.628 94.916 103.012 1.00 158.40 519 GLU B C 1
ATOM 9513 O O . GLU B 1 539 ? 71.165 95.354 101.953 1.00 157.88 519 GLU B O 1
ATOM 9519 N N . PHE B 1 540 ? 70.902 94.834 104.125 1.00 154.41 520 PHE B N 1
ATOM 9520 C CA . PHE B 1 540 ? 69.541 95.347 104.239 1.00 149.93 520 PHE B CA 1
ATOM 9521 C C . PHE B 1 540 ? 69.478 96.760 104.815 1.00 146.54 520 PHE B C 1
ATOM 9522 O O . PHE B 1 540 ? 68.404 97.193 105.245 1.00 149.06 520 PHE B O 1
ATOM 9530 N N . SER B 1 541 ? 70.609 97.468 104.854 1.00 143.48 521 SER B N 1
ATOM 9531 C CA . SER B 1 541 ? 70.674 98.816 105.416 1.00 140.17 521 SER B CA 1
ATOM 9532 C C . SER B 1 541 ? 69.637 99.769 104.825 1.00 140.16 521 SER B C 1
ATOM 9533 O O . SER B 1 541 ? 69.052 100.581 105.549 1.00 141.32 521 SER B O 1
ATOM 9536 N N . THR B 1 542 ? 69.405 99.695 103.511 1.00 140.01 522 THR B N 1
ATOM 9537 C CA . THR B 1 542 ? 68.492 100.628 102.849 1.00 139.67 522 THR B CA 1
ATOM 9538 C C . THR B 1 542 ? 67.070 100.567 103.396 1.00 139.29 522 THR B C 1
ATOM 9539 O O . THR B 1 542 ? 66.354 101.572 103.351 1.00 136.36 522 THR B O 1
ATOM 9543 N N . CYS B 1 543 ? 66.635 99.411 103.900 1.00 142.75 523 CYS B N 1
ATOM 9544 C CA . CYS B 1 543 ? 65.313 99.318 104.517 1.00 138.49 523 CYS B CA 1
ATOM 9545 C C . CYS B 1 543 ? 65.146 100.272 105.697 1.00 142.04 523 CYS B C 1
ATOM 9546 O O . CYS B 1 543 ? 64.020 100.672 106.009 1.00 146.36 523 CYS B O 1
ATOM 9549 N N . PHE B 1 544 ? 66.240 100.650 106.360 1.00 139.22 524 PHE B N 1
ATOM 9550 C CA . PHE B 1 544 ? 66.198 101.493 107.551 1.00 134.93 524 PHE B CA 1
ATOM 9551 C C . PHE B 1 544 ? 66.691 102.915 107.298 1.00 135.60 524 PHE B C 1
ATOM 9552 O O . PHE B 1 544 ? 67.061 103.612 108.246 1.00 138.31 524 PHE B O 1
ATOM 9560 N N . THR B 1 545 ? 66.724 103.344 106.034 1.00 136.40 525 THR B N 1
ATOM 9561 C CA . THR B 1 545 ? 67.320 104.626 105.659 1.00 133.84 525 THR B CA 1
ATOM 9562 C C . THR B 1 545 ? 66.773 105.798 106.476 1.00 126.21 525 THR B C 1
ATOM 9563 O O . THR B 1 545 ? 67.508 106.745 106.779 1.00 128.70 525 THR B O 1
ATOM 9567 N N . VAL B 1 546 ? 65.488 105.759 106.834 1.00 122.60 526 VAL B N 1
ATOM 9568 C CA . VAL B 1 546 ? 64.884 106.834 107.623 1.00 127.36 526 VAL B CA 1
ATOM 9569 C C . VAL B 1 546 ? 65.561 106.980 108.983 1.00 125.95 526 VAL B C 1
ATOM 9570 O O . VAL B 1 546 ? 65.759 108.098 109.473 1.00 130.51 526 VAL B O 1
ATOM 9574 N N . LEU B 1 547 ? 65.927 105.866 109.614 1.00 122.45 527 LEU B N 1
ATOM 9575 C CA . LEU B 1 547 ? 66.597 105.939 110.911 1.00 124.10 527 LEU B CA 1
ATOM 9576 C C . LEU B 1 547 ? 68.030 106.449 110.798 1.00 129.04 527 LEU B C 1
ATOM 9577 O O . LEU B 1 547 ? 68.540 107.063 111.741 1.00 129.12 527 LEU B O 1
ATOM 9582 N N . GLN B 1 548 ? 68.697 106.200 109.672 1.00 128.87 528 GLN B N 1
ATOM 9583 C CA . GLN B 1 548 ? 70.033 106.752 109.456 1.00 125.91 528 GLN B CA 1
ATOM 9584 C C . GLN B 1 548 ? 69.990 108.259 109.236 1.00 124.79 528 GLN B C 1
ATOM 9585 O O . GLN B 1 548 ? 70.736 109.011 109.873 1.00 129.19 528 GLN B O 1
ATOM 9591 N N . ARG B 1 549 ? 69.129 108.713 108.326 1.00 122.02 529 ARG B N 1
ATOM 9592 C CA . ARG B 1 549 ? 68.997 110.140 108.040 1.00 116.65 529 ARG B CA 1
ATOM 9593 C C . ARG B 1 549 ? 68.647 110.942 109.289 1.00 118.49 529 ARG B C 1
ATOM 9594 O O . ARG B 1 549 ? 69.263 111.979 109.565 1.00 124.19 529 ARG B O 1
ATOM 9602 N N . ASN B 1 550 ? 67.649 110.491 110.047 1.00 122.18 530 ASN B N 1
ATOM 9603 C CA . ASN B 1 550 ? 67.237 111.197 111.255 1.00 125.49 530 ASN B CA 1
ATOM 9604 C C . ASN B 1 550 ? 68.295 111.191 112.352 1.00 125.84 530 ASN B C 1
ATOM 9605 O O . ASN B 1 550 ? 68.157 111.945 113.320 1.00 130.12 530 ASN B O 1
ATOM 9610 N N . PHE B 1 551 ? 69.336 110.367 112.234 1.00 121.56 531 PHE B N 1
ATOM 9611 C CA . PHE B 1 551 ? 70.398 110.365 113.234 1.00 123.59 531 PHE B CA 1
ATOM 9612 C C . PHE B 1 551 ? 71.433 111.456 112.985 1.00 126.08 531 PHE B C 1
ATOM 9613 O O . PHE B 1 551 ? 71.906 112.089 113.934 1.00 126.59 531 PHE B O 1
ATOM 9621 N N . ILE B 1 552 ? 71.794 111.697 111.727 1.00 124.10 532 ILE B N 1
ATOM 9622 C CA . ILE B 1 552 ? 72.784 112.725 111.421 1.00 119.72 532 ILE B CA 1
ATOM 9623 C C . ILE B 1 552 ? 72.151 114.093 111.172 1.00 129.09 532 ILE B C 1
ATOM 9624 O O . ILE B 1 552 ? 72.739 115.118 111.532 1.00 135.68 532 ILE B O 1
ATOM 9629 N N . ARG B 1 553 ? 70.954 114.135 110.595 1.00 133.40 533 ARG B N 1
ATOM 9630 C CA . ARG B 1 553 ? 70.200 115.377 110.501 1.00 132.30 533 ARG B CA 1
ATOM 9631 C C . ARG B 1 553 ? 69.868 115.923 111.889 1.00 134.13 533 ARG B C 1
ATOM 9632 O O . ARG B 1 553 ? 69.870 115.200 112.887 1.00 136.03 533 ARG B O 1
ATOM 9640 N N . SER B 1 554 ? 69.607 117.231 111.937 1.00 132.40 534 SER B N 1
ATOM 9641 C CA . SER B 1 554 ? 69.319 118.044 113.121 1.00 140.28 534 SER B CA 1
ATOM 9642 C C . SER B 1 554 ? 70.512 118.255 114.046 1.00 139.42 534 SER B C 1
ATOM 9643 O O . SER B 1 554 ? 70.366 118.948 115.059 1.00 141.50 534 SER B O 1
ATOM 9646 N N . ARG B 1 555 ? 71.675 117.689 113.752 1.00 135.87 535 ARG B N 1
ATOM 9647 C CA . ARG B 1 555 ? 72.856 118.002 114.539 1.00 134.42 535 ARG B CA 1
ATOM 9648 C C . ARG B 1 555 ? 73.473 119.330 114.099 1.00 131.91 535 ARG B C 1
ATOM 9649 O O . ARG B 1 555 ? 73.227 119.799 112.986 1.00 132.93 535 ARG B O 1
ATOM 9657 N N . PRO B 1 556 ? 74.266 119.965 114.969 1.00 130.26 536 PRO B N 1
ATOM 9658 C CA . PRO B 1 556 ? 74.749 121.321 114.679 1.00 133.05 536 PRO B CA 1
ATOM 9659 C C . PRO B 1 556 ? 75.539 121.414 113.382 1.00 135.81 536 PRO B C 1
ATOM 9660 O O . PRO B 1 556 ? 76.226 120.477 112.972 1.00 140.56 536 PRO B O 1
ATOM 9664 N N . THR B 1 557 ? 75.417 122.573 112.731 1.00 134.55 537 THR B N 1
ATOM 9665 C CA . THR B 1 557 ? 76.082 122.811 111.453 1.00 135.81 537 THR B CA 1
ATOM 9666 C C . THR B 1 557 ? 77.602 122.762 111.576 1.00 135.04 537 THR B C 1
ATOM 9667 O O . THR B 1 557 ? 78.285 122.334 110.639 1.00 139.13 537 THR B O 1
ATOM 9671 N N . LYS B 1 558 ? 78.145 123.202 112.711 1.00 131.44 538 LYS B N 1
ATOM 9672 C CA . LYS B 1 558 ? 79.563 123.004 113.000 1.00 134.59 538 LYS B CA 1
ATOM 9673 C C . LYS B 1 558 ? 79.970 121.536 112.937 1.00 132.49 538 LYS B C 1
ATOM 9674 O O . LYS B 1 558 ? 81.052 121.208 112.438 1.00 135.32 538 LYS B O 1
ATOM 9680 N N . LEU B 1 559 ? 79.124 120.636 113.437 1.00 126.48 539 LEU B N 1
ATOM 9681 C CA . LEU B 1 559 ? 79.438 119.212 113.371 1.00 121.04 539 LEU B CA 1
ATOM 9682 C C . LEU B 1 559 ? 79.300 118.652 111.960 1.00 120.17 539 LEU B C 1
ATOM 9683 O O . LEU B 1 559 ? 80.083 117.787 111.552 1.00 125.39 539 LEU B O 1
ATOM 9688 N N . LYS B 1 560 ? 78.313 119.124 111.200 1.00 117.14 540 LYS B N 1
ATOM 9689 C CA . LYS B 1 560 ? 78.220 118.768 109.787 1.00 117.94 540 LYS B CA 1
ATOM 9690 C C . LYS B 1 560 ? 79.421 119.245 108.974 1.00 121.04 540 LYS B C 1
ATOM 9691 O O . LYS B 1 560 ? 79.851 118.555 108.042 1.00 128.69 540 LYS B O 1
ATOM 9697 N N . ASP B 1 561 ? 80.013 120.383 109.334 1.00 119.39 541 ASP B N 1
ATOM 9698 C CA . ASP B 1 561 ? 81.219 120.825 108.636 1.00 117.18 541 ASP B CA 1
ATOM 9699 C C . ASP B 1 561 ? 82.446 119.997 109.007 1.00 116.72 541 ASP B C 1
ATOM 9700 O O . ASP B 1 561 ? 83.284 119.705 108.146 1.00 125.12 541 ASP B O 1
ATOM 9705 N N . LEU B 1 562 ? 82.563 119.582 110.266 1.00 113.44 542 LEU B N 1
ATOM 9706 C CA . LEU B 1 562 ? 83.589 118.603 110.613 1.00 107.17 542 LEU B CA 1
ATOM 9707 C C . LEU B 1 562 ? 83.388 117.272 109.891 1.00 103.48 542 LEU B C 1
ATOM 9708 O O . LEU B 1 562 ? 84.364 116.628 109.488 1.00 105.11 542 LEU B O 1
ATOM 9713 N N . ILE B 1 563 ? 82.139 116.825 109.745 1.00 102.80 543 ILE B N 1
ATOM 9714 C CA . ILE B 1 563 ? 81.868 115.617 108.963 1.00 103.18 543 ILE B CA 1
ATOM 9715 C C . ILE B 1 563 ? 82.271 115.790 107.501 1.00 105.97 543 ILE B C 1
ATOM 9716 O O . ILE B 1 563 ? 82.827 114.872 106.885 1.00 114.69 543 ILE B O 1
ATOM 9721 N N . ARG B 1 564 ? 82.066 116.985 106.941 1.00 102.50 544 ARG B N 1
ATOM 9722 C CA . ARG B 1 564 ? 82.580 117.264 105.600 1.00 100.12 544 ARG B CA 1
ATOM 9723 C C . ARG B 1 564 ? 84.100 117.188 105.551 1.00 106.04 544 ARG B C 1
ATOM 9724 O O . ARG B 1 564 ? 84.675 116.631 104.607 1.00 114.42 544 ARG B O 1
ATOM 9732 N N . LEU B 1 565 ? 84.765 117.719 106.572 1.00 104.82 545 LEU B N 1
ATOM 9733 C CA . LEU B 1 565 ? 86.224 117.714 106.588 1.00 99.80 545 LEU B CA 1
ATOM 9734 C C . LEU B 1 565 ? 86.772 116.293 106.670 1.00 107.73 545 LEU B C 1
ATOM 9735 O O . LEU B 1 565 ? 87.724 115.941 105.963 1.00 113.98 545 LEU B O 1
ATOM 9740 N N . VAL B 1 566 ? 86.200 115.471 107.549 1.00 104.55 546 VAL B N 1
ATOM 9741 C CA . VAL B 1 566 ? 86.646 114.086 107.685 1.00 95.08 546 VAL B CA 1
ATOM 9742 C C . VAL B 1 566 ? 86.340 113.268 106.431 1.00 99.81 546 VAL B C 1
ATOM 9743 O O . VAL B 1 566 ? 87.143 112.421 106.025 1.00 106.73 546 VAL B O 1
ATOM 9747 N N . LYS B 1 567 ? 85.193 113.505 105.787 1.00 98.19 547 LYS B N 1
ATOM 9748 C CA . LYS B 1 567 ? 84.931 112.844 104.509 1.00 97.98 547 LYS B CA 1
ATOM 9749 C C . LYS B 1 567 ? 85.891 113.283 103.409 1.00 106.71 547 LYS B C 1
ATOM 9750 O O . LYS B 1 567 ? 86.268 112.467 102.560 1.00 116.83 547 LYS B O 1
ATOM 9756 N N . HIS B 1 568 ? 86.389 114.517 103.468 1.00 107.87 548 HIS B N 1
ATOM 9757 C CA . HIS B 1 568 ? 87.418 114.923 102.513 1.00 109.66 548 HIS B CA 1
ATOM 9758 C C . HIS B 1 568 ? 88.763 114.277 102.816 1.00 113.96 548 HIS B C 1
ATOM 9759 O O . HIS B 1 568 ? 89.468 113.844 101.896 1.00 122.02 548 HIS B O 1
ATOM 9766 N N . TRP B 1 569 ? 89.159 114.242 104.085 1.00 113.77 549 TRP B N 1
ATOM 9767 C CA . TRP B 1 569 ? 90.381 113.533 104.454 1.00 110.83 549 TRP B CA 1
ATOM 9768 C C . TRP B 1 569 ? 90.336 112.072 104.016 1.00 112.52 549 TRP B C 1
ATOM 9769 O O . TRP B 1 569 ? 91.319 111.543 103.484 1.00 118.33 549 TRP B O 1
ATOM 9780 N N . TYR B 1 570 ? 89.211 111.394 104.252 1.00 105.97 550 TYR B N 1
ATOM 9781 C CA . TYR B 1 570 ? 89.064 110.021 103.774 1.00 103.73 550 TYR B CA 1
ATOM 9782 C C . TYR B 1 570 ? 89.145 109.916 102.255 1.00 112.23 550 TYR B C 1
ATOM 9783 O O . TYR B 1 570 ? 89.739 108.971 101.729 1.00 122.86 550 TYR B O 1
ATOM 9792 N N . LYS B 1 571 ? 88.509 110.837 101.528 1.00 114.18 551 LYS B N 1
ATOM 9793 C CA . LYS B 1 571 ? 88.614 110.820 100.070 1.00 117.89 551 LYS B CA 1
ATOM 9794 C C . LYS B 1 571 ? 90.050 111.004 99.585 1.00 119.37 551 LYS B C 1
ATOM 9795 O O . LYS B 1 571 ? 90.486 110.337 98.636 1.00 128.25 551 LYS B O 1
ATOM 9801 N N . GLU B 1 572 ? 90.831 111.832 100.281 1.00 116.48 552 GLU B N 1
ATOM 9802 C CA . GLU B 1 572 ? 92.252 111.965 99.956 1.00 118.83 552 GLU B CA 1
ATOM 9803 C C . GLU B 1 572 ? 93.080 110.741 100.334 1.00 125.18 552 GLU B C 1
ATOM 9804 O O . GLU B 1 572 ? 94.052 110.426 99.639 1.00 131.87 552 GLU B O 1
ATOM 9810 N N . CYS B 1 573 ? 92.736 110.046 101.416 1.00 126.28 553 CYS B N 1
ATOM 9811 C CA . CYS B 1 573 ? 93.400 108.774 101.699 1.00 119.35 553 CYS B CA 1
ATOM 9812 C C . CYS B 1 573 ? 93.087 107.740 100.623 1.00 123.74 553 CYS B C 1
ATOM 9813 O O . CYS B 1 573 ? 93.992 107.092 100.086 1.00 132.52 553 CYS B O 1
ATOM 9816 N N . GLU B 1 574 ? 91.804 107.580 100.298 1.00 127.25 554 GLU B N 1
ATOM 9817 C CA . GLU B 1 574 ? 91.371 106.663 99.247 1.00 127.05 554 GLU B CA 1
ATOM 9818 C C . GLU B 1 574 ? 92.029 106.959 97.906 1.00 129.90 554 GLU B C 1
ATOM 9819 O O . GLU B 1 574 ? 92.271 106.035 97.122 1.00 131.85 554 GLU B O 1
ATOM 9825 N N . ARG B 1 575 ? 92.314 108.231 97.616 1.00 133.99 555 ARG B N 1
ATOM 9826 C CA . ARG B 1 575 ? 92.946 108.575 96.344 1.00 136.07 555 ARG B CA 1
ATOM 9827 C C . ARG B 1 575 ? 94.254 107.824 96.104 1.00 137.08 555 ARG B C 1
ATOM 9828 O O . ARG B 1 575 ? 94.596 107.546 94.949 1.00 145.33 555 ARG B O 1
ATOM 9836 N N . LYS B 1 576 ? 94.998 107.486 97.159 1.00 136.50 556 LYS B N 1
ATOM 983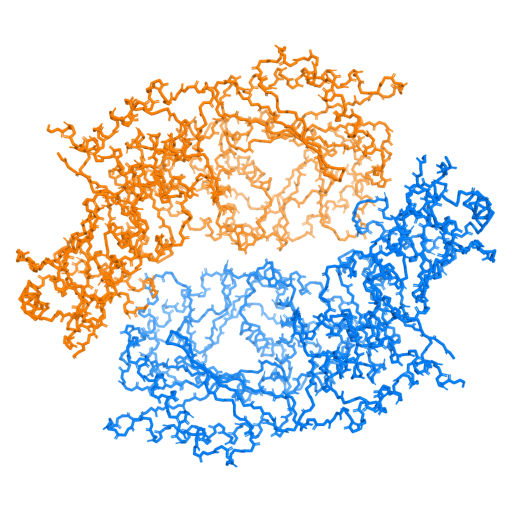7 C CA . LYS B 1 576 ? 96.282 106.812 96.997 1.00 140.39 556 LYS B CA 1
ATOM 9838 C C . LYS B 1 576 ? 96.390 105.438 97.653 1.00 139.85 556 LYS B C 1
ATOM 9839 O O . LYS B 1 576 ? 97.264 104.661 97.254 1.00 138.72 556 LYS B O 1
ATOM 9845 N N . LEU B 1 577 ? 95.546 105.112 98.631 1.00 141.95 557 LEU B N 1
ATOM 9846 C CA . LEU B 1 577 ? 95.597 103.800 99.268 1.00 139.75 557 LEU B CA 1
ATOM 9847 C C . LEU B 1 577 ? 94.678 102.770 98.623 1.00 150.23 557 LEU B C 1
ATOM 9848 O O . LEU B 1 577 ? 94.871 101.571 98.850 1.00 155.70 557 LEU B O 1
ATOM 9853 N N . LYS B 1 578 ? 93.671 103.197 97.863 1.00 154.43 558 LYS B N 1
ATOM 9854 C CA . LYS B 1 578 ? 92.809 102.235 97.181 1.00 159.29 558 LYS B CA 1
ATOM 9855 C C . LYS B 1 578 ? 93.564 101.265 96.270 1.00 162.67 558 LYS B C 1
ATOM 9856 O O . LYS B 1 578 ? 93.137 100.101 96.186 1.00 163.64 558 LYS B O 1
ATOM 9862 N N . PRO B 1 579 ? 94.657 101.640 95.593 1.00 163.27 559 PRO B N 1
ATOM 9863 C CA . PRO B 1 579 ? 95.439 100.630 94.861 1.00 168.12 559 PRO B CA 1
ATOM 9864 C C . PRO B 1 579 ? 96.063 99.570 95.756 1.00 166.39 559 PRO B C 1
ATOM 9865 O O . PRO B 1 579 ? 96.546 98.557 95.237 1.00 167.94 559 PRO B O 1
ATOM 9869 N N . LYS B 1 580 ? 96.068 99.769 97.074 1.00 164.32 560 LYS B N 1
ATOM 9870 C CA . LYS B 1 580 ? 96.840 98.951 97.996 1.00 161.98 560 LYS B CA 1
ATOM 9871 C C . LYS B 1 580 ? 95.976 98.125 98.940 1.00 161.49 560 LYS B C 1
ATOM 9872 O O . LYS B 1 580 ? 96.502 97.212 99.586 1.00 168.03 560 LYS B O 1
ATOM 9878 N N . GLY B 1 581 ? 94.683 98.413 99.043 1.00 159.46 561 GLY B N 1
ATOM 9879 C CA . GLY B 1 581 ? 93.801 97.580 99.846 1.00 152.46 561 GLY B CA 1
ATOM 9880 C C . GLY B 1 581 ? 92.386 98.118 99.842 1.00 155.33 561 GLY B C 1
ATOM 9881 O O . GLY B 1 581 ? 92.104 99.197 99.310 1.00 162.42 561 GLY B O 1
ATOM 9882 N N . SER B 1 582 ? 91.495 97.332 100.446 1.00 141.54 562 SER B N 1
ATOM 9883 C CA . SER B 1 582 ? 90.082 97.683 100.612 1.00 137.47 562 SER B CA 1
ATOM 9884 C C . SER B 1 582 ? 89.886 98.487 101.894 1.00 131.80 562 SER B C 1
ATOM 9885 O O . SER B 1 582 ? 89.853 97.928 102.992 1.00 129.06 562 SER B O 1
ATOM 9888 N N . LEU B 1 583 ? 89.760 99.804 101.757 1.00 125.27 563 LEU B N 1
ATOM 9889 C CA . LEU B 1 583 ? 89.610 100.668 102.916 1.00 114.36 563 LEU B CA 1
ATOM 9890 C C . LEU B 1 583 ? 88.248 100.466 103.586 1.00 112.52 563 LEU B C 1
ATOM 9891 O O . LEU B 1 583 ? 87.271 100.103 102.928 1.00 114.25 563 LEU B O 1
ATOM 9896 N N . PRO B 1 584 ? 88.165 100.688 104.898 1.00 106.19 564 PRO B N 1
ATOM 9897 C CA . PRO B 1 584 ? 86.884 100.564 105.582 1.00 99.52 564 PRO B CA 1
ATOM 9898 C C . PRO B 1 584 ? 85.884 101.571 105.046 1.00 103.38 564 PRO B C 1
ATOM 9899 O O . PRO B 1 584 ? 86.268 102.634 104.525 1.00 112.53 564 PRO B O 1
ATOM 9903 N N . PRO B 1 585 ? 84.590 101.276 105.151 1.00 105.06 565 PRO B N 1
ATOM 9904 C CA . PRO B 1 585 ? 83.587 102.108 104.480 1.00 104.99 565 PRO B CA 1
ATOM 9905 C C . PRO B 1 585 ? 83.446 103.484 105.113 1.00 110.43 565 PRO B C 1
ATOM 9906 O O . PRO B 1 585 ? 83.598 103.662 106.323 1.00 116.54 565 PRO B O 1
ATOM 9910 N N . LYS B 1 586 ? 83.161 104.463 104.250 1.00 110.98 566 LYS B N 1
ATOM 9911 C CA . LYS B 1 586 ? 83.177 105.874 104.634 1.00 111.84 566 LYS B CA 1
ATOM 9912 C C . LYS B 1 586 ? 82.246 106.170 105.803 1.00 114.25 566 LYS B C 1
ATOM 9913 O O . LYS B 1 586 ? 82.545 107.028 106.641 1.00 122.55 566 LYS B O 1
ATOM 9919 N N . TYR B 1 587 ? 81.108 105.479 105.870 1.00 107.94 567 TYR B N 1
ATOM 9920 C CA . TYR B 1 587 ? 80.132 105.698 106.933 1.00 108.98 567 TYR B CA 1
ATOM 9921 C C . TYR B 1 587 ? 80.705 105.432 108.324 1.00 113.50 567 TYR B C 1
ATOM 9922 O O . TYR B 1 587 ? 80.204 105.988 109.305 1.00 118.05 567 TYR B O 1
ATOM 9931 N N . ALA B 1 588 ? 81.751 104.612 108.431 1.00 110.20 568 ALA B N 1
ATOM 9932 C CA . ALA B 1 588 ? 82.395 104.378 109.722 1.00 105.82 568 ALA B CA 1
ATOM 9933 C C . ALA B 1 588 ? 83.044 105.636 110.293 1.00 109.90 568 ALA B C 1
ATOM 9934 O O . ALA B 1 588 ? 83.016 105.853 111.509 1.00 117.64 568 ALA B O 1
ATOM 9936 N N . LEU B 1 589 ? 83.638 106.473 109.443 1.00 109.06 569 LEU B N 1
ATOM 9937 C CA . LEU B 1 589 ? 84.267 107.702 109.924 1.00 109.35 569 LEU B CA 1
ATOM 9938 C C . LEU B 1 589 ? 83.276 108.823 110.227 1.00 109.80 569 LEU B C 1
ATOM 9939 O O . LEU B 1 589 ? 83.561 109.671 111.075 1.00 112.17 569 LEU B O 1
ATOM 9944 N N . GLU B 1 590 ? 82.128 108.853 109.557 1.00 104.70 570 GLU B N 1
ATOM 9945 C CA . GLU B 1 590 ? 81.039 109.734 109.975 1.00 107.38 570 GLU B CA 1
ATOM 9946 C C . GLU B 1 590 ? 80.550 109.406 111.385 1.00 113.98 570 GLU B C 1
ATOM 9947 O O . GLU B 1 590 ? 80.329 110.307 112.211 1.00 118.78 570 GLU B O 1
ATOM 9953 N N . LEU B 1 591 ? 80.482 108.119 111.713 1.00 111.06 571 LEU B N 1
ATOM 9954 C CA . LEU B 1 591 ? 80.140 107.720 113.073 1.00 106.39 571 LEU B CA 1
ATOM 9955 C C . LEU B 1 591 ? 81.266 108.003 114.058 1.00 112.90 571 LEU B C 1
ATOM 9956 O O . LEU B 1 591 ? 80.997 108.377 115.203 1.00 116.75 571 LEU B O 1
ATOM 9961 N N . LEU B 1 592 ? 82.526 107.796 113.671 1.00 112.91 572 LEU B N 1
ATOM 9962 C CA . LEU B 1 592 ? 83.601 108.234 114.556 1.00 107.80 572 LEU B CA 1
ATOM 9963 C C . LEU B 1 592 ? 83.551 109.737 114.806 1.00 114.91 572 LEU B C 1
ATOM 9964 O O . LEU B 1 592 ? 83.837 110.190 115.915 1.00 124.96 572 LEU B O 1
ATOM 9969 N N . THR B 1 593 ? 83.199 110.529 113.791 1.00 110.47 573 THR B N 1
ATOM 9970 C CA . THR B 1 593 ? 83.101 111.977 113.975 1.00 105.87 573 THR B CA 1
ATOM 9971 C C . THR B 1 593 ? 81.999 112.352 114.958 1.00 113.67 573 THR B C 1
ATOM 9972 O O . THR B 1 593 ? 82.193 113.205 115.839 1.00 118.46 573 THR B O 1
ATOM 9976 N N . ILE B 1 594 ? 80.876 111.634 114.901 1.00 117.10 574 ILE B N 1
ATOM 9977 C CA . ILE B 1 594 ? 79.786 111.914 115.834 1.00 115.45 574 ILE B CA 1
ATOM 9978 C C . ILE B 1 594 ? 80.125 111.432 117.239 1.00 123.45 574 ILE B C 1
ATOM 9979 O O . ILE B 1 594 ? 79.828 112.113 118.225 1.00 126.06 574 ILE B O 1
ATOM 9984 N N . TYR B 1 595 ? 80.720 110.246 117.362 1.00 125.26 575 TYR B N 1
ATOM 9985 C CA . TYR B 1 595 ? 81.165 109.769 118.668 1.00 126.42 575 TYR B CA 1
ATOM 9986 C C . TYR B 1 595 ? 82.213 110.689 119.286 1.00 126.21 575 TYR B C 1
ATOM 9987 O O . TYR B 1 595 ? 82.162 110.984 120.486 1.00 130.34 575 TYR B O 1
ATOM 9996 N N . ALA B 1 596 ? 83.159 111.165 118.475 1.00 123.54 576 ALA B N 1
ATOM 9997 C CA . ALA B 1 596 ? 84.158 112.124 118.932 1.00 123.01 576 ALA B CA 1
ATOM 9998 C C . ALA B 1 596 ? 83.529 113.407 119.452 1.00 126.70 576 ALA B C 1
ATOM 9999 O O . ALA B 1 596 ? 83.942 113.923 120.494 1.00 135.26 576 ALA B O 1
ATOM 10001 N N . TRP B 1 597 ? 82.517 113.929 118.759 1.00 126.26 577 TRP B N 1
ATOM 10002 C CA . TRP B 1 597 ? 81.856 115.128 119.270 1.00 130.40 577 TRP B CA 1
ATOM 10003 C C . TRP B 1 597 ? 81.053 114.842 120.537 1.00 136.50 577 TRP B C 1
ATOM 10004 O O . TRP B 1 597 ? 81.172 115.569 121.530 1.00 142.60 577 TRP B O 1
ATOM 10015 N N . GLU B 1 598 ? 80.220 113.801 120.521 1.00 133.40 578 GLU B N 1
ATOM 10016 C CA . GLU B 1 598 ? 79.382 113.490 121.679 1.00 135.20 578 GLU B CA 1
ATOM 10017 C C . GLU B 1 598 ? 80.196 113.218 122.941 1.00 137.99 578 GLU B C 1
ATOM 10018 O O . GLU B 1 598 ? 79.785 113.604 124.040 1.00 140.42 578 GLU B O 1
ATOM 10024 N N . GLN B 1 599 ? 81.345 112.556 122.815 1.00 137.37 579 GLN B N 1
ATOM 10025 C CA . GLN B 1 599 ? 82.176 112.305 123.989 1.00 137.77 579 GLN B CA 1
ATOM 10026 C C . GLN B 1 599 ? 83.112 113.457 124.339 1.00 141.41 579 GLN B C 1
ATOM 10027 O O . GLN B 1 599 ? 83.363 113.705 125.522 1.00 146.26 579 GLN B O 1
ATOM 10033 N N . GLY B 1 600 ? 83.638 114.167 123.348 1.00 144.03 580 GLY B N 1
ATOM 10034 C CA . GLY B 1 600 ? 84.646 115.176 123.597 1.00 147.07 580 GLY B CA 1
ATOM 10035 C C . GLY B 1 600 ? 84.074 116.461 124.154 1.00 148.05 580 GLY B C 1
ATOM 10036 O O . GLY B 1 600 ? 84.502 116.926 125.214 1.00 152.18 580 GLY B O 1
ATOM 10037 N N . SER B 1 601 ? 83.098 117.037 123.455 1.00 147.63 581 SER B N 1
ATOM 10038 C CA . SER B 1 601 ? 82.406 118.221 123.947 1.00 149.71 581 SER B CA 1
ATOM 10039 C C . SER B 1 601 ? 81.112 118.451 123.180 1.00 147.18 581 SER B C 1
ATOM 10040 O O . SER B 1 601 ? 81.132 118.830 122.005 1.00 147.06 581 SER B O 1
ATOM 10043 N N . GLY B 1 602 ? 79.986 118.204 123.843 1.00 147.55 582 GLY B N 1
ATOM 10044 C CA . GLY B 1 602 ? 78.672 118.331 123.245 1.00 148.07 582 GLY B CA 1
ATOM 10045 C C . GLY B 1 602 ? 78.188 119.763 123.150 1.00 155.40 582 GLY B C 1
ATOM 10046 O O . GLY B 1 602 ? 77.101 120.086 123.635 1.00 161.38 582 GLY B O 1
ATOM 10047 N N . VAL B 1 603 ? 78.981 120.631 122.531 1.00 156.50 583 VAL B N 1
ATOM 10048 C CA . VAL B 1 603 ? 78.669 122.056 122.481 1.00 159.65 583 VAL B CA 1
ATOM 10049 C C . VAL B 1 603 ? 78.530 122.502 121.030 1.00 162.05 583 VAL B C 1
ATOM 10050 O O . VAL B 1 603 ? 79.231 121.990 120.146 1.00 163.31 583 VAL B O 1
ATOM 10054 N N . PRO B 1 604 ? 77.621 123.435 120.742 1.00 162.52 584 PRO B N 1
ATOM 10055 C CA . PRO B 1 604 ? 77.354 123.810 119.345 1.00 163.79 584 PRO B CA 1
ATOM 10056 C C . PRO B 1 604 ? 78.525 124.456 118.625 1.00 165.37 584 PRO B C 1
ATOM 10057 O O . PRO B 1 604 ? 78.531 124.466 117.388 1.00 165.05 584 PRO B O 1
ATOM 10061 N N . ASP B 1 605 ? 79.513 124.991 119.338 1.00 166.61 585 ASP B N 1
ATOM 10062 C CA . ASP B 1 605 ? 80.678 125.574 118.686 1.00 164.17 585 ASP B CA 1
ATOM 10063 C C . ASP B 1 605 ? 81.978 125.159 119.364 1.00 160.55 585 ASP B C 1
ATOM 10064 O O . ASP B 1 605 ? 82.062 125.064 120.591 1.00 165.91 585 ASP B O 1
ATOM 10069 N N . PHE B 1 606 ? 82.972 124.855 118.533 1.00 153.85 586 PHE B N 1
ATOM 10070 C CA . PHE B 1 606 ? 84.229 124.256 118.958 1.00 152.26 586 PHE B CA 1
ATOM 10071 C C . PHE B 1 606 ? 85.264 124.528 117.876 1.00 150.53 586 PHE B C 1
ATOM 10072 O O . PHE B 1 606 ? 84.930 124.949 116.766 1.00 152.26 586 PHE B O 1
ATOM 10080 N N . ASP B 1 607 ? 86.530 124.291 118.211 1.00 145.76 587 ASP B N 1
ATOM 10081 C CA . ASP B 1 607 ? 87.604 124.421 117.233 1.00 140.90 587 ASP B CA 1
ATOM 10082 C C . ASP B 1 607 ? 87.603 123.195 116.325 1.00 137.39 587 ASP B C 1
ATOM 10083 O O . ASP B 1 607 ? 87.789 122.067 116.794 1.00 139.31 587 ASP B O 1
ATOM 10088 N N . THR B 1 608 ? 87.383 123.421 115.027 1.00 131.32 588 THR B N 1
ATOM 10089 C CA . THR B 1 608 ? 87.393 122.340 114.044 1.00 124.59 588 THR B CA 1
ATOM 10090 C C . THR B 1 608 ? 88.705 121.559 114.046 1.00 133.15 588 THR B C 1
ATOM 10091 O O . THR B 1 608 ? 88.704 120.340 113.832 1.00 135.63 588 THR B O 1
ATOM 10095 N N . ALA B 1 609 ? 89.826 122.230 114.318 1.00 133.29 589 ALA B N 1
ATOM 10096 C CA . ALA B 1 609 ? 91.114 121.544 114.352 1.00 122.39 589 ALA B CA 1
ATOM 10097 C C . ALA B 1 609 ? 91.228 120.567 115.515 1.00 125.55 589 ALA B C 1
ATOM 10098 O O . ALA B 1 609 ? 91.827 119.499 115.358 1.00 132.40 589 ALA B O 1
ATOM 10100 N N . GLU B 1 610 ? 90.577 120.849 116.642 1.00 125.81 590 GLU B N 1
ATOM 10101 C CA . GLU B 1 610 ? 90.576 119.886 117.738 1.00 127.79 590 GLU B CA 1
ATOM 10102 C C . GLU B 1 610 ? 89.669 118.701 117.437 1.00 126.69 590 GLU B C 1
ATOM 10103 O O . GLU B 1 610 ? 90.016 117.557 117.750 1.00 132.39 590 GLU B O 1
ATOM 10109 N N . GLY B 1 611 ? 88.537 118.947 116.783 1.00 125.03 591 GLY B N 1
ATOM 10110 C CA . GLY B 1 611 ? 87.684 117.849 116.359 1.00 122.25 591 GLY B CA 1
ATOM 10111 C C . GLY B 1 611 ? 88.390 116.913 115.396 1.00 120.45 591 GLY B C 1
ATOM 10112 O O . GLY B 1 611 ? 88.358 115.690 115.555 1.00 123.26 591 GLY B O 1
ATOM 10113 N N . PHE B 1 612 ? 89.009 117.480 114.361 1.00 114.31 592 PHE B N 1
ATOM 10114 C CA . PHE B 1 612 ? 89.738 116.670 113.391 1.00 109.09 592 PHE B CA 1
ATOM 10115 C C . PHE B 1 612 ? 90.915 115.933 114.035 1.00 115.75 592 PHE B C 1
ATOM 10116 O O . PHE B 1 612 ? 91.147 114.751 113.742 1.00 121.79 592 PHE B O 1
ATOM 10124 N N . ARG B 1 613 ? 91.692 116.616 114.886 1.00 115.60 593 ARG B N 1
ATOM 10125 C CA . ARG B 1 613 ? 92.758 115.944 115.628 1.00 112.87 593 ARG B CA 1
ATOM 10126 C C . ARG B 1 613 ? 92.237 114.791 116.483 1.00 114.94 593 ARG B C 1
ATOM 10127 O O . ARG B 1 613 ? 92.889 113.744 116.577 1.00 122.05 593 ARG B O 1
ATOM 10135 N N . THR B 1 614 ? 91.023 114.912 117.021 1.00 114.21 594 THR B N 1
ATOM 10136 C CA . THR B 1 614 ? 90.461 113.827 117.820 1.00 114.00 594 THR B CA 1
ATOM 10137 C C . THR B 1 614 ? 89.965 112.678 116.958 1.00 114.49 594 THR B C 1
ATOM 10138 O O . THR B 1 614 ? 90.064 111.512 117.360 1.00 118.92 594 THR B O 1
ATOM 10142 N N . VAL B 1 615 ? 89.451 112.978 115.768 1.00 111.63 595 VAL B N 1
ATOM 10143 C CA . VAL B 1 615 ? 89.071 111.904 114.859 1.00 108.47 595 VAL B CA 1
ATOM 10144 C C . VAL B 1 615 ? 90.298 111.120 114.408 1.00 112.77 595 VAL B C 1
ATOM 10145 O O . VAL B 1 615 ? 90.275 109.883 114.368 1.00 120.15 595 VAL B O 1
ATOM 10149 N N . LEU B 1 616 ? 91.385 111.811 114.051 1.00 109.21 596 LEU B N 1
ATOM 10150 C CA . LEU B 1 616 ? 92.614 111.087 113.728 1.00 106.29 596 LEU B CA 1
ATOM 10151 C C . LEU B 1 616 ? 93.214 110.357 114.927 1.00 112.02 596 LEU B C 1
ATOM 10152 O O . LEU B 1 616 ? 93.856 109.315 114.742 1.00 117.79 596 LEU B O 1
ATOM 10157 N N . GLU B 1 617 ? 92.946 110.818 116.150 1.00 115.62 597 GLU B N 1
ATOM 10158 C CA . GLU B 1 617 ? 93.312 110.037 117.329 1.00 113.40 597 GLU B CA 1
ATOM 10159 C C . GLU B 1 617 ? 92.529 108.733 117.397 1.00 116.03 597 GLU B C 1
ATOM 10160 O O . GLU B 1 617 ? 93.111 107.659 117.582 1.00 123.36 597 GLU B O 1
ATOM 10166 N N . LEU B 1 618 ? 91.205 108.812 117.275 1.00 113.98 598 LEU B N 1
ATOM 10167 C CA . LEU B 1 618 ? 90.385 107.603 117.307 1.00 113.92 598 LEU B CA 1
ATOM 10168 C C . LEU B 1 618 ? 90.779 106.623 116.207 1.00 112.82 598 LEU B C 1
ATOM 10169 O O . LEU B 1 618 ? 90.858 105.414 116.447 1.00 114.94 598 LEU B O 1
ATOM 10174 N N . VAL B 1 619 ? 91.027 107.121 114.993 1.00 106.35 599 VAL B N 1
ATOM 10175 C CA . VAL B 1 619 ? 91.494 106.248 113.916 1.00 100.96 599 VAL B CA 1
ATOM 10176 C C . VAL B 1 619 ? 92.854 105.634 114.234 1.00 111.77 599 VAL B C 1
ATOM 10177 O O . VAL B 1 619 ? 93.132 104.493 113.843 1.00 113.26 599 VAL B O 1
ATOM 10181 N N . THR B 1 620 ? 93.714 106.352 114.959 1.00 117.24 600 THR B N 1
ATOM 10182 C CA . THR B 1 620 ? 94.973 105.756 115.406 1.00 114.70 600 THR B CA 1
ATOM 10183 C C . THR B 1 620 ? 94.756 104.648 116.437 1.00 116.32 600 THR B C 1
ATOM 10184 O O . THR B 1 620 ? 95.481 103.647 116.438 1.00 118.21 600 THR B O 1
ATOM 10188 N N . GLN B 1 621 ? 93.733 104.819 117.280 1.00 115.56 601 GLN B N 1
ATOM 10189 C CA . GLN B 1 621 ? 93.393 103.772 118.278 1.00 115.75 601 GLN B CA 1
ATOM 10190 C C . GLN B 1 621 ? 92.283 102.887 117.692 1.00 119.59 601 GLN B C 1
ATOM 10191 O O . GLN B 1 621 ? 91.342 102.542 118.440 1.00 126.22 601 GLN B O 1
ATOM 10197 N N . TYR B 1 622 ? 92.396 102.533 116.407 1.00 118.59 602 TYR B N 1
ATOM 10198 C CA . TYR B 1 622 ? 91.343 101.721 115.735 1.00 115.17 602 TYR B CA 1
ATOM 10199 C C . TYR B 1 622 ? 91.229 100.363 116.425 1.00 113.54 602 TYR B C 1
ATOM 10200 O O . TYR B 1 622 ? 90.139 99.755 116.397 1.00 119.80 602 TYR B O 1
ATOM 10209 N N . GLN B 1 623 ? 92.323 99.892 117.031 1.00 113.95 603 GLN B N 1
ATOM 10210 C CA . GLN B 1 623 ? 92.314 98.556 117.683 1.00 115.59 603 GLN B CA 1
ATOM 10211 C C . GLN B 1 623 ? 91.138 98.498 118.672 1.00 122.19 603 GLN B C 1
ATOM 10212 O O . GLN B 1 623 ? 90.575 97.401 118.851 1.00 132.68 603 GLN B O 1
ATOM 10218 N N . GLN B 1 624 ? 90.794 99.633 119.287 1.00 121.72 604 GLN B N 1
ATOM 10219 C CA . GLN B 1 624 ? 89.720 99.648 120.314 1.00 129.62 604 GLN B CA 1
ATOM 10220 C C . GLN B 1 624 ? 88.581 100.571 119.853 1.00 133.52 604 GLN B C 1
ATOM 10221 O O . GLN B 1 624 ? 88.718 101.806 119.993 1.00 142.95 604 GLN B O 1
ATOM 10227 N N . LEU B 1 625 ? 87.502 99.987 119.323 1.00 128.70 605 LEU B N 1
ATOM 10228 C CA . LEU B 1 625 ? 86.336 100.797 118.883 1.00 122.74 605 LEU B CA 1
ATOM 10229 C C . LEU B 1 625 ? 85.131 100.481 119.786 1.00 124.33 605 LEU B C 1
ATOM 10230 O O . LEU B 1 625 ? 84.816 101.313 120.661 1.00 130.66 605 LEU B O 1
ATOM 10235 N N . CYS B 1 626 ? 84.484 99.332 119.576 1.00 123.84 606 CYS B N 1
ATOM 10236 C CA . CYS B 1 626 ? 83.319 98.944 120.413 1.00 127.76 606 CYS B CA 1
ATOM 10237 C C . CYS B 1 626 ? 82.403 100.167 120.581 1.00 136.93 606 CYS B C 1
ATOM 10238 O O . CYS B 1 626 ? 82.005 100.456 121.731 1.00 147.72 606 CYS B O 1
ATOM 10241 N N . ILE B 1 627 ? 82.094 100.858 119.480 1.00 130.84 607 ILE B N 1
ATOM 10242 C CA . ILE B 1 627 ? 81.259 102.095 119.555 1.00 127.42 607 ILE B CA 1
ATOM 10243 C C . ILE B 1 627 ? 79.844 101.766 119.057 1.00 130.34 607 ILE B C 1
ATOM 10244 O O . ILE B 1 627 ? 79.718 101.267 117.917 1.00 136.45 607 ILE B O 1
ATOM 10249 N N . PHE B 1 628 ? 78.830 102.038 119.883 1.00 132.45 608 PHE B N 1
ATOM 10250 C CA . PHE B 1 628 ? 77.423 101.762 119.486 1.00 133.90 608 PHE B CA 1
ATOM 10251 C C . PHE B 1 628 ? 76.503 102.761 120.180 1.00 139.83 608 PHE B C 1
ATOM 10252 O O . PHE B 1 628 ? 76.961 103.483 121.092 1.00 143.04 608 PHE B O 1
ATOM 10260 N N . TRP B 1 629 ? 75.237 102.804 119.760 1.00 138.51 609 TRP B N 1
ATOM 10261 C CA . TRP B 1 629 ? 74.267 103.720 120.348 1.00 135.27 609 TRP B CA 1
ATOM 10262 C C . TRP B 1 629 ? 72.944 103.008 120.587 1.00 140.04 609 TRP B C 1
ATOM 10263 O O . TRP B 1 629 ? 72.379 102.412 119.665 1.00 140.80 609 TRP B O 1
ATOM 10274 N N . LYS B 1 630 ? 72.451 103.079 121.823 1.00 142.06 610 LYS B N 1
ATOM 10275 C CA . LYS B 1 630 ? 71.158 102.509 122.203 1.00 143.84 610 LYS B CA 1
ATOM 10276 C C . LYS B 1 630 ? 69.984 103.422 121.861 1.00 146.96 610 LYS B C 1
ATOM 10277 O O . LYS B 1 630 ? 69.046 103.555 122.649 1.00 150.76 610 LYS B O 1
ATOM 10283 N N . VAL B 1 631 ? 70.016 104.064 120.694 1.00 146.90 611 VAL B N 1
ATOM 10284 C CA . VAL B 1 631 ? 68.977 105.022 120.330 1.00 142.45 611 VAL B CA 1
ATOM 10285 C C . VAL B 1 631 ? 67.710 104.315 119.861 1.00 142.93 611 VAL B C 1
ATOM 10286 O O . VAL B 1 631 ? 66.598 104.695 120.246 1.00 147.46 611 VAL B O 1
ATOM 10290 N N . ASN B 1 632 ? 67.847 103.278 119.038 1.00 142.28 612 ASN B N 1
ATOM 10291 C CA . ASN B 1 632 ? 66.704 102.547 118.504 1.00 142.72 612 ASN B CA 1
ATOM 10292 C C . ASN B 1 632 ? 66.564 101.154 119.104 1.00 145.46 612 ASN B C 1
ATOM 10293 O O . ASN B 1 632 ? 65.561 100.863 119.760 1.00 151.59 612 ASN B O 1
ATOM 10298 N N . TYR B 1 633 ? 67.540 100.278 118.897 1.00 142.43 613 TYR B N 1
ATOM 10299 C CA . TYR B 1 633 ? 67.563 99.011 119.609 1.00 138.48 613 TYR B CA 1
ATOM 10300 C C . TYR B 1 633 ? 68.081 99.199 121.032 1.00 146.98 613 TYR B C 1
ATOM 10301 O O . TYR B 1 633 ? 68.718 100.201 121.366 1.00 148.18 613 TYR B O 1
ATOM 10310 N N . ASN B 1 634 ? 67.807 98.208 121.885 1.00 153.58 614 ASN B N 1
ATOM 10311 C CA . ASN B 1 634 ? 68.262 98.286 123.301 1.00 157.03 614 ASN B CA 1
ATOM 10312 C C . ASN B 1 634 ? 68.298 96.872 123.891 1.00 163.04 614 ASN B C 1
ATOM 10313 O O . ASN B 1 634 ? 67.810 95.936 123.222 1.00 164.05 614 ASN B O 1
ATOM 10318 N N . PHE B 1 635 ? 68.848 96.728 125.100 1.00 161.60 615 PHE B N 1
ATOM 10319 C CA . PHE B 1 635 ? 68.905 95.402 125.773 1.00 163.54 615 PHE B CA 1
ATOM 10320 C C . PHE B 1 635 ? 67.557 95.129 126.439 1.00 170.35 615 PHE B C 1
ATOM 10321 O O . PHE B 1 635 ? 67.393 94.061 127.067 1.00 172.14 615 PHE B O 1
ATOM 10329 N N . GLU B 1 636 ? 66.613 96.066 126.304 1.00 173.88 616 GLU B N 1
ATOM 10330 C CA . GLU B 1 636 ? 65.266 95.899 126.910 1.00 175.68 616 GLU B CA 1
ATOM 10331 C C . GLU B 1 636 ? 64.421 94.980 126.014 1.00 174.68 616 GLU B C 1
ATOM 10332 O O . GLU B 1 636 ? 63.310 95.399 125.621 1.00 180.27 616 GLU B O 1
ATOM 10338 N N . ASP B 1 637 ? 64.928 93.780 125.715 1.00 170.63 617 ASP B N 1
ATOM 10339 C CA . ASP B 1 637 ? 64.192 92.802 124.867 1.00 171.80 617 ASP B CA 1
ATOM 10340 C C . ASP B 1 637 ? 64.865 91.435 125.023 1.00 173.31 617 ASP B C 1
ATOM 10341 O O . ASP B 1 637 ? 66.044 91.408 125.432 1.00 173.56 617 ASP B O 1
ATOM 10346 N N . GLU B 1 638 ? 64.153 90.347 124.717 1.00 175.30 618 GLU B N 1
ATOM 10347 C CA . GLU B 1 638 ? 64.734 89.023 124.922 1.00 178.71 618 GLU B CA 1
ATOM 10348 C C . GLU B 1 638 ? 65.571 88.522 123.748 1.00 172.85 618 GLU B C 1
ATOM 10349 O O . GLU B 1 638 ? 66.499 87.734 123.959 1.00 171.72 618 GLU B O 1
ATOM 10355 N N . THR B 1 639 ? 65.286 88.952 122.520 1.00 167.34 619 THR B N 1
ATOM 10356 C CA . THR B 1 639 ? 66.096 88.537 121.378 1.00 165.73 619 THR B CA 1
ATOM 10357 C C . THR B 1 639 ? 67.114 89.585 120.944 1.00 162.07 619 THR B C 1
ATOM 10358 O O . THR B 1 639 ? 68.240 89.232 120.569 1.00 159.98 619 THR B O 1
ATOM 10362 N N . VAL B 1 640 ? 66.746 90.867 120.978 1.00 160.96 620 VAL B N 1
ATOM 10363 C CA . VAL B 1 640 ? 67.699 91.916 120.633 1.00 157.72 620 VAL B CA 1
ATOM 10364 C C . VAL B 1 640 ? 68.872 91.924 121.604 1.00 158.41 620 VAL B C 1
ATOM 10365 O O . VAL B 1 640 ? 70.022 92.087 121.193 1.00 162.66 620 VAL B O 1
ATOM 10369 N N . ARG B 1 641 ? 68.605 91.791 122.905 1.00 158.85 621 ARG B N 1
ATOM 10370 C CA . ARG B 1 641 ? 69.697 91.712 123.874 1.00 156.95 621 ARG B CA 1
ATOM 10371 C C . ARG B 1 641 ? 70.601 90.515 123.605 1.00 154.25 621 ARG B C 1
ATOM 10372 O O . ARG B 1 641 ? 71.832 90.627 123.661 1.00 157.15 621 ARG B O 1
ATOM 10380 N N . LYS B 1 642 ? 70.000 89.375 123.262 1.00 155.90 622 LYS B N 1
ATOM 10381 C CA . LYS B 1 642 ? 70.747 88.151 122.989 1.00 158.40 622 LYS B CA 1
ATOM 10382 C C . LYS B 1 642 ? 71.646 88.293 121.767 1.00 155.62 622 LYS B C 1
ATOM 10383 O O . LYS B 1 642 ? 72.762 87.763 121.746 1.00 157.32 622 LYS B O 1
ATOM 10389 N N . PHE B 1 643 ? 71.176 88.998 120.742 1.00 149.52 623 PHE B N 1
ATOM 10390 C CA . PHE B 1 643 ? 71.998 89.236 119.559 1.00 144.65 623 PHE B CA 1
ATOM 10391 C C . PHE B 1 643 ? 73.045 90.322 119.795 1.00 147.79 623 PHE B C 1
ATOM 10392 O O . PHE B 1 643 ? 74.189 90.197 119.342 1.00 151.32 623 PHE B O 1
ATOM 10400 N N . LEU B 1 644 ? 72.655 91.416 120.443 1.00 145.87 624 LEU B N 1
ATOM 10401 C CA . LEU B 1 644 ? 73.545 92.550 120.650 1.00 140.45 624 LEU B CA 1
ATOM 10402 C C . LEU B 1 644 ? 74.712 92.200 121.570 1.00 144.00 624 LEU B C 1
ATOM 10403 O O . LEU B 1 644 ? 75.842 92.648 121.339 1.00 147.39 624 LEU B O 1
ATOM 10408 N N . LEU B 1 645 ? 74.473 91.395 122.612 1.00 144.20 625 LEU B N 1
ATOM 10409 C CA . LEU B 1 645 ? 75.586 90.906 123.422 1.00 143.91 625 LEU B CA 1
ATOM 10410 C C . LEU B 1 645 ? 76.485 89.930 122.674 1.00 149.45 625 LEU B C 1
ATOM 10411 O O . LEU B 1 645 ? 77.606 89.677 123.126 1.00 154.34 625 LEU B O 1
ATOM 10416 N N . SER B 1 646 ? 76.018 89.438 121.524 1.00 147.05 626 SER B N 1
ATOM 10417 C CA . SER B 1 646 ? 76.895 88.598 120.670 1.00 148.12 626 SER B CA 1
ATOM 10418 C C . SER B 1 646 ? 77.634 89.544 119.715 1.00 145.20 626 SER B C 1
ATOM 10419 O O . SER B 1 646 ? 78.797 89.246 119.365 1.00 150.23 626 SER B O 1
ATOM 10422 N N . GLN B 1 647 ? 76.981 90.643 119.319 1.00 139.15 627 GLN B N 1
ATOM 10423 C CA . GLN B 1 647 ? 77.634 91.660 118.454 1.00 140.14 627 GLN B CA 1
ATOM 10424 C C . GLN B 1 647 ? 78.741 92.358 119.257 1.00 143.16 627 GLN B C 1
ATOM 10425 O O . GLN B 1 647 ? 79.823 92.606 118.686 1.00 145.87 627 GLN B O 1
ATOM 10431 N N . LEU B 1 648 ? 78.469 92.668 120.527 1.00 143.09 628 LEU B N 1
ATOM 10432 C CA . LEU B 1 648 ? 79.496 93.301 121.395 1.00 144.93 628 LEU B CA 1
ATOM 10433 C C . LEU B 1 648 ? 80.682 92.335 121.529 1.00 151.13 628 LEU B C 1
ATOM 10434 O O . LEU B 1 648 ? 81.834 92.817 121.586 1.00 155.39 628 LEU B O 1
ATOM 10439 N N . GLN B 1 649 ? 80.409 91.027 121.533 1.00 152.17 629 GLN B N 1
ATOM 10440 C CA . GLN B 1 649 ? 81.495 90.015 121.611 1.00 153.01 629 GLN B CA 1
ATOM 10441 C C . GLN B 1 649 ? 82.021 89.723 120.196 1.00 149.77 629 GLN B C 1
ATOM 10442 O O . GLN B 1 649 ? 82.020 88.537 119.799 1.00 152.85 629 GLN B O 1
ATOM 10448 N N . LYS B 1 650 ? 82.452 90.759 119.470 1.00 147.97 630 LYS B N 1
ATOM 10449 C CA . LYS B 1 650 ? 83.029 90.559 118.114 1.00 143.48 630 LYS B CA 1
ATOM 10450 C C . LYS B 1 650 ? 84.509 90.973 118.120 1.00 140.99 630 LYS B C 1
ATOM 10451 O O . LYS B 1 650 ? 85.114 90.995 119.214 1.00 150.25 630 LYS B O 1
ATOM 10457 N N . THR B 1 651 ? 85.056 91.302 116.945 1.00 139.01 631 THR B N 1
ATOM 10458 C CA . THR B 1 651 ? 86.462 91.754 116.854 1.00 141.31 631 THR B CA 1
ATOM 10459 C C . THR B 1 651 ? 86.598 93.058 117.610 1.00 143.63 631 THR B C 1
ATOM 10460 O O . THR B 1 651 ? 85.615 93.830 117.632 1.00 147.48 631 THR B O 1
ATOM 10464 N N . ARG B 1 652 ? 87.803 93.325 118.231 1.00 136.76 632 ARG B N 1
ATOM 10465 C CA . ARG B 1 652 ? 87.986 94.546 119.062 1.00 134.65 632 ARG B CA 1
ATOM 10466 C C . ARG B 1 652 ? 87.535 95.793 118.277 1.00 128.63 632 ARG B C 1
ATOM 10467 O O . ARG B 1 652 ? 86.726 96.567 118.837 1.00 133.45 632 ARG B O 1
ATOM 10475 N N . PRO B 1 653 ? 87.966 96.036 116.998 1.00 123.25 633 PRO B N 1
ATOM 10476 C CA . PRO B 1 653 ? 87.461 97.180 116.179 1.00 121.23 633 PRO B CA 1
ATOM 10477 C C . PRO B 1 653 ? 86.059 96.871 115.663 1.00 132.04 633 PRO B C 1
ATOM 10478 O O . PRO B 1 653 ? 85.921 96.088 114.696 1.00 139.38 633 PRO B O 1
ATOM 10482 N N . VAL B 1 654 ? 85.040 97.461 116.295 1.00 125.22 634 VAL B N 1
ATOM 10483 C CA . VAL B 1 654 ? 83.626 97.196 115.887 1.00 115.30 634 VAL B CA 1
ATOM 10484 C C . VAL B 1 654 ? 82.801 98.487 116.027 1.00 120.08 634 VAL B C 1
ATOM 10485 O O . VAL B 1 654 ? 82.832 99.095 117.120 1.00 120.02 634 VAL B O 1
ATOM 10489 N N . ILE B 1 655 ? 82.107 98.894 114.959 1.00 120.87 635 ILE B N 1
ATOM 10490 C CA . ILE B 1 655 ? 81.213 100.091 115.029 1.00 115.12 635 ILE B CA 1
ATOM 10491 C C . ILE B 1 655 ? 79.809 99.644 114.593 1.00 123.13 635 ILE B C 1
ATOM 10492 O O . ILE B 1 655 ? 79.679 99.169 113.446 1.00 130.45 635 ILE B O 1
ATOM 10497 N N . LEU B 1 656 ? 78.808 99.792 115.465 1.00 121.14 636 LEU B N 1
ATOM 10498 C CA . LEU B 1 656 ? 77.444 99.295 115.139 1.00 121.60 636 LEU B CA 1
ATOM 10499 C C . LEU B 1 656 ? 76.569 100.448 114.620 1.00 126.72 636 LEU B C 1
ATOM 10500 O O . LEU B 1 656 ? 76.381 101.431 115.371 1.00 127.53 636 LEU B O 1
ATOM 10505 N N . ASP B 1 657 ? 76.057 100.325 113.391 1.00 124.46 637 ASP B N 1
ATOM 10506 C CA . ASP B 1 657 ? 75.144 101.358 112.826 1.00 124.40 637 ASP B CA 1
ATOM 10507 C C . ASP B 1 657 ? 74.037 101.638 113.847 1.00 126.52 637 ASP B C 1
ATOM 10508 O O . ASP B 1 657 ? 73.333 100.679 114.232 1.00 132.34 637 ASP B O 1
ATOM 10513 N N . PRO B 1 658 ? 73.835 102.895 114.301 1.00 123.61 638 PRO B N 1
ATOM 10514 C CA . PRO B 1 658 ? 72.737 103.220 115.226 1.00 124.13 638 PRO B CA 1
ATOM 10515 C C . PRO B 1 658 ? 71.354 102.883 114.699 1.00 128.58 638 PRO B C 1
ATOM 10516 O O . PRO B 1 658 ? 70.420 102.757 115.499 1.00 130.64 638 PRO B O 1
ATOM 10520 N N . ALA B 1 659 ? 71.188 102.730 113.386 1.00 130.37 639 ALA B N 1
ATOM 10521 C CA . ALA B 1 659 ? 69.894 102.359 112.827 1.00 132.05 639 ALA B CA 1
ATOM 10522 C C . ALA B 1 659 ? 69.604 100.869 112.924 1.00 138.53 639 ALA B C 1
ATOM 10523 O O . ALA B 1 659 ? 68.434 100.478 112.868 1.00 142.03 639 ALA B O 1
ATOM 10525 N N . GLU B 1 660 ? 70.625 100.031 113.061 1.00 136.32 640 GLU B N 1
ATOM 10526 C CA . GLU B 1 660 ? 70.472 98.618 112.747 1.00 131.27 640 GLU B CA 1
ATOM 10527 C C . GLU B 1 660 ? 71.540 97.794 113.455 1.00 136.02 640 GLU B C 1
ATOM 10528 O O . GLU B 1 660 ? 72.738 98.005 113.233 1.00 142.89 640 GLU B O 1
ATOM 10534 N N . PRO B 1 661 ? 71.147 96.850 114.314 1.00 136.65 641 PRO B N 1
ATOM 10535 C CA . PRO B 1 661 ? 72.149 96.117 115.101 1.00 136.72 641 PRO B CA 1
ATOM 10536 C C . PRO B 1 661 ? 73.045 95.221 114.268 1.00 138.39 641 PRO B C 1
ATOM 10537 O O . PRO B 1 661 ? 74.199 94.992 114.647 1.00 141.80 641 PRO B O 1
ATOM 10541 N N . THR B 1 662 ? 72.551 94.710 113.144 1.00 135.05 642 THR B N 1
ATOM 10542 C CA . THR B 1 662 ? 73.343 93.911 112.220 1.00 136.19 642 THR B CA 1
ATOM 10543 C C . THR B 1 662 ? 74.261 94.737 111.331 1.00 136.90 642 THR B C 1
ATOM 10544 O O . THR B 1 662 ? 74.934 94.162 110.472 1.00 141.62 642 THR B O 1
ATOM 10548 N N . GLY B 1 663 ? 74.305 96.058 111.504 1.00 138.01 643 GLY B N 1
ATOM 10549 C CA . GLY B 1 663 ? 75.019 96.890 110.547 1.00 141.16 643 GLY B CA 1
ATOM 10550 C C . GLY B 1 663 ? 76.523 96.705 110.616 1.00 138.47 643 GLY B C 1
ATOM 10551 O O . GLY B 1 663 ? 77.176 96.499 109.589 1.00 144.13 643 GLY B O 1
ATOM 10552 N N . ASP B 1 664 ? 77.080 96.735 111.825 1.00 129.36 644 ASP B N 1
ATOM 10553 C CA . ASP B 1 664 ? 78.490 96.443 112.098 1.00 129.49 644 ASP B CA 1
ATOM 10554 C C . ASP B 1 664 ? 79.410 97.023 111.022 1.00 124.86 644 ASP B C 1
ATOM 10555 O O . ASP B 1 664 ? 80.118 96.315 110.307 1.00 119.38 644 ASP B O 1
ATOM 10560 N N . VAL B 1 665 ? 79.363 98.351 110.908 1.00 129.35 645 VAL B N 1
ATOM 10561 C CA . VAL B 1 665 ? 79.933 99.036 109.753 1.00 122.59 645 VAL B CA 1
ATOM 10562 C C . VAL B 1 665 ? 81.443 99.184 109.901 1.00 124.07 645 VAL B C 1
ATOM 10563 O O . VAL B 1 665 ? 82.163 99.276 108.901 1.00 128.38 645 VAL B O 1
ATOM 10567 N N . GLY B 1 666 ? 81.944 99.206 111.131 1.00 122.44 646 GLY B N 1
ATOM 10568 C CA . GLY B 1 666 ? 83.365 99.076 111.380 1.00 120.36 646 GLY B CA 1
ATOM 10569 C C . GLY B 1 666 ? 83.794 97.632 111.526 1.00 120.23 646 GLY B C 1
ATOM 10570 O O . GLY B 1 666 ? 84.003 97.138 112.637 1.00 124.82 646 GLY B O 1
ATOM 10571 N N . GLY B 1 667 ? 83.961 96.943 110.393 1.00 117.62 647 GLY B N 1
ATOM 10572 C CA . GLY B 1 667 ? 84.426 95.541 110.426 1.00 124.08 647 GLY B CA 1
ATOM 10573 C C . GLY B 1 667 ? 85.823 95.435 111.011 1.00 126.31 647 GLY B C 1
ATOM 10574 O O . GLY B 1 667 ? 86.482 96.484 111.165 1.00 133.99 647 GLY B O 1
ATOM 10575 N N . GLY B 1 668 ? 86.272 94.215 111.319 1.00 113.26 648 GLY B N 1
ATOM 10576 C CA . GLY B 1 668 ? 87.601 94.022 111.934 1.00 121.45 648 GLY B CA 1
ATOM 10577 C C . GLY B 1 668 ? 88.672 93.829 110.878 1.00 124.44 648 GLY B C 1
ATOM 10578 O O . GLY B 1 668 ? 88.993 94.810 110.176 1.00 129.73 648 GLY B O 1
ATOM 10579 N N . ASP B 1 669 ? 89.200 92.607 110.757 1.00 117.99 649 ASP B N 1
ATOM 10580 C CA . ASP B 1 669 ? 90.235 92.308 109.728 1.00 122.97 649 ASP B CA 1
ATOM 10581 C C . ASP B 1 669 ? 89.662 92.620 108.343 1.00 121.97 649 ASP B C 1
ATOM 10582 O O . ASP B 1 669 ? 90.440 93.034 107.460 1.00 127.24 649 ASP B O 1
ATOM 10587 N N . ARG B 1 670 ? 88.354 92.426 108.163 1.00 114.48 650 ARG B N 1
ATOM 10588 C CA . ARG B 1 670 ? 87.708 92.652 106.844 1.00 112.43 650 ARG B CA 1
ATOM 10589 C C . ARG B 1 670 ? 88.284 93.895 106.149 1.00 119.55 650 ARG B C 1
ATOM 10590 O O . ARG B 1 670 ? 88.651 93.779 104.959 1.00 129.61 650 ARG B O 1
ATOM 10598 N N . TRP B 1 671 ? 88.361 95.033 106.847 1.00 114.39 651 TRP B N 1
ATOM 10599 C CA . TRP B 1 671 ? 88.792 96.283 106.169 1.00 111.74 651 TRP B CA 1
ATOM 10600 C C . TRP B 1 671 ? 90.282 96.538 106.400 1.00 118.64 651 TRP B C 1
ATOM 10601 O O . TRP B 1 671 ? 90.859 95.936 107.332 1.00 122.83 651 TRP B O 1
ATOM 10612 N N . CYS B 1 672 ? 90.881 97.407 105.579 1.00 116.77 652 CYS B N 1
ATOM 10613 C CA . CYS B 1 672 ? 92.319 97.752 105.739 1.00 109.98 652 CYS B CA 1
ATOM 10614 C C . CYS B 1 672 ? 92.455 98.948 106.693 1.00 104.03 652 CYS B C 1
ATOM 10615 O O . CYS B 1 672 ? 92.980 99.997 106.257 1.00 107.13 652 CYS B O 1
ATOM 10618 N N . TRP B 1 673 ? 92.003 98.792 107.941 1.00 98.48 653 TRP B N 1
ATOM 10619 C CA . TRP B 1 673 ? 92.137 99.876 108.946 1.00 94.41 653 TRP B CA 1
ATOM 10620 C C . TRP B 1 673 ? 93.618 100.191 109.146 1.00 104.06 653 TRP B C 1
ATOM 10621 O O . TRP B 1 673 ? 93.967 101.384 109.284 1.00 115.33 653 TRP B O 1
ATOM 10632 N N . HIS B 1 674 ? 94.459 99.153 109.163 1.00 108.82 654 HIS B N 1
ATOM 10633 C CA . HIS B 1 674 ? 95.914 99.347 109.407 1.00 109.72 654 HIS B CA 1
ATOM 10634 C C . HIS B 1 674 ? 96.426 100.516 108.554 1.00 112.28 654 HIS B C 1
ATOM 10635 O O . HIS B 1 674 ? 97.237 101.315 109.071 1.00 129.56 654 HIS B O 1
ATOM 10642 N N . LEU B 1 675 ? 95.973 100.628 107.300 1.00 109.06 655 LEU B N 1
ATOM 10643 C CA . LEU B 1 675 ? 96.513 101.697 106.463 1.00 113.12 655 LEU B CA 1
ATOM 10644 C C . LEU B 1 675 ? 96.116 103.091 106.942 1.00 113.70 655 LEU B C 1
ATOM 10645 O O . LEU B 1 675 ? 96.964 103.987 107.013 1.00 115.91 655 LEU B O 1
ATOM 10650 N N . LEU B 1 676 ? 94.828 103.307 107.208 1.00 108.92 656 LEU B N 1
ATOM 10651 C CA . LEU B 1 676 ? 94.386 104.590 107.745 1.00 103.30 656 LEU B CA 1
ATOM 10652 C C . LEU B 1 676 ? 95.041 104.924 109.080 1.00 109.06 656 LEU B C 1
ATOM 10653 O O . LEU B 1 676 ? 95.291 106.099 109.360 1.00 119.93 656 LEU B O 1
ATOM 10658 N N . ALA B 1 677 ? 95.339 103.926 109.914 1.00 105.40 657 ALA B N 1
ATOM 10659 C CA . ALA B 1 677 ? 96.066 104.220 111.146 1.00 106.28 657 ALA B CA 1
ATOM 10660 C C . ALA B 1 677 ? 97.516 104.629 110.913 1.00 115.01 657 ALA B C 1
ATOM 10661 O O . ALA B 1 677 ? 98.096 105.304 111.767 1.00 124.96 657 ALA B O 1
ATOM 10663 N N . LYS B 1 678 ? 98.118 104.225 109.797 1.00 113.94 658 LYS B N 1
ATOM 10664 C CA . LYS B 1 678 ? 99.448 104.699 109.421 1.00 119.61 658 LYS B CA 1
ATOM 10665 C C . LYS B 1 678 ? 99.395 106.104 108.830 1.00 122.16 658 LYS B C 1
ATOM 10666 O O . LYS B 1 678 ? 100.220 106.969 109.160 1.00 122.48 658 LYS B O 1
ATOM 10672 N N . GLU B 1 679 ? 98.406 106.345 107.972 1.00 123.27 659 GLU B N 1
ATOM 10673 C CA . GLU B 1 679 ? 98.217 107.666 107.381 1.00 120.25 659 GLU B CA 1
ATOM 10674 C C . GLU B 1 679 ? 97.862 108.723 108.420 1.00 115.86 659 GLU B C 1
ATOM 10675 O O . GLU B 1 679 ? 98.319 109.864 108.317 1.00 121.59 659 GLU B O 1
ATOM 10681 N N . ALA B 1 680 ? 97.016 108.391 109.394 1.00 109.35 660 ALA B N 1
ATOM 10682 C CA . ALA B 1 680 ? 96.772 109.310 110.501 1.00 106.54 660 ALA B CA 1
ATOM 10683 C C . ALA B 1 680 ? 98.060 109.668 111.235 1.00 117.23 660 ALA B C 1
ATOM 10684 O O . ALA B 1 680 ? 98.315 110.844 111.518 1.00 129.54 660 ALA B O 1
ATOM 10686 N N . LYS B 1 681 ? 98.870 108.664 111.580 1.00 116.48 661 LYS B N 1
ATOM 10687 C CA . LYS B 1 681 ? 100.145 108.929 112.245 1.00 119.91 661 LYS B CA 1
ATOM 10688 C C . LYS B 1 681 ? 101.064 109.809 111.407 1.00 122.51 661 LYS B C 1
ATOM 10689 O O . LYS B 1 681 ? 101.862 110.574 111.959 1.00 128.48 661 LYS B O 1
ATOM 10695 N N . GLU B 1 682 ? 100.974 109.711 110.082 1.00 122.03 662 GLU B N 1
ATOM 10696 C CA . GLU B 1 682 ? 101.698 110.646 109.221 1.00 126.56 662 GLU B CA 1
ATOM 10697 C C . GLU B 1 682 ? 101.106 112.054 109.283 1.00 124.69 662 GLU B C 1
ATOM 10698 O O . GLU B 1 682 ? 101.838 113.042 109.404 1.00 127.49 662 GLU B O 1
ATOM 10704 N N . TRP B 1 683 ? 99.780 112.160 109.191 1.00 122.21 663 TRP B N 1
ATOM 10705 C CA . TRP B 1 683 ? 99.086 113.447 109.243 1.00 117.30 663 TRP B CA 1
ATOM 10706 C C . TRP B 1 683 ? 99.255 114.188 110.565 1.00 122.71 663 TRP B C 1
ATOM 10707 O O . TRP B 1 683 ? 99.112 115.413 110.598 1.00 132.41 663 TRP B O 1
ATOM 10718 N N . LEU B 1 684 ? 99.528 113.486 111.665 1.00 121.41 664 LEU B N 1
ATOM 10719 C CA . LEU B 1 684 ? 99.716 114.180 112.940 1.00 123.81 664 LEU B CA 1
ATOM 10720 C C . LEU B 1 684 ? 100.891 115.156 112.954 1.00 132.37 664 LEU B C 1
ATOM 10721 O O . LEU B 1 684 ? 101.001 115.942 113.900 1.00 136.71 664 LEU B O 1
ATOM 10726 N N . SER B 1 685 ? 101.765 115.130 111.950 1.00 132.15 665 SER B N 1
ATOM 10727 C CA . SER B 1 685 ? 102.796 116.150 111.779 1.00 136.31 665 SER B CA 1
ATOM 10728 C C . SER B 1 685 ? 102.290 117.430 111.117 1.00 139.93 665 SER B C 1
ATOM 10729 O O . SER B 1 685 ? 103.042 118.407 111.053 1.00 144.53 665 SER B O 1
ATOM 10732 N N . SER B 1 686 ? 101.053 117.447 110.627 1.00 134.11 666 SER B N 1
ATOM 10733 C CA . SER B 1 686 ? 100.598 118.491 109.719 1.00 133.26 666 SER B CA 1
ATOM 10734 C C . SER B 1 686 ? 100.565 119.881 110.356 1.00 143.26 666 SER B C 1
ATOM 10735 O O . SER B 1 686 ? 100.325 120.027 111.556 1.00 148.72 666 SER B O 1
ATOM 10738 N N . PRO B 1 687 ? 100.823 120.917 109.552 1.00 141.00 667 PRO B N 1
ATOM 10739 C CA . PRO B 1 687 ? 100.462 122.297 109.921 1.00 139.94 667 PRO B CA 1
ATOM 10740 C C . PRO B 1 687 ? 99.054 122.480 110.467 1.00 142.66 667 PRO B C 1
ATOM 10741 O O . PRO B 1 687 ? 98.831 123.392 111.272 1.00 147.79 667 PRO B O 1
ATOM 10745 N N . CYS B 1 688 ? 98.095 121.649 110.049 1.00 137.80 668 CYS B N 1
ATOM 10746 C CA . CYS B 1 688 ? 96.726 121.767 110.547 1.00 136.17 668 CYS B CA 1
ATOM 10747 C C . CYS B 1 688 ? 96.643 121.620 112.060 1.00 137.79 668 CYS B C 1
ATOM 10748 O O . CYS B 1 688 ? 95.707 122.135 112.679 1.00 141.89 668 CYS B O 1
ATOM 10751 N N . PHE B 1 689 ? 97.592 120.921 112.675 1.00 136.54 669 PHE B N 1
ATOM 10752 C CA . PHE B 1 689 ? 97.538 120.649 114.104 1.00 139.48 669 PHE B CA 1
ATOM 10753 C C . PHE B 1 689 ? 98.554 121.474 114.884 1.00 147.79 669 PHE B C 1
ATOM 10754 O O . PHE B 1 689 ? 98.946 121.088 115.989 1.00 155.87 669 PHE B O 1
ATOM 10762 N N . LYS B 1 690 ? 98.992 122.600 114.325 1.00 149.65 670 LYS B N 1
ATOM 10763 C CA . LYS B 1 690 ? 99.834 123.561 115.024 1.00 155.47 670 LYS B CA 1
ATOM 10764 C C . LYS B 1 690 ? 99.110 124.898 115.105 1.00 161.12 670 LYS B C 1
ATOM 10765 O O . LYS B 1 690 ? 98.660 125.429 114.085 1.00 158.69 670 LYS B O 1
ATOM 10771 N N . ASP B 1 691 ? 99.010 125.437 116.317 1.00 169.45 671 ASP B N 1
ATOM 10772 C CA . ASP B 1 691 ? 98.354 126.712 116.556 1.00 175.06 671 ASP B CA 1
ATOM 10773 C C . ASP B 1 691 ? 99.179 127.844 115.939 1.00 181.82 671 ASP B C 1
ATOM 10774 O O . ASP B 1 691 ? 100.291 127.640 115.445 1.00 185.73 671 ASP B O 1
ATOM 10779 N N . GLY B 1 692 ? 98.608 129.050 115.939 1.00 184.68 672 GLY B N 1
ATOM 10780 C CA . GLY B 1 692 ? 99.303 130.205 115.396 1.00 186.03 672 GLY B CA 1
ATOM 10781 C C . GLY B 1 692 ? 100.608 130.521 116.099 1.00 190.10 672 GLY B C 1
ATOM 10782 O O . GLY B 1 692 ? 101.494 131.135 115.497 1.00 189.52 672 GLY B O 1
ATOM 10783 N N . THR B 1 693 ? 100.745 130.115 117.362 1.00 190.85 673 THR B N 1
ATOM 10784 C CA . THR B 1 693 ? 102.008 130.217 118.083 1.00 189.15 673 THR B CA 1
ATOM 10785 C C . THR B 1 693 ? 103.012 129.150 117.667 1.00 184.96 673 THR B C 1
ATOM 10786 O O . THR B 1 693 ? 104.194 129.272 118.003 1.00 186.66 673 THR B O 1
ATOM 10790 N N . GLY B 1 694 ? 102.572 128.119 116.949 1.00 181.53 674 GLY B N 1
ATOM 10791 C CA . GLY B 1 694 ? 103.398 126.984 116.605 1.00 176.86 674 GLY B CA 1
ATOM 10792 C C . GLY B 1 694 ? 103.376 125.830 117.584 1.00 179.06 674 GLY B C 1
ATOM 10793 O O . GLY B 1 694 ? 104.010 124.803 117.313 1.00 177.00 674 GLY B O 1
ATOM 10794 N N . ASN B 1 695 ? 102.675 125.956 118.706 1.00 182.11 675 ASN B N 1
ATOM 10795 C CA . ASN B 1 695 ? 102.543 124.839 119.626 1.00 180.73 675 ASN B CA 1
ATOM 10796 C C . ASN B 1 695 ? 101.489 123.843 119.138 1.00 175.32 675 ASN B C 1
ATOM 10797 O O . ASN B 1 695 ? 100.595 124.197 118.366 1.00 173.26 675 ASN B O 1
ATOM 10802 N N . PRO B 1 696 ? 101.593 122.579 119.547 1.00 168.37 676 PRO B N 1
ATOM 10803 C CA . PRO B 1 696 ? 100.673 121.561 119.030 1.00 163.31 676 PRO B CA 1
ATOM 10804 C C . PRO B 1 696 ? 99.282 121.673 119.638 1.00 162.16 676 PRO B C 1
ATOM 10805 O O . PRO B 1 696 ? 99.100 122.163 120.755 1.00 160.49 676 PRO B O 1
ATOM 10809 N N . ILE B 1 697 ? 98.297 121.208 118.879 1.00 156.92 677 ILE B N 1
ATOM 10810 C CA . ILE B 1 697 ? 96.895 121.216 119.292 1.00 147.62 677 ILE B CA 1
ATOM 10811 C C . ILE B 1 697 ? 96.560 119.831 119.837 1.00 145.90 677 ILE B C 1
ATOM 10812 O O . ILE B 1 697 ? 96.754 118.837 119.121 1.00 142.20 677 ILE B O 1
ATOM 10817 N N . PRO B 1 698 ? 96.062 119.715 121.064 1.00 148.38 678 PRO B N 1
ATOM 10818 C CA . PRO B 1 698 ? 95.825 118.397 121.648 1.00 146.50 678 PRO B CA 1
ATOM 10819 C C . PRO B 1 698 ? 94.450 117.860 121.290 1.00 145.85 678 PRO B C 1
ATOM 10820 O O . PRO B 1 698 ? 93.522 118.632 121.007 1.00 147.42 678 PRO B O 1
ATOM 10824 N N . PRO B 1 699 ? 94.284 116.540 121.295 1.00 139.42 679 PRO B N 1
ATOM 10825 C CA . PRO B 1 699 ? 92.951 115.952 121.139 1.00 138.27 679 PRO B CA 1
ATOM 10826 C C . PRO B 1 699 ? 92.101 116.121 122.389 1.00 145.86 679 PRO B C 1
ATOM 10827 O O . PRO B 1 699 ? 92.598 116.368 123.489 1.00 151.43 679 PRO B O 1
ATOM 10831 N N . TRP B 1 700 ? 90.790 115.984 122.201 1.00 143.79 680 TRP B N 1
ATOM 10832 C CA . TRP B 1 700 ? 89.893 115.814 123.334 1.00 146.24 680 TRP B CA 1
ATOM 10833 C C . TRP B 1 700 ? 90.077 114.440 123.970 1.00 154.35 680 TRP B C 1
ATOM 10834 O O . TRP B 1 700 ? 90.460 113.469 123.313 1.00 155.62 680 TRP B O 1
ATOM 10845 N N . LYS B 1 701 ? 89.799 114.370 125.269 1.00 156.75 681 LYS B N 1
ATOM 10846 C CA . LYS B 1 701 ? 89.911 113.138 126.050 1.00 159.20 681 LYS B CA 1
ATOM 10847 C C . LYS B 1 701 ? 88.650 112.314 125.822 1.00 160.11 681 LYS B C 1
ATOM 10848 O O . LYS B 1 701 ? 87.660 112.436 126.544 1.00 163.01 681 LYS B O 1
ATOM 10854 N N . VAL B 1 702 ? 88.685 111.466 124.806 1.00 158.86 682 VAL B N 1
ATOM 10855 C CA . VAL B 1 702 ? 87.554 110.623 124.423 1.00 155.85 682 VAL B CA 1
ATOM 10856 C C . VAL B 1 702 ? 87.841 109.184 124.836 1.00 159.65 682 VAL B C 1
ATOM 10857 O O . VAL B 1 702 ? 88.952 108.693 124.605 1.00 159.81 682 VAL B O 1
ATOM 10861 N N . PRO B 1 703 ? 86.901 108.503 125.492 1.00 161.69 683 PRO B N 1
ATOM 10862 C CA . PRO B 1 703 ? 87.050 107.062 125.727 1.00 160.66 683 PRO B CA 1
ATOM 10863 C C . PRO B 1 703 ? 87.035 106.283 124.420 1.00 157.62 683 PRO B C 1
ATOM 10864 O O . PRO B 1 703 ? 86.327 106.633 123.475 1.00 155.43 683 PRO B O 1
ATOM 10868 N N . THR B 1 704 ? 87.838 105.221 124.371 1.00 157.31 684 THR B N 1
ATOM 10869 C CA . THR B 1 704 ? 87.898 104.357 123.198 1.00 155.71 684 THR B CA 1
ATOM 10870 C C . THR B 1 704 ? 86.903 103.203 123.237 1.00 158.00 684 THR B C 1
ATOM 10871 O O . THR B 1 704 ? 86.622 102.617 122.185 1.00 153.69 684 THR B O 1
ATOM 10875 N N . MET B 1 705 ? 86.423 102.871 124.439 1.00 162.11 685 MET B N 1
ATOM 10876 C CA . MET B 1 705 ? 85.416 101.790 124.590 1.00 155.51 685 MET B CA 1
ATOM 10877 C C . MET B 1 705 ? 84.125 102.413 125.137 1.00 159.18 685 MET B C 1
ATOM 10878 O O . MET B 1 705 ? 84.212 103.190 126.113 1.00 165.96 685 MET B O 1
ATOM 10883 N N . GLN B 1 706 ? 82.982 102.089 124.531 1.00 157.54 686 GLN B N 1
ATOM 10884 C CA . GLN B 1 706 ? 81.711 102.682 124.933 1.00 159.08 686 GLN B CA 1
ATOM 10885 C C . GLN B 1 706 ? 80.555 101.722 124.669 1.00 154.04 686 GLN B C 1
ATOM 10886 O O . GLN B 1 706 ? 80.751 100.512 124.560 1.00 154.65 686 GLN B O 1
#

InterPro domains:
  IPR002934 Polymerase, nucleotidyl transferase domain [PF01909] (373-438)
  IPR006116 2-5OAS/ClassI-CCAase, nucleotidyltransferase domain [cd05400] (31-165)
  IPR006116 2-5OAS/ClassI-CCAase, nucleotidyltransferase domain [cd05400] (362-545)
  IPR006117 2-5-oligoadenylate synthetase, C-terminal conserved site [PS00833] (288-298)
  IPR006117 2-5-oligoadenylate synthetase, C-terminal conserved site [PS00833] (632-642)
  IPR018952 2'-5'-oligoadenylate synthetase 1, domain 2/C-terminal [PF10421] (154-337)
  IPR018952 2'-5'-oligoadenylate synthetase 1, domain 2/C-terminal [PF10421] (497-684)
  IPR043518 2-5-oligoadenylate synthetase, N-terminal conserved site [PS00832] (61-80)
  IPR043518 2-5-oligoadenylate synthetase, N-terminal conserved site [PS00832] (395-414)
  IPR043519 Nucleotidyltransferase superfamily [G3DSA:3.30.460.10] (6-152)
  IPR043519 Nucleotidyltransferase superfamily [G3DSA:3.30.460.10] (338-493)
  IPR043519 Nucleotidyltransferase superfamily [SSF81301] (8-192)
  IPR043519 Nucleotidyltransferase superfamily [SSF81301] (339-535)

Sequence (1340 aa):
QLSSVPAQKLGWFIQEYLKPYEECQTLIDEMVNTICDVLQEPQFPLVQGVAIGGSYGRKTVLRGNSDGTLVLFFSDLKQFQDQKRSQRDILDKTGDKLKFCLFTKWLKNNFEIQKSLDGFTIQVFTKNQRISFEVLAAFNALSLNDNPSPWIYRELKRSLDKTNASPGEFAVCFTELQQKFFDNRPGKLKDLILLIKHWHQQCQKKIKPSLSPYALELLTVYAWEQGCRKDNFDIAEGVRTVLELIKCQEKLCIYWMVNYNFEDETIRNILLHQLQSARPVILDPVDPTNNVSGDKICWQWLKKEAQTWLTSPNLDNELPAPSWNVLPAPLFTTPGHLLDKFIKEFLQPNKCFLEQIDSAVNIIRTFLKENCFRQSTAKIQIVRGGSTAKGTALKTGSDADLVVFHNSLKSYTSQKNERHKIVKEIHEQLKAFWREKEEELEVSFEPPKWKAPRVLSFSLKSKVLNESVSFDVLPAFNALGTPSPEVYAGLIDLYKSSDLPGGEFSTCFTVLQRNFIRSRPTKLKDLIRLVKHWYKECERKLKPKGSLPPKYALELLTIYAWEQGSGVPDFDTAEGFRTVLELVTQYQQLCIFWKVNYNFEDETVRKFLLSQLQKTRPVILDPAEPTGDVGGGDRWCWHLLAKEAKEWLSSPCFKDGTGNPIPPWKVPTMQQLSSVPAQKLGWFIQEYLKPYEECQTLIDEMVNTICDVLQEPFPLVQGVAIGGSYGRKTVLRGNSDGTLVLFFSDLKQFQDQKRSQRDILDKTGDKLKFCLFTKWLKNNFEIQKSLDGFTIQVFTKNQRISFEVLAAFNALSLNNPSPWIYRELKRSLDKTNASPGEFAVCFTELQQKFFDNRPGKLKDLILLIKHWHQQCQKKIKPSLSPYALELLTVYAWEQGCRKDNFDIAEGVRTVLELIKCQEKLCIYWMVNYNFEDETIRNILLHQLQSARPVILDPVDPTNNVSGDKICWQWLKKEAQTWLTSPNLDNELPAPSWNVLPAPLFTTPGHLLDKFIKEFLQPNKCFLEQIDSAVNIIRTFLKENCFRQSTAKIQIVRGGSTAKGTALKTGSDADLVVFHNSLKSYTSQKNERHKIVKEIHEQLKAFWREKEEELEVSFEPPKWKAPRVLSFSLKSKVLNESVSFDVLPAFNALGTPSPEVYAGLIDLYKSSDLPGGEFSTCFTVLQRNFIRSRPTKLKDLIRLVKHWYKECERKLKPKGSLPPKYALELLTIYAWEQGSGVPDFDTAEGFRTVLELVTQYQQLCIFWKVNYNFEDETVRKFLLSQLQKTRPVILDPAEPTGDVGGGDRWCWHLLAKEAKEWLSSPCFKDGTGNPIPPWKVPTMQ

Solvent-accessible surface area: 59338 Å² total; per-residue (Å²): 135,16,66,75,10,46,3,96,129,3,31,131,2,0,106,96,102,4,73,22,94,127,118,6,61,85,86,2,48,93,2,2,82,33,5,14,96,12,8,75,111,82,101,14,93,68,19,118,10,30,8,27,2,10,8,31,7,14,139,1,12,16,56,37,125,16,73,1,33,4,2,6,7,10,42,48,9,128,74,2,54,18,7,96,102,72,136,42,42,111,43,5,92,65,12,4,142,79,4,114,92,38,108,39,151,130,0,129,102,29,21,70,14,73,123,30,159,115,1,6,19,4,35,0,52,22,204,79,4,75,1,52,3,76,3,63,2,0,10,21,0,22,34,33,44,78,93,32,25,37,50,6,2,25,48,4,76,138,3,7,97,133,32,116,59,33,99,14,75,2,18,32,0,2,10,64,6,29,60,141,15,4,67,147,51,29,49,79,1,28,14,0,2,5,0,0,6,37,9,5,81,54,8,70,151,112,59,220,102,77,5,59,49,26,0,0,0,0,0,0,0,13,0,24,46,56,22,17,146,139,103,106,12,77,12,7,45,0,0,6,1,0,0,73,3,0,55,25,10,87,66,0,0,0,29,18,68,97,28,7,83,10,73,3,83,42,4,56,86,18,0,21,134,24,8,94,58,64,38,4,0,0,0,1,0,5,1,1,14,34,60,18,20,33,79,117,103,8,0,84,93,4,50,113,22,0,75,92,12,27,97,18,119,36,2,85,73,68,167,48,37,36,36,27,88,22,37,6,15,22,0,11,19,16,52,0,121,69,0,58,120,9,2,144,62,46,7,33,6,60,109,80,5,42,115,50,4,51,53,2,0,69,53,1,62,91,21,2,84,93,22,12,26,163,177,52,132,24,100,3,91,2,19,45,1,19,19,22,17,20,28,0,4,10,64,59,67,16,68,2,36,1,0,0,10,13,101,38,6,154,50,18,37,56,30,100,88,54,71,71,131,1,15,111,30,0,20,84,41,0,74,24,0,80,180,120,62,100,162,100,5,96,3,38,5,51,62,14,138,60,128,66,126,103,74,0,32,6,25,0,76,5,116,106,69,88,16,40,2,47,0,36,2,38,23,2,45,55,15,56,89,137,30,60,45,137,26,2,25,29,0,0,84,41,13,133,58,15,83,16,59,29,19,76,17,30,44,6,0,8,36,21,29,38,75,18,0,108,107,42,38,87,68,0,34,24,0,0,4,0,0,20,13,0,12,62,42,2,69,106,104,0,122,113,108,10,50,16,0,43,68,43,0,1,6,0,0,0,0,0,0,28,61,68,24,32,53,65,97,104,23,62,2,0,50,0,0,33,0,0,0,36,1,0,18,52,43,85,65,0,13,0,19,18,115,83,17,7,49,53,141,37,125,37,2,70,132,16,0,81,61,24,38,143,80,32,109,13,1,0,0,4,0,1,1,0,5,8,14,27,0,5,14,27,73,78,2,7,12,8,0,0,75,5,0,100,63,12,55,30,0,10,0,7,75,71,64,116,48,78,110,20,91,51,34,192,20,70,25,106,72,133,18,67,75,9,46,4,98,129,3,30,130,2,0,106,94,103,4,72,21,84,131,84,0,54,87,71,0,49,90,1,3,78,36,5,13,90,21,7,77,114,124,37,102,75,14,121,11,27,4,27,2,10,8,31,7,14,131,0,9,17,45,37,123,17,74,2,24,4,1,5,7,10,40,61,16,122,68,2,67,8,9,90,117,78,122,64,16,108,44,2,89,68,12,4,142,94,3,121,93,82,101,53,167,111,2,127,106,30,23,82,16,86,125,33,165,97,2,6,28,3,33,0,43,17,108,92,15,71,0,51,4,96,4,55,5,0,10,21,0,20,31,41,48,117,31,20,40,46,4,2,27,60,4,63,132,6,6,88,153,36,126,59,34,95,15,81,2,19,36,1,1,10,61,4,28,55,142,18,1,80,138,45,36,50,86,1,23,16,0,2,5,0,1,7,38,8,6,80,53,9,71,152,110,64,219,101,76,5,59,51,24,0,1,0,0,0,0,0,12,0,24,47,52,10,15,115,125,103,101,16,76,13,3,35,0,0,10,2,0,0,74,3,0,57,25,11,87,67,0,0,0,30,17,69,97,30,8,81,10,71,3,82,44,5,59,86,18,0,23,134,24,2,104,40,62,54,3,0,0,0,1,1,5,1,1,10,35,55,18,20,32,83,116,100,7,0,83,95,5,50,112,23,0,78,91,13,26,96,19,120,35,1,82,72,90,130,62,28,39,34,25,92,20,37,6,13,23,0,10,8,16,53,1,123,68,0,60,119,9,1,146,65,47,8,51,18,58,156,77,5,50,107,52,3,52,54,2,0,69,55,1,59,84,15,2,84,98,25,13,25,165,172,52,135,20,104,3,91,1,18,48,1,18,18,21,16,19,29,0,4,13,68,62,66,15,66,3,31,1,0,0,10,14,99,38,7,152,48,19,33,51,32,71,80,56,70,71,131,1,15,109,34,0,23,80,38,0,73,23,0,81,181,118,61,100,161,102,5,96,2,38,6,50,63,15,134,56,147,64,113,111,75,0,28,5,24,0,78,6,104,91,68,89,15,44,2,46,2,40,3,38,26,2,43,54,14,55,90,136,30,60,45,138,27,2,26,29,0,1,83,40,14,133,60,15,97,23,51,30,19,80,18,30,46,6,0,7,39,23,28,37,76,18,0,106,105,40,39,93,69,0,32,25,0,1,18,0,1,21,11,0,11,62,41,3,68,108,110,3,121,114,104,9,59,20,0,47,73,47,0,2,5,0,1,0,0,0,0,28,63,71,25,33,52,66,98,102,23,62,2,0,51,0,0,32,0,0,0,35,2,2,20,53,49,74,56,1,22,1,17,20,106,82,25,4,52,52,147,40,128,42,1,77,134,19,0,75,61,12,48,152,80,54,126,15,5,0,1,4,0,0,1,0,4,10,26,21,0,5,10,14,91,61,2,6,14,7,0,1,62,7,0,99,65,12,56,31,1,9,0,7,82,71,64,113,46,78,108,18,89,50,35,194,20,69,29,102,70

Nearest PDB structures (foldseek):
  4rwo-assembly1_A  TM=8.632E-01  e=6.164E-33  Sus scrofa
  4ig8-assembly1_A  TM=8.702E-01  e=1.461E-32  Homo sapiens
  4s3n-assembly1_A  TM=8.901E-01  e=1.134E-31  Homo sapiens
  1px5-assembly2_B  TM=8.937E-01  e=1.945E-31  Sus scrofa
  1px5-assembly1_A  TM=9.063E-01  e=2.011E-29  Sus scrofa

GO terms:
  GO:0070106 interleukin-27-mediated signaling pathway (P, IDA)
  GO:0042742 defense response to bacterium (P, IMP)
  GO:0032728 positive regulation of interferon-beta production (P, IMP)
  GO:0032760 positive regulation of tumor necrosis factor production (P, IMP)
  GO:0048471 perinuclear region of cytoplasm (C, IDA)
  GO:0000139 Golgi membrane (C, IDA)
  GO:0001730 2'-5'-oligoadenylate synthetase activity (F, IDA)
  GO:0003725 double-stranded RNA binding (F, IDA)
  GO:0005737 cytoplasm (C, EXP)
  GO:0001730 2'-5'-oligoadenylate synthetase activity (F, EXP)
  GO:0009615 response to virus (P, TAS)
  GO:0005524 ATP binding (F, IMP)
  GO:0001730 2'-5'-oligoadenylate synthetase activity (F, IMP)
  GO:0003725 double-stranded RNA binding (F, IMP)
  GO:0043231 intracellular membrane-bounded organelle (C, TAS)
  GO:0016020 membrane (C, TAS)
  GO:0006139 nucleobase-containing compound metabolic process (P, TAS)
  GO:0005829 cytosol (C, TAS)
  GO:0005515 protein binding (F, IPI)
  GO:0016020 membrane (C, HDA)

Foldseek 3Di:
DVLVAFLPCLVVVLVPFWDADPVVVVVVVVVVVVLQCCCVPVLPVFFPGKAKDACVLLVQDTQAEGEIAMETEGNVAAAQCVLVVLVCLVVLVVVLVSSLVCCDDPQVVFWDKADDPSHTWIKGDDPTYIYIYDYYYAHLLCVVDVALPVVSLVSVVVVCVVPPHDFPSRVVSQRVVVSVVNPPAAPVLSSLLSVVVVLLVVLVVPDPQDADSVQLNLLLVQQCVFFPVDNDDRSSQSLLSSLVLLLVQQLADDADPPRHDCPDVVLVVLQVVQLQDGGVFGADHGHSRCRRTGDPVVSVSSNVVSVVSCPRCSQPVAQARHYTQDDRRDPLSDFQQCLVVVLVPAWAADPVVLVQVVVVVVVLQVQQQPPLDDPDPKTKHWDKFADSLAPQHTQPDAEIETEIETPQDDAQDDRVVVQLSSQVSSLVSLVVCCVPCCPVGQWHKARWDDDRPDWIKIKTAHSRYGGIYMYTYHYAYLLQCLHDCVSQVRVCVVPVVHDDQFDPRVSNLRVVLSVVNHPAAPLLSSLLSVLLVVVVVLCVPCVVPFAAQDSVLLNLLLVLQPVQQDVDNDDRSLQSVLQSLVLLLVQQAAQEEDPPSHDCPDPSSVVVLVVQSVVARHFHADHRHRRNRRRPHPHHPSVSSNVVSVSSLVGSSQADPVRHGHHYGDGDRHD/DVLVAFLPCLVVVLVPFWDADPVFVVVVVVLVVVLQVVVCDCCPQFVGKAKDACVLLVQDTQEEGEIAMETEGNVQDALCVQVPLCVQVVQVVVLVVVLPDDDDPQVVFKDWACDPSHTWIWGDDVRYIYTYDYYYAHLLCVVDQLDVVSLVSVVVVCVVPVHDFPPNVVNQRVVVSVVRPPAAPVLSSLLSVVVVLLVVLVVPDPQDADSVQLNLLLVQQCVQFPVDSDDRSSQSLLSSLVLLLVQQLADDADPPRHDCPDVVLVVLQVVQLPDGGVFGQDHGHSRCRRTGDPVVSVSSNVVSVVSCPRCSQCVQQQRHYTQDDRHDPLSDFQQCLVVVLVPAWAADPVVLVQVVVVVVVLQVQQQPPQPPPDPKTKHWDKFADSLARQHTQPDAEIETEIETPQDDAQDDRVVVQLSSQVSSLVSLVVCCVPCCPVGQWHWDRWDDDSVDWIKIKTHHSRYRGIYIYTYHYAYQLQCLHDCVSQVRVCVVPVVHDDQFCPRVSNLRVVQSVVNHPQAPLLSSLLSVLLVVVVVLCVPCVVPFAAQDSVVLNVLLVLQPVQQDVDNDDRSLQSNLQSLVLLLVLQAAQAEDPPSPDCPDDRSVVVLVVQSVARRRWYARNRHRRNRRRDDPRHPSVSSSVVSVSSLVGSSQADPVRHGHHYGDHDRHD

Organism: Homo sapiens (NCBI:txid9606)

B-factor: mean 163.5, std 29.93, range [50.0, 243.04]